Protein AF-F7PGQ2-F1 (afdb_monomer)

pLDDT: mean 87.34, std 12.97, range [26.36, 98.81]

Sequence (951 aa):
MSEQSFTDEEGVPDTVAIESKLPLNAIDIESQKDMESGRYHSLRSLHKWFAARPTPAVRLAVLASVYPGEIDSDELLRLMKIGPKELDSGLAEFVENKFTEEKGSGTLDDHYGYPNPNTQSPTKAEIEKLQGTLREAWGGELPTILDPTAGRGIIPFEAIRYGLPAKANELNPVPSLILKAGLEYAPKVGSLDPDIREWRDKIHETAKENIEPYYPTEEPDRQILNSALTYIIQCDSCGGEIPLVSKWWLNKDSDGGDVTVPVYEDGAVRYTYSRAESSPDGFDPDEGPLRGESAECPYCGVINQQESVQQKIKSQDFEFSIYGVNYETATGERKYRAGNELDEQGMAKAAERVESDFDLLTFLSEPVDVSSRISDPSSYGMEEWRDIFTPRQLVVQYEFYKSFEQFKPEIRSEYDDETANALLTVLTLSASRSMNYNTRLNQWRDLFGYGSHLFTDNNLILKKMSVDNNLSAPRRGYRKHSDHVIDSYETLVSYVTDMEPADVLSSDAADLTSHWEPGSVDAAIVDPPYYSSIMYAELSDVFYVIQKEYLEDVHPEIYGSNLTDKDNEAVANPYRFEEIADDEQSKDDLADQHYESKMEEIFAEVQELLSPGGVMTVMFTHREMDAWDTLTSALISAGFTITATHPIKTEMSDRIGVQGKASADSSIFLVARKEEAQSPSRTLWEEVQDDIRQAARDQAEEILDSGYNISKTDTAIAAYGPTLQKYAEEYPVVNKKGEEIRPREALSQAREAVTGVLAERFLKTDGIEQIDSLSRWYILSWLIYENDTIPYDEARQLGVAANVDIDNIKRSTKIWGKSGKDIQLKDHTDRVQDIVMLKSDSADNPSSRKYPVNPTDTRFTYNIDAVHSAIHVYEREGARAAWQWLSDRNLKSNREFEVTVTALLEVLPAESDMRETLVNLVSGETGDYLDINLSHIDMTKEGQTELSDHQ

Structure (mmCIF, N/CA/C/O backbone):
data_AF-F7PGQ2-F1
#
_entry.id   AF-F7PGQ2-F1
#
loop_
_atom_site.group_PDB
_atom_site.id
_atom_site.type_symbol
_atom_site.label_atom_id
_atom_site.label_alt_id
_atom_site.label_comp_id
_atom_site.label_asym_id
_atom_site.label_entity_id
_atom_site.label_seq_id
_atom_site.pdbx_PDB_ins_code
_atom_site.Cartn_x
_atom_site.Cartn_y
_atom_site.Cartn_z
_atom_site.occupancy
_atom_site.B_iso_or_equiv
_atom_site.auth_seq_id
_atom_site.auth_comp_id
_atom_site.auth_asym_id
_atom_site.auth_atom_id
_atom_site.pdbx_PDB_model_num
ATOM 1 N N . MET A 1 1 ? -13.305 -0.903 50.477 1.00 33.78 1 MET A N 1
ATOM 2 C CA . MET A 1 1 ? -12.732 -1.351 49.199 1.00 33.78 1 MET A CA 1
ATOM 3 C C . MET A 1 1 ? -13.530 -2.574 48.817 1.00 33.78 1 MET A C 1
ATOM 5 O O . MET A 1 1 ? -13.278 -3.640 49.355 1.00 33.78 1 MET A O 1
ATOM 9 N N . SER A 1 2 ? -14.629 -2.34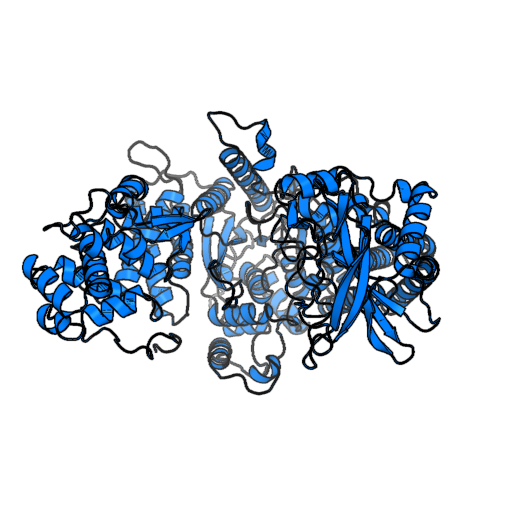7 48.105 1.00 29.30 2 SER A N 1
ATOM 10 C CA . SER A 1 2 ? -15.435 -3.404 47.502 1.00 29.30 2 SER A CA 1
ATOM 11 C C . SER A 1 2 ? -14.698 -3.870 46.253 1.00 29.30 2 SER A C 1
ATOM 13 O O . SER A 1 2 ? -14.347 -3.024 45.435 1.00 29.30 2 SER A O 1
ATOM 15 N N . GLU A 1 3 ? -14.439 -5.169 46.148 1.00 37.22 3 GLU A N 1
ATOM 16 C CA . GLU A 1 3 ? -14.094 -5.835 44.890 1.00 37.22 3 GLU A CA 1
ATOM 17 C C . GLU A 1 3 ? -15.240 -5.551 43.905 1.00 37.22 3 GLU A C 1
ATOM 19 O O . GLU A 1 3 ? -16.354 -6.039 44.096 1.00 37.22 3 GLU A O 1
ATOM 24 N N . GLN A 1 4 ? -15.020 -4.658 42.937 1.00 37.84 4 GLN A N 1
ATOM 25 C CA . GLN A 1 4 ? -15.871 -4.588 41.752 1.00 37.84 4 GLN A CA 1
ATOM 26 C C . GLN A 1 4 ? -15.442 -5.755 40.864 1.00 37.84 4 GLN A C 1
ATOM 28 O O . GLN A 1 4 ? -14.280 -5.832 40.480 1.00 37.84 4 GLN A O 1
ATOM 33 N N . SER A 1 5 ? -16.362 -6.692 40.630 1.00 41.28 5 SER A N 1
ATOM 34 C CA . SER A 1 5 ? -16.228 -7.693 39.569 1.00 41.28 5 SER A CA 1
ATOM 35 C C . SER A 1 5 ? -16.151 -6.939 38.246 1.00 41.28 5 SER A C 1
ATOM 37 O O . SER A 1 5 ? -17.038 -6.129 37.990 1.00 41.28 5 SER A O 1
ATOM 39 N N . PHE A 1 6 ? -15.092 -7.157 37.467 1.00 48.88 6 PHE A N 1
ATOM 40 C CA . PHE A 1 6 ? -14.930 -6.601 36.115 1.00 48.88 6 PHE A CA 1
ATOM 41 C C . PHE A 1 6 ? -15.441 -7.552 35.022 1.00 48.88 6 PHE A C 1
ATOM 43 O O . PHE A 1 6 ? -15.277 -7.267 33.841 1.00 48.88 6 PHE A O 1
ATOM 50 N N . THR A 1 7 ? -16.006 -8.693 35.417 1.00 50.69 7 THR A N 1
ATOM 51 C CA . THR A 1 7 ? -16.422 -9.764 34.513 1.00 50.69 7 THR A CA 1
ATOM 52 C C . THR A 1 7 ? -17.871 -10.143 34.768 1.00 50.69 7 THR A C 1
ATOM 54 O O . THR A 1 7 ? -18.318 -10.170 35.928 1.00 50.69 7 THR A O 1
ATOM 57 N N . ASP A 1 8 ? -18.558 -10.499 33.692 1.00 56.12 8 ASP A N 1
ATOM 58 C CA . ASP A 1 8 ? -19.860 -11.151 33.721 1.00 56.12 8 ASP A CA 1
ATOM 59 C C . ASP A 1 8 ? -19.759 -12.627 34.177 1.00 56.12 8 ASP A C 1
ATOM 61 O O . ASP A 1 8 ? -18.703 -13.102 34.611 1.00 56.12 8 ASP A O 1
ATOM 65 N N . GLU A 1 9 ? -20.878 -13.364 34.157 1.00 52.53 9 GLU A N 1
ATOM 66 C CA . GLU A 1 9 ? -20.892 -14.795 34.516 1.00 52.53 9 GLU A CA 1
ATOM 67 C C . GLU A 1 9 ? -20.103 -15.678 33.523 1.00 52.53 9 GLU A C 1
ATOM 69 O O . GLU A 1 9 ? -19.806 -16.829 33.860 1.00 52.53 9 GLU A O 1
ATOM 74 N N . GLU A 1 10 ? -19.742 -15.157 32.344 1.00 57.88 10 GLU A N 1
ATOM 75 C CA . GLU A 1 10 ? -19.091 -15.887 31.246 1.00 57.88 10 GLU A CA 1
ATOM 76 C C . GLU A 1 10 ? -17.577 -15.633 31.156 1.00 57.88 10 GLU A C 1
ATOM 78 O O . GLU A 1 10 ? -16.866 -16.396 30.504 1.00 57.88 10 GLU A O 1
ATOM 83 N N . GLY A 1 11 ? -17.055 -14.659 31.910 1.00 67.88 11 GLY A N 1
ATOM 84 C CA . GLY A 1 11 ? -15.619 -14.397 32.022 1.00 67.88 11 GLY A CA 1
ATOM 85 C C . GLY A 1 11 ? -15.084 -13.432 30.968 1.00 67.88 11 GLY A C 1
ATOM 86 O O . GLY A 1 11 ? -13.881 -13.450 30.709 1.00 67.88 11 GLY A O 1
ATOM 87 N N . VAL A 1 12 ? -15.957 -12.600 30.395 1.00 79.25 12 VAL A N 1
ATOM 88 C CA . VAL A 1 12 ? -15.614 -11.552 29.427 1.00 79.25 12 VAL A CA 1
ATOM 89 C C . VAL A 1 12 ? -15.729 -10.173 30.095 1.00 79.25 12 VAL A C 1
ATOM 91 O O . VAL A 1 12 ? -16.599 -9.974 30.951 1.00 79.25 12 VAL A O 1
ATOM 94 N N . PRO A 1 13 ? -14.847 -9.205 29.773 1.00 84.56 13 PRO A N 1
ATOM 95 C CA . PRO A 1 13 ? -14.953 -7.860 30.327 1.00 84.56 13 PRO A CA 1
ATOM 96 C C . PRO A 1 13 ? -16.220 -7.133 29.856 1.00 84.56 13 PRO A C 1
ATOM 98 O O . PRO A 1 13 ? -16.450 -7.007 28.647 1.00 84.56 13 PRO A O 1
ATOM 101 N N . ASP A 1 14 ? -16.967 -6.561 30.812 1.00 84.69 14 ASP A N 1
ATOM 102 C CA . ASP A 1 14 ? -18.167 -5.741 30.553 1.00 84.69 14 ASP A CA 1
ATOM 103 C C . ASP A 1 14 ? -17.875 -4.602 29.559 1.00 84.69 14 ASP A C 1
ATOM 105 O O . ASP A 1 14 ? -18.689 -4.280 28.698 1.00 84.69 14 ASP A O 1
ATOM 109 N N . THR A 1 15 ? -16.694 -3.988 29.685 1.00 89.38 15 THR A N 1
ATOM 110 C CA . THR A 1 15 ? -16.172 -2.965 28.772 1.00 89.38 15 THR A CA 1
ATOM 111 C C . THR A 1 15 ? -14.682 -3.184 28.519 1.00 89.38 15 THR A C 1
ATOM 113 O O . THR A 1 15 ? -13.977 -3.763 29.353 1.00 89.38 15 THR A O 1
ATOM 116 N N . VAL A 1 16 ? -14.189 -2.718 27.373 1.00 94.75 16 VAL A N 1
ATOM 117 C CA . VAL A 1 16 ? -12.759 -2.702 27.025 1.00 94.75 16 VAL A CA 1
ATOM 118 C C . VAL A 1 16 ? -12.296 -1.289 26.673 1.00 94.75 16 VAL A C 1
ATOM 120 O O . VAL A 1 16 ? -13.098 -0.417 26.343 1.00 94.75 16 VAL A O 1
ATOM 123 N N . ALA A 1 17 ? -10.989 -1.045 26.718 1.00 96.19 17 ALA A N 1
ATOM 124 C CA . ALA A 1 17 ? -10.422 0.294 26.594 1.00 96.19 17 ALA A CA 1
ATOM 125 C C . ALA A 1 17 ? -10.739 0.971 25.257 1.00 96.19 17 ALA A C 1
ATOM 127 O O . ALA A 1 17 ? -10.891 2.193 25.229 1.00 96.19 17 ALA A O 1
ATOM 128 N N . ILE A 1 18 ? -10.887 0.210 24.167 1.00 94.81 18 ILE A N 1
ATOM 129 C CA . ILE A 1 18 ? -11.272 0.753 22.856 1.00 94.81 18 ILE A CA 1
ATOM 130 C C . ILE A 1 18 ? -12.690 1.352 22.876 1.00 94.81 18 ILE A C 1
ATOM 132 O O . ILE A 1 18 ? -13.043 2.109 21.987 1.00 94.81 18 ILE A O 1
ATOM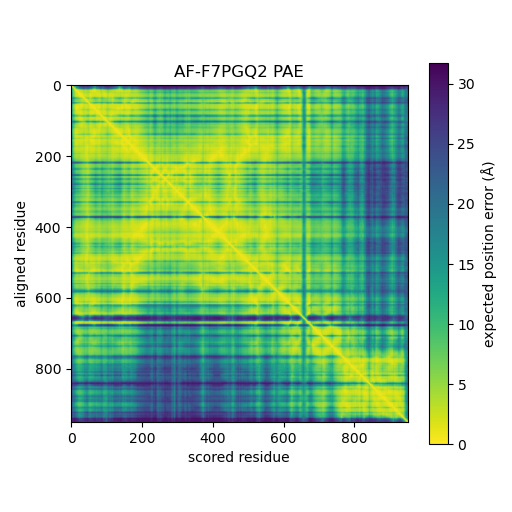 136 N N . GLU A 1 19 ? -13.502 1.085 23.898 1.00 91.88 19 GLU A N 1
ATOM 137 C CA . GLU A 1 19 ? -14.839 1.673 24.073 1.00 91.88 19 GLU A CA 1
ATOM 138 C C . GLU A 1 19 ? -14.815 2.961 24.916 1.00 91.88 19 GLU A C 1
ATOM 140 O O . GLU A 1 19 ? -15.852 3.567 25.174 1.00 91.88 19 GLU A O 1
ATOM 145 N N . SER A 1 20 ? -13.628 3.390 25.356 1.00 90.19 20 SER A N 1
ATOM 146 C CA . SER A 1 20 ? -13.421 4.554 26.222 1.00 90.19 20 SER A CA 1
ATOM 147 C C . SER A 1 20 ? -12.704 5.701 25.497 1.00 90.19 20 SER A C 1
ATOM 149 O O . SER A 1 20 ? -12.410 5.617 24.305 1.00 90.19 20 SER A O 1
ATOM 151 N N . LYS A 1 21 ? -12.420 6.807 26.202 1.00 85.88 21 LYS A N 1
ATOM 152 C CA . LYS A 1 21 ? -11.639 7.916 25.632 1.00 85.88 21 LYS A CA 1
ATOM 153 C C . LYS A 1 21 ? -10.171 7.510 25.463 1.00 85.88 21 LYS A C 1
ATOM 155 O O . LYS A 1 21 ? -9.539 7.047 26.408 1.00 85.88 21 LYS A O 1
ATOM 160 N N . LEU A 1 22 ? -9.620 7.753 24.274 1.00 90.44 22 LEU A N 1
ATOM 161 C CA . LEU A 1 22 ? -8.256 7.374 23.888 1.00 90.44 22 LEU A CA 1
ATOM 162 C C . LEU A 1 22 ? -7.403 8.622 23.576 1.00 90.44 22 LEU A C 1
ATOM 164 O O . LEU A 1 22 ? -7.950 9.638 23.144 1.00 90.44 22 LEU A O 1
ATOM 168 N N . PRO A 1 23 ? -6.064 8.573 23.738 1.00 90.50 23 PRO A N 1
ATOM 169 C CA . PRO A 1 23 ? -5.163 9.682 23.412 1.00 90.50 23 PRO A CA 1
ATOM 170 C C . PRO A 1 23 ? -4.890 9.769 21.898 1.00 90.50 23 PRO A C 1
ATOM 172 O O . PRO A 1 23 ? -3.752 9.612 21.448 1.00 90.50 23 PRO A O 1
ATOM 175 N N . LEU A 1 24 ? -5.944 9.991 21.106 1.00 86.81 24 LEU A N 1
ATOM 176 C CA . LEU A 1 24 ? -5.913 9.908 19.639 1.00 86.81 24 LEU A CA 1
ATOM 177 C C . LEU A 1 24 ? -4.901 10.880 19.014 1.00 86.81 24 LEU A C 1
ATOM 179 O O . LEU A 1 24 ? -4.122 10.466 18.164 1.00 86.81 24 LEU A O 1
ATOM 183 N N . ASN A 1 25 ? -4.800 12.117 19.510 1.00 83.12 25 ASN A N 1
ATOM 184 C CA . ASN A 1 25 ? -3.867 13.129 18.991 1.00 83.12 25 ASN A CA 1
ATOM 185 C C . ASN A 1 25 ? -2.407 12.645 18.975 1.00 83.12 25 ASN A C 1
ATOM 187 O O . ASN A 1 25 ? -1.716 12.736 17.958 1.00 83.12 25 ASN A O 1
ATOM 191 N N . ALA A 1 26 ? -1.930 12.097 20.096 1.00 89.00 26 ALA A N 1
ATOM 192 C CA . ALA A 1 26 ? -0.567 11.588 20.207 1.00 89.00 26 ALA A CA 1
ATOM 193 C C . ALA A 1 26 ? -0.333 10.374 19.289 1.00 89.00 26 ALA A C 1
ATOM 195 O O . ALA A 1 26 ? 0.744 10.232 18.704 1.00 89.00 26 ALA A O 1
ATOM 196 N N . ILE A 1 27 ? -1.345 9.516 19.134 1.00 91.12 27 ILE A N 1
ATOM 197 C CA . ILE A 1 27 ? -1.298 8.327 18.271 1.00 91.12 27 ILE A CA 1
ATOM 198 C C . ILE A 1 27 ? -1.308 8.721 16.792 1.00 91.12 27 ILE A C 1
ATOM 200 O O . ILE A 1 27 ? -0.598 8.114 15.991 1.00 91.12 27 ILE A O 1
ATOM 204 N N . ASP A 1 28 ? -2.040 9.766 16.434 1.00 85.75 28 ASP A N 1
ATOM 205 C CA . ASP A 1 28 ? -2.110 10.309 15.082 1.00 85.75 28 ASP A CA 1
ATOM 206 C C . ASP A 1 28 ? -0.801 10.975 14.672 1.00 85.75 28 ASP A C 1
ATOM 208 O O . ASP A 1 28 ? -0.314 10.772 13.559 1.00 85.75 28 ASP A O 1
ATOM 212 N N . ILE A 1 29 ? -0.167 11.698 15.596 1.00 86.38 29 ILE A N 1
ATOM 213 C CA . ILE A 1 29 ? 1.181 12.241 15.410 1.00 86.38 29 ILE A CA 1
ATOM 214 C C . ILE A 1 29 ? 2.196 11.107 15.173 1.00 86.38 29 ILE A C 1
ATOM 216 O O . ILE A 1 29 ? 3.061 11.214 14.301 1.00 86.38 29 ILE A O 1
ATOM 220 N N . GLU A 1 30 ? 2.108 9.997 15.910 1.00 90.00 30 GLU A N 1
ATOM 221 C CA . GLU A 1 30 ? 2.954 8.818 15.665 1.00 90.00 30 GLU A CA 1
ATOM 222 C C . GLU A 1 30 ? 2.630 8.094 14.363 1.00 90.00 30 GLU A C 1
ATOM 224 O O . GLU A 1 30 ? 3.538 7.636 13.669 1.00 90.00 30 GLU A O 1
ATOM 229 N N . SER A 1 31 ? 1.356 8.018 13.996 1.00 88.31 31 SER A N 1
ATOM 230 C CA . SER A 1 31 ? 0.921 7.410 12.741 1.00 88.31 31 SER A CA 1
ATOM 231 C C . SER A 1 31 ? 1.443 8.205 11.542 1.00 88.31 31 SER A C 1
ATOM 233 O O . SER A 1 31 ? 1.972 7.609 10.604 1.00 88.31 31 SER A O 1
ATOM 235 N N . GLN A 1 32 ? 1.430 9.541 11.610 1.00 84.06 32 GLN A N 1
ATOM 236 C CA . GLN A 1 32 ? 2.073 10.412 10.619 1.00 84.06 32 GLN A CA 1
ATOM 237 C C . GLN A 1 32 ? 3.586 10.170 10.536 1.00 84.06 32 GLN A C 1
ATOM 239 O O . GLN A 1 32 ? 4.132 10.022 9.441 1.00 84.06 32 GLN A O 1
ATOM 244 N N . LYS A 1 33 ? 4.264 10.025 11.682 1.00 86.38 33 LYS A N 1
ATOM 245 C CA . LYS A 1 33 ? 5.696 9.688 11.726 1.00 86.38 33 LYS A CA 1
ATOM 246 C C . LYS A 1 33 ? 6.009 8.306 11.135 1.00 86.38 33 LYS A C 1
ATOM 248 O O . LYS A 1 33 ? 7.044 8.161 10.488 1.00 86.38 33 LYS A O 1
ATOM 253 N N . ASP A 1 34 ? 5.166 7.289 11.333 1.00 86.62 34 ASP A N 1
ATOM 254 C CA . ASP A 1 34 ? 5.336 5.933 10.758 1.00 86.62 34 ASP A CA 1
ATOM 255 C C . ASP A 1 34 ? 5.396 5.953 9.224 1.00 86.62 34 ASP A C 1
ATOM 257 O O . ASP A 1 34 ? 6.082 5.131 8.606 1.00 86.62 34 ASP A O 1
ATOM 261 N N . MET A 1 35 ? 4.704 6.916 8.617 1.00 77.88 35 MET A N 1
ATOM 262 C CA . MET A 1 35 ? 4.628 7.075 7.171 1.00 77.88 35 MET A CA 1
ATOM 263 C C . MET A 1 35 ? 5.866 7.749 6.560 1.00 77.88 35 MET A C 1
ATOM 265 O O . MET A 1 35 ? 6.078 7.643 5.348 1.00 77.88 35 MET A O 1
ATOM 269 N N . GLU A 1 36 ? 6.740 8.361 7.368 1.00 79.56 36 GLU A N 1
ATOM 270 C CA . GLU A 1 36 ? 8.010 8.899 6.881 1.00 79.56 36 GLU A CA 1
ATOM 271 C C . GLU A 1 36 ? 8.971 7.792 6.408 1.00 79.56 36 GLU A C 1
ATOM 273 O O . GLU A 1 36 ? 9.103 6.705 6.988 1.00 79.56 36 GLU A O 1
ATOM 278 N N . SER A 1 37 ? 9.713 8.085 5.336 1.00 73.19 37 SER A N 1
ATOM 279 C CA . SER A 1 37 ? 10.659 7.139 4.741 1.00 73.19 37 SER A CA 1
ATOM 280 C C . SER A 1 37 ? 11.697 6.649 5.759 1.00 73.19 37 SER A C 1
ATOM 282 O O . SER A 1 37 ? 12.507 7.423 6.263 1.00 73.19 37 SER A O 1
ATOM 284 N N . GLY A 1 38 ? 11.739 5.332 5.973 1.00 77.31 38 GLY A N 1
ATOM 285 C CA . GLY A 1 38 ? 12.698 4.660 6.855 1.00 77.31 38 GLY A CA 1
ATOM 286 C C . GLY A 1 38 ? 12.176 4.368 8.263 1.00 77.31 38 GLY A C 1
ATOM 287 O O . GLY A 1 38 ? 12.915 3.783 9.049 1.00 77.31 38 GLY A O 1
ATOM 288 N N . ARG A 1 39 ? 10.927 4.737 8.586 1.00 84.06 39 ARG A N 1
ATOM 289 C CA . ARG A 1 39 ? 10.293 4.451 9.891 1.00 84.06 39 ARG A CA 1
ATOM 290 C C . ARG A 1 39 ? 9.226 3.358 9.857 1.00 84.06 39 ARG A C 1
ATOM 292 O O . ARG A 1 39 ? 8.782 2.910 10.915 1.00 84.06 39 ARG A O 1
ATOM 299 N N . TYR A 1 40 ? 8.855 2.929 8.658 1.00 81.81 40 TYR A N 1
ATOM 300 C CA . TYR A 1 40 ? 7.827 1.932 8.402 1.00 81.81 40 TYR A CA 1
ATOM 301 C C . TYR A 1 40 ? 8.136 0.559 9.024 1.00 81.81 40 TYR A C 1
ATOM 303 O O . TYR A 1 40 ? 9.294 0.166 9.161 1.00 81.81 40 TYR A O 1
ATOM 311 N N . HIS A 1 41 ? 7.083 -0.197 9.344 1.00 87.44 41 HIS A N 1
ATOM 312 C CA . HIS A 1 41 ? 7.179 -1.560 9.876 1.00 87.44 41 HIS A CA 1
ATOM 313 C C . HIS A 1 41 ? 7.986 -2.507 8.967 1.00 87.44 41 HIS A C 1
ATOM 315 O O . HIS A 1 41 ? 7.776 -2.522 7.752 1.00 87.44 41 HIS A O 1
ATOM 321 N N . SER A 1 42 ? 8.836 -3.370 9.537 1.00 89.75 42 SER A N 1
ATOM 322 C CA . SER A 1 42 ? 9.719 -4.271 8.769 1.00 89.75 42 SER A CA 1
ATOM 323 C C . SER A 1 42 ? 8.973 -5.280 7.881 1.00 89.75 42 SER A C 1
ATOM 325 O O . SER A 1 42 ? 9.486 -5.661 6.831 1.00 89.75 42 SER A O 1
ATOM 327 N N . LEU A 1 43 ? 7.723 -5.638 8.204 1.00 90.56 43 LEU A N 1
ATOM 328 C CA . LEU A 1 43 ? 6.860 -6.436 7.308 1.00 90.56 43 LEU A CA 1
ATOM 329 C C . LEU A 1 43 ? 6.647 -5.762 5.940 1.00 90.56 43 LEU A C 1
ATOM 331 O O . LEU A 1 43 ? 6.533 -6.442 4.919 1.00 90.56 43 LEU A O 1
ATOM 335 N N . ARG A 1 44 ? 6.650 -4.418 5.877 1.00 85.88 44 ARG A N 1
ATOM 336 C CA . ARG A 1 44 ? 6.534 -3.670 4.609 1.00 85.88 44 ARG A CA 1
ATOM 337 C C . ARG A 1 44 ? 7.737 -3.903 3.684 1.00 85.88 44 ARG A C 1
ATOM 339 O O . ARG A 1 44 ? 7.626 -3.732 2.465 1.00 85.88 44 ARG A O 1
ATOM 346 N N . SER A 1 45 ? 8.863 -4.325 4.251 1.00 86.50 45 SER A N 1
ATOM 347 C CA . SER A 1 45 ? 10.137 -4.532 3.566 1.00 86.50 45 SER A CA 1
ATOM 348 C C . SER A 1 45 ? 10.358 -5.963 3.073 1.00 86.50 45 SER A C 1
ATOM 350 O O . SER A 1 45 ? 11.140 -6.140 2.139 1.00 86.50 45 SER A O 1
ATOM 352 N N . LEU A 1 46 ? 9.646 -6.962 3.615 1.00 91.94 46 LEU A N 1
ATOM 353 C CA . LEU A 1 46 ? 9.731 -8.350 3.135 1.00 91.94 46 LEU A CA 1
ATOM 354 C C . LEU A 1 46 ? 9.301 -8.453 1.667 1.00 91.94 46 LEU A C 1
ATOM 356 O O . LEU A 1 46 ? 10.046 -8.932 0.817 1.00 91.94 46 LEU A O 1
ATOM 360 N N . HIS A 1 47 ? 8.138 -7.902 1.329 1.00 91.69 47 HIS A N 1
ATOM 361 C CA . HIS A 1 47 ? 7.651 -7.860 -0.049 1.00 91.69 47 HIS A CA 1
ATOM 362 C C . HIS A 1 47 ? 6.704 -6.677 -0.273 1.00 91.69 47 HIS A C 1
ATOM 364 O O . HIS A 1 47 ? 6.284 -6.027 0.684 1.00 91.69 47 HIS A O 1
ATOM 370 N N . LYS A 1 48 ? 6.377 -6.336 -1.526 1.00 84.81 48 LYS A N 1
ATOM 371 C CA . LYS A 1 48 ? 5.295 -5.377 -1.798 1.00 84.81 48 LYS A CA 1
ATOM 372 C C . LYS A 1 48 ? 3.938 -6.066 -1.593 1.00 84.81 48 LYS A C 1
ATOM 374 O O . LYS A 1 48 ? 3.713 -7.144 -2.126 1.00 84.81 48 LYS A O 1
ATOM 379 N N . TRP A 1 49 ? 3.068 -5.393 -0.853 1.00 87.06 49 TRP A N 1
ATOM 380 C CA . TRP A 1 49 ? 1.633 -5.619 -0.722 1.00 87.06 49 TRP A CA 1
ATOM 381 C C . TRP A 1 49 ? 0.943 -4.259 -0.552 1.00 87.06 49 TRP A C 1
ATOM 383 O O . TRP A 1 49 ? 1.564 -3.302 -0.062 1.00 87.06 49 TRP A O 1
ATOM 393 N N . PHE A 1 50 ? -0.283 -4.125 -1.033 1.00 75.69 50 PHE A N 1
ATOM 394 C CA . PHE A 1 50 ? -0.963 -2.832 -1.093 1.00 75.69 50 PHE A CA 1
ATOM 395 C C . PHE A 1 50 ? -1.505 -2.416 0.285 1.00 75.69 50 PHE A C 1
ATOM 397 O O . PHE A 1 50 ? -1.622 -3.262 1.160 1.00 75.69 50 PHE A O 1
ATOM 404 N N . ALA A 1 51 ? -1.737 -1.107 0.463 1.00 65.38 51 ALA A N 1
ATOM 405 C CA . ALA A 1 51 ? -2.408 -0.468 1.607 1.00 65.38 51 ALA A CA 1
ATOM 406 C C . ALA A 1 51 ? -2.058 -1.027 3.007 1.00 65.38 51 ALA A C 1
ATOM 408 O O . ALA A 1 51 ? -2.657 -1.980 3.478 1.00 65.38 51 ALA A O 1
ATOM 409 N N . ALA A 1 52 ? -1.090 -0.417 3.696 1.00 69.44 52 ALA A N 1
ATOM 410 C CA . ALA A 1 52 ? -0.725 -0.819 5.054 1.00 69.44 52 ALA A CA 1
ATOM 411 C C . ALA A 1 52 ? -1.116 0.267 6.054 1.00 69.44 52 ALA A C 1
ATOM 413 O O . ALA A 1 52 ? -0.629 1.393 5.932 1.00 69.44 52 ALA A O 1
ATOM 414 N N . ARG A 1 53 ? -1.899 -0.082 7.077 1.00 82.88 53 ARG A N 1
ATOM 415 C CA . ARG A 1 53 ? -2.188 0.835 8.186 1.00 82.88 53 ARG A CA 1
ATOM 416 C C . ARG A 1 53 ? -0.911 1.198 8.955 1.00 82.88 53 ARG A C 1
ATOM 418 O O . ARG A 1 53 ? 0.028 0.387 8.999 1.00 82.88 53 ARG A O 1
ATOM 425 N N . PRO A 1 54 ? -0.815 2.415 9.517 1.00 87.62 54 PRO A N 1
ATOM 426 C CA . PRO A 1 54 ? 0.285 2.783 10.398 1.00 87.62 54 PRO A CA 1
ATOM 427 C C . PRO A 1 54 ? 0.335 1.886 11.632 1.00 87.62 54 PRO A C 1
ATOM 429 O O . PRO A 1 54 ? -0.687 1.596 12.254 1.00 87.62 54 PRO A O 1
ATOM 432 N N . THR A 1 55 ? 1.541 1.470 12.004 1.00 91.69 55 THR A N 1
ATOM 433 C CA . THR A 1 55 ? 1.758 0.576 13.150 1.00 91.69 55 THR A CA 1
ATOM 434 C C . THR A 1 55 ? 1.176 1.124 14.464 1.00 91.69 55 THR A C 1
ATOM 436 O O . THR A 1 55 ? 0.583 0.333 15.195 1.00 91.69 55 THR A O 1
ATOM 439 N N . PRO A 1 56 ? 1.271 2.434 14.791 1.00 93.25 56 PRO A N 1
ATOM 440 C CA . PRO A 1 56 ? 0.698 2.962 16.033 1.00 93.25 56 PRO A CA 1
ATOM 441 C C . PRO A 1 56 ? -0.824 2.791 16.117 1.00 93.25 56 PRO A C 1
ATOM 443 O O . PRO A 1 56 ? -1.327 2.366 17.154 1.00 93.25 56 PRO A O 1
ATOM 446 N N . ALA A 1 57 ? -1.545 3.037 15.021 1.00 92.44 57 ALA A N 1
ATOM 447 C CA . ALA A 1 57 ? -2.988 2.815 14.940 1.00 92.44 57 ALA A CA 1
ATOM 448 C C . ALA A 1 57 ? -3.347 1.324 15.099 1.00 92.44 57 ALA A C 1
ATOM 450 O O . ALA A 1 57 ? -4.249 0.971 15.855 1.00 92.44 57 ALA A O 1
ATOM 451 N N . VAL A 1 58 ? -2.590 0.430 14.454 1.00 94.00 58 VAL A N 1
ATOM 452 C CA . VAL A 1 58 ? -2.771 -1.024 14.605 1.00 94.00 58 VAL A CA 1
ATOM 453 C C . VAL A 1 58 ? -2.530 -1.477 16.044 1.00 94.00 58 VAL A C 1
ATOM 455 O O . VAL A 1 58 ? -3.331 -2.212 16.616 1.00 94.00 58 VAL A O 1
ATOM 458 N N . ARG A 1 59 ? -1.450 -1.000 16.663 1.00 95.62 59 ARG A N 1
ATOM 459 C CA . ARG A 1 59 ? -1.101 -1.314 18.050 1.00 95.62 59 ARG A CA 1
ATOM 460 C C . ARG A 1 59 ? -2.156 -0.813 19.034 1.00 95.62 59 ARG A C 1
ATOM 462 O O . ARG A 1 59 ? -2.438 -1.508 20.007 1.00 95.62 59 ARG A O 1
ATOM 469 N N . LEU A 1 60 ? -2.748 0.357 18.775 1.00 96.38 60 LEU A N 1
ATOM 470 C CA . LEU A 1 60 ? -3.897 0.851 19.530 1.00 96.38 60 LEU A CA 1
ATOM 471 C C . LEU A 1 60 ? -5.056 -0.144 19.446 1.00 96.38 60 LEU A C 1
ATOM 473 O O . LEU A 1 60 ? -5.547 -0.564 20.489 1.00 96.38 60 LEU A O 1
ATOM 477 N N . ALA A 1 61 ? -5.457 -0.548 18.236 1.00 96.38 61 ALA A N 1
ATOM 478 C CA . ALA A 1 61 ? -6.555 -1.495 18.054 1.00 96.38 61 ALA A CA 1
ATOM 479 C C . ALA A 1 61 ? -6.294 -2.818 18.783 1.00 96.38 61 ALA A C 1
ATOM 481 O O . ALA A 1 61 ? -7.177 -3.304 19.482 1.00 96.38 61 ALA A O 1
ATOM 482 N N . VAL A 1 62 ? -5.075 -3.361 18.692 1.00 97.38 62 VAL A N 1
ATOM 483 C CA . VAL A 1 62 ? -4.690 -4.604 19.382 1.00 97.38 62 VAL A CA 1
ATOM 484 C C . VAL A 1 62 ? -4.797 -4.466 20.893 1.00 97.38 62 VAL A C 1
ATOM 486 O O . VAL A 1 62 ? -5.478 -5.260 21.532 1.00 97.38 62 VAL A O 1
ATOM 489 N N . LEU A 1 63 ? -4.144 -3.463 21.481 1.00 97.38 63 LEU A N 1
ATOM 490 C CA . LEU A 1 63 ? -4.068 -3.345 22.936 1.00 97.38 63 LEU A CA 1
ATOM 491 C C . LEU A 1 63 ? -5.396 -2.904 23.553 1.00 97.38 63 LEU A C 1
ATOM 493 O O . LEU A 1 63 ? -5.807 -3.448 24.575 1.00 97.38 63 LEU A O 1
ATOM 497 N N . ALA A 1 64 ? -6.070 -1.930 22.945 1.00 97.19 64 ALA A N 1
ATOM 498 C CA . ALA A 1 64 ? -7.280 -1.357 23.513 1.00 97.19 64 ALA A CA 1
ATOM 499 C C . ALA A 1 64 ? -8.504 -2.271 23.341 1.00 97.19 64 ALA A C 1
ATOM 501 O O . ALA A 1 64 ? -9.397 -2.219 24.182 1.00 97.19 64 ALA A O 1
ATOM 502 N N . SER A 1 65 ? -8.544 -3.139 22.318 1.00 96.69 65 SER A N 1
ATOM 503 C CA . SER A 1 65 ? -9.665 -4.083 22.141 1.00 96.69 65 SER A CA 1
ATOM 504 C C . SER A 1 65 ? -9.685 -5.203 23.185 1.00 96.69 65 SER A C 1
ATOM 506 O O . SER A 1 65 ? -10.715 -5.841 23.357 1.00 96.69 65 SER A O 1
ATOM 508 N N . VAL A 1 66 ? -8.574 -5.439 23.896 1.00 96.06 66 VAL A N 1
ATOM 509 C CA . VAL A 1 66 ? -8.486 -6.490 24.929 1.00 96.06 66 VAL A CA 1
ATOM 510 C C . VAL A 1 66 ? -8.259 -5.969 26.340 1.00 96.06 66 VAL A C 1
ATOM 512 O O . VAL A 1 66 ? -8.488 -6.700 27.304 1.00 96.06 66 VAL A O 1
ATOM 515 N N . TYR A 1 67 ? -7.784 -4.734 26.504 1.00 96.56 67 TYR A N 1
ATOM 516 C CA . TYR A 1 67 ? -7.557 -4.185 27.836 1.00 96.56 67 TYR A CA 1
ATOM 517 C C . TYR A 1 67 ? -8.901 -3.925 28.536 1.00 96.56 67 TYR A C 1
ATOM 519 O O . TYR A 1 67 ? -9.740 -3.236 27.961 1.00 96.56 67 TYR A O 1
ATOM 527 N N . PRO A 1 68 ? -9.131 -4.443 29.754 1.00 94.06 68 PRO A N 1
ATOM 528 C CA . PRO A 1 68 ? -10.427 -4.339 30.419 1.00 94.06 68 PRO A CA 1
ATOM 529 C C . PRO A 1 68 ? -10.697 -2.928 30.952 1.00 94.06 68 PRO A C 1
ATOM 531 O O . PRO A 1 68 ? -9.816 -2.297 31.541 1.00 94.06 68 PRO A O 1
ATOM 534 N N . GLY A 1 69 ? -11.941 -2.471 30.826 1.00 92.25 69 GLY A N 1
ATOM 535 C CA . GLY A 1 69 ? -12.394 -1.180 31.334 1.00 92.25 69 GLY A CA 1
ATOM 536 C C . GLY A 1 69 ? -11.715 0.012 30.661 1.00 92.25 69 GLY A C 1
ATOM 537 O O . GLY A 1 69 ? -11.322 -0.045 29.504 1.00 92.25 69 GLY A O 1
ATOM 538 N N . GLU A 1 70 ? -11.576 1.112 31.396 1.00 93.44 70 GLU A N 1
ATOM 539 C CA . GLU A 1 70 ? -10.848 2.295 30.929 1.00 93.44 70 GLU A CA 1
ATOM 540 C C . GLU A 1 70 ? -9.344 2.161 31.208 1.00 93.44 70 GLU A C 1
ATOM 542 O O . GLU A 1 70 ? -8.928 1.586 32.219 1.00 93.44 70 GLU A O 1
ATOM 547 N N . ILE A 1 71 ? -8.519 2.759 30.347 1.00 93.62 71 ILE A N 1
ATOM 548 C CA . ILE A 1 71 ? -7.070 2.852 30.542 1.00 93.62 71 ILE A CA 1
ATOM 549 C C . ILE A 1 71 ? -6.630 4.313 30.608 1.00 93.62 71 ILE A C 1
ATOM 551 O O . ILE A 1 71 ? -7.072 5.154 29.827 1.00 93.62 71 ILE A O 1
ATOM 555 N N . ASP A 1 72 ? -5.729 4.620 31.541 1.00 93.19 72 ASP A N 1
ATOM 556 C CA . ASP A 1 72 ? -5.086 5.929 31.584 1.00 93.19 72 ASP A CA 1
ATOM 557 C C . ASP A 1 72 ? -4.291 6.176 30.290 1.00 93.19 72 ASP A C 1
ATOM 559 O O . ASP A 1 72 ? -3.567 5.300 29.808 1.00 93.19 72 ASP A O 1
ATOM 563 N N . SER A 1 73 ? -4.408 7.384 29.733 1.00 91.81 73 SER A N 1
ATOM 564 C CA . SER A 1 73 ? -3.773 7.740 28.459 1.00 91.81 73 SER A CA 1
ATOM 565 C C . SER A 1 73 ? -2.254 7.554 28.483 1.00 91.81 73 SER A C 1
ATOM 567 O O . SER A 1 73 ? -1.687 7.039 27.521 1.00 91.81 73 SER A O 1
ATOM 569 N N . ASP A 1 74 ? -1.582 7.907 29.580 1.00 92.06 74 ASP A N 1
ATOM 570 C CA . ASP A 1 74 ? -0.133 7.744 29.683 1.00 92.06 74 ASP A CA 1
ATOM 571 C C . ASP A 1 74 ? 0.252 6.271 29.897 1.00 92.06 74 ASP A C 1
ATOM 573 O O . ASP A 1 74 ? 1.316 5.838 29.451 1.00 92.06 74 ASP A O 1
ATOM 577 N N . GLU A 1 75 ? -0.576 5.467 30.574 1.00 92.88 75 GLU A N 1
ATOM 578 C CA . GLU A 1 75 ? -0.362 4.014 30.656 1.00 92.88 75 GLU A CA 1
ATOM 579 C C . GLU A 1 75 ? -0.481 3.349 29.278 1.00 92.88 75 GLU A C 1
ATOM 581 O O . GLU A 1 75 ? 0.414 2.585 28.899 1.00 92.88 75 GLU A O 1
ATOM 586 N N . LEU A 1 76 ? -1.503 3.698 28.492 1.00 95.25 76 LEU A N 1
ATOM 587 C CA . LEU A 1 76 ? -1.673 3.196 27.128 1.00 95.25 76 LEU A CA 1
ATOM 588 C C . LEU A 1 76 ? -0.498 3.593 26.225 1.00 95.25 76 LEU A C 1
ATOM 590 O O . LEU A 1 76 ? 0.105 2.727 25.590 1.00 95.25 76 LEU A O 1
ATOM 594 N N . LEU A 1 77 ? -0.101 4.870 26.219 1.00 95.44 77 LEU A N 1
ATOM 595 C CA . LEU A 1 77 ? 1.036 5.340 25.418 1.00 95.44 77 LEU A CA 1
ATOM 596 C C . LEU A 1 77 ? 2.345 4.624 25.798 1.00 95.44 77 LEU A C 1
ATOM 598 O O . LEU A 1 77 ? 3.124 4.253 24.917 1.00 95.44 77 LEU A O 1
ATOM 602 N N . ARG A 1 78 ? 2.570 4.318 27.086 1.00 93.62 78 ARG A N 1
ATOM 603 C CA . ARG A 1 78 ? 3.727 3.509 27.521 1.00 93.62 78 ARG A CA 1
ATOM 604 C C . ARG A 1 78 ? 3.664 2.071 27.044 1.00 93.62 78 ARG A C 1
ATOM 606 O O . ARG A 1 78 ? 4.696 1.538 26.625 1.00 93.62 78 ARG A O 1
ATOM 613 N N . LEU A 1 79 ? 2.494 1.432 27.109 1.00 94.25 79 LEU A N 1
ATOM 614 C CA . LEU A 1 79 ? 2.313 0.100 26.531 1.00 94.25 79 LEU A CA 1
ATOM 615 C C . LEU A 1 79 ? 2.640 0.138 25.039 1.00 94.25 79 LEU A C 1
ATOM 617 O O . LEU A 1 79 ? 3.361 -0.736 24.560 1.00 94.25 79 LEU A O 1
ATOM 621 N N . MET A 1 80 ? 2.238 1.208 24.352 1.00 95.50 80 MET A N 1
ATOM 622 C CA . MET A 1 80 ? 2.510 1.448 22.937 1.00 95.50 80 MET A CA 1
ATOM 623 C C . MET A 1 80 ? 3.950 1.874 22.611 1.00 95.50 80 MET A C 1
ATOM 625 O O . MET A 1 80 ? 4.283 2.013 21.435 1.00 95.50 80 MET A O 1
ATOM 629 N N . LYS A 1 81 ? 4.819 2.053 23.615 1.00 94.69 81 LYS A N 1
ATOM 630 C CA . LYS A 1 81 ? 6.206 2.545 23.473 1.00 94.69 81 LYS A CA 1
ATOM 631 C C . LYS A 1 81 ? 6.322 3.961 22.904 1.00 94.69 81 LYS A C 1
ATOM 633 O O . LYS A 1 81 ? 7.321 4.283 22.266 1.00 94.69 81 LYS A O 1
ATOM 638 N N . ILE A 1 82 ? 5.325 4.798 23.176 1.00 94.69 82 ILE A N 1
ATOM 639 C CA . ILE A 1 82 ? 5.277 6.203 22.777 1.00 94.69 82 ILE A CA 1
ATOM 640 C C . ILE A 1 82 ? 5.719 7.081 23.953 1.00 94.69 82 ILE A C 1
ATOM 642 O O . ILE A 1 82 ? 5.192 6.978 25.061 1.00 94.69 82 ILE A O 1
ATOM 646 N N . GLY A 1 83 ? 6.681 7.967 23.688 1.00 92.31 83 GLY A N 1
ATOM 647 C CA . GLY A 1 83 ? 7.172 8.968 24.634 1.00 92.31 83 GLY A CA 1
ATOM 648 C C . GLY A 1 83 ? 8.442 8.579 25.419 1.00 92.31 83 GLY A C 1
ATOM 649 O O . GLY A 1 83 ? 8.889 7.427 25.381 1.00 92.31 83 GLY A O 1
ATOM 650 N N . PRO A 1 84 ? 9.074 9.546 26.118 1.00 90.56 84 PRO A N 1
ATOM 651 C CA . PRO A 1 84 ? 10.309 9.323 26.873 1.00 90.56 84 PRO A CA 1
ATOM 652 C C . PRO A 1 84 ? 10.105 8.393 28.072 1.00 90.56 84 PRO A C 1
ATOM 654 O O . PRO A 1 84 ? 9.123 8.509 28.804 1.00 90.56 84 PRO A O 1
ATOM 657 N N . LYS A 1 85 ? 11.080 7.516 28.340 1.00 85.12 85 LYS A N 1
ATOM 658 C CA . LYS A 1 85 ? 11.003 6.544 29.448 1.00 85.12 85 LYS A CA 1
ATOM 659 C C . LYS A 1 85 ? 11.036 7.204 30.826 1.00 85.12 85 LYS A C 1
ATOM 661 O O . LYS A 1 85 ? 10.562 6.620 31.792 1.00 85.12 85 LYS A O 1
ATOM 666 N N . GLU A 1 86 ? 11.635 8.385 30.921 1.00 86.31 86 GLU A N 1
ATOM 667 C CA . GLU A 1 86 ? 11.824 9.135 32.160 1.00 86.31 86 GLU A CA 1
ATOM 668 C C . GLU A 1 86 ? 10.604 9.986 32.545 1.00 86.31 86 GLU A C 1
ATOM 670 O O . GLU A 1 86 ? 10.606 10.580 33.624 1.00 86.31 86 GLU A O 1
ATOM 675 N N . LEU A 1 87 ? 9.592 10.091 31.673 1.00 87.25 87 LEU A N 1
ATOM 676 C CA . LEU A 1 87 ? 8.420 10.929 31.907 1.00 87.25 87 LEU A CA 1
ATOM 677 C C . LEU A 1 87 ? 7.263 10.118 32.520 1.00 87.25 87 LEU A C 1
ATOM 679 O O . LEU A 1 87 ? 6.636 9.267 31.883 1.00 87.25 87 LEU A O 1
ATOM 683 N N . ASP A 1 88 ? 6.959 10.421 33.784 1.00 78.25 88 ASP A N 1
ATOM 684 C CA . ASP A 1 88 ? 5.941 9.719 34.581 1.00 78.25 88 ASP A CA 1
ATOM 685 C C . ASP A 1 88 ? 4.499 10.206 34.330 1.00 78.25 88 ASP A C 1
ATOM 687 O O . ASP A 1 88 ? 3.552 9.499 34.675 1.00 78.25 88 ASP A O 1
ATOM 691 N N . SER A 1 89 ? 4.298 11.362 33.693 1.00 88.94 89 SER A N 1
ATOM 692 C CA . SER A 1 89 ? 2.967 11.862 33.311 1.00 88.94 89 SER A CA 1
ATOM 693 C C . SER A 1 89 ? 3.048 12.940 32.229 1.00 88.94 89 SER A C 1
ATOM 695 O O . SER A 1 89 ? 4.053 13.651 32.166 1.00 88.94 89 SER A O 1
ATOM 697 N N . GLY A 1 90 ? 1.978 13.128 31.459 1.00 90.56 90 GLY A N 1
ATOM 698 C CA . GLY A 1 90 ? 1.882 14.128 30.394 1.00 90.56 90 GLY A CA 1
ATOM 699 C C . GLY A 1 90 ? 2.558 13.680 29.099 1.00 90.56 90 GLY A C 1
ATOM 700 O O . GLY A 1 90 ? 3.163 14.502 28.413 1.00 90.56 90 GLY A O 1
ATOM 701 N N . LEU A 1 91 ? 2.509 12.383 28.772 1.00 92.06 91 LEU A N 1
ATOM 702 C CA . LEU A 1 91 ? 3.108 11.859 27.539 1.00 92.06 91 LEU A CA 1
ATOM 703 C C . LEU A 1 91 ? 2.364 12.374 26.309 1.00 92.06 91 LEU A C 1
ATOM 705 O O . LEU A 1 91 ? 3.017 12.767 25.347 1.00 92.06 91 LEU A O 1
ATOM 709 N N . ALA A 1 92 ? 1.030 12.419 26.356 1.00 89.44 92 ALA A N 1
ATOM 710 C CA . ALA A 1 92 ? 0.226 12.971 25.265 1.00 89.44 92 ALA A CA 1
ATOM 711 C C . ALA A 1 92 ? 0.610 14.435 24.979 1.00 89.44 92 ALA A C 1
ATOM 713 O O . ALA A 1 92 ? 1.060 14.757 23.880 1.00 89.44 92 ALA A O 1
ATOM 714 N N . GLU A 1 93 ? 0.584 15.279 26.017 1.00 90.06 93 GLU A N 1
ATOM 715 C CA . GLU A 1 93 ? 0.968 16.694 25.931 1.00 90.06 93 GLU A CA 1
ATOM 716 C C . GLU A 1 93 ? 2.423 16.866 25.457 1.00 90.06 93 GLU A C 1
ATOM 718 O O . GLU A 1 93 ? 2.732 17.761 24.674 1.00 90.06 93 GLU A O 1
ATOM 723 N N . PHE A 1 94 ? 3.340 15.991 25.884 1.00 92.62 94 PHE A N 1
ATOM 724 C CA . PHE A 1 94 ? 4.725 16.010 25.414 1.00 92.62 94 PHE A CA 1
ATOM 725 C C . PHE A 1 94 ? 4.830 15.762 23.903 1.00 92.62 94 PHE A C 1
ATOM 727 O O . PHE A 1 94 ? 5.559 16.480 23.216 1.00 92.62 94 PHE A O 1
ATOM 734 N N . VAL A 1 95 ? 4.129 14.748 23.384 1.00 90.44 95 VAL A N 1
ATOM 735 C CA . VAL A 1 95 ? 4.137 14.414 21.951 1.00 90.44 95 VAL A CA 1
ATOM 736 C C . VAL A 1 95 ? 3.533 15.551 21.130 1.00 90.44 95 VAL A C 1
ATOM 738 O O . VAL A 1 95 ? 4.122 15.943 20.124 1.00 90.44 95 VAL A O 1
ATOM 741 N N . GLU A 1 96 ? 2.412 16.105 21.585 1.00 87.44 96 GLU A N 1
ATOM 742 C CA . GLU A 1 96 ? 1.713 17.216 20.936 1.00 87.44 96 GLU A CA 1
ATOM 743 C C . GLU A 1 96 ? 2.566 18.488 20.906 1.00 87.44 96 GLU A C 1
ATOM 745 O O . GLU A 1 96 ? 2.800 19.052 19.837 1.00 87.44 96 GLU A O 1
ATOM 750 N N . ASN A 1 97 ? 3.144 18.883 22.044 1.00 87.69 97 ASN A N 1
ATOM 751 C CA . ASN A 1 97 ? 4.045 20.034 22.109 1.00 87.69 97 ASN A CA 1
ATOM 752 C C . ASN A 1 97 ? 5.233 19.859 21.153 1.00 87.69 97 ASN A C 1
ATOM 754 O O . ASN A 1 97 ? 5.560 20.770 20.393 1.00 87.69 97 ASN A O 1
ATOM 758 N N . LYS A 1 98 ? 5.839 18.664 21.116 1.00 88.69 98 LYS A N 1
ATOM 759 C CA . LYS A 1 98 ? 6.955 18.365 20.209 1.00 88.69 98 LYS A CA 1
ATOM 760 C C . LYS A 1 98 ? 6.587 18.412 18.735 1.00 88.69 98 LYS A C 1
ATOM 762 O O . LYS A 1 98 ? 7.446 18.755 17.927 1.00 88.69 98 LYS A O 1
ATOM 767 N N . PHE A 1 99 ? 5.354 18.081 18.382 1.00 85.69 99 PHE A N 1
ATOM 768 C CA . PHE A 1 99 ? 4.884 18.174 17.006 1.00 85.69 99 PHE A CA 1
ATOM 769 C C . PHE A 1 99 ? 4.813 19.627 16.517 1.00 85.69 99 PHE A C 1
ATOM 771 O O . PHE A 1 99 ? 5.127 19.891 15.362 1.00 85.69 99 PHE A O 1
ATOM 778 N N . THR A 1 100 ? 4.481 20.569 17.407 1.00 82.06 100 THR A N 1
ATOM 779 C CA . THR A 1 100 ? 4.424 22.009 17.085 1.00 82.06 100 THR A CA 1
ATOM 780 C C . THR A 1 100 ? 5.786 22.713 17.090 1.00 82.06 100 THR A C 1
ATOM 782 O O . THR A 1 100 ? 5.921 23.816 16.567 1.00 82.06 100 THR A O 1
ATOM 785 N N . GLU A 1 101 ? 6.818 22.100 17.677 1.00 85.12 101 GLU A N 1
ATOM 786 C CA . GLU A 1 101 ? 8.170 22.660 17.697 1.00 85.12 101 GLU A CA 1
ATOM 787 C C . GLU A 1 101 ? 8.859 22.522 16.329 1.00 85.12 101 GLU A C 1
ATOM 789 O O . GLU A 1 101 ? 8.891 21.438 15.742 1.00 85.12 101 GLU A O 1
ATOM 794 N N . GLU A 1 102 ? 9.524 23.587 15.862 1.00 78.31 102 GLU A N 1
ATOM 795 C CA . GLU A 1 102 ? 10.391 23.498 14.683 1.00 78.31 102 GLU A CA 1
ATOM 796 C C . GLU A 1 102 ? 11.480 22.436 14.889 1.00 78.31 102 GLU A C 1
ATOM 798 O O . GLU A 1 102 ? 12.305 22.504 15.809 1.00 78.31 102 GLU A O 1
ATOM 803 N N . LYS A 1 103 ? 11.515 21.458 13.981 1.00 77.31 103 LYS A N 1
ATOM 804 C CA . LYS A 1 103 ? 12.540 20.418 13.978 1.00 77.31 103 LYS A CA 1
ATOM 805 C C . LYS A 1 103 ? 13.911 21.029 13.685 1.00 77.31 103 LYS A C 1
ATOM 807 O O . LYS A 1 103 ? 14.162 21.560 12.605 1.00 77.31 103 LYS A O 1
ATOM 812 N N . GLY A 1 104 ? 14.833 20.895 14.637 1.00 73.75 104 GLY A N 1
ATOM 813 C CA . GLY A 1 104 ? 16.236 21.267 14.448 1.00 73.75 104 GLY A CA 1
ATOM 814 C C . GLY A 1 104 ? 16.992 20.335 13.488 1.00 73.75 104 GLY A C 1
ATOM 815 O O . GLY A 1 104 ? 16.447 19.413 12.884 1.00 73.75 104 GLY A O 1
ATOM 816 N N . SER A 1 105 ? 18.307 20.533 13.372 1.00 67.19 105 SER A N 1
ATOM 817 C CA . SER A 1 105 ? 19.178 19.610 12.636 1.00 67.19 105 SER A CA 1
ATOM 818 C C . SER A 1 105 ? 19.320 18.282 13.400 1.00 67.19 105 SER A C 1
ATOM 820 O O . SER A 1 105 ? 20.090 18.209 14.358 1.00 67.19 105 SER A O 1
ATOM 822 N N . GLY A 1 106 ? 18.596 17.237 12.998 1.00 81.50 106 GLY A N 1
ATOM 823 C CA . GLY A 1 106 ? 18.665 15.915 13.625 1.00 81.50 106 GLY A CA 1
ATOM 824 C C . GLY A 1 106 ? 17.669 14.928 13.023 1.00 81.50 106 GLY A C 1
ATOM 825 O O . GLY A 1 106 ? 16.894 15.270 12.123 1.00 81.50 106 GLY A O 1
ATOM 826 N N . THR A 1 107 ? 17.697 13.686 13.501 1.00 86.19 107 THR A N 1
ATOM 827 C CA . THR A 1 107 ? 16.651 12.713 13.167 1.00 86.19 107 THR A CA 1
ATOM 828 C C . THR A 1 107 ? 15.345 13.066 13.889 1.00 86.19 107 THR A C 1
ATOM 830 O O . THR A 1 107 ? 15.325 13.903 14.790 1.00 86.19 107 THR A O 1
ATOM 833 N N . LEU A 1 108 ? 14.225 12.451 13.497 1.00 86.44 108 LEU A N 1
ATOM 834 C CA . LEU A 1 108 ? 12.986 12.585 14.274 1.00 86.44 108 LEU A CA 1
ATOM 835 C C . LEU A 1 108 ? 13.149 12.062 15.707 1.00 86.44 108 LEU A C 1
ATOM 837 O O . LEU A 1 108 ? 12.634 12.676 16.634 1.00 86.44 108 LEU A O 1
ATOM 841 N N . ASP A 1 109 ? 13.897 10.974 15.894 1.00 89.69 109 ASP A N 1
ATOM 842 C CA . ASP A 1 109 ? 14.123 10.403 17.226 1.00 89.69 109 ASP A CA 1
ATOM 843 C C . ASP A 1 109 ? 14.894 11.386 18.123 1.00 89.69 109 ASP A C 1
ATOM 845 O O . ASP A 1 109 ? 14.570 11.527 19.300 1.00 89.69 109 ASP A O 1
ATOM 849 N N . ASP A 1 110 ? 15.849 12.139 17.560 1.00 89.06 110 ASP A N 1
ATOM 850 C CA . ASP A 1 110 ? 16.567 13.196 18.289 1.00 89.06 110 ASP A CA 1
ATOM 851 C C . ASP A 1 110 ? 15.641 14.354 18.695 1.00 89.06 110 ASP A C 1
ATOM 853 O O . ASP A 1 110 ? 15.783 14.909 19.784 1.00 89.06 110 ASP A O 1
ATOM 857 N N . HIS A 1 111 ? 14.695 14.726 17.824 1.00 90.50 111 HIS A N 1
ATOM 858 C CA . HIS A 1 111 ? 13.739 15.812 18.074 1.00 90.50 111 HIS A CA 1
ATOM 859 C C . HIS A 1 111 ? 12.771 15.478 19.213 1.00 90.50 111 HIS A C 1
ATOM 861 O O . HIS A 1 111 ? 12.558 16.288 20.121 1.00 90.50 111 HIS A O 1
ATOM 867 N N . TYR A 1 112 ? 12.218 14.265 19.178 1.00 90.50 112 TYR A N 1
ATOM 868 C CA . TYR A 1 112 ? 11.255 13.781 20.165 1.00 90.50 112 TYR A CA 1
ATOM 869 C C . TYR A 1 112 ? 11.919 13.241 21.442 1.00 90.50 112 TYR A C 1
ATOM 871 O O . TYR A 1 112 ? 11.281 13.197 22.490 1.00 90.50 112 TYR A O 1
ATOM 879 N N . GLY A 1 113 ? 13.201 12.868 21.401 1.00 91.00 113 GLY A N 1
ATOM 880 C CA . GLY A 1 113 ? 13.939 12.371 22.565 1.00 91.00 113 GLY A CA 1
ATOM 881 C C . GLY A 1 113 ? 13.623 10.919 22.946 1.00 91.00 113 GLY A C 1
ATOM 882 O O . GLY A 1 113 ? 13.956 10.497 24.052 1.00 91.00 113 GLY A O 1
ATOM 883 N N . TYR A 1 114 ? 12.998 10.150 22.052 1.00 92.75 114 TYR A N 1
ATOM 884 C CA . TYR A 1 114 ? 12.763 8.710 22.195 1.00 92.75 114 TYR A CA 1
ATOM 885 C C . TYR A 1 114 ? 12.819 8.020 20.819 1.00 92.75 114 TYR A C 1
ATOM 887 O O . TYR A 1 114 ? 12.583 8.668 19.798 1.00 92.75 114 TYR A O 1
ATOM 895 N N . PRO A 1 115 ? 13.176 6.722 20.766 1.00 92.38 115 PRO A N 1
ATOM 896 C CA . PRO A 1 115 ? 13.298 5.989 19.508 1.00 92.38 115 PRO A CA 1
ATOM 897 C C . PRO A 1 115 ? 11.938 5.732 18.855 1.00 92.38 115 PRO A C 1
ATOM 899 O O . PRO A 1 115 ? 10.921 5.667 19.541 1.00 92.38 115 PRO A O 1
ATOM 902 N N . ASN A 1 116 ? 11.940 5.475 17.545 1.00 91.12 116 ASN A N 1
ATOM 903 C CA . ASN A 1 116 ? 10.757 5.023 16.811 1.00 91.12 116 ASN A CA 1
ATOM 904 C C . ASN A 1 116 ? 10.015 3.880 17.549 1.00 91.12 116 ASN A C 1
ATOM 906 O O . ASN A 1 116 ? 10.601 2.794 17.677 1.00 91.12 116 ASN A O 1
ATOM 910 N N . PRO A 1 117 ? 8.743 4.069 17.969 1.00 90.44 117 PRO A N 1
ATOM 911 C CA . PRO A 1 117 ? 7.965 3.059 18.693 1.00 90.44 117 PRO A CA 1
ATOM 912 C C . PRO A 1 117 ? 7.878 1.704 17.981 1.00 90.44 117 PRO A C 1
ATOM 914 O O . PRO A 1 117 ? 7.789 0.664 18.634 1.00 90.44 117 PRO A O 1
ATOM 917 N N . ASN A 1 118 ? 7.970 1.676 16.650 1.00 88.44 118 ASN A N 1
ATOM 918 C CA . ASN A 1 118 ? 7.941 0.439 15.861 1.00 88.44 118 ASN A CA 1
ATOM 919 C C . ASN A 1 118 ? 9.161 -0.451 16.120 1.00 88.44 118 ASN A C 1
ATOM 921 O O . ASN A 1 118 ? 9.088 -1.675 16.006 1.00 88.44 118 ASN A O 1
ATOM 925 N N . THR A 1 119 ? 10.279 0.160 16.512 1.00 89.81 119 THR A N 1
ATOM 926 C CA . THR A 1 119 ? 11.547 -0.530 16.783 1.00 89.81 119 THR A CA 1
ATOM 927 C C . THR A 1 119 ? 11.677 -1.009 18.227 1.00 89.81 119 THR A C 1
ATOM 929 O O . THR A 1 119 ? 12.668 -1.647 18.577 1.00 89.81 119 THR A O 1
ATOM 932 N N . GLN A 1 120 ? 10.701 -0.687 19.080 1.00 89.50 120 GLN A N 1
ATOM 933 C CA . GLN A 1 120 ? 10.736 -0.962 20.512 1.00 89.50 120 GLN A CA 1
ATOM 934 C C . GLN A 1 120 ? 9.755 -2.078 20.868 1.00 89.50 120 GLN A C 1
ATOM 936 O O . GLN A 1 120 ? 8.555 -1.940 20.653 1.00 89.50 120 GLN A O 1
ATOM 941 N N . SER A 1 121 ? 10.253 -3.167 21.455 1.00 88.69 121 SER A N 1
ATOM 942 C CA . SER A 1 121 ? 9.404 -4.217 22.035 1.00 88.69 121 SER A CA 1
ATOM 943 C C . SER A 1 121 ? 9.247 -4.028 23.549 1.00 88.69 121 SER A C 1
ATOM 945 O O . SER A 1 121 ? 10.161 -3.508 24.203 1.00 88.69 121 SER A O 1
ATOM 947 N N . PRO A 1 122 ? 8.104 -4.425 24.137 1.00 91.06 122 PRO A N 1
ATOM 948 C CA . PRO A 1 122 ? 7.960 -4.497 25.585 1.00 91.06 122 PRO A CA 1
ATOM 949 C C . PRO A 1 122 ? 8.956 -5.479 26.201 1.00 91.06 122 PRO A C 1
ATOM 951 O O . PRO A 1 122 ? 9.321 -6.500 25.626 1.00 91.06 122 PRO A O 1
ATOM 954 N N . THR A 1 123 ? 9.432 -5.142 27.395 1.00 92.44 123 THR A N 1
ATOM 955 C CA . THR A 1 123 ? 10.257 -6.040 28.198 1.00 92.44 123 THR A CA 1
ATOM 956 C C . THR A 1 123 ? 9.417 -7.214 28.685 1.00 92.44 123 THR A C 1
ATOM 958 O O . THR A 1 123 ? 8.211 -7.084 28.893 1.00 92.44 123 THR A O 1
ATOM 961 N N . LYS A 1 124 ? 10.064 -8.346 28.977 1.00 92.50 124 LYS A N 1
ATOM 962 C CA . LYS A 1 124 ? 9.385 -9.526 29.529 1.00 92.50 124 LYS A CA 1
ATOM 963 C C . LYS A 1 124 ? 8.537 -9.212 30.771 1.00 92.50 124 LYS A C 1
ATOM 965 O O . LYS A 1 124 ? 7.436 -9.725 30.896 1.00 92.50 124 LYS A O 1
ATOM 970 N N . ALA A 1 125 ? 9.013 -8.327 31.650 1.00 94.50 125 ALA A N 1
ATOM 971 C CA . ALA A 1 125 ? 8.267 -7.912 32.839 1.00 94.50 125 ALA A CA 1
ATOM 972 C C . ALA A 1 125 ? 7.014 -7.078 32.505 1.00 94.50 125 ALA A C 1
ATOM 974 O O . ALA A 1 125 ? 6.000 -7.197 33.186 1.00 94.50 125 ALA A O 1
ATOM 975 N N . GLU A 1 126 ? 7.070 -6.237 31.467 1.00 94.50 126 GLU A N 1
ATOM 976 C CA . GLU A 1 126 ? 5.903 -5.482 30.991 1.00 94.50 126 GLU A CA 1
ATOM 977 C C . GLU A 1 126 ? 4.877 -6.407 30.327 1.00 94.50 126 GLU A C 1
ATOM 979 O O . GLU A 1 126 ? 3.688 -6.266 30.599 1.00 94.50 126 GLU A O 1
ATOM 984 N N . ILE A 1 127 ? 5.334 -7.382 29.529 1.00 95.31 127 ILE A N 1
ATOM 985 C CA . ILE A 1 127 ? 4.477 -8.429 28.950 1.00 95.31 127 ILE A CA 1
ATOM 986 C C . ILE A 1 127 ? 3.807 -9.236 30.067 1.00 95.31 127 ILE A C 1
ATOM 988 O O . ILE A 1 127 ? 2.590 -9.371 30.074 1.00 95.31 127 ILE A O 1
ATOM 992 N N . GLU A 1 128 ? 4.567 -9.722 31.054 1.00 95.50 128 GLU A N 1
ATOM 993 C CA . GLU A 1 128 ? 4.028 -10.489 32.186 1.00 95.50 128 GLU A CA 1
ATOM 994 C C . GLU A 1 128 ? 3.000 -9.681 32.997 1.00 95.50 128 GLU A C 1
ATOM 996 O O . GLU A 1 128 ? 1.983 -10.239 33.413 1.00 95.50 128 GLU A O 1
ATOM 1001 N N . LYS A 1 129 ? 3.226 -8.371 33.192 1.00 96.00 129 LYS A N 1
ATOM 1002 C CA . LYS A 1 129 ? 2.256 -7.474 33.843 1.00 96.00 129 LYS A CA 1
ATOM 1003 C C . LYS A 1 129 ? 0.968 -7.374 33.021 1.00 96.00 129 LYS A C 1
ATOM 1005 O O . LYS A 1 129 ? -0.102 -7.600 33.576 1.00 96.00 129 LYS A O 1
ATOM 1010 N N . LEU A 1 130 ? 1.075 -7.060 31.726 1.00 96.06 130 LEU A N 1
ATOM 1011 C CA . LEU A 1 130 ? -0.075 -6.949 30.822 1.00 96.06 130 LEU A CA 1
ATOM 1012 C C . LEU A 1 130 ? -0.869 -8.258 30.791 1.00 96.06 130 LEU A C 1
ATOM 1014 O O . LEU A 1 130 ? -2.064 -8.264 31.059 1.00 96.06 130 LEU A O 1
ATOM 1018 N N . GLN A 1 131 ? -0.194 -9.380 30.554 1.00 96.12 131 GLN A N 1
ATOM 1019 C CA . GLN A 1 131 ? -0.804 -10.705 30.535 1.00 96.12 131 GLN A CA 1
ATOM 1020 C C . GLN A 1 131 ? -1.461 -11.079 31.870 1.00 96.12 131 GLN A C 1
ATOM 1022 O O . GLN A 1 131 ? -2.441 -11.814 31.877 1.00 96.12 131 GLN A O 1
ATOM 1027 N N . GLY A 1 132 ? -0.925 -10.617 33.004 1.00 96.25 132 GLY A N 1
ATOM 1028 C CA . GLY A 1 132 ? -1.555 -10.789 34.313 1.00 96.25 132 GLY A CA 1
ATOM 1029 C C . GLY A 1 132 ? -2.917 -10.100 34.384 1.00 96.25 132 GLY A C 1
ATOM 1030 O O . GLY A 1 132 ? -3.899 -10.752 34.728 1.00 96.25 132 GLY A O 1
ATOM 1031 N N . THR A 1 133 ? -2.974 -8.826 33.985 1.00 95.06 133 THR A N 1
ATOM 1032 C CA . THR A 1 133 ? -4.223 -8.054 33.894 1.00 95.06 133 THR A CA 1
ATOM 1033 C C . THR A 1 133 ? -5.217 -8.706 32.935 1.00 95.06 133 THR A C 1
ATOM 1035 O O . THR A 1 133 ? -6.385 -8.863 33.274 1.00 95.06 133 THR A O 1
ATOM 1038 N N . LEU A 1 134 ? -4.755 -9.124 31.752 1.00 95.44 134 LEU A N 1
ATOM 1039 C CA . LEU A 1 134 ? -5.623 -9.738 30.749 1.00 95.44 134 LEU A CA 1
ATOM 1040 C C . LEU A 1 134 ? -6.176 -11.084 31.225 1.00 95.44 134 LEU A C 1
ATOM 1042 O O . LEU A 1 134 ? -7.378 -11.288 31.149 1.00 95.44 134 LEU A O 1
ATOM 1046 N N . ARG A 1 135 ? -5.354 -11.969 31.806 1.00 94.44 135 ARG A N 1
ATOM 1047 C CA . ARG A 1 135 ? -5.856 -13.247 32.345 1.00 94.44 135 ARG A CA 1
ATOM 1048 C C . ARG A 1 135 ? -6.874 -13.053 33.461 1.00 94.44 135 ARG A C 1
ATOM 1050 O O . ARG A 1 135 ? -7.811 -13.832 33.556 1.00 94.44 135 ARG A O 1
ATOM 1057 N N . GLU A 1 136 ? -6.689 -12.059 34.326 1.00 90.88 136 GLU A N 1
ATOM 1058 C CA . GLU A 1 136 ? -7.658 -11.777 35.392 1.00 90.88 136 GLU A CA 1
ATOM 1059 C C . GLU A 1 136 ? -9.019 -11.350 34.827 1.00 90.88 136 GLU A C 1
ATOM 1061 O O . GLU A 1 136 ? -10.048 -11.738 35.374 1.00 90.88 136 GLU A O 1
ATOM 1066 N N . ALA A 1 137 ? -9.020 -10.601 33.723 1.00 88.69 137 ALA A N 1
ATOM 1067 C CA . ALA A 1 137 ? -10.236 -10.082 33.111 1.00 88.69 137 ALA A CA 1
ATOM 1068 C C . ALA A 1 137 ? -10.897 -11.023 32.089 1.00 88.69 137 ALA A C 1
ATOM 1070 O O . ALA A 1 137 ? -12.106 -10.952 31.915 1.00 88.69 137 ALA A O 1
ATOM 1071 N N . TRP A 1 138 ? -10.135 -11.910 31.447 1.00 90.25 138 TRP A N 1
ATOM 1072 C CA . TRP A 1 138 ? -10.604 -12.842 30.412 1.00 90.25 138 TRP A CA 1
ATOM 1073 C C . TRP A 1 138 ? -10.691 -14.287 30.935 1.00 90.25 138 TRP A C 1
ATOM 1075 O O . TRP A 1 138 ? -10.169 -15.232 30.344 1.00 90.25 138 TRP A O 1
ATOM 1085 N N . GLY A 1 139 ? -11.272 -14.471 32.125 1.00 84.62 139 GLY A N 1
ATOM 1086 C CA . GLY A 1 139 ? -11.607 -15.804 32.646 1.00 84.62 139 GLY A CA 1
ATOM 1087 C C . GLY A 1 139 ? -10.421 -16.730 32.977 1.00 84.62 139 GLY A C 1
ATOM 1088 O O . GLY A 1 139 ? -10.615 -17.925 33.202 1.00 84.62 139 GLY A O 1
ATOM 1089 N N . GLY A 1 140 ? -9.196 -16.205 33.062 1.00 86.75 140 GLY A N 1
ATOM 1090 C CA . GLY A 1 140 ? -7.971 -16.944 33.390 1.00 86.75 140 GLY A CA 1
ATOM 1091 C C . GLY A 1 140 ? -7.072 -17.278 32.196 1.00 86.75 140 GLY A C 1
ATOM 1092 O O . GLY A 1 140 ? -5.928 -17.695 32.411 1.00 86.75 140 GLY A O 1
ATOM 1093 N N . GLU A 1 141 ? -7.540 -17.066 30.966 1.00 90.94 141 GLU A N 1
ATOM 1094 C CA . GLU A 1 141 ? -6.781 -17.291 29.731 1.00 90.94 141 GLU A CA 1
ATOM 1095 C C . GLU A 1 141 ? -6.400 -15.964 29.060 1.00 90.94 141 GLU A C 1
ATOM 1097 O O . GLU A 1 141 ? -6.808 -14.889 29.493 1.00 90.94 141 GLU A O 1
ATOM 1102 N N . LEU A 1 142 ? -5.497 -16.013 28.076 1.00 95.75 142 LEU A N 1
ATOM 1103 C CA . LEU A 1 142 ? -5.156 -14.814 27.310 1.00 95.75 142 LEU A CA 1
ATOM 1104 C C . LEU A 1 142 ? -6.147 -14.655 26.158 1.00 95.75 142 LEU A C 1
ATOM 1106 O O . LEU A 1 142 ? -6.388 -15.649 25.474 1.00 95.75 142 LEU A O 1
ATOM 1110 N N . PRO A 1 143 ? -6.641 -13.431 25.905 1.00 96.12 143 PRO A N 1
ATOM 1111 C CA . PRO A 1 143 ? -7.570 -13.195 24.815 1.00 96.12 143 PRO A CA 1
ATOM 1112 C C . PRO A 1 143 ? -6.899 -13.479 23.471 1.00 96.12 143 PRO A C 1
ATOM 1114 O O . PRO A 1 143 ? -5.782 -13.014 23.216 1.00 96.12 143 PRO A O 1
ATOM 1117 N N . THR A 1 144 ? -7.582 -14.238 22.620 1.00 97.81 144 THR A N 1
ATOM 1118 C CA . THR A 1 144 ? -7.117 -14.571 21.270 1.00 97.81 144 THR A CA 1
ATOM 1119 C C . THR A 1 144 ? -7.526 -13.484 20.282 1.00 97.81 144 THR A C 1
ATOM 1121 O O . THR A 1 144 ? -8.706 -13.148 20.173 1.00 97.81 144 THR A O 1
ATOM 1124 N N . ILE A 1 145 ? -6.549 -12.969 19.534 1.00 98.44 145 ILE A N 1
ATOM 1125 C CA . ILE A 1 145 ? -6.747 -11.965 18.485 1.00 98.44 145 ILE A CA 1
ATOM 1126 C C . ILE A 1 145 ? -6.929 -12.648 17.127 1.00 98.44 145 ILE A C 1
ATOM 1128 O O . ILE A 1 145 ? -6.132 -13.510 16.765 1.00 98.44 145 ILE A O 1
ATOM 1132 N N . LEU A 1 146 ? -7.924 -12.228 16.349 1.00 98.50 146 LEU A N 1
ATOM 1133 C CA . LEU A 1 146 ? -8.112 -12.620 14.952 1.00 98.50 146 LEU A CA 1
ATOM 1134 C C . LEU A 1 146 ? -7.920 -11.421 14.025 1.00 98.50 146 LEU A C 1
ATOM 1136 O O . LEU A 1 146 ? -8.486 -10.359 14.260 1.00 98.50 146 LEU A O 1
ATOM 1140 N N . ASP A 1 147 ? -7.204 -11.640 12.931 1.00 97.75 147 ASP A N 1
ATOM 1141 C CA . ASP A 1 147 ? -7.261 -10.801 11.739 1.00 97.75 147 ASP A CA 1
ATOM 1142 C C . ASP A 1 147 ? -7.699 -11.667 10.540 1.00 97.75 147 ASP A C 1
ATOM 1144 O O . ASP A 1 147 ? -6.925 -12.525 10.095 1.00 97.75 147 ASP A O 1
ATOM 1148 N N . PRO A 1 148 ? -8.946 -11.528 10.050 1.00 96.50 148 PRO A N 1
ATOM 1149 C CA . PRO A 1 148 ? -9.490 -12.393 9.003 1.00 96.50 148 PRO A CA 1
ATOM 1150 C C . PRO A 1 148 ? -8.995 -12.023 7.595 1.00 96.50 148 PRO A C 1
ATOM 1152 O O . PRO A 1 148 ? -9.107 -12.839 6.679 1.00 96.50 148 PRO A O 1
ATOM 1155 N N . THR A 1 149 ? -8.466 -10.807 7.416 1.00 93.94 149 THR A N 1
ATOM 1156 C CA . THR A 1 149 ? -8.015 -10.242 6.134 1.00 93.94 149 THR A CA 1
ATOM 1157 C C . THR A 1 149 ? -6.649 -9.585 6.314 1.00 93.9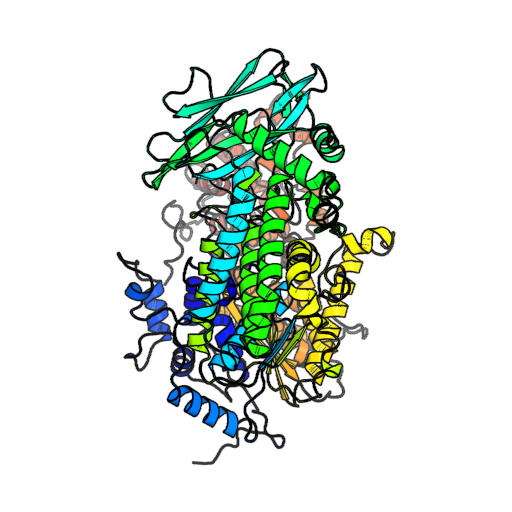4 149 THR A C 1
ATOM 1159 O O . THR A 1 149 ? -6.461 -8.391 6.080 1.00 93.94 149 THR A O 1
ATOM 1162 N N . ALA A 1 150 ? -5.685 -10.376 6.784 1.00 94.06 150 ALA A N 1
ATOM 1163 C CA . ALA A 1 150 ? -4.499 -9.859 7.445 1.00 94.06 150 ALA A CA 1
ATOM 1164 C C . ALA A 1 150 ? -3.523 -9.104 6.547 1.00 94.06 150 ALA A C 1
ATOM 1166 O O . ALA A 1 150 ? -2.661 -8.368 7.049 1.00 94.06 150 ALA A O 1
ATOM 1167 N N . GLY A 1 151 ? -3.605 -9.278 5.225 1.00 92.19 151 GLY A N 1
ATOM 1168 C CA . GLY A 1 151 ? -2.701 -8.655 4.274 1.00 92.19 151 GLY A CA 1
ATOM 1169 C C . GLY A 1 151 ? -1.243 -8.828 4.705 1.00 92.19 151 GLY A C 1
ATOM 1170 O O . GLY A 1 151 ? -0.696 -9.922 4.767 1.00 92.19 151 GLY A O 1
ATOM 1171 N N . ARG A 1 152 ? -0.568 -7.732 5.062 1.00 90.94 152 ARG A N 1
ATOM 1172 C CA . ARG A 1 152 ? 0.845 -7.796 5.487 1.00 90.94 152 ARG A CA 1
ATOM 1173 C C . ARG A 1 152 ? 1.082 -8.448 6.851 1.00 90.94 152 ARG A C 1
ATOM 1175 O O . ARG A 1 152 ? 2.241 -8.717 7.157 1.00 90.94 152 ARG A O 1
ATOM 1182 N N . GLY A 1 153 ? 0.049 -8.618 7.670 1.00 94.31 153 GLY A N 1
ATOM 1183 C CA . GLY A 1 153 ? 0.125 -9.222 8.998 1.00 94.31 153 GLY A CA 1
ATOM 1184 C C . GLY A 1 153 ? 0.567 -8.278 10.112 1.00 94.31 153 GLY A C 1
ATOM 1185 O O . GLY A 1 153 ? 1.144 -8.745 11.086 1.00 94.31 153 GLY A O 1
ATOM 1186 N N . ILE A 1 154 ? 0.355 -6.959 9.995 1.00 94.81 154 ILE A N 1
ATOM 1187 C CA . ILE A 1 154 ? 0.783 -6.011 11.048 1.00 94.81 154 ILE A CA 1
ATOM 1188 C C . ILE A 1 154 ? -0.019 -6.231 12.340 1.00 94.81 154 ILE A C 1
ATOM 1190 O O . ILE A 1 154 ? 0.580 -6.259 13.411 1.00 94.81 154 ILE A O 1
ATOM 1194 N N . ILE A 1 155 ? -1.339 -6.427 12.247 1.00 96.25 155 ILE A N 1
ATOM 1195 C CA . ILE A 1 155 ? -2.222 -6.694 13.396 1.00 96.25 155 ILE A CA 1
ATOM 1196 C C . ILE A 1 155 ? -1.779 -7.956 14.156 1.00 96.25 155 ILE A C 1
ATOM 1198 O O . ILE A 1 155 ? -1.430 -7.833 15.334 1.00 96.25 155 ILE A O 1
ATOM 1202 N N . PRO A 1 156 ? -1.704 -9.147 13.528 1.00 97.56 156 PRO A N 1
ATOM 1203 C CA . PRO A 1 156 ? -1.282 -10.353 14.234 1.00 97.56 156 PRO A CA 1
ATOM 1204 C C . PRO A 1 156 ? 0.183 -10.289 14.687 1.00 97.56 156 PRO A C 1
ATOM 1206 O O . PRO A 1 156 ? 0.506 -10.831 15.741 1.00 97.56 156 PRO A O 1
ATOM 1209 N N . PHE A 1 157 ? 1.070 -9.591 13.961 1.00 97.12 157 PHE A N 1
ATOM 1210 C CA . PHE A 1 157 ? 2.461 -9.415 14.395 1.00 97.12 157 PHE A CA 1
ATOM 1211 C C . PHE A 1 157 ? 2.550 -8.598 15.682 1.00 97.12 157 PHE A C 1
ATOM 1213 O O . PHE A 1 157 ? 3.282 -8.955 16.605 1.00 97.12 157 PHE A O 1
ATOM 1220 N N . GLU A 1 158 ? 1.795 -7.503 15.766 1.00 96.44 158 GLU A N 1
ATOM 1221 C CA . GLU A 1 158 ? 1.736 -6.715 16.988 1.00 96.44 158 GLU A CA 1
ATOM 1222 C C . GLU A 1 158 ? 1.077 -7.520 18.116 1.00 96.44 158 GLU A C 1
ATOM 1224 O O . GLU A 1 158 ? 1.593 -7.487 19.223 1.00 96.44 158 GLU A O 1
ATOM 1229 N N . ALA A 1 159 ? 0.061 -8.352 17.865 1.00 97.44 159 ALA A N 1
ATOM 1230 C CA . ALA A 1 159 ? -0.491 -9.245 18.892 1.00 97.44 159 ALA A CA 1
ATOM 1231 C C . ALA A 1 159 ? 0.564 -10.206 19.489 1.00 97.44 159 ALA A C 1
ATOM 1233 O O . ALA A 1 159 ? 0.780 -10.204 20.708 1.00 97.44 159 ALA A O 1
ATOM 1234 N N . ILE A 1 160 ? 1.295 -10.960 18.654 1.00 97.25 160 ILE A N 1
ATOM 1235 C CA . ILE A 1 160 ? 2.324 -11.900 19.143 1.00 97.25 160 ILE A CA 1
ATOM 1236 C C . ILE A 1 160 ? 3.506 -11.182 19.805 1.00 97.25 160 ILE A C 1
ATOM 1238 O O . ILE A 1 160 ? 4.114 -11.713 20.732 1.00 97.25 160 ILE A O 1
ATOM 1242 N N . ARG A 1 161 ? 3.805 -9.938 19.407 1.00 94.56 161 ARG A N 1
ATOM 1243 C CA . ARG A 1 161 ? 4.843 -9.100 20.033 1.00 94.56 161 ARG A CA 1
ATOM 1244 C C . ARG A 1 161 ? 4.539 -8.773 21.501 1.00 94.56 161 ARG A C 1
ATOM 1246 O O . ARG A 1 161 ? 5.467 -8.557 22.282 1.00 94.56 161 ARG A O 1
ATOM 1253 N N . TYR A 1 162 ? 3.261 -8.745 21.885 1.00 95.94 162 TYR A N 1
ATOM 1254 C CA . TYR A 1 162 ? 2.808 -8.628 23.279 1.00 95.94 162 TYR A CA 1
ATOM 1255 C C . TYR A 1 162 ? 2.515 -9.993 23.927 1.00 95.94 162 TYR A C 1
ATOM 1257 O O . TYR A 1 162 ? 2.021 -10.051 25.055 1.00 95.94 162 TYR A O 1
ATOM 1265 N N . GLY A 1 163 ? 2.844 -11.094 23.246 1.00 95.81 163 GLY A N 1
ATOM 1266 C CA . GLY A 1 163 ? 2.616 -12.458 23.712 1.00 95.81 163 GLY A CA 1
ATOM 1267 C C . GLY A 1 163 ? 1.137 -12.834 23.789 1.00 95.81 163 GLY A C 1
ATOM 1268 O O . GLY A 1 163 ? 0.770 -13.609 24.673 1.00 95.81 163 GLY A O 1
ATOM 1269 N N . LEU A 1 164 ? 0.291 -12.245 22.939 1.00 97.31 164 LEU A N 1
ATOM 1270 C CA . LEU A 1 164 ? -1.117 -12.620 22.806 1.00 97.31 164 LEU A CA 1
ATOM 1271 C C . LEU A 1 164 ? -1.259 -13.732 21.754 1.00 97.31 164 LEU A C 1
ATOM 1273 O O . LEU A 1 164 ? -0.594 -13.650 20.718 1.00 97.31 164 LEU A O 1
ATOM 1277 N N . PRO A 1 165 ? -2.111 -14.751 21.981 1.00 97.94 165 PRO A N 1
ATOM 1278 C CA . PRO A 1 165 ? -2.473 -15.706 20.938 1.00 97.94 165 PRO A CA 1
ATOM 1279 C C . PRO A 1 165 ? -3.076 -14.976 19.735 1.00 97.94 165 PRO A C 1
ATOM 1281 O O . PRO A 1 165 ? -3.933 -14.107 19.904 1.00 97.94 165 PRO A O 1
ATOM 1284 N N . ALA A 1 166 ? -2.635 -15.325 18.528 1.00 98.25 166 ALA A N 1
ATOM 1285 C CA . ALA A 1 166 ? -3.071 -14.664 17.305 1.00 98.25 166 ALA A CA 1
ATOM 1286 C C . ALA A 1 166 ? -3.435 -15.677 16.217 1.00 98.25 166 ALA A C 1
ATOM 1288 O O . ALA A 1 166 ? -2.741 -16.677 16.028 1.00 98.25 166 ALA A O 1
ATOM 1289 N N . LYS A 1 167 ? -4.501 -15.373 15.483 1.00 98.50 167 LYS A N 1
ATOM 1290 C CA . LYS A 1 167 ? -4.973 -16.058 14.280 1.00 98.50 167 LYS A CA 1
ATOM 1291 C C . LYS A 1 167 ? -4.961 -15.064 13.125 1.00 98.50 167 LYS A C 1
ATOM 1293 O O . LYS A 1 167 ? -5.421 -13.935 13.285 1.00 98.50 167 LYS A O 1
ATOM 1298 N N . ALA A 1 168 ? -4.420 -15.463 11.983 1.00 98.00 168 ALA A N 1
ATOM 1299 C CA . ALA A 1 168 ? -4.295 -14.607 10.811 1.00 98.00 168 ALA A CA 1
ATOM 1300 C C . ALA A 1 168 ? -4.729 -15.368 9.561 1.00 98.00 168 ALA A C 1
ATOM 1302 O O . ALA A 1 168 ? -4.155 -16.410 9.252 1.00 98.00 168 ALA A O 1
ATOM 1303 N N . ASN A 1 169 ? -5.709 -14.840 8.833 1.00 97.56 169 ASN A N 1
ATOM 1304 C CA . ASN A 1 169 ? -6.123 -15.374 7.540 1.00 97.56 169 ASN A CA 1
ATOM 1305 C C . ASN A 1 169 ? -5.863 -14.363 6.424 1.00 97.56 169 ASN A C 1
ATOM 1307 O O . ASN A 1 169 ? -6.000 -13.159 6.619 1.00 97.56 169 ASN A O 1
ATOM 1311 N N . GLU A 1 170 ? -5.509 -14.859 5.243 1.00 95.31 170 GLU A N 1
A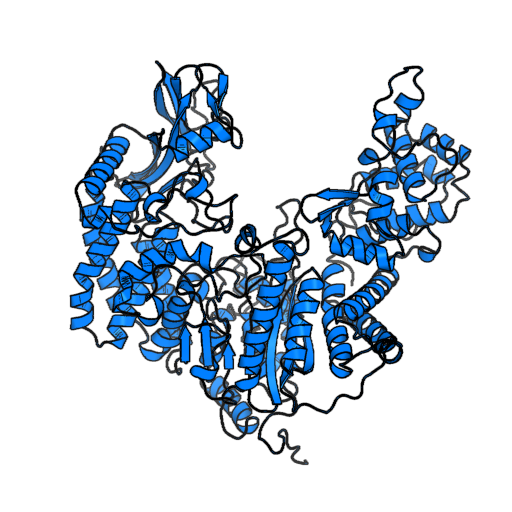TOM 1312 C CA . GLU A 1 170 ? -5.456 -14.049 4.032 1.00 95.31 170 GLU A CA 1
ATOM 1313 C C . GLU A 1 170 ? -5.684 -14.904 2.784 1.00 95.31 170 GLU A C 1
ATOM 1315 O O . GLU A 1 170 ? -5.029 -15.929 2.601 1.00 95.31 170 GLU A O 1
ATOM 1320 N N . LEU A 1 171 ? -6.568 -14.447 1.898 1.00 94.81 171 LEU A N 1
ATOM 1321 C CA . LEU A 1 171 ? -6.893 -15.142 0.654 1.00 94.81 171 LEU A CA 1
ATOM 1322 C C . LEU A 1 171 ? -5.731 -15.102 -0.346 1.00 94.81 171 LEU A C 1
ATOM 1324 O O . LEU A 1 171 ? -5.452 -16.085 -1.029 1.00 94.81 171 LEU A O 1
ATOM 1328 N N . ASN A 1 172 ? -5.060 -13.955 -0.465 1.00 93.50 172 ASN A N 1
ATOM 1329 C CA . ASN A 1 172 ? -4.056 -13.750 -1.497 1.00 93.50 172 ASN A CA 1
ATOM 1330 C C . ASN A 1 172 ? -2.730 -14.464 -1.162 1.00 93.50 172 ASN A C 1
ATOM 1332 O O . ASN A 1 172 ? -2.109 -14.185 -0.140 1.00 93.50 172 ASN A O 1
ATOM 1336 N N . PRO A 1 173 ? -2.172 -15.270 -2.075 1.00 92.88 173 PRO A N 1
ATOM 1337 C CA . PRO A 1 173 ? -0.933 -16.017 -1.833 1.00 92.88 173 PRO A CA 1
ATOM 1338 C C . PRO A 1 173 ? 0.299 -15.182 -1.448 1.00 92.88 173 PRO A C 1
ATOM 1340 O O . PRO A 1 173 ? 1.102 -15.580 -0.604 1.00 92.88 173 PRO A O 1
ATOM 1343 N N . VAL A 1 174 ? 0.469 -14.008 -2.069 1.00 92.50 174 VAL A N 1
ATOM 1344 C CA . VAL A 1 174 ? 1.635 -13.133 -1.843 1.00 92.50 174 VAL A CA 1
ATOM 1345 C C . VAL A 1 174 ? 1.728 -12.676 -0.381 1.00 92.50 174 VAL A C 1
ATOM 1347 O O . VAL A 1 174 ? 2.787 -12.855 0.225 1.00 92.50 174 VAL A O 1
ATOM 1350 N N . PRO A 1 175 ? 0.685 -12.069 0.212 1.00 94.38 175 PRO A N 1
ATOM 1351 C CA . PRO A 1 175 ? 0.681 -11.740 1.628 1.00 94.38 175 PRO A CA 1
ATOM 1352 C C . PRO A 1 175 ? 0.657 -12.982 2.519 1.00 94.38 175 PRO A C 1
ATOM 1354 O O . PRO A 1 175 ? 1.370 -12.961 3.515 1.00 94.38 175 PRO A O 1
ATOM 1357 N N . SER A 1 176 ? -0.011 -14.086 2.157 1.00 96.06 176 SER A N 1
ATOM 1358 C CA . SER A 1 176 ? 0.060 -15.332 2.943 1.00 96.06 176 SER A CA 1
ATOM 1359 C C . SER A 1 176 ? 1.502 -15.823 3.129 1.00 96.06 176 SER A C 1
ATOM 1361 O O . SER A 1 176 ? 1.875 -16.251 4.221 1.00 96.06 176 SER A O 1
ATOM 1363 N N . LEU A 1 177 ? 2.368 -15.666 2.119 1.00 97.06 177 LEU A N 1
ATOM 1364 C CA . LEU A 1 177 ? 3.798 -15.961 2.253 1.00 97.06 177 LEU A CA 1
ATOM 1365 C C . LEU A 1 177 ? 4.526 -14.986 3.207 1.00 97.06 177 LEU A C 1
ATOM 1367 O O . LEU A 1 177 ? 5.433 -15.389 3.939 1.00 97.06 177 LEU A O 1
ATOM 1371 N N . ILE A 1 178 ? 4.123 -13.708 3.239 1.00 96.94 178 ILE A N 1
ATOM 1372 C CA . ILE A 1 178 ? 4.612 -12.724 4.226 1.00 96.94 178 ILE A CA 1
ATOM 1373 C C . ILE A 1 178 ? 4.190 -13.145 5.641 1.00 96.94 178 ILE A C 1
ATOM 1375 O O . ILE A 1 178 ? 5.016 -13.070 6.553 1.00 96.94 178 ILE A O 1
ATOM 1379 N N . LEU A 1 179 ? 2.950 -13.619 5.818 1.00 97.56 179 LEU A N 1
ATOM 1380 C CA . LEU A 1 179 ? 2.446 -14.130 7.095 1.00 97.56 179 LEU A CA 1
ATOM 1381 C C . LEU A 1 179 ? 3.262 -15.343 7.558 1.00 97.56 179 LEU A C 1
ATOM 1383 O O . LEU A 1 179 ? 3.741 -15.346 8.690 1.00 97.56 179 LEU A O 1
ATOM 1387 N N . LYS A 1 180 ? 3.525 -16.320 6.675 1.00 97.69 180 LYS A N 1
ATOM 1388 C CA . LYS A 1 180 ? 4.395 -17.472 6.983 1.00 97.69 180 LYS A CA 1
ATOM 1389 C C . LYS A 1 180 ? 5.779 -17.030 7.462 1.00 97.69 180 LYS A C 1
ATOM 1391 O O . LYS A 1 180 ? 6.251 -17.488 8.499 1.00 97.69 180 LYS A O 1
ATOM 1396 N N . ALA A 1 181 ? 6.411 -16.087 6.763 1.00 97.69 181 ALA A N 1
ATOM 1397 C CA . ALA A 1 181 ? 7.722 -15.576 7.156 1.00 97.69 181 ALA A CA 1
ATOM 1398 C C . ALA A 1 181 ? 7.698 -14.824 8.499 1.00 97.69 181 ALA A C 1
ATOM 1400 O O . ALA A 1 181 ? 8.521 -15.092 9.371 1.00 97.69 181 ALA A O 1
ATOM 1401 N N . GLY A 1 182 ? 6.781 -13.868 8.667 1.00 97.19 182 GLY A N 1
ATOM 1402 C CA . GLY A 1 182 ? 6.786 -12.941 9.800 1.00 97.19 182 GLY A CA 1
ATOM 1403 C C . GLY A 1 182 ? 6.104 -13.450 11.070 1.00 97.19 182 GLY A C 1
ATOM 1404 O O . GLY A 1 182 ? 6.504 -13.042 12.158 1.00 97.19 182 GLY A O 1
ATOM 1405 N N . LEU A 1 183 ? 5.088 -14.306 10.946 1.00 97.69 183 LEU A N 1
ATOM 1406 C CA . LEU A 1 183 ? 4.237 -14.741 12.060 1.00 97.69 183 LEU A CA 1
ATOM 1407 C C . LEU A 1 183 ? 4.468 -16.191 12.482 1.00 97.69 183 LEU A C 1
ATOM 1409 O O . LEU A 1 183 ? 4.194 -16.528 13.630 1.00 97.69 183 LEU A O 1
ATOM 1413 N N . GLU A 1 184 ? 4.963 -17.038 11.576 1.00 96.75 184 GLU A N 1
ATOM 1414 C CA . GLU A 1 184 ? 5.231 -18.449 11.863 1.00 96.75 184 GLU A CA 1
ATOM 1415 C C . GLU A 1 184 ? 6.737 -18.706 11.983 1.00 96.75 184 GLU A C 1
ATOM 1417 O O . GLU A 1 184 ? 7.217 -19.056 13.060 1.00 96.75 184 GLU A O 1
ATOM 1422 N N . TYR A 1 185 ? 7.517 -18.471 10.923 1.00 97.81 185 TYR A N 1
ATOM 1423 C CA . TYR A 1 185 ? 8.948 -18.791 10.918 1.00 97.81 185 TYR A CA 1
ATOM 1424 C C . TYR A 1 185 ? 9.782 -17.878 11.822 1.00 97.81 185 TYR A C 1
ATOM 1426 O O . TYR A 1 185 ? 10.625 -18.379 12.564 1.00 97.81 185 TYR A O 1
ATOM 1434 N N . ALA A 1 186 ? 9.536 -16.565 11.823 1.00 97.81 186 ALA A N 1
ATOM 1435 C CA . ALA A 1 186 ? 10.305 -15.640 12.654 1.00 97.81 186 ALA A CA 1
ATOM 1436 C C . ALA A 1 186 ? 10.275 -15.974 14.166 1.00 97.81 186 ALA A C 1
ATOM 1438 O O . ALA A 1 186 ? 11.351 -16.005 14.766 1.00 97.81 186 ALA A O 1
ATOM 1439 N N . PRO A 1 187 ? 9.119 -16.253 14.803 1.00 96.94 187 PRO A N 1
ATOM 1440 C CA . PRO A 1 187 ? 9.092 -16.685 16.205 1.00 96.94 187 PRO A CA 1
ATOM 1441 C C . PRO A 1 187 ? 9.516 -18.149 16.407 1.00 96.94 187 PRO A C 1
ATOM 1443 O O . PRO A 1 187 ? 10.177 -18.456 17.398 1.00 96.94 187 PRO A O 1
ATOM 1446 N N . LYS A 1 188 ? 9.167 -19.058 15.483 1.00 95.94 188 LYS A N 1
ATOM 1447 C CA . LYS A 1 188 ? 9.350 -20.510 15.667 1.00 95.94 188 LYS A CA 1
ATOM 1448 C C . LYS A 1 188 ? 10.744 -21.021 15.289 1.00 95.94 188 LYS A C 1
ATOM 1450 O O . LYS A 1 188 ? 11.335 -21.794 16.039 1.00 95.94 188 LYS A O 1
ATOM 1455 N N . VAL A 1 189 ? 11.254 -20.611 14.127 1.00 97.38 189 VAL A N 1
ATOM 1456 C CA . VAL A 1 189 ? 12.582 -20.986 13.604 1.00 97.38 189 VAL A CA 1
ATOM 1457 C C . VAL A 1 189 ? 13.638 -19.996 14.093 1.00 97.38 189 VAL A C 1
ATOM 1459 O O . VAL A 1 189 ? 14.739 -20.388 14.478 1.00 97.38 189 VAL A O 1
ATOM 1462 N N . GLY A 1 190 ? 13.294 -18.708 14.131 1.00 97.75 190 GLY A N 1
ATOM 1463 C CA . GLY A 1 190 ? 14.207 -17.654 14.549 1.00 97.75 190 GLY A CA 1
ATOM 1464 C C . GLY A 1 190 ? 15.141 -17.202 13.429 1.00 97.75 190 GLY A C 1
ATOM 1465 O O . GLY A 1 190 ? 14.765 -17.155 12.255 1.00 97.75 190 GLY A O 1
ATOM 1466 N N . SER A 1 191 ? 16.352 -16.805 13.821 1.00 98.00 191 SER A N 1
ATOM 1467 C CA . SER A 1 191 ? 17.351 -16.228 12.916 1.00 98.00 191 SER A CA 1
ATOM 1468 C C . SER A 1 191 ? 17.817 -17.261 11.896 1.00 98.00 191 SER A C 1
ATOM 1470 O O . SER A 1 191 ? 18.133 -18.394 12.258 1.00 98.00 191 SER A O 1
ATOM 1472 N N . LEU A 1 192 ? 17.882 -16.853 10.630 1.00 98.31 192 LEU A N 1
ATOM 1473 C CA . LEU A 1 192 ? 18.413 -17.666 9.534 1.00 98.31 192 LEU A CA 1
ATOM 1474 C C . LEU A 1 192 ? 19.852 -17.261 9.177 1.00 98.31 192 LEU A C 1
ATOM 1476 O O . LEU A 1 192 ? 20.478 -17.879 8.313 1.00 98.31 192 LEU A O 1
ATOM 1480 N N . ASP A 1 193 ? 20.382 -16.220 9.823 1.00 97.00 193 ASP A N 1
ATOM 1481 C CA . ASP A 1 193 ? 21.767 -15.786 9.677 1.00 97.00 193 ASP A CA 1
ATOM 1482 C C . ASP A 1 193 ? 22.735 -16.697 10.470 1.00 97.00 193 ASP A C 1
ATOM 1484 O O . ASP A 1 193 ? 22.447 -17.092 11.603 1.00 97.00 193 ASP A O 1
ATOM 1488 N N . PRO A 1 194 ? 23.934 -16.999 9.928 1.00 97.50 194 PRO A N 1
ATOM 1489 C CA . PRO A 1 194 ? 24.488 -16.506 8.660 1.00 97.50 194 PRO A CA 1
ATOM 1490 C C . PRO A 1 194 ? 24.091 -17.339 7.424 1.00 97.50 194 PRO A C 1
ATOM 1492 O O . PRO A 1 194 ? 24.364 -16.926 6.294 1.00 97.50 194 PRO A O 1
ATOM 1495 N N . ASP A 1 195 ? 23.472 -18.498 7.628 1.00 98.25 195 ASP A N 1
ATOM 1496 C CA . ASP A 1 195 ? 23.292 -19.553 6.628 1.00 98.25 195 ASP A CA 1
ATOM 1497 C C . ASP A 1 195 ? 22.508 -19.086 5.394 1.00 98.25 195 ASP A C 1
ATOM 1499 O O . ASP A 1 195 ? 22.899 -19.355 4.254 1.00 98.25 195 ASP A O 1
ATOM 1503 N N . ILE A 1 196 ? 21.437 -18.308 5.586 1.00 98.62 196 ILE A N 1
ATOM 1504 C CA . ILE A 1 196 ? 20.644 -17.766 4.476 1.00 98.62 196 ILE A CA 1
ATOM 1505 C C . ILE A 1 196 ? 21.478 -16.904 3.527 1.00 98.62 196 ILE A C 1
ATOM 1507 O O . ILE A 1 196 ? 21.264 -16.932 2.312 1.00 98.62 196 ILE A O 1
ATOM 1511 N N . ARG A 1 197 ? 22.462 -16.159 4.045 1.00 98.56 197 ARG A N 1
ATOM 1512 C CA . ARG A 1 197 ? 23.350 -15.337 3.213 1.00 98.56 197 ARG A CA 1
ATOM 1513 C C . ARG A 1 197 ? 24.335 -16.190 2.435 1.00 98.56 197 ARG A C 1
ATOM 1515 O O . ARG A 1 197 ? 24.640 -15.831 1.298 1.00 98.56 197 ARG A O 1
ATOM 1522 N N . GLU A 1 198 ? 24.783 -17.307 3.003 1.00 98.44 198 GLU A N 1
ATOM 1523 C CA . GLU A 1 198 ? 25.624 -18.273 2.296 1.00 98.44 198 GLU A CA 1
ATOM 1524 C C . GLU A 1 198 ? 24.863 -18.910 1.128 1.00 98.44 198 GLU A C 1
ATOM 1526 O O . GLU A 1 198 ? 25.363 -18.921 0.001 1.00 98.44 198 GLU A O 1
ATOM 1531 N N . TRP A 1 199 ? 23.623 -19.360 1.352 1.00 98.56 199 TRP A N 1
ATOM 1532 C CA . TRP A 1 199 ? 22.767 -19.899 0.289 1.00 98.56 199 TRP A CA 1
ATOM 1533 C C . TRP A 1 199 ? 22.421 -18.853 -0.767 1.00 98.56 199 TRP A C 1
ATOM 1535 O O . TRP A 1 199 ? 22.549 -19.117 -1.963 1.00 98.56 199 TRP A O 1
ATOM 1545 N N . ARG A 1 200 ? 22.067 -17.634 -0.347 1.00 98.25 200 ARG A N 1
ATOM 1546 C CA . ARG A 1 200 ? 21.847 -16.498 -1.250 1.00 98.25 200 ARG A CA 1
ATOM 1547 C C . ARG A 1 200 ? 23.072 -16.237 -2.121 1.00 98.25 200 ARG A C 1
ATOM 1549 O O . ARG A 1 200 ? 22.909 -16.023 -3.320 1.00 98.25 200 ARG A O 1
ATOM 1556 N N . ASP A 1 201 ? 24.276 -16.234 -1.546 1.00 98.50 201 ASP A N 1
ATOM 1557 C CA . ASP A 1 201 ? 25.522 -15.994 -2.282 1.00 98.50 201 ASP A CA 1
ATOM 1558 C C . ASP A 1 201 ? 25.832 -17.139 -3.265 1.00 98.50 201 ASP A C 1
ATOM 1560 O O . ASP A 1 201 ? 26.170 -16.860 -4.415 1.00 98.50 201 ASP A O 1
ATOM 1564 N N . LYS A 1 202 ? 25.628 -18.410 -2.879 1.00 98.50 202 LYS A N 1
ATOM 1565 C CA . LYS A 1 202 ? 25.739 -19.564 -3.798 1.00 98.50 202 LYS A CA 1
ATOM 1566 C C . LYS A 1 202 ? 24.780 -19.441 -4.987 1.00 98.50 202 LYS A C 1
ATOM 1568 O O . LYS A 1 202 ? 25.195 -19.624 -6.135 1.00 98.50 202 LYS A O 1
ATOM 1573 N N . ILE A 1 203 ? 23.519 -19.090 -4.712 1.00 98.62 203 ILE A N 1
ATOM 1574 C CA . ILE A 1 203 ? 22.494 -18.891 -5.741 1.00 98.62 203 ILE A CA 1
ATOM 1575 C C . ILE A 1 203 ? 22.894 -17.743 -6.675 1.00 98.62 203 ILE A C 1
ATOM 1577 O O . ILE A 1 203 ? 22.836 -17.882 -7.899 1.00 98.62 203 ILE A O 1
ATOM 1581 N N . HIS A 1 204 ? 23.324 -16.617 -6.100 1.00 98.38 204 HIS A N 1
ATOM 1582 C CA . HIS A 1 204 ? 23.705 -15.424 -6.845 1.00 98.38 204 HIS A CA 1
ATOM 1583 C C . HIS A 1 204 ? 24.894 -15.665 -7.773 1.00 98.38 204 HIS A C 1
ATOM 1585 O O . HIS A 1 204 ? 24.799 -15.313 -8.944 1.00 98.38 204 HIS A O 1
ATOM 1591 N N . GLU A 1 205 ? 25.988 -16.254 -7.282 1.00 98.31 205 GLU A N 1
ATOM 1592 C CA . GLU A 1 205 ? 27.180 -16.473 -8.108 1.00 98.31 205 GLU A CA 1
ATOM 1593 C C . GLU A 1 205 ? 26.900 -17.467 -9.243 1.00 98.31 205 GLU A C 1
ATOM 1595 O O . GLU A 1 205 ? 27.261 -17.192 -10.384 1.00 98.31 205 GLU A O 1
ATOM 1600 N N . THR A 1 206 ? 26.153 -18.544 -8.976 1.00 98.38 206 THR A N 1
ATOM 1601 C CA . THR A 1 206 ? 25.776 -19.522 -10.013 1.00 98.38 206 THR A CA 1
ATOM 1602 C C . THR A 1 206 ? 24.900 -18.886 -11.101 1.00 98.38 206 THR A C 1
ATOM 1604 O O . THR A 1 206 ? 25.178 -19.037 -12.289 1.00 98.38 206 THR A O 1
ATOM 1607 N N . ALA A 1 207 ? 23.873 -18.115 -10.721 1.00 98.19 207 ALA A N 1
ATOM 1608 C CA . ALA A 1 207 ? 23.020 -17.425 -11.692 1.00 98.19 207 ALA A CA 1
ATOM 1609 C C . ALA A 1 207 ? 23.804 -16.358 -12.476 1.00 98.19 207 ALA A C 1
ATOM 1611 O O . ALA A 1 207 ? 23.656 -16.221 -13.688 1.00 98.19 207 ALA A O 1
ATOM 1612 N N . LYS A 1 208 ? 24.677 -15.608 -11.796 1.00 96.94 208 LYS A N 1
ATOM 1613 C CA . LYS A 1 208 ? 25.504 -14.555 -12.394 1.00 96.94 208 LYS A CA 1
ATOM 1614 C C . LYS A 1 208 ? 26.435 -15.087 -13.482 1.00 96.94 208 LYS A C 1
ATOM 1616 O O . LYS A 1 208 ? 26.507 -14.456 -14.534 1.00 96.94 208 LYS A O 1
ATOM 1621 N N . GLU A 1 209 ? 27.087 -16.230 -13.265 1.00 96.88 209 GLU A N 1
ATOM 1622 C CA . GLU A 1 209 ? 27.933 -16.882 -14.279 1.00 96.88 209 GLU A CA 1
ATOM 1623 C C . GLU A 1 209 ? 27.149 -17.198 -15.566 1.00 96.88 209 GLU A C 1
ATOM 1625 O O . GLU A 1 209 ? 27.653 -16.991 -16.672 1.00 96.88 209 GLU A O 1
ATOM 1630 N N . ASN A 1 210 ? 25.890 -17.625 -15.438 1.00 96.94 210 ASN A N 1
ATOM 1631 C CA . ASN A 1 210 ? 25.031 -17.921 -16.586 1.00 96.94 210 ASN A CA 1
ATOM 1632 C C . ASN A 1 210 ? 24.417 -16.666 -17.231 1.00 96.94 210 ASN A C 1
ATOM 1634 O O . ASN A 1 210 ? 24.098 -16.691 -18.419 1.00 96.94 210 ASN A O 1
ATOM 1638 N N . ILE A 1 211 ? 24.263 -15.569 -16.479 1.00 96.94 211 ILE A N 1
ATOM 1639 C CA . ILE A 1 211 ? 23.675 -14.298 -16.939 1.00 96.94 211 ILE A CA 1
ATOM 1640 C C . ILE A 1 211 ? 24.692 -13.408 -17.672 1.00 96.94 211 ILE A C 1
ATOM 1642 O O . ILE A 1 211 ? 24.336 -12.707 -18.624 1.00 96.94 211 ILE A O 1
ATOM 1646 N N . GLU A 1 212 ? 25.957 -13.416 -17.247 1.00 94.31 212 GLU A N 1
ATOM 1647 C CA . GLU A 1 212 ? 27.034 -12.584 -17.806 1.00 94.31 212 GLU A CA 1
ATOM 1648 C C . GLU A 1 212 ? 27.096 -12.576 -19.351 1.00 94.31 212 GLU A C 1
ATOM 1650 O O . GLU A 1 212 ? 27.220 -11.495 -19.939 1.00 94.31 212 GLU A O 1
ATOM 1655 N N . PRO A 1 213 ? 26.907 -13.709 -20.060 1.00 95.06 213 PRO A N 1
ATOM 1656 C CA . PRO A 1 213 ? 26.986 -13.743 -21.514 1.00 95.06 213 PRO A CA 1
ATOM 1657 C C . PRO A 1 213 ? 25.895 -12.955 -22.265 1.00 95.06 213 PRO A C 1
ATOM 1659 O O . PRO A 1 213 ? 26.009 -12.867 -23.491 1.00 95.06 213 PRO A O 1
ATOM 1662 N N . TYR A 1 214 ? 24.864 -12.434 -21.583 1.00 96.38 214 TYR A N 1
ATOM 1663 C CA . TYR A 1 214 ? 23.783 -11.597 -22.143 1.00 96.38 214 TYR A CA 1
ATOM 1664 C C . TYR A 1 214 ? 23.962 -10.092 -21.858 1.00 96.38 214 TYR A C 1
ATOM 1666 O O . TYR A 1 214 ? 23.184 -9.262 -22.340 1.00 96.38 214 TYR A O 1
ATOM 1674 N N . TYR A 1 215 ? 25.007 -9.726 -21.110 1.00 94.62 215 TYR A N 1
ATOM 1675 C CA . TYR A 1 215 ? 25.416 -8.343 -20.851 1.00 94.62 215 TYR A CA 1
ATOM 1676 C C . TYR A 1 215 ? 26.857 -8.105 -21.337 1.00 94.62 215 TYR A C 1
ATOM 1678 O O . TYR A 1 215 ? 27.736 -7.803 -20.529 1.00 94.62 215 TYR A O 1
ATOM 1686 N N . PRO A 1 216 ? 27.136 -8.254 -22.648 1.00 92.06 216 PRO A N 1
ATOM 1687 C CA . PRO A 1 216 ? 28.489 -8.109 -23.173 1.00 92.06 216 PRO A CA 1
ATOM 1688 C C . PRO A 1 216 ? 29.028 -6.687 -22.976 1.00 92.06 216 PRO A C 1
ATOM 1690 O O . PRO A 1 216 ? 28.308 -5.694 -23.107 1.00 92.06 216 PRO A O 1
ATOM 1693 N N . THR A 1 217 ? 30.327 -6.579 -22.704 1.00 88.50 217 THR A N 1
ATOM 1694 C CA . THR A 1 217 ? 31.018 -5.301 -22.512 1.00 88.50 217 THR A CA 1
ATOM 1695 C C . THR A 1 217 ? 32.306 -5.237 -23.332 1.00 88.50 217 THR A C 1
ATOM 1697 O O . THR A 1 217 ? 32.957 -6.245 -23.597 1.00 88.50 217 THR A O 1
ATOM 1700 N N . GLU A 1 218 ? 32.681 -4.029 -23.766 1.00 80.50 218 GLU A N 1
ATOM 1701 C CA . GLU A 1 218 ? 33.935 -3.796 -24.507 1.00 80.50 218 GLU A CA 1
ATOM 1702 C C . GLU A 1 218 ? 35.180 -3.995 -23.633 1.00 80.50 218 GLU A C 1
ATOM 1704 O O . GLU A 1 218 ? 36.244 -4.379 -24.117 1.00 80.50 218 GLU A O 1
ATOM 1709 N N . GLU A 1 219 ? 35.050 -3.687 -22.343 1.00 82.19 219 GLU A N 1
ATOM 1710 C CA . GLU A 1 219 ? 36.113 -3.786 -21.351 1.00 82.19 219 GLU A CA 1
ATOM 1711 C C . GLU A 1 219 ? 35.729 -4.860 -20.327 1.00 82.19 219 GLU A C 1
ATOM 1713 O O . GLU A 1 219 ? 34.662 -4.730 -19.725 1.00 82.19 219 GLU A O 1
ATOM 1718 N N . PRO A 1 220 ? 36.593 -5.862 -20.071 1.00 71.81 220 PRO A N 1
ATOM 1719 C CA . PRO A 1 220 ? 36.286 -6.974 -19.165 1.00 71.81 220 PRO A CA 1
ATOM 1720 C C . PRO A 1 220 ? 35.874 -6.549 -17.750 1.00 71.81 220 PRO A C 1
ATOM 1722 O O . PRO A 1 220 ? 35.092 -7.233 -17.107 1.00 71.81 220 PRO A O 1
ATOM 1725 N N . ASP A 1 221 ? 36.379 -5.407 -17.276 1.00 76.50 221 ASP A N 1
ATOM 1726 C CA . ASP A 1 221 ? 36.132 -4.911 -15.919 1.00 76.50 221 ASP A CA 1
ATOM 1727 C C . ASP A 1 221 ? 34.940 -3.932 -15.834 1.00 76.50 221 ASP A C 1
ATOM 1729 O O . ASP A 1 221 ? 34.724 -3.304 -14.795 1.00 76.50 221 ASP A O 1
ATOM 1733 N N . ARG A 1 222 ? 34.181 -3.731 -16.924 1.00 87.56 222 ARG A N 1
ATOM 1734 C CA . ARG A 1 222 ? 32.936 -2.945 -16.897 1.00 87.56 222 ARG A CA 1
ATOM 1735 C C . ARG A 1 222 ? 31.763 -3.846 -16.556 1.00 87.56 222 ARG A C 1
ATOM 1737 O O . ARG A 1 222 ? 31.577 -4.880 -17.189 1.00 87.56 222 ARG A O 1
ATOM 1744 N N . GLN A 1 223 ? 30.904 -3.381 -15.654 1.00 91.00 223 GLN A N 1
ATOM 1745 C CA . GLN A 1 223 ? 29.671 -4.078 -15.306 1.00 91.00 223 GLN A CA 1
ATOM 1746 C C . GLN A 1 223 ? 28.451 -3.246 -15.691 1.00 91.00 223 GLN A C 1
ATOM 1748 O O . GLN A 1 223 ? 28.281 -2.120 -15.222 1.00 91.00 223 GLN A O 1
ATOM 1753 N N . ILE A 1 224 ? 27.581 -3.800 -16.536 1.00 94.81 224 ILE A N 1
ATOM 1754 C CA . ILE A 1 224 ? 26.299 -3.164 -16.852 1.00 94.81 224 ILE A CA 1
ATOM 1755 C C . ILE A 1 224 ? 25.398 -3.238 -15.620 1.00 94.81 224 ILE A C 1
ATOM 1757 O O . ILE A 1 224 ? 25.173 -4.322 -15.086 1.00 94.81 224 ILE A O 1
ATOM 1761 N N . LEU A 1 225 ? 24.888 -2.091 -15.170 1.00 95.06 225 LEU A N 1
ATOM 1762 C CA . LEU A 1 225 ? 23.984 -1.999 -14.021 1.00 95.06 225 LEU A CA 1
ATOM 1763 C C . LEU A 1 225 ? 22.523 -2.070 -14.470 1.00 95.06 225 LEU A C 1
ATOM 1765 O O . LEU A 1 225 ? 21.727 -2.820 -13.918 1.00 95.06 225 LEU A O 1
ATOM 1769 N N . ASN A 1 226 ? 22.160 -1.262 -15.463 1.00 95.69 226 ASN A N 1
ATOM 1770 C CA . ASN A 1 226 ? 20.832 -1.229 -16.070 1.00 95.69 226 ASN A CA 1
ATOM 1771 C C . ASN A 1 226 ? 20.888 -0.496 -17.414 1.00 95.69 226 ASN A C 1
ATOM 1773 O O . ASN A 1 226 ? 21.813 0.271 -17.679 1.00 95.69 226 ASN A O 1
ATOM 1777 N N . SER A 1 227 ? 19.889 -0.734 -18.257 1.00 96.31 227 SER A N 1
ATOM 1778 C CA . SER A 1 227 ? 19.768 -0.114 -19.576 1.00 96.31 227 SER A CA 1
ATOM 1779 C C . SER A 1 227 ? 18.414 0.572 -19.723 1.00 96.31 227 SER A C 1
ATOM 1781 O O . SER A 1 227 ? 17.397 0.029 -19.297 1.00 96.31 227 SER A O 1
ATOM 1783 N N . ALA A 1 228 ? 18.398 1.754 -20.328 1.00 97.31 228 ALA A N 1
ATOM 1784 C CA . ALA A 1 228 ? 17.186 2.452 -20.718 1.00 97.31 228 ALA A CA 1
ATOM 1785 C C . ALA A 1 228 ? 16.671 1.853 -22.035 1.00 97.31 228 ALA A C 1
ATOM 1787 O O . ALA A 1 228 ? 17.382 1.839 -23.044 1.00 97.31 228 ALA A O 1
ATOM 1788 N N . LEU A 1 229 ? 15.454 1.314 -21.997 1.00 97.00 229 LEU A N 1
ATOM 1789 C CA . LEU A 1 229 ? 14.858 0.499 -23.051 1.00 97.00 229 LEU A CA 1
ATOM 1790 C C . LEU A 1 229 ? 13.672 1.229 -23.685 1.00 97.00 229 LEU A C 1
ATOM 1792 O O . LEU A 1 229 ? 12.870 1.858 -22.997 1.00 97.00 229 LEU A O 1
ATOM 1796 N N . THR A 1 230 ? 13.525 1.101 -24.996 1.00 97.31 230 THR A N 1
ATOM 1797 C CA . THR A 1 230 ? 12.362 1.564 -25.749 1.00 97.31 230 THR A CA 1
ATOM 1798 C C . THR A 1 230 ? 11.991 0.573 -26.853 1.00 97.31 230 THR A C 1
ATOM 1800 O O . THR A 1 230 ? 12.602 -0.488 -26.998 1.00 97.31 230 THR A O 1
ATOM 1803 N N . TYR A 1 231 ? 10.967 0.932 -27.616 1.00 97.25 231 TYR A N 1
ATOM 1804 C CA . TYR A 1 231 ? 10.429 0.196 -28.747 1.00 97.25 231 TYR A CA 1
ATOM 1805 C C . TYR A 1 231 ? 10.690 1.020 -30.001 1.00 97.25 231 TYR A C 1
ATOM 1807 O O . TYR A 1 231 ? 10.409 2.220 -30.003 1.00 97.25 231 TYR A O 1
ATOM 1815 N N . ILE A 1 232 ? 11.188 0.397 -31.062 1.00 97.44 232 ILE A N 1
ATOM 1816 C CA . ILE A 1 232 ? 11.222 0.995 -32.397 1.00 97.44 232 ILE A CA 1
ATOM 1817 C C . ILE A 1 232 ? 10.044 0.440 -33.192 1.00 97.44 232 ILE A C 1
ATOM 1819 O O . ILE A 1 232 ? 9.921 -0.772 -33.347 1.00 97.44 232 ILE A O 1
ATOM 1823 N N . ILE A 1 233 ? 9.189 1.331 -33.699 1.00 97.69 233 ILE A N 1
ATOM 1824 C CA . ILE A 1 233 ? 8.107 0.992 -34.635 1.00 97.69 233 ILE A CA 1
ATOM 1825 C C . ILE A 1 233 ? 8.395 1.583 -36.017 1.00 97.69 233 ILE A C 1
ATOM 1827 O O . ILE A 1 233 ? 9.095 2.587 -36.136 1.00 97.69 233 ILE A O 1
ATOM 1831 N N . GLN A 1 234 ? 7.800 1.020 -37.067 1.00 97.31 234 GLN A N 1
ATOM 1832 C CA . GLN A 1 234 ? 7.919 1.563 -38.424 1.00 97.31 234 GLN A CA 1
ATOM 1833 C C . GLN A 1 234 ? 6.851 2.627 -38.701 1.00 97.31 234 GLN A C 1
ATOM 1835 O O . GLN A 1 234 ? 5.690 2.464 -38.335 1.00 97.31 234 GLN A O 1
ATOM 1840 N N . CYS A 1 235 ? 7.207 3.730 -39.360 1.00 95.44 235 CYS A N 1
ATOM 1841 C CA . CYS A 1 235 ? 6.255 4.781 -39.732 1.00 95.44 235 CYS A CA 1
ATOM 1842 C C . CYS A 1 235 ? 5.222 4.295 -40.766 1.00 95.44 235 CYS A C 1
ATOM 1844 O O . CYS A 1 235 ? 5.609 3.837 -41.840 1.00 95.44 235 CYS A O 1
ATOM 1846 N N . ASP A 1 236 ? 3.927 4.542 -40.524 1.00 89.12 236 ASP A N 1
ATOM 1847 C CA . ASP A 1 236 ? 2.828 4.178 -41.446 1.00 89.12 236 ASP A CA 1
ATOM 1848 C C . ASP A 1 236 ? 2.942 4.795 -42.853 1.00 89.12 236 ASP A C 1
ATOM 1850 O O . ASP A 1 236 ? 2.359 4.293 -43.814 1.00 89.12 236 ASP A O 1
ATOM 1854 N N . SER A 1 237 ? 3.661 5.914 -42.980 1.00 93.81 237 SER A N 1
ATOM 1855 C CA . SER A 1 237 ? 3.767 6.680 -44.226 1.00 93.81 237 SER A CA 1
ATOM 1856 C C . SER A 1 237 ? 5.066 6.405 -44.980 1.00 93.81 237 SER A C 1
ATOM 1858 O O . SER A 1 237 ? 5.042 6.064 -46.163 1.00 93.81 237 SER A O 1
ATOM 1860 N N . CYS A 1 238 ? 6.213 6.566 -44.312 1.00 93.69 238 CYS A N 1
ATOM 1861 C CA . CYS A 1 238 ? 7.524 6.493 -44.960 1.00 93.69 238 CYS A CA 1
ATOM 1862 C C . CYS A 1 238 ? 8.338 5.241 -44.609 1.00 93.69 238 CYS A C 1
ATOM 1864 O O . CYS A 1 238 ? 9.412 5.078 -45.179 1.00 93.69 238 CYS A O 1
ATOM 1866 N N . GLY A 1 239 ? 7.867 4.396 -43.680 1.00 93.94 239 GLY A N 1
ATOM 1867 C CA . GLY A 1 239 ? 8.586 3.198 -43.229 1.00 93.94 239 GLY A CA 1
ATOM 1868 C C . GLY A 1 239 ? 9.927 3.477 -42.545 1.00 93.94 239 GLY A C 1
ATOM 1869 O O . GLY A 1 239 ? 10.818 2.647 -42.630 1.00 93.94 239 GLY A O 1
ATOM 1870 N N . GLY A 1 240 ? 10.108 4.668 -41.965 1.00 96.50 240 GLY A N 1
ATOM 1871 C CA . GLY A 1 240 ? 11.281 4.978 -41.144 1.00 96.50 240 GLY A CA 1
ATOM 1872 C C . GLY A 1 240 ? 11.056 4.600 -39.682 1.00 96.50 240 GLY A C 1
ATOM 1873 O O . GLY A 1 240 ? 9.917 4.637 -39.210 1.00 96.50 240 GLY A O 1
ATOM 1874 N N . GLU A 1 241 ? 12.140 4.298 -38.977 1.00 97.88 241 GLU A N 1
ATOM 1875 C CA . GLU A 1 241 ? 12.154 3.897 -37.571 1.00 97.88 241 GLU A CA 1
ATOM 1876 C C . GLU A 1 241 ? 11.750 5.033 -36.621 1.00 97.88 241 GLU A C 1
ATOM 1878 O O . GLU A 1 241 ? 12.273 6.148 -36.662 1.00 97.88 241 GLU A O 1
ATOM 1883 N N . ILE A 1 242 ? 10.817 4.748 -35.718 1.00 98.00 242 ILE A N 1
ATOM 1884 C CA . ILE A 1 242 ? 10.347 5.690 -34.704 1.00 98.00 242 ILE A CA 1
ATOM 1885 C C . ILE A 1 242 ? 10.613 5.076 -33.327 1.00 98.00 242 ILE A C 1
ATOM 1887 O O . ILE A 1 242 ? 9.861 4.188 -32.913 1.00 98.00 242 ILE A O 1
ATOM 1891 N N . PRO A 1 243 ? 11.644 5.533 -32.592 1.00 97.69 243 PRO A N 1
ATOM 1892 C CA . PRO A 1 243 ? 11.829 5.126 -31.207 1.00 97.69 243 PRO A CA 1
ATOM 1893 C C . PRO A 1 243 ? 10.754 5.782 -30.331 1.00 97.69 243 PRO A C 1
ATOM 1895 O O . PRO A 1 243 ? 10.553 6.999 -30.378 1.00 97.69 243 PRO A O 1
ATOM 1898 N N . LEU A 1 244 ? 10.066 4.992 -29.505 1.00 97.69 244 LEU A N 1
ATOM 1899 C CA . LEU A 1 244 ? 9.005 5.452 -28.602 1.00 97.69 244 LEU A CA 1
ATOM 1900 C C . LEU A 1 244 ? 9.572 6.109 -27.331 1.00 97.69 244 LEU A C 1
ATOM 1902 O O . LEU A 1 244 ? 9.268 5.722 -26.201 1.00 97.69 244 LEU A O 1
ATOM 1906 N N . VAL A 1 245 ? 10.396 7.134 -27.533 1.00 97.44 245 VAL A N 1
ATOM 1907 C CA . VAL A 1 245 ? 11.053 7.914 -26.484 1.00 97.44 245 VAL A CA 1
ATOM 1908 C C . VAL A 1 245 ? 10.394 9.281 -26.397 1.00 97.44 245 VAL A C 1
ATOM 1910 O O . VAL A 1 245 ? 10.276 9.982 -27.399 1.00 97.44 245 VAL A O 1
ATOM 1913 N N . SER A 1 246 ? 9.956 9.681 -25.203 1.00 96.56 246 SER A N 1
ATOM 1914 C CA . SER A 1 246 ? 9.422 11.030 -24.973 1.00 96.56 246 SER A CA 1
ATOM 1915 C C . SER A 1 246 ? 10.511 12.026 -24.592 1.00 96.56 246 SER A C 1
ATOM 1917 O O . SER A 1 246 ? 10.384 13.207 -24.892 1.00 96.56 246 SER A O 1
ATOM 1919 N N . LYS A 1 247 ? 11.554 11.558 -23.893 1.00 95.56 247 LYS A N 1
ATOM 1920 C CA . LYS A 1 247 ? 12.668 12.369 -23.389 1.00 95.56 247 LYS A CA 1
ATOM 1921 C C . LYS A 1 247 ? 13.971 11.588 -23.458 1.00 95.56 247 LYS A C 1
ATOM 1923 O O . LYS A 1 247 ? 14.005 10.406 -23.137 1.00 95.56 247 LYS A O 1
ATOM 1928 N N . TRP A 1 248 ? 15.056 12.262 -23.798 1.00 96.75 248 TRP A N 1
ATOM 1929 C CA . TRP A 1 248 ? 16.357 11.648 -24.061 1.00 96.75 248 TRP A CA 1
ATOM 1930 C C . TRP A 1 248 ? 17.330 11.676 -22.876 1.00 96.75 248 TRP A C 1
ATOM 1932 O O . TRP A 1 248 ? 18.514 11.351 -23.008 1.00 96.75 248 TRP A O 1
ATOM 1942 N N . TRP A 1 249 ? 16.838 12.053 -21.700 1.00 96.62 249 TRP A N 1
ATOM 1943 C CA . TRP A 1 249 ? 17.609 12.066 -20.467 1.00 96.62 249 TRP A CA 1
ATOM 1944 C C . TRP A 1 249 ? 17.916 10.647 -19.967 1.00 96.62 249 TRP A C 1
ATOM 1946 O O . TRP A 1 249 ? 17.020 9.820 -19.787 1.00 96.62 249 TRP A O 1
ATOM 1956 N N . LEU A 1 250 ? 19.193 10.383 -19.684 1.00 96.12 250 LEU A N 1
ATOM 1957 C CA . LEU A 1 250 ? 19.627 9.183 -18.971 1.00 96.12 250 LEU A CA 1
ATOM 1958 C C . LEU A 1 250 ? 19.700 9.450 -17.475 1.00 96.12 250 LEU A C 1
ATOM 1960 O O . LEU A 1 250 ? 19.152 8.676 -16.702 1.00 96.12 250 LEU A O 1
ATOM 1964 N N . ASN A 1 251 ? 20.326 10.551 -17.068 1.00 95.38 251 ASN A N 1
ATOM 1965 C CA . ASN A 1 251 ? 20.474 10.920 -15.666 1.00 95.38 251 ASN A CA 1
ATOM 1966 C C . ASN A 1 251 ? 20.562 12.439 -15.534 1.00 95.38 251 ASN A C 1
ATOM 1968 O O . ASN A 1 251 ? 21.425 13.061 -16.143 1.00 95.38 251 ASN A O 1
ATOM 1972 N N . LYS A 1 252 ? 19.691 13.041 -14.731 1.00 91.56 252 LYS A N 1
ATOM 1973 C CA . LYS A 1 252 ? 19.769 14.461 -14.381 1.00 91.56 252 LYS A CA 1
ATOM 1974 C C . LYS A 1 252 ? 20.620 14.610 -13.127 1.00 91.56 252 LYS A C 1
ATOM 1976 O O . LYS A 1 252 ? 20.343 13.993 -12.104 1.00 91.56 252 LYS A O 1
ATOM 1981 N N . ASP A 1 253 ? 21.660 15.426 -13.207 1.00 84.44 253 ASP A N 1
ATOM 1982 C CA . ASP A 1 253 ? 22.531 15.755 -12.081 1.00 84.44 253 ASP A CA 1
ATOM 1983 C C . ASP A 1 253 ? 22.815 17.265 -12.046 1.00 84.44 253 ASP A C 1
ATOM 1985 O O . ASP A 1 253 ? 22.399 18.013 -12.933 1.00 84.44 253 ASP A O 1
ATOM 1989 N N . SER A 1 254 ? 23.499 17.725 -10.996 1.00 79.19 254 SER A N 1
ATOM 1990 C CA . SER A 1 254 ? 23.865 19.138 -10.828 1.00 79.19 254 SER A CA 1
ATOM 1991 C C . SER A 1 254 ? 24.859 19.651 -11.871 1.00 79.19 254 SER A C 1
ATOM 1993 O O . SER A 1 254 ? 25.022 20.861 -11.997 1.00 79.19 254 SER A O 1
ATOM 1995 N N . ASP A 1 255 ? 25.514 18.751 -12.604 1.00 75.62 255 ASP A N 1
ATOM 1996 C CA . ASP A 1 255 ? 26.620 19.047 -13.515 1.00 75.62 255 ASP A CA 1
ATOM 1997 C C . ASP A 1 255 ? 26.152 19.046 -14.987 1.00 75.62 255 ASP A C 1
ATOM 1999 O O . ASP A 1 255 ? 26.943 18.819 -15.909 1.00 75.62 255 ASP A O 1
ATOM 2003 N N . GLY A 1 256 ? 24.845 19.215 -15.215 1.00 80.12 256 GLY A N 1
ATOM 2004 C CA . GLY A 1 256 ? 24.218 19.321 -16.535 1.00 80.12 256 GLY A CA 1
ATOM 2005 C C . GLY A 1 256 ? 23.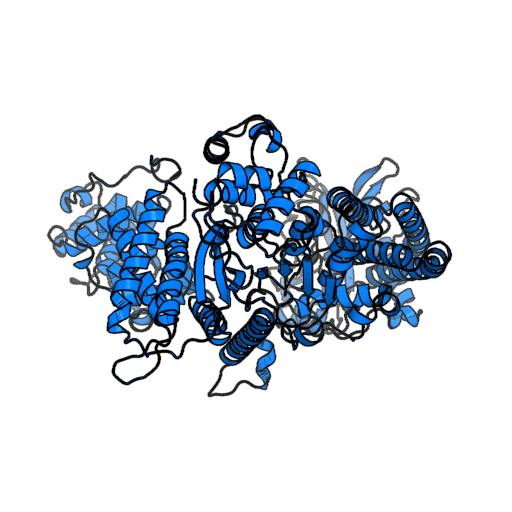530 18.047 -17.046 1.00 80.12 256 GLY A C 1
ATOM 2006 O O . GLY A 1 256 ? 22.756 18.129 -17.990 1.00 80.12 256 GLY A O 1
ATOM 2007 N N . GLY A 1 257 ? 23.742 16.886 -16.422 1.00 92.19 257 GLY A N 1
ATOM 2008 C CA . GLY A 1 257 ? 23.104 15.612 -16.768 1.00 92.19 257 GLY A CA 1
ATOM 2009 C C . GLY A 1 257 ? 23.607 14.898 -18.037 1.00 92.19 257 GLY A C 1
ATOM 2010 O O . GLY A 1 257 ? 24.237 15.466 -18.934 1.00 92.19 257 GLY A O 1
ATOM 2011 N N . ASP A 1 258 ? 23.313 13.601 -18.082 1.00 96.19 258 ASP A N 1
ATOM 2012 C CA . ASP A 1 258 ? 23.652 12.635 -19.125 1.00 96.19 258 ASP A CA 1
ATOM 2013 C C . ASP A 1 258 ? 22.483 12.464 -20.100 1.00 96.19 258 ASP A C 1
ATOM 2015 O O . ASP A 1 258 ? 21.348 12.215 -19.677 1.00 96.19 258 ASP A O 1
ATOM 2019 N N . VAL A 1 259 ? 22.755 12.548 -21.406 1.00 97.06 259 VAL A N 1
ATOM 2020 C CA . VAL A 1 259 ? 21.732 12.458 -22.460 1.00 97.06 259 VAL A CA 1
ATOM 2021 C C . VAL A 1 259 ? 22.136 11.506 -23.580 1.00 97.06 259 VAL A C 1
ATOM 2023 O O . VAL A 1 259 ? 23.317 11.297 -23.872 1.00 97.06 259 VAL A O 1
ATOM 2026 N N . THR A 1 260 ? 21.122 10.949 -24.235 1.00 97.69 260 THR A N 1
ATOM 2027 C CA . THR A 1 260 ? 21.264 10.220 -25.496 1.00 97.69 260 THR A CA 1
ATOM 2028 C C . THR A 1 260 ? 20.857 11.116 -26.657 1.00 97.69 260 THR A C 1
ATOM 2030 O O . THR A 1 260 ? 19.734 11.585 -26.707 1.00 97.69 260 THR A O 1
ATOM 2033 N N . VAL A 1 261 ? 21.733 11.337 -27.626 1.00 97.25 261 VAL A N 1
ATOM 2034 C CA . VAL A 1 261 ? 21.414 12.097 -28.836 1.00 97.25 261 VAL A CA 1
ATOM 2035 C C . VAL A 1 261 ? 21.089 11.110 -29.966 1.00 97.25 261 VAL A C 1
ATOM 2037 O O . VAL A 1 261 ? 21.986 10.360 -30.377 1.00 97.25 261 VAL A O 1
ATOM 2040 N N . PRO A 1 262 ? 19.839 11.076 -30.468 1.00 96.56 262 PRO A N 1
ATOM 2041 C CA . PRO A 1 262 ? 19.465 10.228 -31.591 1.00 96.56 262 PRO A CA 1
ATOM 2042 C C . PRO A 1 262 ? 20.001 10.800 -32.912 1.00 96.56 262 PRO A C 1
ATOM 2044 O O . PRO A 1 262 ? 19.974 12.007 -33.151 1.00 96.56 262 PRO A O 1
ATOM 2047 N N . VAL A 1 263 ? 20.460 9.916 -33.791 1.00 95.19 263 VAL A N 1
ATOM 2048 C CA . VAL A 1 263 ? 20.943 10.217 -35.140 1.00 95.19 263 VAL A CA 1
ATOM 2049 C C . VAL A 1 263 ? 20.070 9.451 -36.128 1.00 95.19 263 VAL A C 1
ATOM 2051 O O . VAL A 1 263 ? 20.110 8.223 -36.168 1.00 95.19 263 VAL A O 1
ATOM 2054 N N . TYR A 1 264 ? 19.276 10.183 -36.908 1.00 94.31 264 TYR A N 1
ATOM 2055 C CA . TYR A 1 264 ? 18.337 9.626 -37.882 1.00 94.31 264 TYR A CA 1
ATOM 2056 C C . TYR A 1 264 ? 18.943 9.675 -39.289 1.00 94.31 264 TYR A C 1
ATOM 2058 O O . TYR A 1 264 ? 19.076 10.752 -39.871 1.00 94.31 264 TYR A O 1
ATOM 2066 N N . GLU A 1 265 ? 19.292 8.519 -39.853 1.00 92.94 265 GLU A N 1
ATOM 2067 C CA . GLU A 1 265 ? 19.917 8.405 -41.177 1.00 92.94 265 GLU A CA 1
ATOM 2068 C C . GLU A 1 265 ? 19.345 7.213 -41.950 1.00 92.94 265 GLU A C 1
ATOM 2070 O O . GLU A 1 265 ? 19.164 6.136 -41.394 1.00 92.94 265 GLU A O 1
ATOM 2075 N N . ASP A 1 266 ? 19.058 7.401 -43.243 1.00 90.62 266 ASP A N 1
ATOM 2076 C CA . ASP A 1 266 ? 18.598 6.342 -44.160 1.00 90.62 266 ASP A CA 1
ATOM 2077 C C . ASP A 1 266 ? 17.392 5.513 -43.664 1.00 90.62 266 ASP A C 1
ATOM 2079 O O . ASP A 1 266 ? 17.240 4.345 -44.008 1.00 90.62 266 ASP A O 1
ATOM 2083 N N . GLY A 1 267 ? 16.504 6.132 -42.879 1.00 90.94 267 GLY A N 1
ATOM 2084 C CA . GLY A 1 267 ? 15.322 5.476 -42.311 1.00 90.94 267 GLY A CA 1
ATOM 2085 C C . GLY A 1 267 ? 15.575 4.701 -41.015 1.00 90.94 267 GLY A C 1
ATOM 2086 O O . GLY A 1 267 ? 14.605 4.197 -40.460 1.00 90.94 267 GLY A O 1
ATOM 2087 N N . ALA A 1 268 ? 16.817 4.662 -40.520 1.00 94.38 268 ALA A N 1
ATOM 2088 C CA . ALA A 1 268 ? 17.195 4.024 -39.260 1.00 94.38 268 ALA A CA 1
ATOM 2089 C C . ALA A 1 268 ? 17.652 5.032 -38.190 1.00 94.38 268 ALA A C 1
ATOM 2091 O O . ALA A 1 268 ? 18.130 6.132 -38.516 1.00 94.38 268 ALA A O 1
ATOM 2092 N N . VAL A 1 269 ? 17.521 4.665 -36.914 1.00 95.38 269 VAL A N 1
ATOM 2093 C CA . VAL A 1 269 ? 17.979 5.467 -35.772 1.00 95.38 269 VAL A CA 1
ATOM 2094 C C . VAL A 1 269 ? 19.208 4.845 -35.111 1.00 95.38 269 VAL A C 1
ATOM 2096 O O . VAL A 1 269 ? 19.288 3.644 -34.882 1.00 95.38 269 VAL A O 1
ATOM 2099 N N . ARG A 1 270 ? 20.194 5.682 -34.778 1.00 94.94 270 ARG A N 1
ATOM 2100 C CA . ARG A 1 270 ? 21.340 5.313 -33.933 1.00 94.94 270 ARG A CA 1
ATOM 2101 C C . ARG A 1 270 ? 21.458 6.263 -32.758 1.00 94.94 270 ARG A C 1
ATOM 2103 O O . ARG A 1 270 ? 20.983 7.393 -32.814 1.00 94.94 270 ARG A O 1
ATOM 2110 N N . TYR A 1 271 ? 22.154 5.833 -31.716 1.00 96.75 271 TYR A N 1
ATOM 2111 C CA . TYR A 1 271 ? 22.307 6.612 -30.495 1.00 96.75 271 TYR A CA 1
ATOM 2112 C C . TYR A 1 271 ? 23.757 7.030 -30.275 1.00 96.75 271 TYR A C 1
ATOM 2114 O O . TYR A 1 271 ? 24.694 6.259 -30.476 1.00 96.75 271 TYR A O 1
ATOM 2122 N N . THR A 1 272 ? 23.944 8.266 -29.825 1.00 96.94 272 THR A N 1
ATOM 2123 C CA . THR A 1 272 ? 25.233 8.777 -29.350 1.00 96.94 272 THR A CA 1
ATOM 2124 C C . THR A 1 272 ? 25.068 9.360 -27.956 1.00 96.94 272 THR A C 1
ATOM 2126 O O . THR A 1 272 ? 23.976 9.760 -27.568 1.00 96.94 272 THR A O 1
ATOM 2129 N N . TYR A 1 273 ? 26.131 9.368 -27.161 1.00 96.25 273 TYR A N 1
ATOM 2130 C CA . TYR A 1 273 ? 26.098 9.915 -25.806 1.00 96.25 273 TYR A CA 1
ATOM 2131 C C . TYR A 1 273 ? 26.695 11.320 -25.778 1.00 96.25 273 TYR A C 1
ATOM 2133 O O . TYR A 1 273 ? 27.718 11.572 -26.419 1.00 96.25 273 TYR A O 1
ATOM 2141 N N . SER A 1 274 ? 26.092 12.206 -24.987 1.00 95.12 274 SER A N 1
ATOM 2142 C CA . SER A 1 274 ? 26.678 13.498 -24.640 1.00 95.12 274 SER A CA 1
ATOM 2143 C C . SER A 1 274 ? 26.273 13.927 -23.227 1.00 95.12 274 SER A C 1
ATOM 2145 O O . SER A 1 274 ? 25.368 13.363 -22.612 1.00 95.12 274 SER A O 1
ATOM 2147 N N . ARG A 1 275 ? 26.938 14.967 -22.724 1.00 94.38 275 ARG A N 1
ATOM 2148 C CA . ARG A 1 275 ? 26.424 15.779 -21.613 1.00 94.38 275 ARG A CA 1
ATOM 2149 C C . ARG A 1 275 ? 25.466 16.818 -22.183 1.00 94.38 275 ARG A C 1
ATOM 2151 O O . ARG A 1 275 ? 25.724 17.329 -23.276 1.00 94.38 275 ARG A O 1
ATOM 2158 N N . ALA A 1 276 ? 24.396 17.167 -21.469 1.00 90.81 276 ALA A N 1
ATOM 2159 C CA . ALA A 1 276 ? 23.377 18.068 -22.023 1.00 90.81 276 ALA A CA 1
ATOM 2160 C C . ALA A 1 276 ? 23.974 19.412 -22.481 1.00 90.81 276 ALA A C 1
ATOM 2162 O O . ALA A 1 276 ? 23.734 19.846 -23.602 1.00 90.81 276 ALA A O 1
ATOM 2163 N N . GLU A 1 277 ? 24.867 20.001 -21.681 1.00 89.50 277 GLU A N 1
ATOM 2164 C CA . GLU A 1 277 ? 25.558 21.263 -22.003 1.00 89.50 277 GLU A CA 1
ATOM 2165 C C . GLU A 1 277 ? 26.482 21.186 -23.229 1.00 89.50 277 GLU A C 1
ATOM 2167 O O . GLU A 1 277 ? 26.837 22.204 -23.815 1.00 89.50 277 GLU A O 1
ATOM 2172 N N . SER A 1 278 ? 26.915 19.979 -23.596 1.00 91.44 278 SER A N 1
ATOM 2173 C CA . SER A 1 278 ? 27.804 19.713 -24.734 1.00 91.44 278 SER A CA 1
ATOM 2174 C C . SER A 1 278 ? 27.067 19.059 -25.905 1.00 91.44 278 SER A C 1
ATOM 2176 O O . SER A 1 278 ? 27.698 18.482 -26.793 1.00 91.44 278 SER A O 1
ATOM 2178 N N . SER A 1 279 ? 25.734 19.073 -25.889 1.00 89.62 279 SER A N 1
ATOM 2179 C CA . SER A 1 279 ? 24.926 18.472 -26.948 1.00 89.62 279 SER A CA 1
ATOM 2180 C C . SER A 1 279 ? 24.907 19.342 -28.213 1.00 89.62 279 SER A C 1
ATOM 2182 O O . SER A 1 279 ? 25.183 20.540 -28.131 1.00 89.62 279 SER A O 1
ATOM 2184 N N . PRO A 1 280 ? 24.632 18.762 -29.398 1.00 90.81 280 PRO A N 1
ATOM 2185 C CA . PRO A 1 280 ? 24.592 19.517 -30.649 1.00 90.81 280 PRO A CA 1
ATOM 2186 C C . PRO A 1 280 ? 23.577 20.669 -30.628 1.00 90.81 280 PRO A C 1
ATOM 2188 O O . PRO A 1 280 ? 22.510 20.552 -30.026 1.00 90.81 280 PRO A O 1
ATOM 2191 N N . ASP A 1 281 ? 23.878 21.756 -31.346 1.00 86.50 281 ASP A N 1
ATOM 2192 C CA . ASP A 1 281 ? 22.966 22.898 -31.483 1.00 86.50 281 ASP A CA 1
ATOM 2193 C C . ASP A 1 281 ? 21.594 22.453 -32.023 1.00 86.50 281 ASP A C 1
ATOM 2195 O O . ASP A 1 281 ? 21.504 21.812 -33.072 1.00 86.50 281 ASP A O 1
ATOM 2199 N N . GLY A 1 282 ? 20.519 22.835 -31.325 1.00 84.44 282 GLY A N 1
ATOM 2200 C CA . GLY A 1 282 ? 19.137 22.514 -31.702 1.00 84.44 282 GLY A CA 1
ATOM 2201 C C . GLY A 1 282 ? 18.610 21.171 -31.185 1.00 84.44 282 GLY A C 1
ATOM 2202 O O . GLY A 1 282 ? 17.454 20.856 -31.449 1.00 84.44 282 GLY A O 1
ATOM 2203 N N . PHE A 1 283 ? 19.413 20.398 -30.447 1.00 93.25 283 PHE A N 1
ATOM 2204 C CA . PHE A 1 283 ? 18.930 19.240 -29.696 1.00 93.25 283 PHE A CA 1
ATOM 2205 C C . PHE A 1 283 ? 18.313 19.680 -28.362 1.00 93.25 283 PHE A C 1
ATOM 2207 O O . PHE A 1 283 ? 18.972 20.354 -27.569 1.00 93.25 283 PHE A O 1
ATOM 2214 N N . ASP A 1 284 ? 17.077 19.253 -28.105 1.00 93.56 284 ASP A N 1
ATOM 2215 C CA . ASP A 1 284 ? 16.405 19.406 -26.814 1.00 93.56 284 ASP A CA 1
ATOM 2216 C C . ASP A 1 284 ? 16.134 18.014 -26.205 1.00 93.56 284 ASP A C 1
ATOM 2218 O O . ASP A 1 284 ? 15.369 17.231 -26.774 1.00 93.56 284 ASP A O 1
ATOM 2222 N N . PRO A 1 285 ? 16.747 17.664 -25.058 1.00 93.44 285 PRO A N 1
ATOM 2223 C CA . PRO A 1 285 ? 16.537 16.367 -24.422 1.00 93.44 285 PRO A CA 1
ATOM 2224 C C . PRO A 1 285 ? 15.127 16.173 -23.838 1.00 93.44 285 PRO A C 1
ATOM 2226 O O . PRO A 1 285 ? 14.766 15.038 -23.512 1.00 93.44 285 PRO A O 1
ATOM 2229 N N . ASP A 1 286 ? 14.316 17.226 -23.705 1.00 94.62 286 ASP A N 1
ATOM 2230 C CA . ASP A 1 286 ? 12.903 17.126 -23.326 1.00 94.62 286 ASP A CA 1
ATOM 2231 C C . ASP A 1 286 ? 11.968 16.892 -24.531 1.00 94.62 286 ASP A C 1
ATOM 2233 O O . ASP A 1 286 ? 10.760 16.712 -24.345 1.00 94.62 286 ASP A O 1
ATOM 2237 N N . GLU A 1 287 ? 12.518 16.812 -25.749 1.00 93.69 287 GLU A N 1
ATOM 2238 C CA . GLU A 1 287 ? 11.777 16.531 -26.977 1.00 93.69 287 GLU A CA 1
ATOM 2239 C C . GLU A 1 287 ? 12.162 15.188 -27.616 1.00 93.69 287 GLU A C 1
ATOM 2241 O O . GLU A 1 287 ? 13.228 15.014 -28.206 1.00 93.69 287 GLU A O 1
ATOM 2246 N N . GLY A 1 288 ? 11.242 14.225 -27.549 1.00 95.12 288 GLY A N 1
ATOM 2247 C CA . GLY A 1 288 ? 11.329 12.952 -28.259 1.00 95.12 288 GLY A CA 1
ATOM 2248 C C . GLY A 1 288 ? 10.161 12.710 -29.226 1.00 95.12 288 GLY A C 1
ATOM 2249 O O . GLY A 1 288 ? 9.177 13.458 -29.209 1.00 95.12 288 GLY A O 1
ATOM 2250 N N . PRO A 1 289 ? 10.248 11.666 -30.076 1.00 96.56 289 PRO A N 1
ATOM 2251 C CA . PRO A 1 289 ? 9.188 11.320 -31.028 1.00 96.56 289 PRO A CA 1
ATOM 2252 C C . PRO A 1 289 ? 7.843 10.981 -30.371 1.00 96.56 289 PRO A C 1
ATOM 2254 O O . PRO A 1 289 ? 6.791 11.199 -30.969 1.00 96.56 289 PRO A O 1
ATOM 2257 N N . LEU A 1 290 ? 7.848 10.453 -29.143 1.00 96.81 290 LEU A N 1
ATOM 2258 C CA . LEU A 1 290 ? 6.630 10.110 -28.410 1.00 96.81 290 LEU A CA 1
ATOM 2259 C C . LEU A 1 290 ? 6.013 11.358 -27.752 1.00 96.81 290 LEU A C 1
ATOM 2261 O O . LEU A 1 290 ? 6.614 11.973 -26.869 1.00 96.81 290 LEU A O 1
ATOM 2265 N N . ARG A 1 291 ? 4.778 11.701 -28.136 1.00 90.38 291 ARG A N 1
ATOM 2266 C CA . ARG A 1 291 ? 3.995 12.829 -27.608 1.00 90.38 291 ARG A CA 1
ATOM 2267 C C . ARG A 1 291 ? 2.683 12.308 -27.012 1.00 90.38 291 ARG A C 1
ATOM 2269 O O . ARG A 1 291 ? 1.716 12.035 -27.725 1.00 90.38 291 ARG A O 1
ATOM 2276 N N . GLY A 1 292 ? 2.661 12.153 -25.687 1.00 87.94 292 GLY A N 1
ATOM 2277 C CA . GLY A 1 292 ? 1.577 11.453 -24.995 1.00 87.94 292 GLY A CA 1
ATOM 2278 C C . GLY A 1 292 ? 1.523 9.995 -25.447 1.00 87.94 292 GLY A C 1
ATOM 2279 O O . GLY A 1 292 ? 2.510 9.272 -25.338 1.00 87.94 292 GLY A O 1
ATOM 2280 N N . GLU A 1 293 ? 0.392 9.581 -26.013 1.00 87.62 293 GLU A N 1
ATOM 2281 C CA . GLU A 1 293 ? 0.199 8.210 -26.489 1.00 87.62 293 GLU A CA 1
ATOM 2282 C C . GLU A 1 293 ? 0.509 8.004 -27.984 1.00 87.62 293 GLU A C 1
ATOM 2284 O O . GLU A 1 293 ? 0.583 6.862 -28.434 1.00 87.62 293 GLU A O 1
ATOM 2289 N N . SER A 1 294 ? 0.731 9.083 -28.744 1.00 93.81 294 SER A N 1
ATOM 2290 C CA . SER A 1 294 ? 1.022 9.053 -30.189 1.00 93.81 294 SER A CA 1
ATOM 2291 C C . SER A 1 294 ? 2.500 9.329 -30.480 1.00 93.81 294 SER A C 1
ATOM 2293 O O . SER A 1 294 ? 3.194 9.919 -29.654 1.00 93.81 294 SER A O 1
ATOM 2295 N N . ALA A 1 295 ? 2.987 8.941 -31.661 1.00 96.75 295 ALA A N 1
ATOM 2296 C CA . ALA A 1 295 ? 4.392 9.112 -32.042 1.00 96.75 295 ALA A CA 1
ATOM 2297 C C . ALA A 1 295 ? 4.554 9.866 -33.373 1.00 96.75 295 ALA A C 1
ATOM 2299 O O . ALA A 1 295 ? 4.006 9.467 -34.402 1.00 96.75 295 ALA A O 1
ATOM 2300 N N . GLU A 1 296 ? 5.316 10.956 -33.370 1.00 96.88 296 GLU A N 1
ATOM 2301 C CA . GLU A 1 296 ? 5.642 11.741 -34.562 1.00 96.88 296 GLU A CA 1
ATOM 2302 C C . GLU A 1 296 ? 6.882 11.174 -35.262 1.00 96.88 296 GLU A C 1
ATOM 2304 O O . GLU A 1 296 ? 7.921 10.968 -34.644 1.00 96.88 296 GLU A O 1
ATOM 2309 N N . CYS A 1 297 ? 6.785 10.919 -36.567 1.00 96.38 297 CYS A N 1
ATOM 2310 C CA . CYS A 1 297 ? 7.887 10.365 -37.344 1.00 96.38 297 CYS A CA 1
ATOM 2311 C C . CYS A 1 297 ? 9.016 11.391 -37.560 1.00 96.38 297 CYS A C 1
ATOM 2313 O O . CYS A 1 297 ? 8.779 12.390 -38.247 1.00 96.38 297 CYS A O 1
ATOM 2315 N N . PRO A 1 298 ? 10.262 11.114 -37.126 1.00 94.19 298 PRO A N 1
ATOM 2316 C CA . PRO A 1 298 ? 11.393 12.033 -37.296 1.00 94.19 298 PRO A CA 1
ATOM 2317 C C . PRO A 1 298 ? 11.766 12.327 -38.759 1.00 94.19 298 PRO A C 1
ATOM 2319 O O . PRO A 1 298 ? 12.385 13.348 -39.046 1.00 94.19 298 PRO A O 1
ATOM 2322 N N . TYR A 1 299 ? 11.384 11.456 -39.703 1.00 93.19 299 TYR A N 1
ATOM 2323 C CA . TYR A 1 299 ? 11.738 11.595 -41.123 1.00 93.19 299 TYR A CA 1
ATOM 2324 C C . TYR A 1 299 ? 10.719 12.388 -41.946 1.00 93.19 299 TYR A C 1
ATOM 2326 O O . TYR A 1 299 ? 11.096 13.072 -42.897 1.00 93.19 299 TYR A O 1
ATOM 2334 N N . CYS A 1 300 ? 9.424 12.265 -41.638 1.00 93.31 300 CYS A N 1
ATOM 2335 C CA . CYS A 1 300 ? 8.355 12.862 -42.451 1.00 93.31 300 CYS A CA 1
ATOM 2336 C C . CYS A 1 300 ? 7.334 13.699 -41.665 1.00 93.31 300 CYS A C 1
ATOM 2338 O O . CYS A 1 300 ? 6.432 14.260 -42.284 1.00 93.31 300 CYS A O 1
ATOM 2340 N N . GLY A 1 301 ? 7.448 13.777 -40.334 1.00 92.69 301 GLY A N 1
ATOM 2341 C CA . GLY A 1 301 ? 6.546 14.538 -39.459 1.00 92.69 301 GLY A CA 1
ATOM 2342 C C . GLY A 1 301 ? 5.136 13.952 -39.325 1.00 92.69 301 GLY A C 1
ATOM 2343 O O . GLY A 1 301 ? 4.249 14.580 -38.755 1.00 92.69 301 GLY A O 1
ATOM 2344 N N . VAL A 1 302 ? 4.877 12.760 -39.876 1.00 93.94 302 VAL A N 1
ATOM 2345 C CA . VAL A 1 302 ? 3.562 12.112 -39.765 1.00 93.94 302 VAL A CA 1
ATOM 2346 C C . VAL A 1 302 ? 3.361 11.567 -38.354 1.00 93.94 302 VAL A C 1
ATOM 2348 O O . VAL A 1 302 ? 4.201 10.828 -37.839 1.00 93.94 302 VAL A O 1
ATOM 2351 N N . ILE A 1 303 ? 2.211 11.889 -37.764 1.00 95.25 303 ILE A N 1
ATOM 2352 C CA . ILE A 1 303 ? 1.792 11.397 -36.451 1.00 95.25 303 ILE A CA 1
ATOM 2353 C C . ILE A 1 303 ? 1.153 10.014 -36.605 1.00 95.25 303 ILE A C 1
ATOM 2355 O O . ILE A 1 303 ? 0.100 9.867 -37.229 1.00 95.25 303 ILE A O 1
ATOM 2359 N N . ASN A 1 304 ? 1.780 9.014 -35.994 1.00 94.00 304 ASN A N 1
ATOM 2360 C CA . ASN A 1 304 ? 1.241 7.673 -35.806 1.00 94.00 304 ASN A CA 1
ATOM 2361 C C . ASN A 1 304 ? 0.362 7.731 -34.552 1.00 94.00 304 ASN A C 1
ATOM 2363 O O . ASN A 1 304 ? 0.857 7.978 -33.450 1.00 94.00 304 ASN A O 1
ATOM 2367 N N . GLN A 1 305 ? -0.949 7.588 -34.743 1.00 94.38 305 GLN A N 1
ATOM 2368 C CA . GLN A 1 305 ? -1.941 7.716 -33.673 1.00 94.38 305 GLN A CA 1
ATOM 2369 C C . GLN A 1 305 ? -1.787 6.600 -32.633 1.00 94.38 305 GLN A C 1
ATOM 2371 O O . GLN A 1 305 ? -1.308 5.515 -32.964 1.00 94.38 305 GLN A O 1
ATOM 2376 N N . GLN A 1 306 ? -2.258 6.845 -31.408 1.00 92.69 306 GLN A N 1
ATOM 2377 C CA . GLN A 1 306 ? -2.236 5.885 -30.296 1.00 92.69 306 GLN A CA 1
ATOM 2378 C C . GLN A 1 306 ? -2.692 4.475 -30.702 1.00 92.69 306 GLN A C 1
ATOM 2380 O O . GLN A 1 306 ? -1.987 3.514 -30.418 1.00 92.69 306 GLN A O 1
ATOM 2385 N N . GLU A 1 307 ? -3.820 4.345 -31.408 1.00 92.25 307 GLU A N 1
ATOM 2386 C CA . GLU A 1 307 ? -4.333 3.041 -31.851 1.00 92.25 307 GLU A CA 1
ATOM 2387 C C . GLU A 1 307 ? -3.348 2.313 -32.783 1.00 92.25 307 GLU A C 1
ATOM 2389 O O . GLU A 1 307 ? -3.147 1.113 -32.635 1.00 92.25 307 GLU A O 1
ATOM 2394 N N . SER A 1 308 ? -2.682 3.025 -33.704 1.00 93.88 308 SER A N 1
ATOM 2395 C CA . SER A 1 308 ? -1.661 2.442 -34.596 1.00 93.88 308 SER A CA 1
ATOM 2396 C C . SER A 1 308 ? -0.432 1.988 -33.805 1.00 93.88 308 SER A C 1
ATOM 2398 O O . SER A 1 308 ? 0.044 0.869 -33.986 1.00 93.88 308 SER A O 1
ATOM 2400 N N . VAL A 1 309 ? 0.047 2.820 -32.871 1.00 94.31 309 VAL A N 1
ATOM 2401 C CA . VAL A 1 309 ? 1.173 2.477 -31.985 1.00 94.31 309 VAL A CA 1
ATOM 2402 C C . VAL A 1 309 ? 0.844 1.240 -31.147 1.00 94.31 309 VAL A C 1
ATOM 2404 O O . VAL A 1 309 ? 1.638 0.303 -31.093 1.00 94.31 309 VAL A O 1
ATOM 2407 N N . GLN A 1 310 ? -0.337 1.212 -30.529 1.00 93.38 310 GLN A N 1
ATOM 2408 C CA . GLN A 1 310 ? -0.801 0.092 -29.717 1.00 93.38 310 GLN A CA 1
ATOM 2409 C C . GLN A 1 310 ? -0.940 -1.190 -30.544 1.00 93.38 310 GLN A C 1
ATOM 2411 O O . GLN A 1 310 ? -0.469 -2.236 -30.107 1.00 93.38 310 GLN A O 1
ATOM 2416 N N . GLN A 1 311 ? -1.531 -1.119 -31.743 1.00 94.31 311 GLN A N 1
ATOM 2417 C CA . GLN A 1 311 ? -1.678 -2.285 -32.617 1.00 94.31 311 GLN A CA 1
ATOM 2418 C C . GLN A 1 311 ? -0.331 -2.859 -33.054 1.00 94.31 311 GLN A C 1
ATOM 2420 O O . GLN A 1 311 ? -0.182 -4.073 -33.030 1.00 94.31 311 GLN A O 1
ATOM 2425 N N . LYS A 1 312 ? 0.661 -2.018 -33.376 1.00 95.75 312 LYS A N 1
ATOM 2426 C CA . LYS A 1 312 ? 2.015 -2.486 -33.720 1.00 95.75 312 LYS A CA 1
ATOM 2427 C C . LYS A 1 312 ? 2.685 -3.215 -32.567 1.00 95.75 312 LYS A C 1
ATOM 2429 O O . LYS A 1 312 ? 3.259 -4.278 -32.768 1.00 95.75 312 LYS A O 1
ATOM 2434 N N . ILE A 1 313 ? 2.568 -2.685 -31.347 1.00 94.88 313 ILE A N 1
ATOM 2435 C CA . ILE A 1 313 ? 3.079 -3.379 -30.159 1.00 94.88 313 ILE A CA 1
ATOM 2436 C C . ILE A 1 313 ? 2.335 -4.708 -29.967 1.00 94.88 313 ILE A C 1
ATOM 2438 O O . ILE A 1 313 ? 2.976 -5.747 -29.835 1.00 94.88 313 ILE A O 1
ATOM 2442 N N . LYS A 1 314 ? 0.998 -4.691 -30.049 1.00 94.31 314 LYS A N 1
ATOM 2443 C CA . LYS A 1 314 ? 0.150 -5.880 -29.893 1.00 94.31 314 LYS A CA 1
ATOM 2444 C C . LYS A 1 314 ? 0.431 -6.968 -30.930 1.00 94.31 314 LYS A C 1
ATOM 2446 O O . LYS A 1 314 ? 0.402 -8.146 -30.596 1.00 94.31 314 LYS A O 1
ATOM 2451 N N . SER A 1 315 ? 0.718 -6.601 -32.175 1.00 94.56 315 SER A N 1
ATOM 2452 C CA . SER A 1 315 ? 1.053 -7.545 -33.244 1.00 94.56 315 SER A CA 1
ATOM 2453 C C . SER A 1 315 ? 2.531 -7.939 -33.280 1.00 94.56 315 SER A C 1
ATOM 2455 O O . SER A 1 315 ? 2.944 -8.580 -34.244 1.00 94.56 315 SER A O 1
ATOM 2457 N N . GLN A 1 316 ? 3.325 -7.530 -32.283 1.00 93.06 316 GLN A N 1
ATOM 2458 C CA . GLN A 1 316 ? 4.779 -7.714 -32.240 1.00 93.06 316 GLN A CA 1
ATOM 2459 C C . GLN A 1 316 ? 5.521 -7.125 -33.461 1.00 93.06 316 GLN A C 1
ATOM 2461 O O . GLN A 1 316 ? 6.594 -7.588 -33.833 1.00 93.06 316 GLN A O 1
ATOM 2466 N N . ASP A 1 317 ? 4.966 -6.075 -34.076 1.00 95.69 317 ASP A N 1
ATOM 2467 C CA . ASP A 1 317 ? 5.585 -5.300 -35.161 1.00 95.69 317 ASP A CA 1
ATOM 2468 C C . ASP A 1 317 ? 6.432 -4.153 -34.579 1.00 95.69 317 ASP A C 1
ATOM 2470 O O . ASP A 1 317 ? 6.149 -2.962 -34.749 1.00 95.69 317 ASP A O 1
ATOM 2474 N N . PHE A 1 318 ? 7.434 -4.530 -33.784 1.00 95.69 318 PHE A N 1
ATOM 2475 C CA . PHE A 1 318 ? 8.387 -3.619 -33.160 1.00 95.69 318 PHE A CA 1
ATOM 2476 C C . PHE A 1 318 ? 9.723 -4.318 -32.898 1.00 95.69 318 PHE A C 1
ATOM 2478 O O . PHE A 1 318 ? 9.802 -5.542 -32.831 1.00 95.69 318 PHE A O 1
ATOM 2485 N N . GLU A 1 319 ? 10.759 -3.522 -32.647 1.00 95.44 319 GLU A N 1
ATOM 2486 C CA . GLU A 1 319 ? 12.049 -4.007 -32.158 1.00 95.44 319 GLU A CA 1
ATOM 2487 C C . GLU A 1 319 ? 12.364 -3.422 -30.778 1.00 95.44 319 GLU A C 1
ATOM 2489 O O . GLU A 1 319 ? 12.070 -2.258 -30.486 1.00 95.44 319 GLU A O 1
ATOM 2494 N N . PHE A 1 320 ? 12.967 -4.231 -29.905 1.00 96.44 320 PHE A N 1
ATOM 2495 C CA . PHE A 1 320 ? 13.525 -3.738 -28.649 1.00 96.44 320 PHE A CA 1
ATOM 2496 C C . PHE A 1 320 ? 14.773 -2.909 -28.928 1.00 96.44 320 PHE A C 1
ATOM 2498 O O . PHE A 1 320 ? 15.689 -3.374 -29.598 1.00 96.44 320 PHE A O 1
ATOM 2505 N N . SER A 1 321 ? 14.847 -1.712 -28.352 1.00 96.31 321 SER A N 1
ATOM 2506 C CA . SER A 1 321 ? 15.964 -0.802 -28.577 1.00 96.31 321 SER A CA 1
ATOM 2507 C C . SER A 1 321 ? 16.491 -0.251 -27.262 1.00 96.31 321 SER A C 1
ATOM 2509 O O . SER A 1 321 ? 15.762 0.363 -26.483 1.00 96.31 321 SER A O 1
ATOM 2511 N N . ILE A 1 322 ? 17.773 -0.478 -26.994 1.00 97.44 322 ILE A N 1
ATOM 2512 C CA . ILE A 1 322 ? 18.457 0.094 -25.837 1.00 97.44 322 ILE A CA 1
ATOM 2513 C C . ILE A 1 322 ? 19.033 1.428 -26.281 1.00 97.44 322 ILE A C 1
ATOM 2515 O O . ILE A 1 322 ? 19.935 1.465 -27.111 1.00 97.44 322 ILE A O 1
ATOM 2519 N N . TYR A 1 323 ? 18.517 2.527 -25.736 1.00 97.12 323 TYR A N 1
ATOM 2520 C CA . TYR A 1 323 ? 18.984 3.859 -26.123 1.00 97.12 323 TYR A CA 1
ATOM 2521 C C . TYR A 1 323 ? 20.067 4.394 -25.184 1.00 97.12 323 TYR A C 1
ATOM 2523 O O . TYR A 1 323 ? 20.917 5.176 -25.605 1.00 97.12 323 TYR A O 1
ATOM 2531 N N . GLY A 1 324 ? 20.137 3.894 -23.948 1.00 97.19 324 GLY A N 1
ATOM 2532 C CA . GLY A 1 324 ? 21.215 4.229 -23.026 1.00 97.19 324 GLY A CA 1
ATOM 2533 C C . GLY A 1 324 ? 21.538 3.124 -22.039 1.00 97.19 324 GLY A C 1
ATOM 2534 O O . GLY A 1 324 ? 20.722 2.255 -21.750 1.00 97.19 324 GLY A O 1
ATOM 2535 N N . VAL A 1 325 ? 22.753 3.170 -21.507 1.00 96.31 325 VAL A N 1
ATOM 2536 C CA . VAL A 1 325 ? 23.295 2.152 -20.612 1.00 96.31 325 VAL A CA 1
ATOM 2537 C C . VAL A 1 325 ? 23.998 2.821 -19.446 1.00 96.31 325 VAL A C 1
ATOM 2539 O O . VAL A 1 325 ? 24.880 3.660 -19.633 1.00 96.31 325 VAL A O 1
ATOM 2542 N N . ASN A 1 326 ? 23.618 2.411 -18.242 1.00 95.56 326 ASN A N 1
ATOM 2543 C CA . ASN A 1 326 ? 24.278 2.748 -16.994 1.00 95.56 326 ASN A CA 1
ATOM 2544 C C . ASN A 1 326 ? 25.221 1.605 -16.611 1.00 95.56 326 ASN A C 1
ATOM 2546 O O . ASN A 1 326 ? 24.800 0.449 -16.495 1.00 95.56 326 ASN A O 1
ATOM 2550 N N . TYR A 1 327 ? 26.494 1.920 -16.414 1.00 94.38 327 TYR A N 1
ATOM 2551 C CA . TYR A 1 327 ? 27.517 0.936 -16.100 1.00 94.38 327 TYR A CA 1
ATOM 2552 C C . TYR A 1 327 ? 28.451 1.421 -14.996 1.00 94.38 327 TYR A C 1
ATOM 2554 O O . TYR A 1 327 ? 28.608 2.617 -14.740 1.00 94.38 327 TYR A O 1
ATOM 2562 N N . GLU A 1 328 ? 29.084 0.459 -14.344 1.00 93.00 328 GLU A N 1
ATOM 2563 C CA . GLU A 1 328 ? 30.135 0.677 -13.365 1.00 93.00 328 GLU A CA 1
ATOM 2564 C C . GLU A 1 328 ? 31.497 0.381 -13.999 1.00 93.00 328 GLU A C 1
ATOM 2566 O O . GLU A 1 328 ? 31.663 -0.610 -14.715 1.00 93.00 328 GLU A O 1
ATOM 2571 N N . THR A 1 329 ? 32.468 1.269 -13.785 1.00 90.12 329 THR A N 1
ATOM 2572 C CA . THR A 1 329 ? 33.861 1.057 -14.200 1.00 90.12 329 THR A CA 1
ATOM 2573 C C . THR A 1 329 ? 34.597 0.142 -13.220 1.00 90.12 329 THR A C 1
ATOM 2575 O O . THR A 1 329 ? 34.190 -0.003 -12.071 1.00 90.12 329 THR A O 1
ATOM 2578 N N . ALA A 1 330 ? 35.782 -0.337 -13.609 1.00 84.81 330 ALA A N 1
ATOM 2579 C CA . ALA A 1 330 ? 36.703 -1.057 -12.719 1.00 84.81 330 ALA A CA 1
ATOM 2580 C C . ALA A 1 330 ? 37.038 -0.307 -11.408 1.00 84.81 330 ALA A C 1
ATOM 2582 O O . ALA A 1 330 ? 37.458 -0.910 -10.423 1.00 84.81 330 ALA A O 1
ATOM 2583 N N . THR A 1 331 ? 36.894 1.024 -11.395 1.00 85.75 331 THR A N 1
ATOM 2584 C CA . THR A 1 331 ? 37.134 1.882 -10.223 1.00 85.75 331 THR A CA 1
ATOM 2585 C C . THR A 1 331 ? 35.890 2.094 -9.350 1.00 85.75 331 THR A C 1
ATOM 2587 O O . THR A 1 331 ? 35.978 2.797 -8.346 1.00 85.75 331 THR A O 1
ATOM 2590 N N . GLY A 1 332 ? 34.739 1.512 -9.710 1.00 86.81 332 GLY A N 1
ATOM 2591 C CA . GLY A 1 332 ? 33.461 1.661 -9.002 1.00 86.81 332 GLY A CA 1
ATOM 2592 C C . GLY A 1 332 ? 32.664 2.922 -9.371 1.00 86.81 332 GLY A C 1
ATOM 2593 O O . GLY A 1 332 ? 31.617 3.198 -8.763 1.00 86.81 332 GLY A O 1
ATOM 2594 N N . GLU A 1 333 ? 33.140 3.704 -10.350 1.00 89.94 333 GLU A N 1
ATOM 2595 C CA . GLU A 1 333 ? 32.469 4.918 -10.826 1.00 89.94 333 GLU A CA 1
ATOM 2596 C C . GLU A 1 333 ? 31.271 4.559 -11.707 1.00 89.94 333 GLU A C 1
ATOM 2598 O O . GLU A 1 333 ? 31.389 3.773 -12.647 1.00 89.94 333 GLU A O 1
ATOM 2603 N N . ARG A 1 334 ? 30.122 5.182 -11.429 1.00 91.75 334 ARG A N 1
ATOM 2604 C CA . ARG A 1 334 ? 28.913 5.064 -12.249 1.00 91.75 334 ARG A CA 1
ATOM 2605 C C . ARG A 1 334 ? 29.010 6.002 -13.451 1.00 91.75 334 ARG A C 1
ATOM 2607 O O . ARG A 1 334 ? 29.225 7.198 -13.260 1.00 91.75 334 ARG A O 1
ATOM 2614 N N . LYS A 1 335 ? 28.834 5.478 -14.663 1.00 92.94 335 LYS A N 1
ATOM 2615 C CA . LYS A 1 335 ? 28.875 6.240 -15.921 1.00 92.94 335 LYS A CA 1
ATOM 2616 C C . LYS A 1 335 ? 27.756 5.817 -16.863 1.00 92.94 335 LYS A C 1
ATOM 2618 O O . LYS A 1 335 ? 27.150 4.761 -16.696 1.00 92.94 335 LYS A O 1
ATOM 2623 N N . TYR A 1 336 ? 27.520 6.656 -17.865 1.00 94.88 336 TYR A N 1
ATOM 2624 C CA . TYR A 1 336 ? 26.505 6.438 -18.885 1.00 94.88 336 TYR A CA 1
ATOM 2625 C C . TYR A 1 336 ? 27.132 6.406 -20.274 1.00 94.88 336 TYR A C 1
ATOM 2627 O O . TYR A 1 336 ? 28.139 7.065 -20.540 1.00 94.88 336 TYR A O 1
ATOM 2635 N N . ARG A 1 337 ? 26.530 5.616 -21.157 1.00 95.44 337 ARG A N 1
ATOM 2636 C CA . ARG A 1 337 ? 26.810 5.599 -22.594 1.00 95.44 337 ARG A CA 1
ATOM 2637 C C . ARG A 1 337 ? 25.511 5.383 -23.365 1.00 95.44 337 ARG A C 1
ATOM 2639 O O . ARG A 1 337 ? 24.522 4.934 -22.792 1.00 95.44 337 ARG A O 1
ATOM 2646 N N . ALA A 1 338 ? 25.532 5.668 -24.659 1.00 96.69 338 ALA A N 1
ATOM 2647 C CA . ALA A 1 338 ? 24.458 5.272 -25.556 1.00 96.69 338 ALA A CA 1
ATOM 2648 C C . ALA A 1 338 ? 24.468 3.749 -25.750 1.00 96.69 338 ALA A C 1
ATOM 2650 O O . ALA A 1 338 ? 25.521 3.105 -25.615 1.00 96.69 338 ALA A O 1
ATOM 2651 N N . GLY A 1 339 ? 23.299 3.186 -26.051 1.00 95.31 339 GLY A N 1
ATOM 2652 C CA . GLY A 1 339 ? 23.212 1.795 -26.484 1.00 95.31 339 GLY A CA 1
ATOM 2653 C C . GLY A 1 339 ? 23.901 1.584 -27.831 1.00 95.31 339 GLY A C 1
ATOM 2654 O O . GLY A 1 339 ? 23.995 2.508 -28.644 1.00 95.31 339 GLY A O 1
ATOM 2655 N N . ASN A 1 340 ? 24.446 0.387 -28.035 1.00 93.25 340 ASN A N 1
ATOM 2656 C CA . ASN A 1 340 ? 25.172 0.022 -29.247 1.00 93.25 340 ASN A CA 1
ATOM 2657 C C . ASN A 1 340 ? 24.932 -1.447 -29.644 1.00 93.25 340 ASN A C 1
ATOM 2659 O O . ASN A 1 340 ? 24.203 -2.180 -28.980 1.00 93.25 340 ASN A O 1
ATOM 2663 N N . GLU A 1 341 ? 25.606 -1.885 -30.710 1.00 93.25 341 GLU A N 1
ATOM 2664 C CA . GLU A 1 341 ? 25.469 -3.232 -31.282 1.00 93.25 341 GLU A CA 1
ATOM 2665 C C . GLU A 1 341 ? 25.771 -4.363 -30.276 1.00 93.25 341 GLU A C 1
ATOM 2667 O O . GLU A 1 341 ? 25.213 -5.450 -30.389 1.00 93.25 341 GLU A O 1
ATOM 2672 N N . LEU A 1 342 ? 26.616 -4.140 -29.257 1.00 93.75 342 LEU A N 1
ATOM 2673 C CA . LEU A 1 342 ? 26.863 -5.160 -28.228 1.00 93.75 342 LEU A CA 1
ATOM 2674 C C . LEU A 1 342 ? 25.617 -5.400 -27.371 1.00 93.75 342 LEU A C 1
ATOM 2676 O O . LEU A 1 342 ? 25.308 -6.543 -27.039 1.00 93.75 342 LEU A O 1
ATOM 2680 N N . ASP A 1 343 ? 24.885 -4.340 -27.026 1.00 94.94 343 ASP A N 1
ATOM 2681 C CA . ASP A 1 343 ? 23.662 -4.464 -26.232 1.00 94.94 343 ASP A CA 1
ATOM 2682 C C . ASP A 1 343 ? 22.571 -5.212 -27.015 1.00 94.94 343 ASP A C 1
ATOM 2684 O O . ASP A 1 343 ? 21.876 -6.066 -26.458 1.00 94.94 343 ASP A O 1
ATOM 2688 N N . GLU A 1 344 ? 22.479 -4.947 -28.322 1.00 93.94 344 GLU A N 1
ATOM 2689 C CA . GLU A 1 344 ? 21.599 -5.653 -29.260 1.00 93.94 344 GLU A CA 1
ATOM 2690 C C . GLU A 1 344 ? 21.983 -7.133 -29.392 1.00 93.94 344 GLU A C 1
ATOM 2692 O O . GLU A 1 344 ? 21.117 -8.004 -29.313 1.00 93.94 344 GLU A O 1
ATOM 2697 N N . GLN A 1 345 ? 23.280 -7.447 -29.500 1.00 95.19 34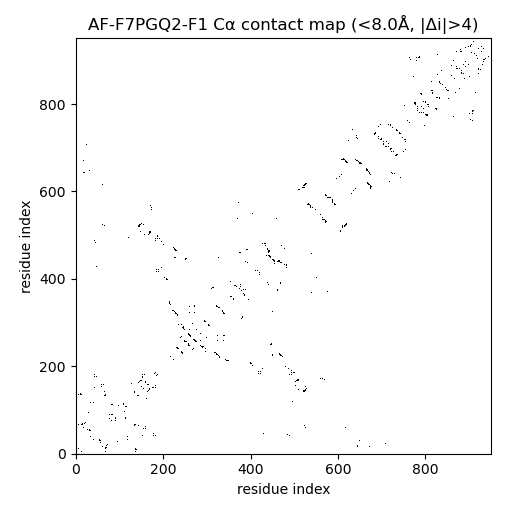5 GLN A N 1
ATOM 2698 C CA . GLN A 1 345 ? 23.777 -8.829 -29.513 1.00 95.19 345 GLN A CA 1
ATOM 2699 C C . GLN A 1 345 ? 23.423 -9.579 -28.223 1.00 95.19 345 GLN A C 1
ATOM 2701 O O . GLN A 1 345 ? 23.042 -10.749 -28.278 1.00 95.19 345 GLN A O 1
ATOM 2706 N N . GLY A 1 346 ? 23.519 -8.917 -27.064 1.00 96.12 346 GLY A N 1
ATOM 2707 C CA . GLY A 1 346 ? 23.104 -9.485 -25.780 1.00 96.12 346 GLY A CA 1
ATOM 2708 C C . GLY A 1 346 ? 21.613 -9.834 -25.750 1.00 96.12 346 GLY A C 1
ATOM 2709 O O . GLY A 1 346 ? 21.247 -10.933 -25.329 1.00 96.12 346 GLY A O 1
ATOM 2710 N N . MET A 1 347 ? 20.761 -8.935 -26.257 1.00 96.25 347 MET A N 1
ATOM 2711 C CA . MET A 1 347 ? 19.314 -9.157 -26.366 1.00 96.25 347 MET A CA 1
ATOM 2712 C C . MET A 1 347 ? 18.973 -10.283 -27.355 1.00 96.25 347 MET A C 1
ATOM 2714 O O . MET A 1 347 ? 18.194 -11.175 -27.025 1.00 96.25 347 MET A O 1
ATOM 2718 N N . ALA A 1 348 ? 19.588 -10.288 -28.541 1.00 96.69 348 ALA A N 1
ATOM 2719 C CA . ALA A 1 348 ? 19.365 -11.308 -29.565 1.00 96.69 348 ALA A CA 1
ATOM 2720 C C . ALA A 1 348 ? 19.791 -12.706 -29.092 1.00 96.69 348 ALA A C 1
ATOM 2722 O O . ALA A 1 348 ? 19.084 -13.686 -29.309 1.00 96.69 348 ALA A O 1
ATOM 2723 N N . LYS A 1 349 ? 20.916 -12.798 -28.377 1.00 97.56 349 LYS A N 1
ATOM 2724 C CA . LYS A 1 349 ? 21.380 -14.055 -27.783 1.00 97.56 349 LYS A CA 1
ATOM 2725 C C . LYS A 1 349 ? 20.419 -14.584 -26.718 1.00 97.56 349 LYS A C 1
ATOM 2727 O O . LYS A 1 349 ? 20.235 -15.794 -26.608 1.00 97.56 349 LYS A O 1
ATOM 2732 N N . ALA A 1 350 ? 19.806 -13.699 -25.932 1.00 97.56 350 ALA A N 1
ATOM 2733 C CA . ALA A 1 350 ? 18.776 -14.101 -24.983 1.00 97.56 350 ALA A CA 1
ATOM 2734 C C . ALA A 1 350 ? 17.511 -14.604 -25.696 1.00 97.56 350 ALA A C 1
ATOM 2736 O O . ALA A 1 350 ? 16.949 -15.611 -25.281 1.00 97.56 350 ALA A O 1
ATOM 2737 N N . ALA A 1 351 ? 17.106 -13.970 -26.801 1.00 96.94 351 ALA A N 1
ATOM 2738 C CA . ALA A 1 351 ? 16.003 -14.460 -27.631 1.00 96.94 351 ALA A CA 1
ATOM 2739 C C . ALA A 1 351 ? 16.283 -15.865 -28.197 1.00 96.94 351 ALA A C 1
ATOM 2741 O O . ALA A 1 351 ? 15.455 -16.758 -28.041 1.00 96.94 351 ALA A O 1
ATOM 2742 N N . GLU A 1 352 ? 17.483 -16.105 -28.740 1.00 97.56 352 GLU A N 1
ATOM 2743 C CA . GLU A 1 352 ? 17.897 -17.441 -29.204 1.00 97.56 352 GLU A CA 1
ATOM 2744 C C . GLU A 1 352 ? 17.856 -18.478 -28.068 1.00 97.56 352 GLU A C 1
ATOM 2746 O O . GLU A 1 352 ? 17.450 -19.626 -28.270 1.00 97.56 352 GLU A O 1
ATOM 2751 N N . ARG A 1 353 ? 18.247 -18.088 -26.846 1.00 97.12 353 ARG A N 1
ATOM 2752 C CA . ARG A 1 353 ? 18.171 -18.963 -25.670 1.00 97.12 353 ARG A CA 1
ATOM 2753 C C . ARG A 1 353 ? 16.729 -19.349 -25.336 1.00 97.12 353 ARG A C 1
ATOM 2755 O O . ARG A 1 353 ? 16.486 -20.529 -25.106 1.00 97.12 353 ARG A O 1
ATOM 2762 N N . VAL A 1 354 ? 15.804 -18.388 -25.327 1.00 96.75 354 VAL A N 1
ATOM 2763 C CA . VAL A 1 354 ? 14.374 -18.633 -25.064 1.00 96.75 354 VAL A CA 1
ATOM 2764 C C . VAL A 1 354 ? 13.776 -19.573 -26.113 1.00 96.75 354 VAL A C 1
ATOM 2766 O O . VAL A 1 354 ? 13.058 -20.501 -25.766 1.00 96.75 354 VAL A O 1
ATOM 2769 N N . GLU A 1 355 ? 14.108 -19.388 -27.392 1.00 94.88 355 GLU A N 1
ATOM 2770 C CA . GLU A 1 355 ? 13.591 -20.237 -28.476 1.00 94.88 355 GLU A CA 1
ATOM 2771 C C . GLU A 1 355 ? 14.166 -21.663 -28.471 1.00 94.88 355 GLU A C 1
ATOM 2773 O O . GLU A 1 355 ? 13.521 -22.601 -28.946 1.00 94.88 355 GLU A O 1
ATOM 2778 N N . SER A 1 356 ? 15.394 -21.837 -27.973 1.00 95.19 356 SER A N 1
ATOM 2779 C CA . SER A 1 356 ? 16.117 -23.116 -28.027 1.00 95.19 356 SER A CA 1
ATOM 2780 C C . SER A 1 356 ? 15.981 -23.985 -26.773 1.00 95.19 356 SER A C 1
ATOM 2782 O O . SER A 1 356 ? 16.286 -25.179 -26.840 1.00 95.19 356 SER A O 1
ATOM 2784 N N . ASP A 1 357 ? 15.531 -23.427 -25.648 1.00 96.06 357 ASP A N 1
ATOM 2785 C CA . ASP A 1 357 ? 15.343 -24.138 -24.381 1.00 96.06 357 ASP A CA 1
ATOM 2786 C C . ASP A 1 357 ? 13.853 -24.360 -24.096 1.00 96.06 357 ASP A C 1
ATOM 2788 O O . ASP A 1 357 ? 13.101 -23.414 -23.887 1.00 96.06 357 ASP A O 1
ATOM 2792 N N . PHE A 1 358 ? 13.424 -25.625 -24.101 1.00 92.69 358 PHE A N 1
ATOM 2793 C CA . PHE A 1 358 ? 12.012 -25.981 -23.948 1.00 92.69 358 PHE A CA 1
ATOM 2794 C C . PHE A 1 358 ? 11.449 -25.615 -22.570 1.00 92.69 358 PHE A C 1
ATOM 2796 O O . PHE A 1 358 ? 10.307 -25.172 -22.500 1.00 92.69 358 PHE A O 1
ATOM 2803 N N . ASP A 1 359 ? 12.241 -25.766 -21.505 1.00 94.62 359 ASP A N 1
ATOM 2804 C CA . ASP A 1 359 ? 11.795 -25.463 -20.142 1.00 94.62 359 ASP A CA 1
ATOM 2805 C C . ASP A 1 359 ? 11.599 -23.946 -19.988 1.00 94.62 359 ASP A C 1
ATOM 2807 O O . ASP A 1 359 ? 10.581 -23.493 -19.470 1.00 94.62 359 ASP A O 1
ATOM 2811 N N . LEU A 1 360 ? 12.537 -23.152 -20.522 1.00 95.50 360 LEU A N 1
ATOM 2812 C CA . LEU A 1 360 ? 12.437 -21.689 -20.550 1.00 95.50 360 LEU A CA 1
ATOM 2813 C C . LEU A 1 360 ? 11.301 -21.193 -21.453 1.00 95.50 360 LEU A C 1
ATOM 2815 O O . LEU A 1 360 ? 10.663 -20.192 -21.144 1.00 95.50 360 LEU A O 1
ATOM 2819 N N . LEU A 1 361 ? 11.028 -21.883 -22.561 1.00 91.88 361 LEU A N 1
ATOM 2820 C CA . LEU A 1 361 ? 9.933 -21.524 -23.459 1.00 91.88 361 LEU A CA 1
ATOM 2821 C C . LEU A 1 361 ? 8.569 -21.604 -22.755 1.00 91.88 361 LEU A C 1
ATOM 2823 O O . LEU A 1 361 ? 7.674 -20.825 -23.080 1.00 91.88 361 LEU A O 1
ATOM 2827 N N . THR A 1 362 ? 8.410 -22.526 -21.802 1.00 92.31 362 THR A N 1
ATOM 2828 C CA . THR A 1 362 ? 7.178 -22.706 -21.015 1.00 92.31 362 THR A CA 1
ATOM 2829 C C . THR A 1 362 ? 7.200 -22.026 -19.645 1.00 92.31 362 THR A C 1
ATOM 2831 O O . THR A 1 362 ? 6.183 -22.042 -18.957 1.00 92.31 362 THR A O 1
ATOM 2834 N N . PHE A 1 363 ? 8.326 -21.435 -19.243 1.00 96.19 363 PHE A N 1
ATOM 2835 C CA . PHE A 1 363 ? 8.469 -20.743 -17.963 1.00 96.19 363 PHE A CA 1
ATOM 2836 C C . PHE A 1 363 ? 7.546 -19.516 -17.910 1.00 96.19 363 PHE A C 1
ATOM 2838 O O . PHE A 1 363 ? 7.622 -18.661 -18.797 1.00 96.19 363 PHE A O 1
ATOM 2845 N N . LEU A 1 364 ? 6.690 -19.430 -16.882 1.00 95.69 364 LEU A N 1
ATOM 2846 C CA . LEU A 1 364 ? 5.687 -18.365 -16.700 1.00 95.69 364 LEU A CA 1
ATOM 2847 C C . LEU A 1 364 ? 4.683 -18.246 -17.868 1.00 95.69 364 LEU A C 1
ATOM 2849 O O . LEU A 1 364 ? 4.367 -17.143 -18.326 1.00 95.69 364 LEU A O 1
ATOM 2853 N N . SER A 1 365 ? 4.225 -19.385 -18.398 1.00 95.00 365 SER A N 1
ATOM 2854 C CA . SER A 1 365 ? 3.271 -19.456 -19.523 1.00 95.00 365 SER A CA 1
ATOM 2855 C C . SER A 1 365 ? 1.797 -19.376 -19.105 1.00 95.00 365 SER A C 1
ATOM 2857 O O . SER A 1 365 ? 0.900 -19.549 -19.929 1.00 95.00 365 SER A O 1
ATOM 2859 N N . GLU A 1 366 ? 1.516 -19.103 -17.831 1.00 94.81 366 GLU A N 1
ATOM 2860 C CA . GLU A 1 366 ? 0.170 -18.826 -17.350 1.00 94.81 366 GLU A CA 1
ATOM 2861 C C . GLU A 1 366 ? -0.431 -17.610 -18.078 1.00 94.81 366 GLU A C 1
ATOM 2863 O O . GLU A 1 366 ? 0.271 -16.614 -18.299 1.00 94.81 366 GLU A O 1
ATOM 2868 N N . PRO A 1 367 ? -1.728 -17.656 -18.435 1.00 93.44 367 PRO A N 1
ATOM 2869 C CA . PRO A 1 367 ? -2.379 -16.553 -19.122 1.00 93.44 367 PRO A CA 1
ATOM 2870 C C . PRO A 1 367 ? -2.474 -15.318 -18.221 1.00 93.44 367 PRO A C 1
ATOM 2872 O O . PRO A 1 367 ? -2.681 -15.422 -17.009 1.00 93.44 367 PRO A O 1
ATOM 2875 N N . VAL A 1 368 ? -2.377 -14.141 -18.833 1.00 91.31 368 VAL A N 1
ATOM 2876 C CA . VAL A 1 368 ? -2.693 -12.874 -18.173 1.00 91.31 368 VAL A CA 1
ATOM 2877 C C . VAL A 1 368 ? -4.212 -12.756 -18.066 1.00 91.31 368 VAL A C 1
ATOM 2879 O O . VAL A 1 368 ? -4.905 -12.611 -19.070 1.00 91.31 368 VAL A O 1
ATOM 2882 N N . ASP A 1 369 ? -4.721 -12.813 -16.840 1.00 86.00 369 ASP A N 1
ATOM 2883 C CA . ASP A 1 369 ? -6.145 -12.693 -16.524 1.00 86.00 369 ASP A CA 1
ATOM 2884 C C . ASP A 1 369 ? -6.372 -11.449 -15.661 1.00 86.00 369 ASP A C 1
ATOM 2886 O O . ASP A 1 369 ? -6.427 -11.509 -14.435 1.00 86.00 369 ASP A O 1
ATOM 2890 N N . VAL A 1 370 ? -6.416 -10.281 -16.302 1.00 77.69 370 VAL A N 1
ATOM 2891 C CA . VAL A 1 370 ? -6.684 -9.008 -15.623 1.00 77.69 370 VAL A CA 1
ATOM 2892 C C . VAL A 1 370 ? -7.817 -8.278 -16.325 1.00 77.69 370 VAL A C 1
ATOM 2894 O O . VAL A 1 370 ? -7.878 -8.212 -17.550 1.00 77.69 370 VAL A O 1
ATOM 2897 N N . SER A 1 371 ? -8.735 -7.703 -15.555 1.00 67.69 371 SER A N 1
ATOM 2898 C CA . SER A 1 371 ? -9.979 -7.143 -16.092 1.00 67.69 371 SER A CA 1
ATOM 2899 C C . SER A 1 371 ? -9.886 -5.635 -16.383 1.00 67.69 371 SER A C 1
ATOM 2901 O O . SER A 1 371 ? -10.753 -5.051 -17.044 1.00 67.69 371 SER A O 1
ATOM 2903 N N . SER A 1 372 ? -8.804 -4.975 -15.943 1.00 63.75 372 SER A N 1
ATOM 2904 C CA . SER A 1 372 ? -8.628 -3.522 -16.060 1.00 63.75 372 SER A CA 1
ATOM 2905 C C . SER A 1 372 ? -8.256 -3.060 -17.485 1.00 63.75 372 SER A C 1
ATOM 2907 O O . SER A 1 372 ? -7.113 -2.728 -17.773 1.00 63.75 372 SER A O 1
ATOM 2909 N N . ARG A 1 373 ? -9.228 -2.945 -18.402 1.00 57.44 373 ARG A N 1
ATOM 2910 C CA . ARG A 1 373 ? -9.012 -2.636 -19.845 1.00 57.44 373 ARG A CA 1
ATOM 2911 C C . ARG A 1 373 ? -8.081 -1.456 -20.201 1.00 57.44 373 ARG A C 1
ATOM 2913 O O . ARG A 1 373 ? -7.628 -1.370 -21.336 1.00 57.44 373 ARG A O 1
ATOM 2920 N N . ILE A 1 374 ? -7.803 -0.525 -19.285 1.00 51.59 374 ILE A N 1
ATOM 2921 C CA . ILE A 1 374 ? -6.887 0.613 -19.519 1.00 51.59 374 ILE A CA 1
ATOM 2922 C C . ILE A 1 374 ? -5.439 0.300 -19.084 1.00 51.59 374 ILE A C 1
ATOM 2924 O O . ILE A 1 374 ? -4.501 0.926 -19.573 1.00 51.59 374 ILE A O 1
ATOM 2928 N N . SER A 1 375 ? -5.244 -0.683 -18.202 1.00 67.25 375 SER A N 1
ATOM 2929 C CA . SER A 1 375 ? -3.938 -1.091 -17.659 1.00 67.25 375 SER A CA 1
ATOM 2930 C C . SER A 1 375 ? -3.632 -2.577 -17.870 1.00 67.25 375 SER A C 1
ATOM 2932 O O . SER A 1 375 ? -2.724 -3.105 -17.234 1.00 67.25 375 SER A O 1
ATOM 2934 N N . ASP A 1 376 ? -4.394 -3.230 -18.745 1.00 81.94 376 ASP A N 1
ATOM 2935 C CA . ASP A 1 376 ? -4.298 -4.646 -19.071 1.00 81.94 376 ASP A CA 1
ATOM 2936 C C . ASP A 1 376 ? -3.126 -4.905 -20.044 1.00 81.94 376 ASP A C 1
ATOM 2938 O O . ASP A 1 376 ? -3.133 -4.374 -21.165 1.00 81.94 376 ASP A O 1
ATOM 2942 N N . PRO A 1 377 ? -2.119 -5.714 -19.663 1.00 88.44 377 PRO A N 1
ATOM 2943 C CA . PRO A 1 377 ? -1.028 -6.117 -20.549 1.00 88.44 377 PRO A CA 1
ATOM 2944 C C . PRO A 1 377 ? -1.494 -6.746 -21.879 1.00 88.44 377 PRO A C 1
ATOM 2946 O O . PRO A 1 377 ? -0.854 -6.514 -22.913 1.00 88.44 377 PRO A O 1
ATOM 2949 N N . SER A 1 378 ? -2.641 -7.438 -21.911 1.00 87.75 378 SER A N 1
ATOM 2950 C CA . SER A 1 378 ? -3.207 -8.065 -23.122 1.00 87.75 378 SER A CA 1
ATOM 2951 C C . SER A 1 378 ? -3.564 -7.033 -24.206 1.00 87.75 378 SER A C 1
ATOM 2953 O O . SER A 1 378 ? -3.513 -7.286 -25.421 1.00 87.75 378 SER A O 1
ATOM 2955 N N . SER A 1 379 ? -3.831 -5.788 -23.794 1.00 87.25 379 SER A N 1
ATOM 2956 C CA . SER A 1 379 ? -4.058 -4.659 -24.702 1.00 87.25 379 SER A CA 1
ATOM 2957 C C . SER A 1 379 ? -2.823 -4.314 -25.543 1.00 87.25 379 SER A C 1
ATOM 2959 O O . SER A 1 379 ? -2.954 -3.632 -26.563 1.00 87.25 379 SER A O 1
ATOM 2961 N N . TYR A 1 380 ? -1.648 -4.817 -25.155 1.00 90.56 380 TYR A N 1
ATOM 2962 C CA . TYR A 1 380 ? -0.368 -4.690 -25.850 1.00 90.56 380 TYR A CA 1
ATOM 2963 C C . TYR A 1 380 ? 0.194 -6.041 -26.324 1.00 90.56 380 TYR A C 1
ATOM 2965 O O . TYR A 1 380 ? 1.371 -6.117 -26.667 1.00 90.56 380 TYR A O 1
ATOM 2973 N N . GLY A 1 381 ? -0.637 -7.088 -26.388 1.00 91.31 381 GLY A N 1
ATOM 2974 C CA . GLY A 1 381 ? -0.247 -8.414 -26.885 1.00 91.31 381 GLY A CA 1
ATOM 2975 C C . GLY A 1 381 ? 0.617 -9.219 -25.916 1.00 91.31 381 GLY A C 1
ATOM 2976 O O . GLY A 1 381 ? 1.360 -10.088 -26.365 1.00 91.31 381 GLY A O 1
ATOM 2977 N N . MET A 1 382 ? 0.553 -8.901 -24.619 1.00 93.50 382 MET A N 1
ATOM 2978 C CA . MET A 1 382 ? 1.111 -9.729 -23.549 1.00 93.50 382 MET A CA 1
ATOM 2979 C C . MET A 1 382 ? -0.003 -10.637 -23.037 1.00 93.50 382 MET A C 1
ATOM 2981 O O . MET A 1 382 ? -0.828 -10.204 -22.236 1.00 93.50 382 MET A O 1
ATOM 2985 N N . GLU A 1 383 ? -0.076 -11.846 -23.580 1.00 93.50 383 GLU A N 1
ATOM 2986 C CA . GLU A 1 383 ? -1.174 -12.787 -23.320 1.00 93.50 383 GLU A CA 1
ATOM 2987 C C . GLU A 1 383 ? -0.775 -13.819 -22.248 1.00 93.50 383 GLU A C 1
ATOM 2989 O O . GLU A 1 383 ? -1.642 -14.380 -21.585 1.00 93.50 383 GLU A O 1
ATOM 2994 N N . GLU A 1 384 ? 0.530 -14.034 -22.039 1.00 95.31 384 GLU A N 1
ATOM 2995 C CA . GLU A 1 384 ? 1.107 -14.873 -20.979 1.00 95.31 384 GLU A CA 1
ATOM 2996 C C . GLU A 1 384 ? 1.997 -14.029 -20.045 1.00 95.31 384 GLU A C 1
ATOM 2998 O O . GLU A 1 384 ? 2.585 -13.025 -20.463 1.00 95.31 384 GLU A O 1
ATOM 3003 N N . TRP A 1 385 ? 2.159 -14.424 -18.777 1.00 95.00 385 TRP A N 1
ATOM 3004 C CA . TRP A 1 385 ? 2.956 -13.648 -17.812 1.00 95.00 385 TRP A CA 1
ATOM 3005 C C . TRP A 1 385 ? 4.430 -13.494 -18.208 1.00 95.00 385 TRP A C 1
ATOM 3007 O O . TRP A 1 385 ? 5.047 -12.477 -17.893 1.00 95.00 385 TRP A O 1
ATOM 3017 N N . ARG A 1 386 ? 4.995 -14.426 -18.976 1.00 95.56 386 ARG A N 1
ATOM 3018 C CA . ARG A 1 386 ? 6.321 -14.289 -19.603 1.00 95.56 386 ARG A CA 1
ATOM 3019 C C . ARG A 1 386 ? 6.454 -13.097 -20.559 1.00 95.56 386 ARG A C 1
ATOM 3021 O O . ARG A 1 386 ? 7.561 -12.588 -20.734 1.00 95.56 386 ARG A O 1
ATOM 3028 N N . ASP A 1 387 ? 5.364 -12.614 -21.157 1.00 95.19 387 ASP A N 1
ATOM 3029 C CA . ASP A 1 387 ? 5.397 -11.550 -22.173 1.00 95.19 387 ASP A CA 1
ATOM 3030 C C . ASP A 1 387 ? 5.671 -10.153 -21.583 1.00 95.19 387 ASP A C 1
ATOM 3032 O O . ASP A 1 387 ? 6.034 -9.208 -22.306 1.00 95.19 387 ASP A O 1
ATOM 3036 N N . ILE A 1 388 ? 5.557 -10.013 -20.254 1.00 95.19 388 ILE A N 1
ATOM 3037 C CA . ILE A 1 388 ? 5.920 -8.788 -19.525 1.00 95.19 388 ILE A CA 1
ATOM 3038 C C . ILE A 1 388 ? 7.441 -8.604 -19.417 1.00 95.19 388 ILE A C 1
ATOM 3040 O O . ILE A 1 388 ? 7.911 -7.559 -18.959 1.00 95.19 388 ILE A O 1
ATOM 3044 N N . PHE A 1 389 ? 8.228 -9.596 -19.824 1.00 96.50 389 PHE A N 1
ATOM 3045 C CA . PHE A 1 389 ? 9.681 -9.543 -19.821 1.00 96.50 389 PHE A CA 1
ATOM 3046 C C . PHE A 1 389 ? 10.214 -9.315 -21.237 1.00 96.50 389 PHE A C 1
ATOM 3048 O O . PHE A 1 389 ? 9.635 -9.745 -22.234 1.00 96.50 389 PHE A O 1
ATOM 3055 N N . THR A 1 390 ? 11.361 -8.649 -21.354 1.00 97.00 390 THR A N 1
ATOM 3056 C CA . THR A 1 390 ? 12.192 -8.838 -22.550 1.00 97.00 390 THR A CA 1
ATOM 3057 C C . THR A 1 390 ? 12.781 -10.253 -22.547 1.00 97.00 390 THR A C 1
ATOM 3059 O O . THR A 1 390 ? 12.918 -10.845 -21.472 1.00 97.00 390 THR A O 1
ATOM 3062 N N . PRO A 1 391 ? 13.234 -10.792 -23.695 1.00 97.31 391 PRO A N 1
ATOM 3063 C CA . PRO A 1 391 ? 13.918 -12.085 -23.714 1.00 97.31 391 PRO A CA 1
ATOM 3064 C C . PRO A 1 391 ? 15.099 -12.156 -22.738 1.00 97.31 391 PRO A C 1
ATOM 3066 O O . PRO A 1 391 ? 15.283 -13.155 -22.048 1.00 97.31 391 PRO A O 1
ATOM 3069 N N . ARG A 1 392 ? 15.872 -11.066 -22.616 1.00 97.69 392 ARG A N 1
ATOM 3070 C CA . ARG A 1 392 ? 16.981 -10.977 -21.655 1.00 97.69 392 ARG A CA 1
ATOM 3071 C C . ARG A 1 392 ? 16.506 -10.997 -20.205 1.00 97.69 392 ARG A C 1
ATOM 3073 O O . ARG A 1 392 ? 17.106 -11.698 -19.398 1.00 97.69 392 ARG A O 1
ATOM 3080 N N . GLN A 1 393 ? 15.438 -10.274 -19.873 1.00 97.50 393 GLN A N 1
ATOM 3081 C CA . GLN A 1 393 ? 14.865 -10.299 -18.525 1.00 97.50 393 GLN A CA 1
ATOM 3082 C C . GLN A 1 393 ? 14.315 -11.688 -18.167 1.00 97.50 393 GLN A C 1
ATOM 3084 O O . GLN A 1 393 ? 14.573 -12.169 -17.068 1.00 97.50 393 GLN A O 1
ATOM 3089 N N . LEU A 1 394 ? 13.636 -12.364 -19.101 1.00 97.75 394 LEU A N 1
ATOM 3090 C CA . LEU A 1 394 ? 13.087 -13.706 -18.883 1.00 97.75 394 LEU A CA 1
ATOM 3091 C C . LEU A 1 394 ? 14.194 -14.730 -18.596 1.00 97.75 394 LEU A C 1
ATOM 3093 O O . LEU A 1 394 ? 14.102 -15.482 -17.629 1.00 97.75 394 LEU A O 1
ATOM 3097 N N . VAL A 1 395 ? 15.283 -14.701 -19.376 1.00 98.25 395 VAL A N 1
ATOM 3098 C CA . VAL A 1 395 ? 16.476 -15.525 -19.113 1.00 98.25 395 VAL A CA 1
ATOM 3099 C C . VAL A 1 395 ? 17.042 -15.234 -17.724 1.00 98.25 395 VAL A C 1
ATOM 3101 O O . VAL A 1 395 ? 17.352 -16.162 -16.987 1.00 98.25 395 VAL A O 1
ATOM 3104 N N . VAL A 1 396 ? 17.152 -13.960 -17.334 1.00 97.50 396 VAL A N 1
ATOM 3105 C CA . VAL A 1 396 ? 17.651 -13.583 -16.004 1.00 97.50 396 VAL A CA 1
ATOM 3106 C C . VAL A 1 396 ? 16.788 -14.181 -14.888 1.00 97.50 396 VAL A C 1
ATOM 3108 O O . VAL A 1 396 ? 17.351 -14.754 -13.957 1.00 97.50 396 VAL A O 1
ATOM 3111 N N . GLN A 1 397 ? 15.455 -14.088 -14.975 1.00 97.62 397 GLN A N 1
ATOM 3112 C CA . GLN A 1 397 ? 14.555 -14.699 -13.983 1.00 97.62 397 GLN A CA 1
ATOM 3113 C C . GLN A 1 397 ? 14.740 -16.220 -13.926 1.00 97.62 397 GLN A C 1
ATOM 3115 O O . GLN A 1 397 ? 14.899 -16.792 -12.847 1.00 97.62 397 GLN A O 1
ATOM 3120 N N . TYR A 1 398 ? 14.806 -16.860 -15.092 1.00 98.06 398 TYR A N 1
ATOM 3121 C CA . TYR A 1 398 ? 14.986 -18.301 -15.201 1.00 98.06 398 TYR A CA 1
ATOM 3122 C C . TYR A 1 398 ? 16.314 -18.785 -14.607 1.00 98.06 398 TYR A C 1
ATOM 3124 O O . TYR A 1 398 ? 16.333 -19.778 -13.887 1.00 98.06 398 TYR A O 1
ATOM 3132 N N . GLU A 1 399 ? 17.429 -18.082 -14.825 1.00 98.12 399 GLU A N 1
ATOM 3133 C CA . GLU A 1 399 ? 18.728 -18.481 -14.261 1.00 98.12 399 GLU A CA 1
ATOM 3134 C C . GLU A 1 399 ? 18.753 -18.389 -12.725 1.00 98.12 399 GLU A C 1
ATOM 3136 O O . GLU A 1 399 ? 19.351 -19.242 -12.063 1.00 98.12 399 GLU A O 1
ATOM 3141 N N . PHE A 1 400 ? 18.060 -17.412 -12.126 1.00 98.38 400 PHE A N 1
ATOM 3142 C CA . PHE A 1 400 ? 17.879 -17.382 -10.670 1.00 98.38 400 PHE A CA 1
ATOM 3143 C C . PHE A 1 400 ? 17.016 -18.544 -10.171 1.00 98.38 400 PHE A C 1
ATOM 3145 O O . PHE A 1 400 ? 17.345 -19.130 -9.138 1.00 98.38 400 PHE A O 1
ATOM 3152 N N . TYR A 1 401 ? 15.954 -18.901 -10.895 1.00 98.25 401 TYR A N 1
ATOM 3153 C CA . TYR A 1 401 ? 15.106 -20.050 -10.573 1.00 98.25 401 TYR A CA 1
ATOM 3154 C C . TYR A 1 401 ? 15.884 -21.370 -10.657 1.00 98.25 401 TYR A C 1
ATOM 3156 O O . TYR A 1 401 ? 15.916 -22.139 -9.698 1.00 98.25 401 TYR A O 1
ATOM 3164 N N . LYS A 1 402 ? 16.616 -21.606 -11.751 1.00 98.31 402 LYS A N 1
ATOM 3165 C CA . LYS A 1 402 ? 17.443 -22.811 -11.925 1.00 98.31 402 LYS A CA 1
ATOM 3166 C C . LYS A 1 402 ? 18.523 -22.936 -10.860 1.00 98.31 402 LYS A C 1
ATOM 3168 O O . LYS A 1 402 ? 18.774 -24.037 -10.375 1.00 98.31 402 LYS A O 1
ATOM 3173 N N . SER A 1 403 ? 19.141 -21.819 -10.492 1.00 98.56 403 SER A N 1
ATOM 3174 C CA . SER A 1 403 ? 20.130 -21.772 -9.420 1.00 98.56 403 SER A CA 1
ATOM 3175 C C . SER A 1 403 ? 19.512 -22.096 -8.053 1.00 98.56 403 SER A C 1
ATOM 3177 O O . SER A 1 403 ? 20.071 -22.881 -7.289 1.00 98.56 403 SER A O 1
ATOM 3179 N N . PHE A 1 404 ? 18.320 -21.571 -7.756 1.00 98.56 404 PHE A N 1
ATOM 3180 C CA . PHE A 1 404 ? 17.569 -21.933 -6.552 1.00 98.56 404 PHE A CA 1
ATOM 3181 C C . PHE A 1 404 ? 17.232 -23.433 -6.515 1.00 98.56 404 PHE A C 1
ATOM 3183 O O . PHE A 1 404 ? 17.562 -24.109 -5.540 1.00 98.56 404 PHE A O 1
ATOM 3190 N N . GLU A 1 405 ? 16.672 -23.980 -7.597 1.00 98.25 405 GLU A N 1
ATOM 3191 C CA . GLU A 1 405 ? 16.328 -25.405 -7.706 1.00 98.25 405 GLU A CA 1
ATOM 3192 C C . GLU A 1 405 ? 17.553 -26.324 -7.607 1.00 98.25 405 GLU A C 1
ATOM 3194 O O . GLU A 1 405 ? 17.462 -27.433 -7.080 1.00 98.25 405 GLU A O 1
ATOM 3199 N N . GLN A 1 406 ? 18.725 -25.864 -8.051 1.00 98.31 406 GLN A N 1
ATOM 3200 C CA . GLN A 1 406 ? 19.977 -26.598 -7.879 1.00 98.31 406 GLN A CA 1
ATOM 3201 C C . GLN A 1 406 ? 20.339 -26.785 -6.396 1.00 98.31 406 GLN A C 1
ATOM 3203 O O . GLN A 1 406 ? 20.776 -27.872 -6.016 1.00 98.31 406 GLN A O 1
ATOM 3208 N N . PHE A 1 407 ? 20.174 -25.751 -5.563 1.00 98.56 407 PHE A N 1
ATOM 3209 C CA . PHE A 1 407 ? 20.580 -25.783 -4.150 1.00 98.56 407 PHE A CA 1
ATOM 3210 C C . PHE A 1 407 ? 19.466 -26.210 -3.187 1.00 98.56 407 PHE A C 1
ATOM 3212 O O . PHE A 1 407 ? 19.752 -26.612 -2.061 1.00 98.56 407 PHE A O 1
ATOM 3219 N N . LYS A 1 408 ? 18.203 -26.192 -3.615 1.00 98.56 408 LYS A N 1
ATOM 3220 C CA . LYS A 1 408 ? 17.050 -26.605 -2.803 1.00 98.56 408 LYS A CA 1
ATOM 3221 C C . LYS A 1 408 ? 17.169 -28.021 -2.210 1.00 98.56 408 LYS A C 1
ATOM 3223 O O . LYS A 1 408 ? 16.912 -28.163 -1.012 1.00 98.56 408 LYS A O 1
ATOM 3228 N N . PRO A 1 409 ? 17.620 -29.064 -2.943 1.00 98.50 409 PRO A N 1
ATOM 3229 C CA . PRO A 1 409 ? 17.865 -30.381 -2.352 1.00 98.50 409 PRO A CA 1
ATOM 3230 C C . PRO A 1 409 ? 18.970 -30.387 -1.289 1.00 98.50 409 PRO A C 1
ATOM 3232 O O . PRO A 1 409 ? 18.877 -31.156 -0.335 1.00 98.50 409 PRO A O 1
ATOM 3235 N N . GLU A 1 410 ? 20.004 -29.548 -1.438 1.00 98.44 410 GLU A N 1
ATOM 3236 C CA . GLU A 1 410 ? 21.072 -29.426 -0.438 1.00 98.44 410 GLU A CA 1
ATOM 3237 C C . GLU A 1 410 ? 20.527 -28.802 0.850 1.00 98.44 410 GLU A C 1
ATOM 3239 O O . GLU A 1 410 ? 20.699 -29.396 1.914 1.00 98.44 410 GLU A O 1
ATOM 3244 N N . ILE A 1 411 ? 19.770 -27.700 0.743 1.00 98.44 411 ILE A N 1
ATOM 3245 C CA . ILE A 1 411 ? 19.090 -27.050 1.878 1.00 98.44 411 ILE A CA 1
ATOM 3246 C C . ILE A 1 411 ? 18.200 -28.059 2.617 1.00 98.44 411 ILE A C 1
ATOM 3248 O O . ILE A 1 411 ? 18.349 -28.250 3.821 1.00 98.44 411 ILE A O 1
ATOM 3252 N N . ARG A 1 412 ? 17.331 -28.787 1.901 1.00 98.25 412 ARG A N 1
ATOM 3253 C CA . ARG A 1 412 ? 16.457 -29.810 2.513 1.00 98.25 412 ARG A CA 1
ATOM 3254 C C . ARG A 1 412 ? 17.220 -30.971 3.161 1.00 98.25 412 ARG A C 1
ATOM 3256 O O . ARG A 1 412 ? 16.664 -31.675 3.993 1.00 98.25 412 ARG A O 1
ATOM 3263 N N . SER A 1 413 ? 18.457 -31.232 2.741 1.00 98.06 413 SER A N 1
ATOM 3264 C CA . SER A 1 413 ? 19.277 -32.301 3.320 1.00 98.06 413 SER A CA 1
ATOM 3265 C C . SER A 1 413 ? 20.071 -31.861 4.551 1.00 98.06 413 SER A C 1
ATOM 3267 O O . SER A 1 413 ? 20.444 -32.708 5.365 1.00 98.06 413 SER A O 1
ATOM 3269 N N . GLU A 1 414 ? 20.357 -30.563 4.661 1.00 98.31 414 GLU A N 1
ATOM 3270 C CA . GLU A 1 414 ? 21.195 -29.982 5.710 1.00 98.31 414 GLU A CA 1
ATOM 3271 C C . GLU A 1 414 ? 20.381 -29.533 6.930 1.00 98.31 414 GLU A C 1
ATOM 3273 O O . GLU A 1 414 ? 20.858 -29.671 8.059 1.00 98.31 414 GLU A O 1
ATOM 3278 N N . TYR A 1 415 ? 19.144 -29.081 6.715 1.00 98.38 415 TYR A N 1
ATOM 3279 C CA . TYR A 1 415 ? 18.254 -28.563 7.755 1.00 98.38 415 TYR A CA 1
ATOM 3280 C C . TYR A 1 415 ? 17.036 -29.466 7.975 1.00 98.38 415 TYR A C 1
ATOM 3282 O O . TYR A 1 415 ? 16.684 -30.279 7.121 1.00 98.38 415 TYR A O 1
ATOM 3290 N N . ASP A 1 416 ? 16.388 -29.330 9.134 1.00 97.75 416 ASP A N 1
ATOM 3291 C CA . ASP A 1 416 ? 15.057 -29.900 9.349 1.00 97.75 416 ASP A CA 1
ATOM 3292 C C . ASP A 1 416 ? 14.009 -29.236 8.436 1.00 97.75 416 ASP A C 1
ATOM 3294 O O . ASP A 1 416 ? 14.244 -28.158 7.888 1.00 97.75 416 ASP A O 1
ATOM 3298 N N . ASP A 1 417 ? 12.853 -29.885 8.274 1.00 96.88 417 ASP A N 1
ATOM 3299 C CA . ASP A 1 417 ? 11.816 -29.450 7.330 1.00 96.88 417 ASP A CA 1
ATOM 3300 C C . ASP A 1 417 ? 11.338 -28.010 7.591 1.00 96.88 417 ASP A C 1
ATOM 3302 O O . ASP A 1 417 ? 11.112 -27.263 6.639 1.00 96.88 417 ASP A O 1
ATOM 3306 N N . GLU A 1 418 ? 11.219 -27.592 8.855 1.00 96.12 418 GLU A N 1
ATOM 3307 C CA . GLU A 1 418 ? 10.732 -26.253 9.207 1.00 96.12 418 GLU A CA 1
ATOM 3308 C C . GLU A 1 418 ? 11.772 -25.185 8.858 1.00 96.12 418 GLU A C 1
ATOM 3310 O O . GLU A 1 418 ? 11.461 -24.215 8.162 1.00 96.12 418 GLU A O 1
ATOM 3315 N N . THR A 1 419 ? 13.028 -25.393 9.262 1.00 98.38 419 THR A N 1
ATOM 3316 C CA . THR A 1 419 ? 14.134 -24.480 8.942 1.00 98.38 419 THR A CA 1
ATOM 3317 C C . THR A 1 419 ? 14.400 -24.421 7.433 1.00 98.38 419 THR A C 1
ATOM 3319 O O . THR A 1 419 ? 14.609 -23.340 6.875 1.00 98.38 419 THR A O 1
ATOM 3322 N N . ALA A 1 420 ? 14.345 -25.562 6.738 1.00 98.56 420 ALA A N 1
ATOM 3323 C CA . ALA A 1 420 ? 14.494 -25.621 5.288 1.00 98.56 420 ALA A CA 1
ATOM 3324 C C . ALA A 1 420 ? 13.380 -24.837 4.578 1.00 98.56 420 ALA A C 1
ATOM 3326 O O . ALA A 1 420 ? 13.669 -24.033 3.690 1.00 98.56 420 ALA A O 1
ATOM 3327 N N . ASN A 1 421 ? 12.119 -25.018 4.981 1.00 98.38 421 ASN A N 1
ATOM 3328 C CA . ASN A 1 421 ? 10.996 -24.287 4.396 1.00 98.38 421 ASN A CA 1
ATOM 3329 C C . ASN A 1 421 ? 11.095 -22.774 4.670 1.00 98.38 421 ASN A C 1
ATOM 3331 O O . ASN A 1 421 ? 10.819 -21.980 3.767 1.00 98.38 421 ASN A O 1
ATOM 3335 N N . ALA A 1 422 ? 11.568 -22.360 5.852 1.00 98.50 422 ALA A N 1
ATOM 3336 C CA . ALA A 1 422 ? 11.831 -20.954 6.166 1.00 98.50 422 ALA A CA 1
ATOM 3337 C C . ALA A 1 422 ? 12.921 -20.346 5.261 1.00 98.50 422 ALA A C 1
ATOM 3339 O O . ALA A 1 422 ? 12.707 -19.289 4.659 1.00 98.50 422 ALA A O 1
ATOM 3340 N N . LEU A 1 423 ? 14.056 -21.037 5.085 1.00 98.81 423 LEU A N 1
ATOM 3341 C CA . LEU A 1 423 ? 15.131 -20.619 4.173 1.00 98.81 423 LEU A CA 1
ATOM 3342 C C . LEU A 1 423 ? 14.620 -20.459 2.736 1.00 98.81 423 LEU A C 1
ATOM 3344 O O . LEU A 1 423 ? 14.826 -19.414 2.115 1.00 98.81 423 LEU A O 1
ATOM 3348 N N . LEU A 1 424 ? 13.923 -21.473 2.213 1.00 98.75 424 LEU A N 1
ATOM 3349 C CA . LEU A 1 424 ? 13.380 -21.467 0.852 1.00 98.75 424 LEU A CA 1
ATOM 3350 C C . LEU A 1 424 ? 12.344 -20.349 0.658 1.00 98.75 424 LEU A C 1
ATOM 3352 O O . LEU A 1 424 ? 12.355 -19.671 -0.372 1.00 98.75 424 LEU A O 1
ATOM 3356 N N . THR A 1 425 ? 11.510 -20.095 1.666 1.00 98.50 425 THR A N 1
ATOM 3357 C CA . THR A 1 425 ? 10.515 -19.014 1.667 1.00 98.50 425 THR A CA 1
ATOM 3358 C C . THR A 1 425 ? 11.168 -17.636 1.593 1.00 98.50 425 THR A C 1
ATOM 3360 O O . THR A 1 425 ? 10.851 -16.844 0.704 1.00 98.50 425 THR A O 1
ATOM 3363 N N . VAL A 1 426 ? 12.126 -17.334 2.476 1.00 98.44 426 VAL A N 1
ATOM 3364 C CA . VAL A 1 426 ? 12.775 -16.009 2.521 1.00 98.44 426 VAL A CA 1
ATOM 3365 C C . VAL A 1 426 ? 13.664 -15.769 1.288 1.00 98.44 426 VAL A C 1
ATOM 3367 O O . VAL A 1 426 ? 13.726 -14.649 0.761 1.00 98.44 426 VAL A O 1
ATOM 3370 N N . LEU A 1 427 ? 14.302 -16.817 0.753 1.00 98.50 427 LEU A N 1
ATOM 3371 C CA . LEU A 1 427 ? 15.017 -16.751 -0.527 1.00 98.50 427 LEU A CA 1
ATOM 3372 C C . LEU A 1 427 ? 14.061 -16.489 -1.703 1.00 98.50 427 LEU A C 1
ATOM 3374 O O . LEU A 1 427 ? 14.371 -15.666 -2.567 1.00 98.50 427 LEU A O 1
ATOM 3378 N N . THR A 1 428 ? 12.873 -17.096 -1.711 1.00 98.38 428 THR A N 1
ATOM 3379 C CA . THR A 1 428 ? 11.857 -16.837 -2.745 1.00 98.38 428 THR A CA 1
ATOM 3380 C C . THR A 1 428 ? 11.305 -15.416 -2.659 1.00 98.38 428 THR A C 1
ATOM 3382 O O . THR A 1 428 ? 11.209 -14.734 -3.681 1.00 98.38 428 THR A O 1
ATOM 3385 N N . LEU A 1 429 ? 11.029 -14.902 -1.453 1.00 97.56 429 LEU A N 1
ATOM 3386 C CA . LEU A 1 429 ? 10.657 -13.493 -1.254 1.00 97.56 429 LEU A CA 1
ATOM 3387 C C . LEU A 1 429 ? 11.728 -12.551 -1.821 1.00 97.56 429 LEU A C 1
ATOM 3389 O O . LEU A 1 429 ? 11.402 -11.530 -2.431 1.00 97.56 429 LEU A O 1
ATOM 3393 N N . SER A 1 430 ? 13.007 -12.918 -1.692 1.00 96.06 430 SER A N 1
ATOM 3394 C CA . SER A 1 430 ? 14.121 -12.175 -2.288 1.00 96.06 430 SER A CA 1
ATOM 3395 C C . SER A 1 430 ? 14.098 -12.199 -3.824 1.00 96.06 430 SER A C 1
ATOM 3397 O O . SER A 1 430 ? 14.320 -11.157 -4.451 1.00 96.06 430 SER A O 1
ATOM 3399 N N . ALA A 1 431 ? 13.802 -13.347 -4.442 1.00 96.12 431 ALA A N 1
ATOM 3400 C CA . ALA A 1 431 ? 13.678 -13.478 -5.896 1.00 96.12 431 ALA A CA 1
ATOM 3401 C C . ALA A 1 431 ? 12.478 -12.680 -6.434 1.00 96.12 431 ALA A C 1
ATOM 3403 O O . ALA A 1 431 ? 12.652 -11.785 -7.265 1.00 96.12 431 ALA A O 1
ATOM 3404 N N . SER A 1 432 ? 11.292 -12.893 -5.861 1.00 95.31 432 SER A N 1
ATOM 3405 C CA . SER A 1 432 ? 10.050 -12.184 -6.202 1.00 95.31 432 SER A CA 1
ATOM 3406 C C . SER A 1 432 ? 10.183 -10.663 -6.039 1.00 95.31 432 SER A C 1
ATOM 3408 O O . SER A 1 432 ? 9.816 -9.886 -6.926 1.00 95.31 432 SER A O 1
ATOM 3410 N N . ARG A 1 433 ? 10.812 -10.193 -4.949 1.00 93.38 433 ARG A N 1
ATOM 3411 C CA . ARG A 1 433 ? 11.093 -8.760 -4.763 1.00 93.38 433 ARG A CA 1
ATOM 3412 C C . ARG A 1 433 ? 12.054 -8.215 -5.817 1.00 93.38 433 ARG A C 1
ATOM 3414 O O . ARG A 1 433 ? 11.930 -7.050 -6.192 1.00 93.38 433 ARG A O 1
ATOM 3421 N N . SER A 1 434 ? 13.008 -9.012 -6.294 1.00 93.25 434 SER A N 1
ATOM 3422 C CA . SER A 1 434 ? 13.940 -8.584 -7.345 1.00 93.25 434 SER A CA 1
ATOM 3423 C C . SER A 1 434 ? 13.232 -8.401 -8.691 1.00 93.25 434 SER A C 1
ATOM 3425 O O . SER A 1 434 ? 13.513 -7.433 -9.402 1.00 93.25 434 SER A O 1
ATOM 3427 N N . MET A 1 435 ? 12.254 -9.260 -9.002 1.00 92.44 435 MET A N 1
ATOM 3428 C CA . MET A 1 435 ? 11.427 -9.149 -10.210 1.00 92.44 435 MET A CA 1
ATOM 3429 C C . MET A 1 435 ? 10.667 -7.816 -10.280 1.00 92.44 435 MET A C 1
ATOM 3431 O O . MET A 1 435 ? 10.560 -7.234 -11.355 1.00 92.44 435 MET A O 1
ATOM 3435 N N . ASN A 1 436 ? 10.241 -7.252 -9.142 1.00 91.75 436 ASN A N 1
ATOM 3436 C CA . ASN A 1 436 ? 9.574 -5.939 -9.063 1.00 91.75 436 ASN A CA 1
ATOM 3437 C C . ASN A 1 436 ? 10.370 -4.786 -9.728 1.00 91.75 436 ASN A C 1
ATOM 3439 O O . ASN A 1 436 ? 9.831 -3.696 -9.921 1.00 91.75 436 ASN A O 1
ATOM 3443 N N . TYR A 1 437 ? 11.646 -4.998 -10.070 1.00 92.25 437 TYR A N 1
ATOM 3444 C CA . TYR A 1 437 ? 12.537 -4.039 -10.729 1.00 92.25 437 TYR A CA 1
ATOM 3445 C C . TYR A 1 437 ? 13.081 -4.525 -12.086 1.00 92.25 437 TYR A C 1
ATOM 3447 O O . TYR A 1 437 ? 13.997 -3.903 -12.628 1.00 92.25 437 TYR A O 1
ATOM 3455 N N . ASN A 1 438 ? 12.578 -5.638 -12.625 1.00 94.31 438 ASN A N 1
ATOM 3456 C CA . ASN A 1 438 ? 13.108 -6.285 -13.825 1.00 94.31 438 ASN A CA 1
ATOM 3457 C C . ASN A 1 438 ? 11.996 -6.798 -14.758 1.00 94.31 438 ASN A C 1
ATOM 3459 O O . ASN A 1 438 ? 11.975 -7.961 -15.133 1.00 94.31 438 ASN A O 1
ATOM 3463 N N . THR A 1 439 ? 11.087 -5.914 -15.155 1.00 95.00 439 THR A N 1
ATOM 3464 C CA . THR A 1 439 ? 10.056 -6.169 -16.175 1.00 95.00 439 THR A CA 1
ATOM 3465 C C . THR A 1 439 ? 10.038 -5.024 -17.187 1.00 95.00 439 THR A C 1
ATOM 3467 O O . THR A 1 439 ? 10.540 -3.929 -16.911 1.00 95.00 439 THR A O 1
ATOM 3470 N N . ARG A 1 440 ? 9.387 -5.216 -18.336 1.00 93.94 440 ARG A N 1
ATOM 3471 C CA . ARG A 1 440 ? 9.150 -4.140 -19.314 1.00 93.94 440 ARG A CA 1
ATOM 3472 C C . ARG A 1 440 ? 8.074 -3.130 -18.878 1.00 93.94 440 ARG A C 1
ATOM 3474 O O . ARG A 1 440 ? 7.811 -2.148 -19.573 1.00 93.94 440 ARG A O 1
ATOM 3481 N N . LEU A 1 441 ? 7.438 -3.378 -17.735 1.00 94.00 441 LEU A N 1
ATOM 3482 C CA . LEU A 1 441 ? 6.437 -2.516 -17.104 1.00 94.00 441 LEU A CA 1
ATOM 3483 C C . LEU A 1 441 ? 7.081 -1.538 -16.101 1.00 94.00 441 LEU A C 1
ATOM 3485 O O . LEU A 1 441 ? 6.449 -0.593 -15.633 1.00 94.00 441 LEU A O 1
ATOM 3489 N N . ASN A 1 442 ? 8.366 -1.716 -15.783 1.00 94.25 442 ASN A N 1
ATOM 3490 C CA . ASN A 1 442 ? 9.136 -0.740 -15.019 1.00 94.25 442 ASN A CA 1
ATOM 3491 C C . ASN A 1 442 ? 9.477 0.471 -15.897 1.00 94.25 442 ASN A C 1
ATOM 3493 O O . ASN A 1 442 ? 9.852 0.304 -17.054 1.00 94.25 442 ASN A O 1
ATOM 3497 N N . GLN A 1 443 ? 9.407 1.687 -15.353 1.00 94.38 443 GLN A N 1
ATOM 3498 C CA . GLN A 1 443 ? 9.714 2.918 -16.084 1.00 94.38 443 GLN A CA 1
ATOM 3499 C C . GLN A 1 443 ? 11.163 3.358 -15.852 1.00 94.38 443 GLN A C 1
ATOM 3501 O O . GLN A 1 443 ? 11.648 3.340 -14.718 1.00 94.38 443 GLN A O 1
ATOM 3506 N N . TRP A 1 444 ? 11.844 3.837 -16.895 1.00 94.81 444 TRP A N 1
ATOM 3507 C CA . TRP A 1 444 ? 13.114 4.543 -16.719 1.00 94.81 444 TRP A CA 1
ATOM 3508 C C . TRP A 1 444 ? 12.908 5.881 -15.992 1.00 94.81 444 TRP A C 1
ATOM 3510 O O . TRP A 1 444 ? 12.118 6.717 -16.433 1.00 94.81 444 TRP A O 1
ATOM 3520 N N . ARG A 1 445 ? 13.633 6.115 -14.890 1.00 93.12 445 ARG A N 1
ATOM 3521 C CA . ARG A 1 445 ? 13.596 7.383 -14.147 1.00 93.12 445 ARG A CA 1
ATOM 3522 C C . ARG A 1 445 ? 14.850 8.201 -14.419 1.00 93.12 445 ARG A C 1
ATOM 3524 O O . ARG A 1 445 ? 15.875 8.038 -13.753 1.00 93.12 445 ARG A O 1
ATOM 3531 N N . ASP A 1 446 ? 14.724 9.132 -15.354 1.00 89.88 446 ASP A N 1
ATOM 3532 C CA . ASP A 1 446 ? 15.772 10.075 -15.751 1.00 89.88 446 ASP A CA 1
ATOM 3533 C C . ASP A 1 446 ? 16.296 10.943 -14.596 1.00 89.88 446 ASP A C 1
ATOM 3535 O O . ASP A 1 446 ? 17.467 11.302 -14.581 1.00 89.88 446 ASP A O 1
ATOM 3539 N N . LEU A 1 447 ? 15.473 11.227 -13.584 1.00 89.19 447 LEU A N 1
ATOM 3540 C CA . LEU A 1 447 ? 15.899 11.946 -12.379 1.00 89.19 447 LEU A CA 1
ATOM 3541 C C . LEU A 1 447 ? 17.000 11.215 -11.591 1.00 89.19 447 LEU A C 1
ATOM 3543 O O . LEU A 1 447 ? 17.739 11.846 -10.844 1.00 89.19 447 LEU A O 1
ATOM 3547 N N . PHE A 1 448 ? 17.099 9.889 -11.722 1.00 87.38 448 PHE A N 1
ATOM 3548 C CA . PHE A 1 448 ? 18.016 9.085 -10.911 1.00 87.38 448 PHE A CA 1
ATOM 3549 C C . PHE A 1 448 ? 18.983 8.198 -11.709 1.00 87.38 448 PHE A C 1
ATOM 3551 O O . PHE A 1 448 ? 19.964 7.690 -11.143 1.00 87.38 448 PHE A O 1
ATOM 3558 N N . GLY A 1 449 ? 18.691 7.983 -12.995 1.00 89.94 449 GLY A N 1
ATOM 3559 C CA . GLY A 1 449 ? 19.465 7.128 -13.890 1.00 89.94 449 GLY A CA 1
ATOM 3560 C C . GLY A 1 449 ? 19.307 5.636 -13.628 1.00 89.94 449 GLY A C 1
ATOM 3561 O O . GLY A 1 449 ? 20.283 4.888 -13.688 1.00 89.94 449 GLY A O 1
ATOM 3562 N N . TYR A 1 450 ? 18.095 5.208 -13.272 1.00 91.06 450 TYR A N 1
ATOM 3563 C CA . TYR A 1 450 ? 17.729 3.802 -13.090 1.00 91.06 450 TYR A CA 1
ATOM 3564 C C . TYR A 1 450 ? 16.206 3.607 -13.191 1.00 91.06 450 TYR A C 1
ATOM 3566 O O . TYR A 1 450 ? 15.442 4.570 -13.248 1.00 91.06 450 TYR A O 1
ATOM 3574 N N . GLY A 1 451 ? 15.743 2.357 -13.131 1.00 91.00 451 GLY A N 1
ATOM 3575 C CA . GLY A 1 451 ? 14.321 2.002 -13.180 1.00 91.00 451 GLY A CA 1
ATOM 3576 C C . GLY A 1 451 ? 13.496 2.252 -11.909 1.00 91.00 451 GLY A C 1
ATOM 3577 O O . GLY A 1 451 ? 14.003 2.184 -10.782 1.00 91.00 451 GLY A O 1
ATOM 3578 N N . SER A 1 452 ? 12.197 2.494 -12.093 1.00 91.88 452 SER A N 1
ATOM 3579 C CA . SER A 1 452 ? 11.171 2.438 -11.045 1.00 91.88 452 SER A CA 1
ATOM 3580 C C . SER A 1 452 ? 10.909 0.997 -10.586 1.00 91.88 452 SER A C 1
ATOM 3582 O O . SER A 1 452 ? 11.376 0.044 -11.204 1.00 91.88 452 SER A O 1
ATOM 3584 N N . HIS A 1 453 ? 10.124 0.828 -9.521 1.00 89.44 453 HIS A N 1
ATOM 3585 C CA . HIS A 1 453 ? 9.473 -0.456 -9.234 1.00 89.44 453 HIS A CA 1
ATOM 3586 C C . HIS A 1 453 ? 8.183 -0.592 -10.070 1.00 89.44 453 HIS A C 1
ATOM 3588 O O . HIS A 1 453 ? 7.692 0.421 -10.584 1.00 89.44 453 HIS A O 1
ATOM 3594 N N . LEU A 1 454 ? 7.655 -1.815 -10.201 1.00 88.81 454 LEU A N 1
ATOM 3595 C CA . LEU A 1 454 ? 6.552 -2.174 -11.105 1.00 88.81 454 LEU A CA 1
ATOM 3596 C C . LEU A 1 454 ? 5.299 -1.342 -10.814 1.00 88.81 454 LEU A C 1
ATOM 3598 O O . LEU A 1 454 ? 4.806 -0.588 -11.643 1.00 88.81 454 LEU A O 1
ATOM 3602 N N . PHE A 1 455 ? 4.860 -1.379 -9.563 1.00 84.44 455 PHE A N 1
ATOM 3603 C CA . PHE A 1 455 ? 3.610 -0.769 -9.124 1.00 84.44 455 PHE A CA 1
ATOM 3604 C C . PHE A 1 455 ? 3.776 0.683 -8.657 1.00 84.44 455 PHE A C 1
ATOM 3606 O O . PHE A 1 455 ? 3.328 1.025 -7.563 1.00 84.44 455 PHE A O 1
ATOM 3613 N N . THR A 1 456 ? 4.445 1.526 -9.446 1.00 77.56 456 THR A N 1
ATOM 3614 C CA . THR A 1 456 ? 4.537 2.969 -9.134 1.00 77.56 456 THR A CA 1
ATOM 3615 C C . THR A 1 456 ? 3.153 3.633 -9.190 1.00 77.56 456 THR A C 1
ATOM 3617 O O . THR A 1 456 ? 2.857 4.489 -8.361 1.00 77.56 456 THR A O 1
ATOM 3620 N N . ASP A 1 457 ? 2.292 3.163 -10.099 1.00 71.69 457 ASP A N 1
ATOM 3621 C CA . ASP A 1 457 ? 0.929 3.667 -10.319 1.00 71.69 457 ASP A CA 1
ATOM 3622 C C . ASP A 1 457 ? -0.162 2.662 -9.875 1.00 71.69 457 ASP A C 1
ATOM 3624 O O . ASP A 1 457 ? -1.315 2.796 -10.272 1.00 71.69 457 ASP A O 1
ATOM 3628 N N . ASN A 1 458 ? 0.203 1.630 -9.092 1.00 78.12 458 ASN A N 1
ATOM 3629 C CA . ASN A 1 458 ? -0.664 0.499 -8.696 1.00 78.12 458 ASN A CA 1
ATOM 3630 C C . ASN A 1 458 ? -1.444 -0.139 -9.868 1.00 78.12 458 ASN A C 1
ATOM 3632 O O . ASN A 1 458 ? -2.611 -0.488 -9.736 1.00 78.12 458 ASN A O 1
ATOM 3636 N N . ASN A 1 459 ? -0.791 -0.289 -11.021 1.00 82.94 459 ASN A N 1
ATOM 3637 C CA . ASN A 1 459 ? -1.348 -0.920 -12.214 1.00 82.94 459 ASN A CA 1
ATOM 3638 C C . ASN A 1 459 ? -0.246 -1.645 -13.011 1.00 82.94 459 ASN A C 1
ATOM 3640 O O . ASN A 1 459 ? 0.933 -1.546 -12.661 1.00 82.94 459 ASN A O 1
ATOM 3644 N N . LEU A 1 460 ? -0.633 -2.360 -14.071 1.00 88.06 460 LEU A N 1
ATOM 3645 C CA . LEU A 1 460 ? 0.262 -3.147 -14.932 1.00 88.06 460 LEU A CA 1
ATOM 3646 C C . LEU A 1 460 ? 0.450 -2.521 -16.325 1.00 88.06 460 LEU A C 1
ATOM 3648 O O . LEU A 1 460 ? 0.662 -3.215 -17.318 1.00 88.06 460 LEU A O 1
ATOM 3652 N N . ILE A 1 461 ? 0.392 -1.189 -16.418 1.00 87.25 461 ILE A N 1
ATOM 3653 C CA . ILE A 1 461 ? 0.479 -0.502 -17.708 1.00 87.25 461 ILE A CA 1
ATOM 3654 C C . ILE A 1 461 ? 1.864 -0.652 -18.354 1.00 87.25 461 ILE A C 1
ATOM 3656 O O . ILE A 1 461 ? 2.904 -0.456 -17.716 1.00 87.25 461 ILE A O 1
ATOM 3660 N N . LEU A 1 462 ? 1.882 -0.913 -19.663 1.00 91.19 462 LEU A N 1
ATOM 3661 C CA . LEU A 1 462 ? 3.117 -0.929 -20.439 1.00 91.19 462 LEU A CA 1
ATOM 3662 C C . LEU A 1 462 ? 3.819 0.437 -20.407 1.00 91.19 462 LEU A C 1
ATOM 3664 O O . LEU A 1 462 ? 3.221 1.478 -20.688 1.00 91.19 462 LEU A O 1
ATOM 3668 N N . LYS A 1 463 ? 5.132 0.429 -20.158 1.00 92.88 463 LYS A N 1
ATOM 3669 C CA . LYS A 1 463 ? 5.977 1.626 -20.230 1.00 92.88 463 LYS A CA 1
ATOM 3670 C C . LYS A 1 463 ? 6.780 1.618 -21.533 1.00 92.88 463 LYS A C 1
ATOM 3672 O O . LYS A 1 463 ? 7.629 0.761 -21.752 1.00 92.88 463 LYS A O 1
ATOM 3677 N N . LYS A 1 464 ? 6.545 2.611 -22.398 1.00 94.19 464 LYS A N 1
ATOM 3678 C CA . LYS A 1 464 ? 7.265 2.784 -23.683 1.00 94.19 464 LYS A CA 1
ATOM 3679 C C . LYS A 1 464 ? 8.739 3.176 -23.503 1.00 94.19 464 LYS A C 1
ATOM 3681 O O . LYS A 1 464 ? 9.567 2.909 -24.369 1.00 94.19 464 LYS A O 1
ATOM 3686 N N . MET A 1 465 ? 9.054 3.779 -22.357 1.00 95.19 465 MET A N 1
ATOM 3687 C CA . MET A 1 465 ? 10.411 4.015 -21.866 1.00 95.19 465 MET A CA 1
ATOM 3688 C C . MET A 1 465 ? 10.627 3.174 -20.611 1.00 95.19 465 MET A C 1
ATOM 3690 O O . MET A 1 465 ? 10.313 3.598 -19.493 1.00 95.19 465 MET A O 1
ATOM 3694 N N . SER A 1 466 ? 11.109 1.957 -20.820 1.00 95.31 466 SER A N 1
ATOM 3695 C CA . SER A 1 466 ? 11.279 0.953 -19.782 1.00 95.31 466 SER A CA 1
ATOM 3696 C C . SER A 1 466 ? 12.738 0.827 -19.328 1.00 95.31 466 SER A C 1
ATOM 3698 O O . SER A 1 466 ? 13.617 1.567 -19.771 1.00 95.31 466 SER A O 1
ATOM 3700 N N . VAL A 1 467 ? 13.004 -0.097 -18.410 1.00 95.19 467 VAL A N 1
ATOM 3701 C CA . VAL A 1 467 ? 14.337 -0.433 -17.922 1.00 95.19 467 VAL A CA 1
ATOM 3702 C C . VAL A 1 467 ? 14.620 -1.916 -18.135 1.00 95.19 467 VAL A C 1
ATOM 3704 O O . VAL A 1 467 ? 13.787 -2.773 -17.863 1.00 95.19 467 VAL A O 1
ATOM 3707 N N . ASP A 1 468 ? 15.839 -2.225 -18.551 1.00 95.31 468 ASP A N 1
ATOM 3708 C CA . ASP A 1 468 ? 16.406 -3.565 -18.464 1.00 95.31 468 ASP A CA 1
ATOM 3709 C C . ASP A 1 468 ? 17.450 -3.583 -17.344 1.00 95.31 468 ASP A C 1
ATOM 3711 O O . ASP A 1 468 ? 18.579 -3.111 -17.508 1.00 95.31 468 ASP A O 1
ATOM 3715 N N . ASN A 1 469 ? 17.030 -4.019 -16.157 1.00 95.31 469 ASN A N 1
ATOM 3716 C CA . ASN A 1 469 ? 17.861 -4.006 -14.956 1.00 95.31 469 ASN A CA 1
ATOM 3717 C C . ASN A 1 469 ? 18.725 -5.271 -14.874 1.00 95.31 469 ASN A C 1
ATOM 3719 O O . ASN A 1 469 ? 18.189 -6.371 -14.914 1.00 95.31 469 ASN A O 1
ATOM 3723 N N . ASN A 1 470 ? 20.038 -5.152 -14.681 1.00 95.31 470 ASN A N 1
ATOM 3724 C CA . ASN A 1 470 ? 20.878 -6.336 -14.526 1.00 95.31 470 ASN A CA 1
ATOM 3725 C C . ASN A 1 470 ? 20.807 -6.854 -13.080 1.00 95.31 470 ASN A C 1
ATOM 3727 O O . ASN A 1 470 ? 21.456 -6.314 -12.183 1.00 95.31 470 ASN A O 1
ATOM 3731 N N . LEU A 1 471 ? 20.051 -7.929 -12.841 1.00 95.69 471 LEU A N 1
ATOM 3732 C CA . LEU A 1 471 ? 19.915 -8.499 -11.497 1.00 95.69 471 LEU A CA 1
ATOM 3733 C C . LEU A 1 471 ? 21.199 -9.163 -10.971 1.00 95.69 471 LEU A C 1
ATOM 3735 O O . LEU A 1 471 ? 21.317 -9.360 -9.762 1.00 95.69 471 LEU A O 1
ATOM 3739 N N . SER A 1 472 ? 22.190 -9.445 -11.821 1.00 94.31 472 SER A N 1
ATOM 3740 C CA . SER A 1 472 ? 23.506 -9.914 -11.364 1.00 94.31 472 SER A CA 1
ATOM 3741 C C . SER A 1 472 ? 24.436 -8.777 -10.907 1.00 94.31 472 SER A C 1
ATOM 3743 O O . SER A 1 472 ? 25.502 -9.030 -10.346 1.00 94.31 472 SER A O 1
ATOM 3745 N N . ALA A 1 473 ? 24.041 -7.514 -11.110 1.00 93.06 473 ALA A N 1
ATOM 3746 C CA . ALA A 1 473 ? 24.848 -6.356 -10.747 1.00 93.06 473 ALA A CA 1
ATOM 3747 C C . ALA A 1 473 ? 24.860 -6.077 -9.226 1.00 93.06 473 ALA A C 1
ATOM 3749 O O . ALA A 1 473 ? 23.872 -6.318 -8.529 1.00 93.06 473 ALA A O 1
ATOM 3750 N N . PRO A 1 474 ? 25.941 -5.487 -8.679 1.00 86.56 474 PRO A N 1
ATOM 3751 C CA . PRO A 1 474 ? 26.058 -5.180 -7.252 1.00 86.56 474 PRO A CA 1
ATOM 3752 C C . PRO A 1 474 ? 25.075 -4.091 -6.810 1.00 86.56 474 PRO A C 1
ATOM 3754 O O . PRO A 1 474 ? 24.602 -4.078 -5.672 1.00 86.56 474 PRO A O 1
ATOM 3757 N N . ARG A 1 475 ? 24.755 -3.155 -7.709 1.00 86.25 475 ARG A N 1
ATOM 3758 C CA . ARG A 1 475 ? 23.828 -2.053 -7.450 1.00 86.25 475 ARG A CA 1
ATOM 3759 C C . ARG A 1 475 ? 22.473 -2.395 -8.032 1.00 86.25 475 ARG A C 1
ATOM 3761 O O . ARG A 1 475 ? 22.357 -2.608 -9.230 1.00 86.25 475 ARG A O 1
ATOM 3768 N N . ARG A 1 476 ? 21.448 -2.386 -7.176 1.00 85.31 476 ARG A N 1
ATOM 3769 C CA . ARG A 1 476 ? 20.059 -2.689 -7.559 1.00 85.31 476 ARG A CA 1
ATOM 3770 C C . ARG A 1 476 ? 19.869 -4.061 -8.224 1.00 85.31 476 ARG A C 1
ATOM 3772 O O . ARG A 1 476 ? 18.843 -4.275 -8.860 1.00 85.31 476 ARG A O 1
ATOM 3779 N N . GLY A 1 477 ? 20.812 -4.981 -8.045 1.00 93.19 477 GLY A N 1
ATOM 3780 C CA . GLY A 1 477 ? 20.622 -6.380 -8.400 1.00 93.19 477 GLY A CA 1
ATOM 3781 C C . GLY A 1 477 ? 20.071 -7.208 -7.244 1.00 93.19 477 GLY A C 1
ATOM 3782 O O . GLY A 1 477 ? 19.811 -6.689 -6.149 1.00 93.19 477 GLY A O 1
ATOM 3783 N N . TYR A 1 478 ? 19.941 -8.507 -7.505 1.00 96.38 478 TYR A N 1
ATOM 3784 C CA . TYR A 1 478 ? 19.402 -9.530 -6.616 1.00 96.38 478 TYR A CA 1
ATOM 3785 C C . TYR A 1 478 ? 20.013 -9.444 -5.221 1.00 96.38 478 TYR A C 1
ATOM 3787 O O . TYR A 1 478 ? 19.287 -9.234 -4.261 1.00 96.38 478 TYR A O 1
ATOM 3795 N N . ARG A 1 479 ? 21.351 -9.449 -5.107 1.00 96.06 479 ARG A N 1
ATOM 3796 C CA . ARG A 1 479 ? 22.049 -9.444 -3.810 1.00 96.06 479 ARG A CA 1
ATOM 3797 C C . ARG A 1 479 ? 21.566 -8.331 -2.878 1.00 96.06 479 ARG A C 1
ATOM 3799 O O . ARG A 1 479 ? 21.266 -8.592 -1.717 1.00 96.06 479 ARG A O 1
ATOM 3806 N N . LYS A 1 480 ? 21.431 -7.108 -3.408 1.00 93.75 480 LYS A N 1
ATOM 3807 C CA . LYS A 1 480 ? 20.985 -5.935 -2.644 1.00 93.75 480 LYS A CA 1
ATOM 3808 C C . LYS A 1 480 ? 19.509 -6.018 -2.249 1.00 93.75 480 LYS A C 1
ATOM 3810 O O . LYS A 1 480 ? 19.136 -5.508 -1.196 1.00 93.75 480 LYS A O 1
ATOM 3815 N N . HIS A 1 481 ? 18.681 -6.615 -3.103 1.00 93.25 481 HIS A N 1
ATOM 3816 C CA . HIS A 1 481 ? 17.262 -6.818 -2.825 1.00 93.25 481 HIS A CA 1
ATOM 3817 C C . HIS A 1 481 ? 17.083 -7.914 -1.772 1.00 93.25 481 HIS A C 1
ATOM 3819 O O . HIS A 1 481 ? 16.332 -7.700 -0.825 1.00 93.25 481 HIS A O 1
ATOM 3825 N N . SER A 1 482 ? 17.841 -9.011 -1.872 1.00 96.31 482 SER A N 1
ATOM 3826 C CA . SER A 1 482 ? 17.886 -10.069 -0.862 1.00 96.31 482 SER A CA 1
ATOM 3827 C C . SER A 1 482 ? 18.365 -9.550 0.487 1.00 96.31 482 SER A C 1
ATOM 3829 O O . SER A 1 482 ? 17.734 -9.860 1.484 1.00 96.31 482 SER A O 1
ATOM 3831 N N . ASP A 1 483 ? 19.421 -8.723 0.537 1.00 96.12 483 ASP A N 1
ATOM 3832 C CA . ASP A 1 483 ? 19.884 -8.129 1.803 1.00 96.12 483 ASP A CA 1
ATOM 3833 C C . ASP A 1 483 ? 18.741 -7.389 2.501 1.00 96.12 483 ASP A C 1
ATOM 3835 O O . ASP A 1 483 ? 18.525 -7.576 3.687 1.00 96.12 483 ASP A O 1
ATOM 3839 N N . HIS A 1 484 ? 17.949 -6.609 1.763 1.00 93.62 484 HIS A N 1
ATOM 3840 C CA . HIS A 1 484 ? 16.828 -5.886 2.355 1.00 93.62 484 HIS A CA 1
ATOM 3841 C C . HIS A 1 484 ? 15.737 -6.816 2.907 1.00 93.62 484 HIS A C 1
ATOM 3843 O O . HIS A 1 484 ? 15.182 -6.521 3.962 1.00 93.62 484 HIS A O 1
ATOM 3849 N N . VAL A 1 485 ? 15.432 -7.925 2.225 1.00 96.81 485 VAL A N 1
ATOM 3850 C CA . VAL A 1 485 ? 14.463 -8.924 2.712 1.00 96.81 485 VAL A CA 1
ATOM 3851 C C . VAL A 1 485 ? 15.004 -9.645 3.946 1.00 96.81 485 VAL A C 1
ATOM 3853 O O . VAL A 1 485 ? 14.313 -9.693 4.959 1.00 96.81 485 VAL A O 1
ATOM 3856 N N . ILE A 1 486 ? 16.244 -10.136 3.886 1.00 98.12 486 ILE A N 1
ATOM 3857 C CA . ILE A 1 486 ? 16.906 -10.858 4.980 1.00 98.12 486 ILE A CA 1
ATOM 3858 C C . ILE A 1 486 ? 17.041 -9.949 6.205 1.00 98.12 486 ILE A C 1
ATOM 3860 O O . ILE A 1 486 ? 16.585 -10.316 7.279 1.00 98.12 486 ILE A O 1
ATOM 3864 N N . ASP A 1 487 ? 17.564 -8.729 6.051 1.00 97.31 487 ASP A N 1
ATOM 3865 C CA . ASP A 1 487 ? 17.709 -7.769 7.154 1.00 97.31 487 ASP A CA 1
ATOM 3866 C C . ASP A 1 487 ? 16.351 -7.452 7.806 1.00 97.31 487 ASP A C 1
ATOM 3868 O O . ASP A 1 487 ? 16.259 -7.267 9.021 1.00 97.31 487 ASP A O 1
ATOM 3872 N N . SER A 1 488 ? 15.279 -7.411 7.008 1.00 95.94 488 SER A N 1
ATOM 3873 C CA . SER A 1 488 ? 13.923 -7.186 7.514 1.00 95.94 488 SER A CA 1
ATOM 3874 C C . SER A 1 488 ? 13.390 -8.394 8.274 1.00 95.94 488 SER A C 1
ATOM 3876 O O . SER A 1 488 ? 12.814 -8.207 9.340 1.00 95.94 488 SER A O 1
ATOM 3878 N N . TYR A 1 489 ? 13.612 -9.611 7.771 1.00 98.06 489 TYR A N 1
ATOM 3879 C CA . TYR A 1 489 ? 13.276 -10.852 8.472 1.00 98.06 489 TYR A CA 1
ATOM 3880 C C . TYR A 1 489 ? 14.020 -10.951 9.812 1.00 98.06 489 TYR A C 1
ATOM 3882 O O . TYR A 1 489 ? 13.387 -11.114 10.850 1.00 98.06 489 TYR A O 1
ATOM 3890 N N . GLU A 1 490 ? 15.336 -10.731 9.822 1.00 98.00 490 GLU A N 1
ATOM 3891 C CA . GLU A 1 490 ? 16.151 -10.752 11.046 1.00 98.00 490 GLU A CA 1
ATOM 3892 C C . GLU A 1 490 ? 15.722 -9.670 12.049 1.00 98.00 490 GLU A C 1
ATOM 3894 O O . GLU A 1 490 ? 15.699 -9.886 13.263 1.00 98.00 490 GLU A O 1
ATOM 3899 N N . THR A 1 491 ? 15.306 -8.502 11.549 1.00 96.31 491 THR A N 1
ATOM 3900 C CA . THR A 1 491 ? 14.710 -7.461 12.393 1.00 96.31 491 THR A CA 1
ATOM 3901 C C . THR A 1 491 ? 13.406 -7.947 13.033 1.00 96.31 491 THR A C 1
ATOM 3903 O O . THR A 1 491 ? 13.211 -7.731 14.228 1.00 96.31 491 THR A O 1
ATOM 3906 N N . LEU A 1 492 ? 12.529 -8.625 12.282 1.00 96.12 492 LEU A N 1
ATOM 3907 C CA . LEU A 1 492 ? 11.283 -9.186 12.818 1.00 96.12 492 LEU A CA 1
ATOM 3908 C C . LEU A 1 492 ? 11.566 -10.255 13.879 1.00 96.12 492 LEU A C 1
ATOM 3910 O O . LEU A 1 492 ? 11.017 -10.151 14.972 1.00 96.12 492 LEU A O 1
ATOM 3914 N N . VAL A 1 493 ? 12.482 -11.195 13.614 1.00 97.31 493 VAL A N 1
ATOM 3915 C CA . VAL A 1 493 ? 12.947 -12.211 14.582 1.00 97.31 493 VAL A CA 1
ATOM 3916 C C . VAL A 1 493 ? 13.365 -11.562 15.902 1.00 97.31 493 VAL A C 1
ATOM 3918 O O . VAL A 1 493 ? 12.984 -12.028 16.978 1.00 97.31 493 VAL A O 1
ATOM 3921 N N . SER A 1 494 ? 14.099 -10.445 15.839 1.00 95.62 494 SER A N 1
ATOM 3922 C CA . SER A 1 494 ? 14.552 -9.734 17.041 1.00 95.62 494 SER A CA 1
ATOM 3923 C C . SER A 1 494 ? 13.409 -9.182 17.907 1.00 95.62 494 SER A C 1
ATOM 3925 O O . SER A 1 494 ? 13.603 -8.951 19.101 1.00 95.62 494 SER A O 1
ATOM 3927 N N . TYR A 1 495 ? 12.217 -8.976 17.333 1.00 94.50 495 TYR A N 1
ATOM 3928 C CA . TYR A 1 495 ? 11.041 -8.481 18.053 1.00 94.50 495 TYR A CA 1
ATOM 3929 C C . TYR A 1 495 ? 10.184 -9.585 18.663 1.00 94.50 495 TYR A C 1
ATOM 3931 O O . TYR A 1 495 ? 9.474 -9.293 19.624 1.00 94.50 495 TYR A O 1
ATOM 3939 N N . VAL A 1 496 ? 10.261 -10.808 18.133 1.00 94.81 496 VAL A N 1
ATOM 3940 C CA . VAL A 1 496 ? 9.406 -11.947 18.519 1.00 94.81 496 VAL A CA 1
ATOM 3941 C C . VAL A 1 496 ? 10.206 -13.147 19.034 1.00 94.81 496 VAL A C 1
ATOM 3943 O O . VAL A 1 496 ? 9.714 -14.270 19.073 1.00 94.81 496 VAL A O 1
ATOM 3946 N N . THR A 1 497 ? 11.452 -12.921 19.456 1.00 90.19 497 THR A N 1
ATOM 3947 C CA . THR A 1 497 ? 12.265 -13.954 20.108 1.00 90.19 497 THR A CA 1
ATOM 3948 C C . THR A 1 497 ? 11.563 -14.448 21.379 1.00 90.19 497 THR A C 1
ATOM 3950 O O . THR A 1 497 ? 11.142 -13.636 22.204 1.00 90.19 497 THR A O 1
ATOM 3953 N N . ASP A 1 498 ? 11.470 -15.770 21.545 1.00 88.06 498 ASP A N 1
ATOM 3954 C CA . ASP A 1 498 ? 10.754 -16.447 22.640 1.00 88.06 498 ASP A CA 1
ATOM 3955 C C . ASP A 1 498 ? 9.232 -16.175 22.688 1.00 88.06 498 ASP A C 1
ATOM 3957 O O . ASP A 1 498 ? 8.607 -16.398 23.730 1.00 88.06 498 ASP A O 1
ATOM 3961 N N . MET A 1 499 ? 8.632 -15.672 21.601 1.00 94.25 499 MET A N 1
ATOM 3962 C CA . MET A 1 499 ? 7.176 -15.536 21.466 1.00 94.25 499 MET A CA 1
ATOM 3963 C C . MET A 1 499 ? 6.583 -16.758 20.758 1.00 94.25 499 MET A C 1
ATOM 3965 O O . MET A 1 499 ? 7.262 -17.430 19.983 1.00 94.25 499 MET A O 1
ATOM 3969 N N . GLU A 1 500 ? 5.305 -17.033 21.005 1.00 95.50 500 GLU A N 1
ATOM 3970 C CA . GLU A 1 500 ? 4.580 -18.082 20.285 1.00 95.50 500 GLU A CA 1
ATOM 3971 C C . GLU A 1 500 ? 4.207 -17.605 18.867 1.00 95.50 500 GLU A C 1
ATOM 3973 O O . GLU A 1 500 ? 3.883 -16.425 18.687 1.00 95.50 500 GLU A O 1
ATOM 3978 N N . PRO A 1 501 ? 4.253 -18.490 17.853 1.00 97.38 501 PRO A N 1
ATOM 3979 C CA . PRO A 1 501 ? 3.811 -18.164 16.501 1.00 97.38 501 PRO A CA 1
ATOM 3980 C C . PRO A 1 501 ? 2.300 -17.912 16.440 1.00 97.38 501 PRO A C 1
ATOM 3982 O O . PRO A 1 501 ? 1.534 -18.460 17.237 1.00 97.38 501 PRO A O 1
ATOM 3985 N N . ALA A 1 502 ? 1.867 -17.127 15.453 1.00 97.50 502 ALA A N 1
ATOM 3986 C CA . ALA A 1 502 ? 0.447 -17.034 15.118 1.00 97.50 502 ALA A CA 1
ATOM 3987 C C . ALA A 1 502 ? -0.011 -18.284 14.348 1.00 97.50 502 ALA A C 1
ATOM 3989 O O . ALA A 1 502 ? 0.780 -18.913 13.641 1.00 97.50 502 ALA A O 1
ATOM 3990 N N . ASP A 1 503 ? -1.299 -18.602 14.435 1.00 97.31 503 ASP A N 1
ATOM 3991 C CA . ASP A 1 503 ? -1.937 -19.590 13.567 1.00 97.31 503 ASP A CA 1
ATOM 3992 C C . ASP A 1 503 ? -2.305 -18.928 12.229 1.00 97.31 503 ASP A C 1
ATOM 3994 O O . ASP A 1 503 ? -3.131 -18.012 12.188 1.00 97.31 503 ASP A O 1
ATOM 3998 N N . VAL A 1 504 ? -1.629 -19.330 11.148 1.00 97.12 504 VAL A N 1
ATOM 3999 C CA . VAL A 1 504 ? -1.699 -18.677 9.831 1.00 97.12 504 VAL A CA 1
ATOM 4000 C C . VAL A 1 504 ? -2.441 -19.552 8.829 1.00 97.12 504 VAL A C 1
ATOM 4002 O O . VAL A 1 504 ? -1.997 -20.661 8.515 1.00 97.12 504 VAL A O 1
ATOM 4005 N N . LEU A 1 505 ? -3.493 -18.988 8.240 1.00 96.06 505 LEU A N 1
ATOM 4006 C CA . LEU A 1 505 ? -4.328 -19.602 7.216 1.00 96.06 505 LEU A CA 1
ATOM 4007 C C . LEU A 1 505 ? -4.248 -18.824 5.892 1.00 96.06 505 LEU A C 1
ATOM 4009 O O . LEU A 1 505 ? -4.096 -17.601 5.875 1.00 96.06 505 LEU A O 1
ATOM 4013 N N . SER A 1 506 ? -4.340 -19.549 4.775 1.00 95.31 506 SER A N 1
ATOM 4014 C CA . SER A 1 506 ? -4.534 -18.967 3.447 1.00 95.31 506 SER A CA 1
ATOM 4015 C C . SER A 1 506 ? -5.842 -19.487 2.870 1.00 95.31 506 SER A C 1
ATOM 4017 O O . SER A 1 506 ? -5.899 -20.616 2.384 1.00 95.31 506 SER A O 1
ATOM 4019 N N . SER A 1 507 ? -6.917 -18.718 3.038 1.00 94.56 507 SER A N 1
ATOM 4020 C CA . SER A 1 507 ? -8.264 -19.134 2.652 1.00 94.56 507 SER A CA 1
ATOM 4021 C C . SER A 1 507 ? -9.214 -17.949 2.489 1.00 94.56 507 SER A C 1
ATOM 4023 O O . SER A 1 507 ? -8.894 -16.806 2.834 1.00 94.56 507 SER A O 1
ATOM 4025 N N . ASP A 1 508 ? -10.399 -18.243 1.970 1.00 95.25 508 ASP A N 1
ATOM 4026 C CA . ASP A 1 508 ? -11.522 -17.320 1.958 1.00 95.25 508 ASP A CA 1
ATOM 4027 C C . ASP A 1 508 ? -11.962 -16.980 3.389 1.00 95.25 508 ASP A C 1
ATOM 4029 O O . ASP A 1 508 ? -12.289 -17.858 4.186 1.00 95.25 508 ASP A O 1
ATOM 4033 N N . ALA A 1 509 ? -11.995 -15.686 3.709 1.00 95.62 509 ALA A N 1
ATOM 4034 C CA . ALA A 1 509 ? -12.424 -15.199 5.016 1.00 95.62 509 ALA A CA 1
ATOM 4035 C C . ALA A 1 509 ? -13.921 -15.455 5.301 1.00 95.62 509 ALA A C 1
ATOM 4037 O O . ALA A 1 509 ? -14.356 -15.287 6.437 1.00 95.62 509 ALA A O 1
ATOM 4038 N N . ALA A 1 510 ? -14.693 -15.867 4.290 1.00 95.25 510 ALA A N 1
ATOM 4039 C CA . ALA A 1 510 ? -16.072 -16.335 4.416 1.00 95.25 510 ALA A CA 1
ATOM 4040 C C . ALA A 1 510 ? -16.204 -17.841 4.760 1.00 95.25 510 ALA A C 1
ATOM 4042 O O . ALA A 1 510 ? -17.317 -18.360 4.763 1.00 95.25 510 ALA A O 1
ATOM 4043 N N . ASP A 1 511 ? -15.104 -18.555 5.038 1.00 95.75 511 ASP A N 1
ATOM 4044 C CA . ASP A 1 511 ? -15.105 -19.984 5.414 1.00 95.75 511 ASP A CA 1
ATOM 4045 C C . ASP A 1 511 ? -14.090 -20.279 6.542 1.00 95.75 511 ASP A C 1
ATOM 4047 O O . ASP A 1 511 ? -13.318 -21.242 6.506 1.00 95.75 511 ASP A O 1
ATOM 4051 N N . LEU A 1 512 ? -14.031 -19.416 7.559 1.00 96.62 512 LEU A N 1
ATOM 4052 C CA . LEU A 1 512 ? -13.056 -19.543 8.650 1.00 96.62 512 LEU A CA 1
ATOM 4053 C C . LEU A 1 512 ? -13.469 -20.588 9.696 1.00 96.62 512 LEU A C 1
ATOM 4055 O O . LEU A 1 512 ? -12.611 -21.246 10.290 1.00 96.62 512 LEU A O 1
ATOM 4059 N N . THR A 1 513 ? -14.768 -20.778 9.918 1.00 96.44 513 THR A N 1
ATOM 4060 C CA . THR A 1 513 ? -15.338 -21.736 10.881 1.00 96.44 513 THR A CA 1
ATOM 4061 C C . THR A 1 513 ? -15.126 -23.196 10.480 1.00 96.44 513 THR A C 1
ATOM 4063 O O . THR A 1 513 ? -15.231 -24.098 11.315 1.00 96.44 513 THR A O 1
ATOM 4066 N N . SER A 1 514 ? -14.756 -23.465 9.224 1.00 95.38 514 SER A N 1
ATOM 4067 C CA . SER A 1 514 ? -14.299 -24.794 8.808 1.00 95.38 514 SER A CA 1
ATOM 4068 C C . SER A 1 514 ? -12.899 -25.144 9.332 1.00 95.38 514 SER A C 1
ATOM 4070 O O . SER A 1 514 ? -12.543 -26.327 9.373 1.00 95.38 514 SER A O 1
ATOM 4072 N N . HIS A 1 515 ? -12.125 -24.143 9.767 1.00 95.25 515 HIS A N 1
ATOM 4073 C CA . HIS A 1 515 ? -10.753 -24.285 10.261 1.00 95.25 515 HIS A CA 1
ATOM 4074 C C . HIS A 1 515 ? -10.626 -24.006 11.762 1.00 95.25 515 HIS A C 1
ATOM 4076 O O . HIS A 1 515 ? -9.887 -24.709 12.459 1.00 95.25 515 HIS A O 1
ATOM 4082 N N . TRP A 1 516 ? -11.343 -23.005 12.273 1.00 97.38 516 TRP A N 1
ATOM 4083 C CA . TRP A 1 516 ? -11.322 -22.620 13.682 1.00 97.38 516 TRP A CA 1
ATOM 4084 C C . TRP A 1 516 ? -12.676 -22.841 14.350 1.00 97.38 516 TRP A C 1
ATOM 4086 O O . TRP A 1 516 ? -13.728 -22.601 13.771 1.00 97.38 516 TRP A O 1
ATOM 4096 N N . GLU A 1 517 ? -12.648 -23.284 15.606 1.00 96.94 517 GLU A N 1
ATOM 4097 C CA . GLU A 1 517 ? -13.871 -23.572 16.357 1.00 96.94 517 GLU A CA 1
ATOM 4098 C C . GLU A 1 517 ? -14.658 -22.282 16.674 1.00 96.94 517 GLU A C 1
ATOM 4100 O O . GLU A 1 517 ? -14.046 -21.270 17.035 1.00 96.94 517 GLU A O 1
ATOM 4105 N N . PRO A 1 518 ? -16.000 -22.297 16.623 1.00 96.19 518 PRO A N 1
ATOM 4106 C CA . PRO A 1 518 ? -16.820 -21.181 17.092 1.00 96.19 518 PRO A CA 1
ATOM 4107 C C . PRO A 1 518 ? -16.518 -20.803 18.550 1.00 96.19 518 PRO A C 1
ATOM 4109 O O . PRO A 1 518 ? -16.295 -21.673 19.396 1.00 96.19 518 PRO A O 1
ATOM 4112 N N . GLY A 1 519 ? -16.525 -19.505 18.856 1.00 93.88 519 GLY A N 1
ATOM 4113 C CA . GLY A 1 519 ? -16.198 -18.980 20.188 1.00 93.88 519 GLY A CA 1
ATOM 4114 C C . GLY A 1 519 ? -14.726 -19.100 20.607 1.00 93.88 519 GLY A C 1
ATOM 4115 O O . GLY A 1 519 ? -14.435 -19.032 21.798 1.00 93.88 519 GLY A O 1
ATOM 4116 N N . SER A 1 520 ? -13.800 -19.318 19.667 1.00 95.38 520 SER A N 1
ATOM 4117 C CA . SER A 1 520 ? -12.358 -19.479 19.931 1.00 95.38 520 SER A CA 1
ATOM 4118 C C . SER A 1 520 ? -11.521 -18.207 19.716 1.00 95.38 520 SER A C 1
ATOM 4120 O O . SER A 1 520 ? -10.289 -18.286 19.629 1.00 95.38 520 SER A O 1
ATOM 4122 N N . VAL A 1 521 ? -12.176 -17.059 19.555 1.00 96.94 521 VAL A N 1
ATOM 4123 C CA . VAL A 1 521 ? -11.577 -15.733 19.356 1.00 96.94 521 VAL A CA 1
ATOM 4124 C C . VAL A 1 521 ? -12.230 -14.759 20.327 1.00 96.94 521 VAL A C 1
ATOM 4126 O O . VAL A 1 521 ? -13.440 -14.801 20.498 1.00 96.94 521 VAL A O 1
ATOM 4129 N N . ASP A 1 522 ? -11.459 -13.855 20.922 1.00 96.19 522 ASP A N 1
ATOM 4130 C CA . ASP A 1 522 ? -11.974 -12.885 21.898 1.00 96.19 522 ASP A CA 1
ATOM 4131 C C . ASP A 1 522 ? -12.028 -11.465 21.334 1.00 96.19 522 ASP A C 1
ATOM 4133 O O . ASP A 1 522 ? -12.937 -10.692 21.650 1.00 96.19 522 ASP A O 1
ATOM 4137 N N . ALA A 1 523 ? -11.075 -11.133 20.458 1.00 97.31 523 ALA A N 1
ATOM 4138 C CA . ALA A 1 523 ? -11.067 -9.874 19.731 1.00 97.31 523 ALA A CA 1
ATOM 4139 C C . ALA A 1 523 ? -10.739 -10.094 18.250 1.00 97.31 523 ALA A C 1
ATOM 4141 O O . ALA A 1 523 ? -9.706 -10.671 17.916 1.00 97.31 523 ALA A O 1
ATOM 4142 N N . ALA A 1 524 ? -11.582 -9.593 17.354 1.00 98.00 524 ALA A N 1
ATOM 4143 C CA . ALA A 1 524 ? -11.321 -9.555 15.922 1.00 98.00 524 ALA A CA 1
ATOM 4144 C C . ALA A 1 524 ? -10.952 -8.129 15.506 1.00 98.00 524 ALA A C 1
ATOM 4146 O O . ALA A 1 524 ? -11.680 -7.182 15.787 1.00 98.00 524 ALA A O 1
ATOM 4147 N N . ILE A 1 525 ? -9.819 -7.950 14.840 1.00 97.19 525 ILE A N 1
ATOM 4148 C CA . ILE A 1 525 ? -9.371 -6.648 14.350 1.00 97.19 525 ILE A CA 1
ATOM 4149 C C . ILE A 1 525 ? -9.262 -6.767 12.843 1.00 97.19 525 ILE A C 1
ATOM 4151 O O . ILE A 1 525 ? -8.479 -7.565 12.339 1.00 97.19 525 ILE A O 1
ATOM 4155 N N . VAL A 1 526 ? -10.079 -5.993 12.138 1.00 93.44 526 VAL A N 1
ATOM 4156 C CA . VAL A 1 526 ? -10.323 -6.181 10.709 1.00 93.44 526 VAL A CA 1
ATOM 4157 C C . VAL A 1 526 ? -9.890 -4.933 9.952 1.00 93.44 526 VAL A C 1
ATOM 4159 O O . VAL A 1 526 ? -10.418 -3.847 10.189 1.00 93.44 526 VAL A O 1
ATOM 4162 N N . ASP A 1 527 ? -8.950 -5.087 9.021 1.00 88.50 527 ASP A N 1
ATOM 4163 C CA . ASP A 1 527 ? -8.639 -4.090 7.987 1.00 88.50 527 ASP A CA 1
ATOM 4164 C C . ASP A 1 527 ? -9.144 -4.634 6.640 1.00 88.50 527 ASP A C 1
ATOM 4166 O O . ASP A 1 527 ? -8.417 -5.365 5.962 1.00 88.50 527 ASP A O 1
ATOM 4170 N N . PRO A 1 528 ? -10.416 -4.377 6.279 1.00 84.31 528 PRO A N 1
ATOM 4171 C CA . PRO A 1 528 ? -11.027 -4.999 5.116 1.00 84.31 528 PRO A CA 1
ATOM 4172 C C . PRO A 1 528 ? -10.482 -4.417 3.797 1.00 84.31 528 PRO A C 1
ATOM 4174 O O . PRO A 1 528 ? -10.028 -3.268 3.749 1.00 84.31 528 PRO A O 1
ATOM 4177 N N . PRO A 1 529 ? -10.557 -5.178 2.691 1.00 78.19 529 PRO A N 1
ATOM 4178 C CA . PRO A 1 529 ? -10.185 -4.697 1.361 1.00 78.19 529 PRO A CA 1
ATOM 4179 C C . PRO A 1 529 ? -11.032 -3.498 0.894 1.00 78.19 529 PRO A C 1
ATOM 4181 O O . PRO A 1 529 ? -12.217 -3.367 1.190 1.00 78.19 529 PRO A O 1
ATOM 4184 N N . TYR A 1 530 ? -10.410 -2.598 0.125 1.00 68.00 530 TYR A N 1
ATOM 4185 C CA . TYR A 1 530 ? -10.958 -1.271 -0.186 1.00 68.00 530 TYR A CA 1
ATOM 4186 C C . TYR A 1 530 ? -11.814 -1.268 -1.457 1.00 68.00 530 TYR A C 1
ATOM 4188 O O . TYR A 1 530 ? -11.419 -0.680 -2.471 1.00 68.00 530 TYR A O 1
ATOM 4196 N N . TYR A 1 531 ? -13.000 -1.871 -1.400 1.00 73.25 531 TYR A N 1
ATOM 4197 C CA . TYR A 1 531 ? -14.045 -1.743 -2.423 1.00 73.25 531 TYR A CA 1
ATOM 4198 C C . TYR A 1 531 ? -13.523 -1.867 -3.872 1.00 73.25 531 TYR A C 1
ATOM 4200 O O . TYR A 1 531 ? -13.007 -2.913 -4.252 1.00 73.25 531 TYR A O 1
ATOM 4208 N N . SER A 1 532 ? -13.616 -0.804 -4.686 1.00 69.31 532 SER A N 1
ATOM 4209 C CA . SER A 1 532 ? -13.143 -0.757 -6.081 1.00 69.31 532 SER A CA 1
ATOM 4210 C C . SER A 1 532 ? -11.758 -0.116 -6.269 1.00 69.31 532 SER A C 1
ATOM 4212 O O . SER A 1 532 ? -11.339 0.154 -7.397 1.00 69.31 532 SER A O 1
ATOM 4214 N N . SER A 1 533 ? -11.034 0.165 -5.180 1.00 68.50 533 SER A N 1
ATOM 4215 C CA . SER A 1 533 ? -9.787 0.945 -5.221 1.00 68.50 533 SER A CA 1
ATOM 4216 C C . SER A 1 533 ? -8.603 0.153 -5.769 1.00 68.50 533 SER A C 1
ATOM 4218 O O . SER A 1 533 ? -7.762 0.710 -6.479 1.00 68.50 533 SER A O 1
ATOM 4220 N N . ILE A 1 534 ? -8.509 -1.129 -5.409 1.00 76.81 534 ILE A N 1
ATOM 4221 C CA . ILE A 1 534 ? -7.408 -2.028 -5.765 1.00 76.81 534 ILE A CA 1
ATOM 4222 C C . ILE A 1 534 ? -7.996 -3.417 -6.023 1.00 76.81 534 ILE A C 1
ATOM 4224 O O . ILE A 1 534 ? -8.762 -3.909 -5.206 1.00 76.81 534 ILE A O 1
ATOM 4228 N N . MET A 1 535 ? -7.620 -4.033 -7.144 1.00 85.75 535 MET A N 1
ATOM 4229 C CA . MET A 1 535 ? -7.931 -5.432 -7.462 1.00 85.75 535 MET A CA 1
ATOM 4230 C C . MET A 1 535 ? -6.723 -6.278 -7.042 1.00 85.75 535 MET A C 1
ATOM 4232 O O . MET A 1 535 ? -5.747 -6.351 -7.794 1.00 85.75 535 MET A O 1
ATOM 4236 N N . TYR A 1 536 ? -6.693 -6.798 -5.810 1.00 87.00 536 TYR A N 1
ATOM 4237 C CA . TYR A 1 536 ? -5.463 -7.371 -5.250 1.00 87.00 536 TYR A CA 1
ATOM 4238 C C . TYR A 1 536 ? -5.095 -8.668 -5.954 1.00 87.00 536 TYR A C 1
ATOM 4240 O O . TYR A 1 536 ? -3.930 -8.808 -6.331 1.00 87.00 536 TYR A O 1
ATOM 4248 N N . ALA A 1 537 ? -6.071 -9.546 -6.206 1.00 89.69 537 ALA A N 1
ATOM 4249 C CA . ALA A 1 537 ? -5.853 -10.809 -6.906 1.00 89.69 537 ALA A CA 1
ATOM 4250 C C . ALA A 1 537 ? -5.203 -10.572 -8.285 1.00 89.69 537 ALA A C 1
ATOM 4252 O O . ALA A 1 537 ? -4.085 -11.027 -8.536 1.00 89.69 537 ALA A O 1
ATOM 4253 N N . GLU A 1 538 ? -5.801 -9.717 -9.124 1.00 88.50 538 GLU A N 1
ATOM 4254 C CA . GLU A 1 538 ? -5.275 -9.379 -10.460 1.00 88.50 538 GLU A CA 1
ATOM 4255 C C . GLU A 1 538 ? -3.847 -8.815 -10.435 1.00 88.50 538 GLU A C 1
ATOM 4257 O O . GLU A 1 538 ? -3.001 -9.184 -11.249 1.00 88.50 538 GLU A O 1
ATOM 4262 N N . LEU A 1 539 ? -3.549 -7.905 -9.501 1.00 88.38 539 LEU A N 1
ATOM 4263 C CA . LEU A 1 539 ? -2.209 -7.326 -9.391 1.00 88.38 539 LEU A CA 1
ATOM 4264 C C . LEU A 1 539 ? -1.206 -8.301 -8.762 1.00 88.38 539 LEU A C 1
ATOM 4266 O O . LEU A 1 539 ? -0.001 -8.140 -8.950 1.00 88.38 539 LEU A O 1
ATOM 4270 N N . SER A 1 540 ? -1.670 -9.281 -7.988 1.00 90.44 540 SER A N 1
ATOM 4271 C CA . SER A 1 540 ? -0.812 -10.252 -7.313 1.00 90.44 540 SER A CA 1
ATOM 4272 C C . SER A 1 540 ? -0.349 -11.384 -8.227 1.00 90.44 540 SER A C 1
ATOM 4274 O O . SER A 1 540 ? 0.729 -11.926 -7.977 1.00 90.44 540 SER A O 1
ATOM 4276 N N . ASP A 1 541 ? -1.079 -11.676 -9.311 1.00 92.81 541 ASP A N 1
ATOM 4277 C CA . ASP A 1 541 ? -0.758 -12.759 -10.248 1.00 92.81 541 ASP A CA 1
ATOM 4278 C C . ASP A 1 541 ? 0.684 -12.679 -10.774 1.00 92.81 541 ASP A C 1
ATOM 4280 O O . ASP A 1 541 ? 1.376 -13.693 -10.833 1.00 92.81 541 ASP A O 1
ATOM 4284 N N . VAL A 1 542 ? 1.196 -11.470 -11.042 1.00 91.06 542 VAL A N 1
ATOM 4285 C CA . VAL A 1 542 ? 2.583 -11.263 -11.503 1.00 91.06 542 VAL A CA 1
ATOM 4286 C C . VAL A 1 542 ? 3.632 -11.804 -10.527 1.00 91.06 542 VAL A C 1
ATOM 4288 O O . VAL A 1 542 ? 4.695 -12.266 -10.934 1.00 91.06 542 VAL A O 1
ATOM 4291 N N . PHE A 1 543 ? 3.357 -11.731 -9.225 1.00 94.06 543 PHE A N 1
ATOM 4292 C CA . PHE A 1 543 ? 4.224 -12.294 -8.195 1.00 94.06 543 PHE A CA 1
ATOM 4293 C C . PHE A 1 543 ? 3.884 -13.756 -7.931 1.00 94.06 543 PHE A C 1
ATOM 4295 O O . PHE A 1 543 ? 4.793 -14.544 -7.685 1.00 94.06 543 PHE A O 1
ATOM 4302 N N . TYR A 1 544 ? 2.598 -14.109 -7.992 1.00 95.19 544 TYR A N 1
ATOM 4303 C CA . TYR A 1 544 ? 2.106 -15.463 -7.782 1.00 95.19 544 TYR A CA 1
ATOM 4304 C C . TYR A 1 544 ? 2.797 -16.461 -8.704 1.00 95.19 544 TYR A C 1
ATOM 4306 O O . TYR A 1 544 ? 3.375 -17.424 -8.211 1.00 95.19 544 TYR A O 1
ATOM 4314 N N . VAL A 1 545 ? 2.800 -16.202 -10.016 1.00 95.25 545 VAL A N 1
ATOM 4315 C CA . VAL A 1 545 ? 3.356 -17.140 -11.004 1.00 95.25 545 VAL A CA 1
ATOM 4316 C C . VAL A 1 545 ? 4.841 -17.397 -10.767 1.00 95.25 545 VAL A C 1
ATOM 4318 O O . VAL A 1 545 ? 5.284 -18.536 -10.827 1.00 95.25 545 VAL A O 1
ATOM 4321 N N . ILE A 1 546 ? 5.608 -16.370 -10.377 1.00 95.38 546 ILE A N 1
ATOM 4322 C CA . ILE A 1 546 ? 7.020 -16.552 -10.021 1.00 95.38 546 ILE A CA 1
ATOM 4323 C C . ILE A 1 546 ? 7.164 -17.319 -8.714 1.00 95.38 546 ILE A C 1
ATOM 4325 O O . ILE A 1 546 ? 7.978 -18.227 -8.629 1.00 95.38 546 ILE A O 1
ATOM 4329 N N . GLN A 1 547 ? 6.424 -16.956 -7.669 1.00 97.31 547 GLN A N 1
ATOM 4330 C CA . GLN A 1 547 ? 6.564 -17.624 -6.375 1.00 97.31 547 GLN A CA 1
ATOM 4331 C C . GLN A 1 547 ? 6.145 -19.096 -6.447 1.00 97.31 547 GLN A C 1
ATOM 4333 O O . GLN A 1 547 ? 6.791 -19.934 -5.820 1.00 97.31 547 GLN A O 1
ATOM 4338 N N . LYS A 1 548 ? 5.130 -19.409 -7.260 1.00 96.81 548 LYS A N 1
ATOM 4339 C CA . LYS A 1 548 ? 4.669 -20.769 -7.530 1.00 96.81 548 LYS A CA 1
ATOM 4340 C C . LYS A 1 548 ? 5.794 -21.648 -8.071 1.00 96.81 548 LYS A C 1
ATOM 4342 O O . LYS A 1 548 ? 6.026 -22.711 -7.506 1.00 96.81 548 LYS A O 1
ATOM 4347 N N . GLU A 1 549 ? 6.545 -21.181 -9.069 1.00 96.25 549 GLU A N 1
ATOM 4348 C CA . GLU A 1 549 ? 7.684 -21.928 -9.635 1.00 96.25 549 GLU A CA 1
ATOM 4349 C C . GLU A 1 549 ? 8.685 -22.365 -8.553 1.00 96.25 549 GLU A C 1
ATOM 4351 O O . GLU A 1 549 ? 9.213 -23.475 -8.583 1.00 96.25 549 GLU A O 1
ATOM 4356 N N . TYR A 1 550 ? 8.921 -21.510 -7.555 1.00 97.50 550 TYR A N 1
ATOM 4357 C CA . TYR A 1 550 ? 9.877 -21.768 -6.479 1.00 97.50 550 TYR A CA 1
ATOM 4358 C C . TYR A 1 550 ? 9.305 -22.627 -5.341 1.00 97.50 550 TYR A C 1
ATOM 4360 O O . TYR A 1 550 ? 10.062 -23.359 -4.693 1.00 97.50 550 TYR A O 1
ATOM 4368 N N . LEU A 1 551 ? 8.010 -22.493 -5.038 1.00 97.56 551 LEU A N 1
ATOM 4369 C CA . LEU A 1 551 ? 7.430 -22.935 -3.767 1.00 97.56 551 LEU A CA 1
ATOM 4370 C C . LEU A 1 551 ? 6.240 -23.888 -3.887 1.00 97.56 551 LEU A C 1
ATOM 4372 O O . LEU A 1 551 ? 5.742 -24.295 -2.844 1.00 97.56 551 LEU A O 1
ATOM 4376 N N . GLU A 1 552 ? 5.790 -24.295 -5.074 1.00 95.81 552 GLU A N 1
ATOM 4377 C CA . GLU A 1 552 ? 4.643 -25.215 -5.212 1.00 95.81 552 GLU A CA 1
ATOM 4378 C C . GLU A 1 552 ? 4.804 -26.518 -4.398 1.00 95.81 552 GLU A C 1
ATOM 4380 O O . GLU A 1 552 ? 3.848 -26.997 -3.793 1.00 95.81 552 GLU A O 1
ATOM 4385 N N . ASP A 1 553 ? 6.017 -27.070 -4.293 1.00 95.19 553 ASP A N 1
ATOM 4386 C CA . ASP A 1 553 ? 6.320 -28.248 -3.461 1.00 95.19 553 ASP A CA 1
ATOM 4387 C C . ASP A 1 553 ? 6.594 -27.927 -1.978 1.00 95.19 553 ASP A C 1
ATOM 4389 O O . ASP A 1 553 ? 6.665 -28.842 -1.155 1.00 95.19 553 ASP A O 1
ATOM 4393 N N . VAL A 1 554 ? 6.818 -26.655 -1.634 1.00 95.88 554 VAL A N 1
ATOM 4394 C CA . VAL A 1 554 ? 7.094 -26.185 -0.263 1.00 95.88 554 VAL A CA 1
ATOM 4395 C C . VAL A 1 554 ? 5.795 -25.775 0.435 1.00 95.88 554 VAL A C 1
ATOM 4397 O O . VAL A 1 554 ? 5.587 -26.139 1.588 1.00 95.88 554 VAL A O 1
ATOM 4400 N N . HIS A 1 555 ? 4.938 -25.057 -0.289 1.00 96.31 555 HIS A N 1
ATOM 4401 C CA . HIS A 1 555 ? 3.673 -24.474 0.151 1.00 96.31 555 HIS A CA 1
ATOM 4402 C C . HIS A 1 555 ? 2.533 -24.824 -0.826 1.00 96.31 555 HIS A C 1
ATOM 4404 O O . HIS A 1 555 ? 1.946 -23.925 -1.444 1.00 96.31 555 HIS A O 1
ATOM 4410 N N . PRO A 1 556 ? 2.209 -26.120 -1.014 1.00 95.06 556 PRO A N 1
ATOM 4411 C CA . PRO A 1 556 ? 1.142 -26.547 -1.923 1.00 95.06 556 PRO A CA 1
ATOM 4412 C C . PRO A 1 556 ? -0.238 -26.002 -1.527 1.00 95.06 556 PRO A C 1
ATOM 4414 O O . PRO A 1 556 ? -1.117 -25.880 -2.375 1.00 95.06 556 PRO A O 1
ATOM 4417 N N . GLU A 1 557 ? -0.431 -25.659 -0.253 1.00 92.75 557 GLU A N 1
ATOM 4418 C CA . GLU A 1 557 ? -1.638 -25.020 0.268 1.00 92.75 557 GLU A CA 1
ATOM 4419 C C . GLU A 1 557 ? -1.826 -23.576 -0.223 1.00 92.75 557 GLU A C 1
ATOM 4421 O O . GLU A 1 557 ? -2.959 -23.122 -0.312 1.00 92.75 557 GLU A O 1
ATOM 4426 N N . ILE A 1 558 ? -0.742 -22.880 -0.593 1.00 95.00 558 ILE A N 1
ATOM 4427 C CA . ILE A 1 558 ? -0.770 -21.505 -1.121 1.00 95.00 558 ILE A CA 1
ATOM 4428 C C . ILE A 1 558 ? -0.729 -21.503 -2.661 1.00 95.00 558 ILE A C 1
ATOM 4430 O O . ILE A 1 558 ? -1.385 -20.690 -3.314 1.00 95.00 558 ILE A O 1
ATOM 4434 N N . TYR A 1 559 ? 0.043 -22.414 -3.264 1.00 95.38 559 TYR A N 1
ATOM 4435 C CA . TYR A 1 559 ? 0.357 -22.407 -4.702 1.00 95.38 559 TYR A CA 1
ATOM 4436 C C . TYR A 1 559 ? -0.288 -23.555 -5.497 1.00 95.38 559 TYR A C 1
ATOM 4438 O O . TYR A 1 559 ? 0.194 -23.920 -6.566 1.00 95.38 559 TYR A O 1
ATOM 4446 N N . GLY A 1 560 ? -1.387 -24.127 -4.995 1.00 89.19 560 GLY A N 1
ATOM 4447 C CA . GLY A 1 560 ? -2.073 -25.259 -5.632 1.00 89.19 560 GLY A CA 1
ATOM 4448 C C . GLY A 1 560 ? -2.928 -24.919 -6.865 1.00 89.19 560 GLY A C 1
ATOM 4449 O O . GLY A 1 560 ? -3.348 -25.827 -7.585 1.00 89.19 560 GLY A O 1
ATOM 4450 N N . SER A 1 561 ? -3.216 -23.639 -7.116 1.00 90.44 561 SER A N 1
ATOM 4451 C CA . SER A 1 561 ? -3.989 -23.155 -8.270 1.00 90.44 561 SER A CA 1
ATOM 4452 C C . SER A 1 561 ? -3.084 -22.684 -9.421 1.00 90.44 561 SER A C 1
ATOM 4454 O O . SER A 1 561 ? -1.860 -22.730 -9.346 1.00 90.44 561 SER A O 1
ATOM 4456 N N . ASN A 1 562 ? -3.667 -22.282 -10.556 1.00 88.31 562 ASN A N 1
ATOM 4457 C CA . ASN A 1 562 ? -2.891 -21.700 -11.665 1.00 88.31 562 ASN A CA 1
ATOM 4458 C C . ASN A 1 562 ? -2.676 -20.194 -11.512 1.00 88.31 562 ASN A C 1
ATOM 4460 O O . ASN A 1 562 ? -1.640 -19.691 -11.924 1.00 88.31 562 ASN A O 1
ATOM 4464 N N . LEU A 1 563 ? -3.650 -19.496 -10.937 1.00 92.94 563 LEU A N 1
ATOM 4465 C CA . LEU A 1 563 ? -3.632 -18.064 -10.660 1.00 92.94 563 LEU A CA 1
ATOM 4466 C C . LEU A 1 563 ? -4.290 -17.825 -9.300 1.00 92.94 563 LEU A C 1
ATOM 4468 O O . LEU A 1 563 ? -4.831 -18.754 -8.687 1.00 92.94 563 LEU A O 1
ATOM 4472 N N . THR A 1 564 ? -4.251 -16.580 -8.843 1.00 93.25 564 THR A N 1
ATOM 4473 C CA . THR A 1 564 ? -4.918 -16.162 -7.609 1.00 93.25 564 THR A CA 1
ATOM 4474 C C . THR A 1 564 ? -6.440 -16.243 -7.703 1.00 93.25 564 THR A C 1
ATOM 4476 O O . THR A 1 564 ? -7.025 -16.159 -8.790 1.00 93.25 564 THR A O 1
ATOM 4479 N N . ASP A 1 565 ? -7.075 -16.423 -6.544 1.00 92.25 565 ASP A N 1
ATOM 4480 C CA . ASP A 1 565 ? -8.524 -16.510 -6.410 1.00 92.25 565 ASP A CA 1
ATOM 4481 C C . ASP A 1 565 ? -9.161 -15.121 -6.527 1.00 92.25 565 ASP A C 1
ATOM 4483 O O . ASP A 1 565 ? -9.196 -14.336 -5.581 1.00 92.25 565 ASP A O 1
ATOM 4487 N N . LYS A 1 566 ? -9.648 -14.818 -7.730 1.00 89.44 566 LYS A N 1
ATOM 4488 C CA . LYS A 1 566 ? -10.381 -13.584 -8.032 1.00 89.44 566 LYS A CA 1
ATOM 4489 C C . LYS A 1 566 ? -11.849 -13.680 -7.638 1.00 89.44 566 LYS A C 1
ATOM 4491 O O . LYS A 1 566 ? -12.521 -12.653 -7.594 1.00 89.44 566 LYS A O 1
ATOM 4496 N N . ASP A 1 567 ? -12.361 -14.893 -7.423 1.00 87.44 567 ASP A N 1
ATOM 4497 C CA . ASP A 1 567 ? -13.783 -15.132 -7.228 1.00 87.44 567 ASP A CA 1
ATOM 4498 C C . ASP A 1 567 ? -14.206 -14.858 -5.792 1.00 87.44 567 ASP A C 1
ATOM 4500 O O . ASP A 1 567 ? -15.215 -14.185 -5.588 1.00 87.44 567 ASP A O 1
ATOM 4504 N N . ASN A 1 568 ? -13.388 -15.286 -4.833 1.00 90.62 568 ASN A N 1
ATOM 4505 C CA . ASN A 1 568 ? -13.640 -15.116 -3.405 1.00 90.62 568 ASN A CA 1
ATOM 4506 C C . ASN A 1 568 ? -13.040 -13.826 -2.819 1.00 90.62 568 ASN A C 1
ATOM 4508 O O . ASN A 1 568 ? -13.105 -13.598 -1.613 1.00 90.62 568 ASN A O 1
ATOM 4512 N N . GLU A 1 569 ? -12.469 -12.951 -3.646 1.00 89.12 569 GLU A N 1
ATOM 4513 C CA . GLU A 1 569 ? -11.948 -11.664 -3.189 1.00 89.12 569 GLU A CA 1
ATOM 4514 C C . GLU A 1 569 ? -13.090 -10.684 -2.853 1.00 89.12 569 GLU A C 1
ATOM 4516 O O . GLU A 1 569 ? -13.995 -10.450 -3.659 1.00 89.12 569 GLU A O 1
ATOM 4521 N N . ALA A 1 570 ? -13.022 -10.047 -1.680 1.00 88.88 570 ALA A N 1
ATOM 4522 C CA . ALA A 1 570 ? -13.968 -9.010 -1.262 1.00 88.88 570 ALA A CA 1
ATOM 4523 C C . ALA A 1 570 ? -13.643 -7.644 -1.906 1.00 88.88 570 ALA A C 1
ATOM 4525 O O . ALA A 1 570 ? -13.269 -6.686 -1.235 1.00 88.88 570 ALA A O 1
ATOM 4526 N N . VAL A 1 571 ? -13.780 -7.538 -3.231 1.00 86.12 571 VAL A N 1
ATOM 4527 C CA . VAL A 1 571 ? -1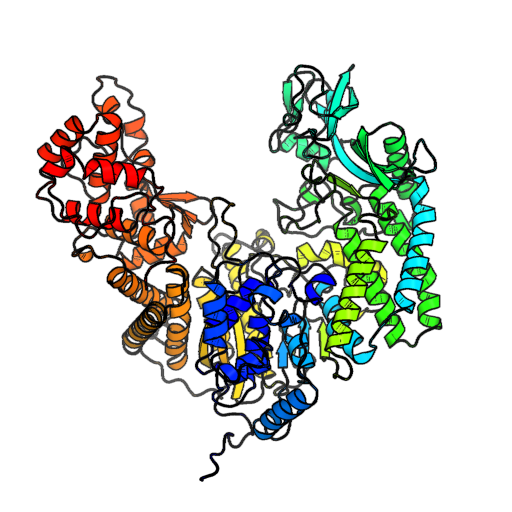3.619 -6.282 -3.992 1.00 86.12 571 VAL A CA 1
ATOM 4528 C C . VAL A 1 571 ? -14.822 -6.008 -4.890 1.00 86.12 571 VAL A C 1
ATOM 4530 O O . VAL A 1 571 ? -15.460 -6.921 -5.416 1.00 86.12 571 VAL A O 1
ATOM 4533 N N . ALA A 1 572 ? -15.104 -4.727 -5.118 1.00 84.31 572 ALA A N 1
ATOM 4534 C CA . ALA A 1 572 ? -16.104 -4.285 -6.082 1.00 84.31 572 ALA A CA 1
ATOM 4535 C C . ALA A 1 572 ? -15.432 -4.113 -7.453 1.00 84.31 572 ALA A C 1
ATOM 4537 O O . ALA A 1 572 ? -14.860 -3.062 -7.754 1.00 84.31 572 ALA A O 1
ATOM 4538 N N . ASN A 1 573 ? -15.474 -5.160 -8.283 1.00 86.00 573 ASN A N 1
ATOM 4539 C CA . ASN A 1 573 ? -14.901 -5.154 -9.631 1.00 86.00 573 ASN A CA 1
ATOM 4540 C C . ASN A 1 573 ? -15.987 -5.162 -10.728 1.00 86.00 573 ASN A C 1
ATOM 4542 O O . ASN A 1 573 ? -16.441 -6.237 -11.132 1.00 86.00 573 ASN A O 1
ATOM 4546 N N . PRO A 1 574 ? -16.361 -3.998 -11.297 1.00 83.62 574 PRO A N 1
ATOM 4547 C CA . PRO A 1 574 ? -17.387 -3.924 -12.339 1.00 83.62 574 PRO A CA 1
ATOM 4548 C C . PRO A 1 574 ? -17.056 -4.699 -13.612 1.00 83.62 574 PRO A C 1
ATOM 4550 O O . PRO A 1 574 ? -17.953 -5.087 -14.358 1.00 83.62 574 PRO A O 1
ATOM 4553 N N . TYR A 1 575 ? -15.775 -4.914 -13.916 1.00 82.81 575 TYR A N 1
ATOM 4554 C CA . TYR A 1 575 ? -15.386 -5.592 -15.150 1.00 82.81 575 TYR A CA 1
ATOM 4555 C C . TYR A 1 575 ? -15.719 -7.088 -15.119 1.00 82.81 575 TYR A C 1
ATOM 4557 O O . TYR A 1 575 ? -15.985 -7.658 -16.175 1.00 82.81 575 TYR A O 1
ATOM 4565 N N . ARG A 1 576 ? -15.818 -7.701 -13.929 1.00 81.56 576 ARG A N 1
ATOM 4566 C CA . ARG A 1 576 ? -16.259 -9.100 -13.768 1.00 81.56 576 ARG A CA 1
ATOM 4567 C C . ARG A 1 576 ? -17.717 -9.316 -14.181 1.00 81.56 576 ARG A C 1
ATOM 4569 O O . ARG A 1 576 ? -18.090 -10.418 -14.567 1.00 81.56 576 ARG A O 1
ATOM 4576 N N . PHE A 1 577 ? -18.528 -8.261 -14.156 1.00 83.75 577 PHE A N 1
ATOM 4577 C CA . PHE A 1 577 ? -19.959 -8.325 -14.455 1.00 83.75 577 PHE A CA 1
ATOM 4578 C C . PHE A 1 577 ? -20.310 -7.785 -15.846 1.00 83.75 577 PHE A C 1
ATOM 4580 O O . PHE A 1 577 ? -21.487 -7.673 -16.177 1.00 83.75 577 PHE A O 1
ATOM 4587 N N . GLU A 1 578 ? -19.323 -7.466 -16.691 1.00 80.81 578 GLU A N 1
ATOM 4588 C CA . GLU A 1 578 ? -19.574 -6.860 -18.006 1.00 80.81 578 GLU A CA 1
ATOM 4589 C C . GLU A 1 578 ? -20.384 -7.770 -18.946 1.00 80.81 578 GLU A C 1
ATOM 4591 O O . GLU A 1 578 ? -21.189 -7.271 -19.730 1.00 80.81 578 GLU A O 1
ATOM 4596 N N . GLU A 1 579 ? -20.212 -9.092 -18.851 1.00 79.94 579 GLU A N 1
ATOM 4597 C CA . GLU A 1 579 ? -20.973 -10.066 -19.650 1.00 79.94 579 GLU A CA 1
ATOM 4598 C C . GLU A 1 579 ? -22.349 -10.418 -19.056 1.00 79.94 579 GLU A C 1
ATOM 4600 O O . GLU A 1 579 ? -23.171 -11.030 -19.740 1.00 79.94 579 GLU A O 1
ATOM 4605 N N . ILE A 1 580 ? -22.598 -10.052 -17.793 1.00 83.12 580 ILE A N 1
ATOM 4606 C CA . ILE A 1 580 ? -23.814 -10.404 -17.039 1.00 83.12 580 ILE A CA 1
ATOM 4607 C C . ILE A 1 580 ? -24.779 -9.214 -16.952 1.00 83.12 580 ILE A C 1
ATOM 4609 O O . ILE A 1 580 ? -25.989 -9.421 -16.922 1.00 83.12 580 ILE A O 1
ATOM 4613 N N . ALA A 1 581 ? -24.253 -7.987 -16.926 1.00 80.75 581 ALA A N 1
ATOM 4614 C CA . ALA A 1 581 ? -25.035 -6.763 -16.805 1.00 80.75 581 ALA A CA 1
ATOM 4615 C C . ALA A 1 581 ? -26.083 -6.615 -17.923 1.00 80.75 581 ALA A C 1
ATOM 4617 O O . ALA A 1 581 ? -25.830 -6.933 -19.090 1.00 80.75 581 ALA A O 1
ATOM 4618 N N . ASP A 1 582 ? -27.248 -6.077 -17.567 1.00 83.81 582 ASP A N 1
ATOM 4619 C CA . ASP A 1 582 ? -28.374 -5.869 -18.476 1.00 83.81 582 ASP A CA 1
ATOM 4620 C C . ASP A 1 582 ? -28.996 -4.466 -18.323 1.00 83.81 582 ASP A C 1
ATOM 4622 O O . ASP A 1 582 ? -28.403 -3.561 -17.735 1.00 83.81 582 ASP A O 1
ATOM 4626 N N . ASP A 1 583 ? -30.164 -4.241 -18.936 1.00 80.69 583 ASP A N 1
ATOM 4627 C CA . ASP A 1 583 ? -30.854 -2.944 -18.879 1.00 80.69 583 ASP A CA 1
ATOM 4628 C C . ASP A 1 583 ? -31.446 -2.635 -17.481 1.00 80.69 583 ASP A C 1
ATOM 4630 O O . ASP A 1 583 ? -31.810 -1.484 -17.226 1.00 80.69 583 ASP A O 1
ATOM 4634 N N . GLU A 1 584 ? -31.587 -3.634 -16.597 1.00 79.19 584 GLU A N 1
ATOM 4635 C CA . GLU A 1 584 ? -32.164 -3.494 -15.251 1.00 79.19 584 GLU A CA 1
ATOM 4636 C C . GLU A 1 584 ? -31.091 -3.344 -14.163 1.00 79.19 584 GLU A C 1
ATOM 4638 O O . GLU A 1 584 ? -31.303 -2.574 -13.224 1.00 79.19 584 GLU A O 1
ATOM 4643 N N . GLN A 1 585 ? -29.950 -4.031 -14.290 1.00 79.94 585 GLN A N 1
ATOM 4644 C CA . GLN A 1 585 ? -28.825 -3.940 -13.355 1.00 79.94 585 GLN A CA 1
ATOM 4645 C C . GLN A 1 585 ? -27.525 -3.607 -14.085 1.00 79.94 585 GLN A C 1
ATOM 4647 O O . GLN A 1 585 ? -27.060 -4.352 -14.954 1.00 79.94 585 GLN A O 1
ATOM 4652 N N . SER A 1 586 ? -26.901 -2.491 -13.702 1.00 85.31 586 SER A N 1
ATOM 4653 C CA . SER A 1 586 ? -25.602 -2.127 -14.249 1.00 85.31 586 SER A CA 1
ATOM 4654 C C . SER A 1 586 ? -24.494 -3.012 -13.672 1.00 85.31 586 SER A C 1
ATOM 4656 O O . SER A 1 586 ? -24.615 -3.605 -12.601 1.00 85.31 586 SER A O 1
ATOM 4658 N N . LYS A 1 587 ? -23.365 -3.077 -14.381 1.00 84.00 587 LYS A N 1
ATOM 4659 C CA . LYS A 1 587 ? -22.168 -3.783 -13.907 1.00 84.00 587 LYS A CA 1
ATOM 4660 C C . LYS A 1 587 ? -21.623 -3.235 -12.581 1.00 84.00 587 LYS A C 1
ATOM 4662 O O . LYS A 1 587 ? -20.997 -3.983 -11.839 1.00 84.00 587 LYS A O 1
ATOM 4667 N N . ASP A 1 588 ? -21.847 -1.947 -12.318 1.00 81.00 588 ASP A N 1
ATOM 4668 C CA . ASP A 1 588 ? -21.434 -1.301 -11.076 1.00 81.00 588 ASP A CA 1
ATOM 4669 C C . ASP A 1 588 ? -22.359 -1.790 -9.945 1.00 81.00 588 ASP A C 1
ATOM 4671 O O . ASP A 1 588 ? -21.864 -2.316 -8.957 1.00 81.00 588 ASP A O 1
ATOM 4675 N N . ASP A 1 589 ? -23.684 -1.811 -10.165 1.00 81.69 589 ASP A N 1
ATOM 4676 C CA . ASP A 1 589 ? -24.658 -2.317 -9.177 1.00 81.69 589 ASP A CA 1
ATOM 4677 C C . ASP A 1 589 ? -24.402 -3.782 -8.777 1.00 81.69 589 ASP A C 1
ATOM 4679 O O . ASP A 1 589 ? -24.610 -4.165 -7.625 1.00 81.69 589 ASP A O 1
ATOM 4683 N N . LEU A 1 590 ? -23.991 -4.624 -9.731 1.00 85.62 590 LEU A N 1
ATOM 4684 C CA . LEU A 1 590 ? -23.672 -6.034 -9.480 1.00 85.62 590 LEU A CA 1
ATOM 4685 C C . LEU A 1 590 ? -22.359 -6.204 -8.704 1.00 85.62 590 LEU A C 1
ATOM 4687 O O . LEU A 1 590 ? -22.280 -7.052 -7.816 1.00 85.62 590 LEU A O 1
ATOM 4691 N N . ALA A 1 591 ? -21.342 -5.400 -9.021 1.00 85.50 591 ALA A N 1
ATOM 4692 C CA . ALA A 1 591 ? -20.075 -5.406 -8.295 1.00 85.50 591 ALA A CA 1
ATOM 4693 C C . ALA A 1 591 ? -20.243 -4.936 -6.852 1.00 85.50 591 ALA A C 1
ATOM 4695 O O . ALA A 1 591 ? -19.662 -5.530 -5.943 1.00 85.50 591 ALA A O 1
ATOM 4696 N N . ASP A 1 592 ? -21.071 -3.914 -6.662 1.00 82.06 592 ASP A N 1
ATOM 4697 C CA . ASP A 1 592 ? -21.438 -3.389 -5.359 1.00 82.06 592 ASP A CA 1
ATOM 4698 C C . ASP A 1 592 ? -22.115 -4.487 -4.524 1.00 82.06 592 ASP A C 1
ATOM 4700 O O . ASP A 1 592 ? -21.609 -4.848 -3.464 1.00 82.06 592 ASP A O 1
ATOM 4704 N N . GLN A 1 593 ? -23.168 -5.127 -5.054 1.00 84.50 593 GLN A N 1
ATOM 4705 C CA . GLN A 1 593 ? -23.878 -6.238 -4.394 1.00 84.50 593 GLN A CA 1
ATOM 4706 C C . GLN A 1 593 ? -22.971 -7.423 -4.038 1.00 84.50 593 GLN A C 1
ATOM 4708 O O . GLN A 1 593 ? -23.123 -8.013 -2.965 1.00 84.50 593 GLN A O 1
ATOM 4713 N N . HIS A 1 594 ? -22.043 -7.790 -4.927 1.00 87.12 594 HIS A N 1
ATOM 4714 C CA . HIS A 1 594 ? -21.077 -8.855 -4.660 1.00 87.12 594 HIS A CA 1
ATOM 4715 C C . HIS A 1 594 ? -20.181 -8.503 -3.470 1.00 87.12 594 HIS A C 1
ATOM 4717 O O . HIS A 1 594 ? -19.998 -9.329 -2.579 1.00 87.12 594 HIS A O 1
ATOM 4723 N N . TYR A 1 595 ? -19.660 -7.273 -3.426 1.00 86.69 595 TYR A N 1
ATOM 4724 C CA . TYR A 1 595 ? -18.872 -6.804 -2.292 1.00 86.69 595 TYR A CA 1
ATOM 4725 C C . TYR A 1 595 ? -19.692 -6.776 -0.994 1.00 86.69 595 TYR A C 1
ATOM 4727 O O . TYR A 1 595 ? -19.204 -7.266 0.022 1.00 86.69 595 TYR A O 1
ATOM 4735 N N . GLU A 1 596 ? -20.927 -6.247 -1.017 1.00 84.12 596 GLU A N 1
ATOM 4736 C CA . GLU A 1 596 ? -21.787 -6.205 0.179 1.00 84.12 596 GLU A CA 1
ATOM 4737 C C . GLU A 1 596 ? -22.002 -7.615 0.742 1.00 84.12 596 GLU A C 1
ATOM 4739 O O . GLU A 1 596 ? -21.772 -7.850 1.928 1.00 84.12 596 GLU A O 1
ATOM 4744 N N . SER A 1 597 ? -22.367 -8.558 -0.134 1.00 88.38 597 SER A N 1
ATOM 4745 C CA . SER A 1 597 ? -22.612 -9.956 0.236 1.00 88.38 597 SER A CA 1
ATOM 4746 C C . SER A 1 597 ? -21.354 -10.595 0.818 1.00 88.38 597 SER A C 1
ATOM 4748 O O . SER A 1 597 ? -21.415 -11.260 1.847 1.00 88.38 597 SER A O 1
ATOM 4750 N N . LYS A 1 598 ? -20.190 -10.345 0.205 1.00 90.75 598 LYS A N 1
ATOM 4751 C CA . LYS A 1 598 ? -18.932 -10.926 0.672 1.00 90.75 598 LYS A CA 1
ATOM 4752 C C . LYS A 1 598 ? -18.516 -10.398 2.043 1.00 90.75 598 LYS A C 1
ATOM 4754 O O . LYS A 1 598 ? -18.053 -11.163 2.881 1.00 90.75 598 LYS A O 1
ATOM 4759 N N . MET A 1 599 ? -18.696 -9.102 2.289 1.00 89.50 599 MET A N 1
ATOM 4760 C CA . MET A 1 599 ? -18.430 -8.506 3.599 1.00 89.50 599 MET A CA 1
ATOM 4761 C C . MET A 1 599 ? -19.387 -9.028 4.677 1.00 89.50 599 MET A C 1
ATOM 4763 O O . MET A 1 599 ? -18.950 -9.271 5.799 1.00 89.50 599 MET A O 1
ATOM 4767 N N . GLU A 1 600 ? -20.667 -9.226 4.346 1.00 89.69 600 GLU A N 1
ATOM 4768 C CA . GLU A 1 600 ? -21.647 -9.835 5.253 1.00 89.69 600 GLU A CA 1
ATOM 4769 C C . GLU A 1 600 ? -21.252 -11.270 5.629 1.00 89.69 600 GLU A C 1
ATOM 4771 O O . GLU A 1 600 ? -21.249 -11.603 6.813 1.00 89.69 600 GLU A O 1
ATOM 4776 N N . GLU A 1 601 ? -20.840 -12.088 4.656 1.00 93.19 601 GLU A N 1
ATOM 4777 C CA . GLU A 1 601 ? -20.347 -13.451 4.897 1.00 93.19 601 GLU A CA 1
ATOM 4778 C C . GLU A 1 601 ? -19.112 -13.463 5.814 1.00 93.19 601 GLU A C 1
ATOM 4780 O O . GLU A 1 601 ? -19.078 -14.207 6.793 1.00 93.19 601 GLU A O 1
ATOM 4785 N N . ILE A 1 602 ? -18.127 -12.593 5.558 1.00 94.44 602 ILE A N 1
ATOM 4786 C CA . ILE A 1 602 ? -16.923 -12.475 6.399 1.00 94.44 602 ILE A CA 1
ATOM 4787 C C . ILE A 1 602 ? -17.294 -12.074 7.832 1.00 94.44 602 ILE A C 1
ATOM 4789 O O . ILE A 1 602 ? -16.772 -12.636 8.794 1.00 94.44 602 ILE A O 1
ATOM 4793 N N . PHE A 1 603 ? -18.192 -11.102 8.007 1.00 94.00 603 PHE A N 1
ATOM 4794 C CA . PHE A 1 603 ? -18.613 -10.684 9.343 1.00 94.00 603 PHE A CA 1
ATOM 4795 C C . PHE A 1 603 ? -19.434 -11.748 10.061 1.00 94.00 603 PHE A C 1
ATOM 4797 O O . PHE A 1 603 ? -19.272 -11.888 11.271 1.00 94.00 603 PHE A O 1
ATOM 4804 N N . ALA A 1 604 ? -20.256 -12.522 9.355 1.00 93.81 604 ALA A N 1
ATOM 4805 C CA . ALA A 1 604 ? -20.962 -13.654 9.942 1.00 93.81 604 ALA A CA 1
ATOM 4806 C C . ALA A 1 604 ? -19.977 -14.708 10.478 1.00 93.81 604 ALA A C 1
ATOM 4808 O O . ALA A 1 604 ? -20.093 -15.116 11.633 1.00 93.81 604 ALA A O 1
ATOM 4809 N N . GLU A 1 605 ? -18.948 -15.066 9.705 1.00 95.94 605 GLU A N 1
ATOM 4810 C CA . GLU A 1 605 ? -17.891 -15.986 10.151 1.00 95.94 605 GLU A CA 1
ATOM 4811 C C . GLU A 1 605 ? -17.132 -15.449 11.371 1.00 95.94 605 GLU A C 1
ATOM 4813 O O . GLU A 1 605 ? -16.925 -16.162 12.356 1.00 95.94 605 GLU A O 1
ATOM 4818 N N . VAL A 1 606 ? -16.749 -14.168 11.348 1.00 96.50 606 VAL A N 1
ATOM 4819 C CA . VAL A 1 606 ? -16.096 -13.519 12.496 1.00 96.50 606 VAL A CA 1
ATOM 4820 C C . VAL A 1 606 ? -17.013 -13.524 13.718 1.00 96.50 606 VAL A C 1
ATOM 4822 O O . VAL A 1 606 ? -16.550 -13.793 14.828 1.00 96.50 606 VAL A O 1
ATOM 4825 N N . GLN A 1 607 ? -18.311 -13.272 13.536 1.00 94.94 607 GLN A N 1
ATOM 4826 C CA . GLN A 1 607 ? -19.284 -13.322 14.618 1.00 94.94 607 GLN A CA 1
ATOM 4827 C C . GLN A 1 607 ? -19.346 -14.718 15.230 1.00 94.94 607 GLN A C 1
ATOM 4829 O O . GLN A 1 607 ? -19.303 -14.833 16.454 1.00 94.94 607 GLN A O 1
ATOM 4834 N N . GLU A 1 608 ? -19.392 -15.781 14.427 1.00 95.06 608 GLU A N 1
ATOM 4835 C CA . GLU A 1 608 ? -19.434 -17.153 14.938 1.00 95.06 608 GLU A CA 1
ATOM 4836 C C . GLU A 1 608 ? -18.162 -17.522 15.715 1.00 95.06 608 GLU A C 1
ATOM 4838 O O . GLU A 1 608 ? -18.242 -18.135 16.787 1.00 95.06 608 GLU A O 1
ATOM 4843 N N . LEU A 1 609 ? -16.995 -17.092 15.228 1.00 96.94 609 LEU A N 1
ATOM 4844 C CA . LEU A 1 609 ? -15.704 -17.315 15.882 1.00 96.94 609 LEU A CA 1
ATOM 4845 C C . LEU A 1 609 ? -15.538 -16.551 17.197 1.00 96.94 609 LEU A C 1
ATOM 4847 O O . LEU A 1 609 ? -14.833 -17.043 18.081 1.00 96.94 609 LEU A O 1
ATOM 4851 N N . LEU A 1 610 ? -16.173 -15.388 17.347 1.00 95.88 610 LEU A N 1
ATOM 4852 C CA . LEU A 1 610 ? -16.089 -14.596 18.572 1.00 95.88 610 LEU A CA 1
ATOM 4853 C C . LEU A 1 610 ? -16.772 -15.294 19.757 1.00 95.88 610 LEU A C 1
ATOM 4855 O O . LEU A 1 610 ? -17.881 -15.830 19.643 1.00 95.88 610 LEU A O 1
ATOM 4859 N N . SER A 1 611 ? -16.125 -15.262 20.920 1.00 92.31 611 SER A N 1
ATOM 4860 C CA . SER A 1 611 ? -16.725 -15.623 22.202 1.00 92.31 611 SER A CA 1
ATOM 4861 C C . SER A 1 611 ? -17.916 -14.695 22.504 1.00 92.31 611 SER A C 1
ATOM 4863 O O . SER A 1 611 ? -17.992 -13.584 21.965 1.00 92.31 611 SER A O 1
ATOM 4865 N N . PRO A 1 612 ? -18.918 -15.137 23.288 1.00 86.69 612 PRO A N 1
ATOM 4866 C CA . PRO A 1 612 ? -20.003 -14.255 23.724 1.00 86.69 612 PRO A CA 1
ATOM 4867 C C . PRO A 1 612 ? -19.455 -12.958 24.337 1.00 86.69 612 PRO A C 1
ATOM 4869 O O . PRO A 1 612 ? -18.524 -13.007 25.129 1.00 86.69 612 PRO A O 1
ATOM 4872 N N . GLY A 1 613 ? -19.969 -11.793 23.934 1.00 82.69 613 GLY A N 1
ATOM 4873 C CA . GLY A 1 613 ? -19.436 -10.500 24.383 1.00 82.69 613 GLY A CA 1
ATOM 4874 C C . GLY A 1 613 ? -18.094 -10.090 23.757 1.00 82.69 613 GLY A C 1
ATOM 4875 O O . GLY A 1 613 ? -17.614 -8.994 24.054 1.00 82.69 613 GLY A O 1
ATOM 4876 N N . GLY A 1 614 ? -17.510 -10.916 22.883 1.00 92.12 614 GLY A N 1
ATOM 4877 C CA . GLY A 1 614 ? -16.279 -10.631 22.149 1.00 92.12 614 GLY A CA 1
ATOM 4878 C C . GLY A 1 614 ? -16.366 -9.361 21.299 1.00 92.12 614 GLY A C 1
ATOM 4879 O O . GLY A 1 614 ? -17.449 -8.920 20.894 1.00 92.12 614 GLY A O 1
ATOM 4880 N N . VAL A 1 615 ? -15.203 -8.766 21.042 1.00 94.88 615 VAL A N 1
ATOM 4881 C CA . VAL A 1 615 ? -15.075 -7.423 20.459 1.00 94.88 615 VAL A CA 1
ATOM 4882 C C . VAL A 1 615 ? -14.597 -7.518 19.016 1.00 94.88 615 VAL A C 1
ATOM 4884 O O . VAL A 1 615 ? -13.662 -8.251 18.709 1.00 94.88 615 VAL A O 1
ATOM 4887 N N . MET A 1 616 ? -15.190 -6.734 18.124 1.00 95.88 616 MET A N 1
ATOM 4888 C CA . MET A 1 616 ? -14.692 -6.527 16.773 1.00 95.88 616 MET A CA 1
ATOM 4889 C C . MET A 1 616 ? -14.339 -5.057 16.555 1.00 95.88 616 MET A C 1
ATOM 4891 O O . MET A 1 616 ? -15.173 -4.182 16.758 1.00 95.88 616 MET A O 1
ATOM 4895 N N . THR A 1 617 ? -13.120 -4.789 16.095 1.00 95.31 617 THR A N 1
ATOM 4896 C CA . THR A 1 617 ? -12.647 -3.449 15.732 1.00 95.31 617 THR A CA 1
ATOM 4897 C C . THR A 1 617 ? -12.338 -3.417 14.240 1.00 95.31 617 THR A C 1
ATOM 4899 O O . THR A 1 617 ? -11.362 -4.015 13.791 1.00 95.31 617 THR A O 1
ATOM 4902 N N . VAL A 1 618 ? -13.156 -2.708 13.463 1.00 92.31 618 VAL A N 1
ATOM 4903 C CA . VAL A 1 618 ? -12.998 -2.570 12.009 1.00 92.31 618 VAL A CA 1
ATOM 4904 C C . VAL A 1 618 ? -12.343 -1.230 11.684 1.00 92.31 618 VAL A C 1
ATOM 4906 O O . VAL A 1 618 ? -12.857 -0.178 12.058 1.00 92.31 618 VAL A O 1
ATOM 4909 N N . MET A 1 619 ? -11.218 -1.253 10.971 1.00 87.88 619 MET A N 1
ATOM 4910 C CA . MET A 1 619 ? -10.529 -0.059 10.480 1.00 87.88 619 MET A CA 1
ATOM 4911 C C . MET A 1 619 ? -11.064 0.309 9.097 1.00 87.88 619 MET A C 1
ATOM 4913 O O . MET A 1 619 ? -10.743 -0.355 8.115 1.00 87.88 619 MET A O 1
ATOM 4917 N N . PHE A 1 620 ? -11.863 1.369 8.985 1.00 77.44 620 PHE A N 1
ATOM 4918 C CA . PHE A 1 620 ? -12.494 1.721 7.714 1.00 77.44 620 PHE A CA 1
ATOM 4919 C C . PHE A 1 620 ? -12.401 3.216 7.393 1.00 77.44 620 PHE A C 1
ATOM 4921 O O . PHE A 1 620 ? -12.652 4.073 8.239 1.00 77.44 620 PHE A O 1
ATOM 4928 N N . THR A 1 621 ? -12.080 3.535 6.135 1.00 67.50 621 THR A N 1
ATOM 4929 C CA . THR A 1 621 ? -12.228 4.885 5.570 1.00 67.50 621 THR A CA 1
ATOM 4930 C C . THR A 1 621 ? -12.929 4.789 4.234 1.00 67.50 621 THR A C 1
ATOM 4932 O O . THR A 1 621 ? -12.391 4.210 3.291 1.00 67.50 621 THR A O 1
ATOM 4935 N N . HIS A 1 622 ? -14.067 5.462 4.106 1.00 66.50 622 HIS A N 1
ATOM 4936 C CA . HIS A 1 622 ? -14.618 5.772 2.799 1.00 66.50 622 HIS A CA 1
ATOM 4937 C C . HIS A 1 622 ? -15.282 7.145 2.809 1.00 66.50 622 HIS A C 1
ATOM 4939 O O . HIS A 1 622 ? -15.820 7.581 3.824 1.00 66.50 622 HIS A O 1
ATOM 4945 N N . ARG A 1 623 ? -15.234 7.848 1.677 1.00 60.81 623 ARG A N 1
ATOM 4946 C CA . ARG A 1 623 ? -15.909 9.149 1.527 1.00 60.81 623 ARG A CA 1
ATOM 4947 C C . ARG A 1 623 ? -17.373 8.985 1.173 1.00 60.81 623 ARG A C 1
ATOM 4949 O O . ARG A 1 623 ? -18.223 9.734 1.631 1.00 60.81 623 ARG A O 1
ATOM 4956 N N . GLU A 1 624 ? -17.660 8.002 0.333 1.00 66.06 624 GLU A N 1
ATOM 4957 C CA . GLU A 1 624 ? -19.017 7.751 -0.127 1.00 66.06 624 GLU A CA 1
ATOM 4958 C C . GLU A 1 624 ? -19.791 7.069 1.002 1.00 66.06 624 GLU A C 1
ATOM 4960 O O . GLU A 1 624 ? -19.360 6.036 1.522 1.00 66.06 624 GLU A O 1
ATOM 4965 N N . MET A 1 625 ? -20.929 7.657 1.374 1.00 70.38 625 MET A N 1
ATOM 4966 C CA . MET A 1 625 ? -21.837 7.111 2.388 1.00 70.38 625 MET A CA 1
ATOM 4967 C C . MET A 1 625 ? -22.342 5.718 2.026 1.00 70.38 625 MET A C 1
ATOM 4969 O O . MET A 1 625 ? -22.683 4.960 2.922 1.00 70.38 625 MET A O 1
ATOM 4973 N N . ASP A 1 626 ? -22.387 5.386 0.737 1.00 70.62 626 ASP A N 1
ATOM 4974 C CA . ASP A 1 626 ? -22.883 4.099 0.257 1.00 70.62 626 ASP A CA 1
ATOM 4975 C C . ASP A 1 626 ? -22.010 2.963 0.811 1.00 70.62 626 ASP A C 1
ATOM 4977 O O . ASP A 1 626 ? -22.541 1.996 1.337 1.00 70.62 626 ASP A O 1
ATOM 4981 N N . ALA A 1 627 ? -20.690 3.152 0.897 1.00 73.44 627 ALA A N 1
ATOM 4982 C CA . ALA A 1 627 ? -19.810 2.168 1.522 1.00 73.44 627 ALA A CA 1
ATOM 4983 C C . ALA A 1 627 ? -20.005 2.050 3.054 1.00 73.44 627 ALA A C 1
ATOM 4985 O O . ALA A 1 627 ? -19.855 0.965 3.613 1.00 73.44 627 ALA A O 1
ATOM 4986 N N . TRP A 1 628 ? -20.371 3.140 3.744 1.00 78.31 628 TRP A N 1
ATOM 4987 C CA . TRP A 1 628 ? -20.737 3.106 5.174 1.00 78.31 628 TRP A CA 1
ATOM 4988 C C . TRP A 1 628 ? -22.087 2.428 5.411 1.00 78.31 628 TRP A C 1
ATOM 4990 O O . TRP A 1 628 ? -22.259 1.728 6.410 1.00 78.31 628 TRP A O 1
ATOM 5000 N N . ASP A 1 629 ? -23.037 2.642 4.501 1.00 79.62 629 ASP A N 1
ATOM 5001 C CA . ASP A 1 629 ? -24.342 1.987 4.487 1.00 79.62 629 ASP A CA 1
ATOM 5002 C C . ASP A 1 629 ? -24.174 0.477 4.314 1.00 79.62 629 ASP A C 1
ATOM 5004 O O . ASP A 1 629 ? -24.694 -0.279 5.134 1.00 79.62 629 ASP A O 1
ATOM 5008 N N . THR A 1 630 ? -23.376 0.048 3.330 1.00 78.56 630 THR A N 1
ATOM 5009 C CA . THR A 1 630 ? -22.984 -1.350 3.122 1.00 78.56 630 THR A CA 1
ATOM 5010 C C . THR A 1 630 ? -22.374 -1.953 4.384 1.00 78.56 630 THR A C 1
ATOM 5012 O O . THR A 1 630 ? -22.879 -2.947 4.901 1.00 78.56 630 THR A O 1
ATOM 5015 N N . LEU A 1 631 ? -21.307 -1.336 4.908 1.00 80.81 631 LEU A N 1
ATOM 5016 C CA . LEU A 1 631 ? -20.552 -1.865 6.043 1.00 80.81 631 LEU A CA 1
ATOM 5017 C C . LEU A 1 631 ? -21.428 -1.993 7.293 1.00 80.81 631 LEU A C 1
ATOM 5019 O O . LEU A 1 631 ? -21.430 -3.030 7.949 1.00 80.81 631 LEU A O 1
ATOM 5023 N N . THR A 1 632 ? -22.203 -0.954 7.606 1.00 82.19 632 THR A N 1
ATOM 5024 C CA . THR A 1 632 ? -23.083 -0.953 8.781 1.00 82.19 632 THR A CA 1
ATOM 5025 C C . THR A 1 632 ? -24.214 -1.964 8.621 1.00 82.19 632 THR A C 1
ATOM 5027 O O . THR A 1 632 ? -24.539 -2.670 9.572 1.00 82.19 632 THR A O 1
ATOM 5030 N N . SER A 1 633 ? -24.799 -2.063 7.422 1.00 83.44 633 SER A N 1
ATOM 5031 C CA . SER A 1 633 ? -25.835 -3.061 7.132 1.00 83.44 633 SER A CA 1
ATOM 5032 C C . SER A 1 633 ? -25.295 -4.479 7.320 1.00 83.44 633 SER A C 1
ATOM 5034 O O . SER A 1 633 ? -25.965 -5.295 7.948 1.00 83.44 633 SER A O 1
ATOM 5036 N N . ALA A 1 634 ? -24.076 -4.754 6.844 1.00 84.50 634 ALA A N 1
ATOM 5037 C CA . ALA A 1 634 ? -23.415 -6.046 7.006 1.00 84.50 634 ALA A CA 1
ATOM 5038 C C . ALA A 1 634 ? -23.144 -6.371 8.487 1.00 84.50 634 ALA A C 1
ATOM 5040 O O . ALA A 1 634 ? -23.454 -7.470 8.936 1.00 84.50 634 ALA A O 1
ATOM 5041 N N . LEU A 1 635 ? -22.645 -5.407 9.273 1.00 86.69 635 LEU A N 1
ATOM 5042 C CA . LEU A 1 635 ? -22.416 -5.575 10.717 1.00 86.69 635 LEU A CA 1
ATOM 5043 C C . LEU A 1 635 ? -23.705 -5.909 11.477 1.00 86.69 635 LEU A C 1
ATOM 5045 O O . LEU A 1 635 ? -23.747 -6.874 12.241 1.00 86.69 635 LEU A O 1
ATOM 5049 N N . ILE A 1 636 ? -24.764 -5.128 11.248 1.00 82.81 636 ILE A N 1
ATOM 5050 C CA . ILE A 1 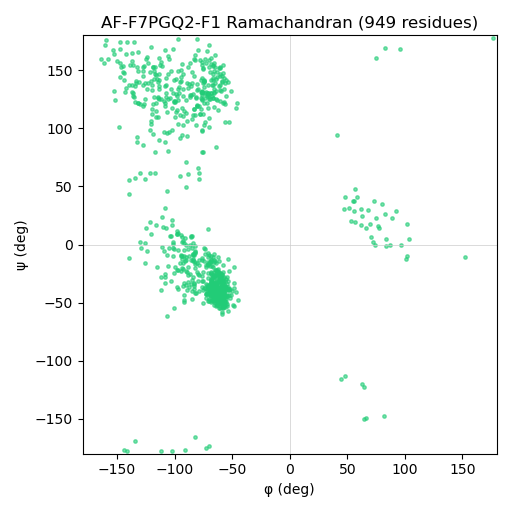636 ? -26.065 -5.332 11.895 1.00 82.81 636 ILE A CA 1
ATOM 5051 C C . ILE A 1 636 ? -26.658 -6.687 11.487 1.00 82.81 636 ILE A C 1
ATOM 5053 O O . ILE A 1 636 ? -27.153 -7.422 12.340 1.00 82.81 636 ILE A O 1
ATOM 5057 N N . SER A 1 637 ? -26.579 -7.043 10.201 1.00 83.25 637 SER A N 1
ATOM 5058 C CA . SER A 1 637 ? -27.117 -8.310 9.679 1.00 83.25 637 SER A CA 1
ATOM 5059 C C . SER A 1 637 ? -26.367 -9.526 10.228 1.00 83.25 637 SER A C 1
ATOM 5061 O O . SER A 1 637 ? -26.999 -10.531 10.553 1.00 83.25 637 SER A O 1
ATOM 5063 N N . ALA A 1 638 ? -25.051 -9.406 10.431 1.00 85.62 638 ALA A N 1
ATOM 5064 C CA . ALA A 1 638 ? -24.227 -10.416 11.094 1.00 85.62 638 ALA A CA 1
ATOM 5065 C C . ALA A 1 638 ? -24.492 -10.528 12.612 1.00 85.62 638 ALA A C 1
ATOM 5067 O O . ALA A 1 638 ? -24.055 -11.489 13.241 1.00 85.62 638 ALA A O 1
ATOM 5068 N N . GLY A 1 639 ? -25.236 -9.590 13.212 1.00 83.31 639 GLY A N 1
ATOM 5069 C CA . GLY A 1 639 ? -25.614 -9.623 14.629 1.00 83.31 639 GLY A CA 1
ATOM 5070 C C . GLY A 1 639 ? -24.647 -8.891 15.561 1.00 83.31 639 GLY A C 1
ATOM 5071 O O . GLY A 1 639 ? -24.521 -9.271 16.726 1.00 83.31 639 GLY A O 1
ATOM 5072 N N . PHE A 1 640 ? -23.959 -7.865 15.060 1.00 88.00 640 PHE A N 1
ATOM 5073 C CA . PHE A 1 640 ? -23.127 -6.979 15.869 1.00 88.00 640 PHE A CA 1
ATOM 5074 C C . PHE A 1 640 ? -23.873 -5.720 16.319 1.00 88.00 640 PHE A C 1
ATOM 5076 O O . PHE A 1 640 ? -24.615 -5.111 15.547 1.00 88.00 640 PHE A O 1
ATOM 5083 N N . THR A 1 641 ? -23.570 -5.269 17.536 1.00 85.50 641 THR A N 1
ATOM 5084 C CA . THR A 1 641 ? -23.978 -3.958 18.060 1.00 85.50 641 THR A CA 1
ATOM 5085 C C . THR A 1 641 ? -22.765 -3.032 18.082 1.00 85.50 641 THR A C 1
ATOM 5087 O O . THR A 1 641 ? -21.742 -3.380 18.667 1.00 85.50 641 THR A O 1
ATOM 5090 N N . ILE A 1 642 ? -22.851 -1.855 17.455 1.00 86.81 642 ILE A N 1
ATOM 5091 C CA . ILE A 1 642 ? -21.766 -0.855 17.461 1.00 86.81 642 ILE A CA 1
ATOM 5092 C C . ILE A 1 642 ? -21.709 -0.187 18.842 1.00 86.81 642 ILE A C 1
ATOM 5094 O O . ILE A 1 642 ? -22.715 0.352 19.295 1.00 86.81 642 ILE A O 1
ATOM 5098 N N . THR A 1 643 ? -20.544 -0.189 19.496 1.00 86.69 643 THR A N 1
ATOM 5099 C CA . THR A 1 643 ? -20.370 0.326 20.868 1.00 86.69 643 THR A CA 1
ATOM 5100 C C . THR A 1 643 ? -19.522 1.592 20.958 1.00 86.69 643 THR A C 1
ATOM 5102 O O . THR A 1 643 ? -19.727 2.392 21.873 1.00 86.69 643 THR A O 1
ATOM 5105 N N . ALA A 1 644 ? -18.595 1.812 20.023 1.00 85.88 644 ALA A N 1
ATOM 5106 C CA . ALA A 1 644 ? -17.767 3.015 19.981 1.00 85.88 644 ALA A CA 1
ATOM 5107 C C . ALA A 1 644 ? -17.199 3.271 18.584 1.00 85.88 644 ALA A C 1
ATOM 5109 O O . ALA A 1 644 ? -17.079 2.358 17.767 1.00 85.88 644 ALA A O 1
ATOM 5110 N N . THR A 1 645 ? -16.795 4.517 18.324 1.00 84.06 645 THR A N 1
ATOM 5111 C CA . THR A 1 645 ? -16.150 4.901 17.065 1.00 84.06 645 THR A CA 1
ATOM 5112 C C . THR A 1 645 ? -15.048 5.930 17.282 1.00 84.06 645 THR A C 1
ATOM 5114 O O . THR A 1 645 ? -15.288 6.921 17.969 1.00 84.06 645 THR A O 1
ATOM 5117 N N . HIS A 1 646 ? -13.880 5.747 16.657 1.00 83.38 646 HIS A N 1
ATOM 5118 C CA . HIS A 1 646 ? -12.723 6.640 16.836 1.00 83.38 646 HIS A CA 1
ATOM 5119 C C . HIS A 1 646 ? -12.128 7.101 15.503 1.00 83.38 646 HIS A C 1
ATOM 5121 O O . HIS A 1 646 ? -11.681 6.245 14.739 1.00 83.38 646 HIS A O 1
ATOM 5127 N N . PRO A 1 647 ? -12.072 8.413 15.210 1.00 78.62 647 PRO A N 1
ATOM 5128 C CA . PRO A 1 647 ? -11.334 8.930 14.062 1.00 78.62 647 PRO A CA 1
ATOM 5129 C C . PRO A 1 647 ? -9.822 8.946 14.348 1.00 78.62 647 PRO A C 1
ATOM 5131 O O . PRO A 1 647 ? -9.388 9.443 15.382 1.00 78.62 647 PRO A O 1
ATOM 5134 N N . ILE A 1 648 ? -9.021 8.414 13.429 1.00 76.12 648 ILE A N 1
ATOM 5135 C CA . ILE A 1 648 ? -7.563 8.267 13.526 1.00 76.12 648 ILE A CA 1
ATOM 5136 C C . ILE A 1 648 ? -6.946 8.672 12.189 1.00 76.12 648 ILE A C 1
ATOM 5138 O O . ILE A 1 648 ? -7.336 8.171 11.135 1.00 76.12 648 ILE A O 1
ATOM 5142 N N . LYS A 1 649 ? -5.938 9.541 12.203 1.00 69.94 649 LYS A N 1
ATOM 5143 C CA . LYS A 1 649 ? -5.184 9.907 10.996 1.00 69.94 649 LYS A CA 1
ATOM 5144 C C . LYS A 1 649 ? -4.255 8.777 10.586 1.00 69.94 649 LYS A C 1
ATOM 5146 O O . LYS A 1 649 ? -3.183 8.577 11.159 1.00 69.94 649 LYS A O 1
ATOM 5151 N N . THR A 1 650 ? -4.660 8.044 9.556 1.00 58.94 650 THR A N 1
ATOM 5152 C CA . THR A 1 650 ? -3.906 6.900 9.035 1.00 58.94 650 THR A CA 1
ATOM 5153 C C . THR A 1 650 ? -3.292 7.132 7.654 1.00 58.94 650 THR A C 1
ATOM 5155 O O . THR A 1 650 ? -2.621 6.229 7.157 1.00 58.94 650 THR A O 1
ATOM 5158 N N . GLU A 1 651 ? -3.506 8.297 7.026 1.00 56.59 651 GLU A N 1
ATOM 5159 C CA . GLU A 1 651 ? -2.968 8.640 5.698 1.00 56.59 651 GLU A CA 1
ATOM 5160 C C . GLU A 1 651 ? -2.029 9.863 5.739 1.00 56.59 651 GLU A C 1
ATOM 5162 O O . GLU A 1 651 ? -2.107 10.703 6.635 1.00 56.59 651 GLU A O 1
ATOM 5167 N N . MET A 1 652 ? -1.074 9.943 4.801 1.00 42.47 652 MET A N 1
ATOM 5168 C CA . MET A 1 652 ? -0.109 11.049 4.752 1.00 42.47 652 MET A CA 1
ATOM 5169 C C . MET A 1 652 ? -0.800 12.345 4.322 1.00 42.47 652 MET A C 1
ATOM 5171 O O . MET A 1 652 ? -1.185 12.466 3.162 1.00 42.47 652 MET A O 1
ATOM 5175 N N . SER A 1 653 ? -0.793 13.350 5.198 1.00 38.03 653 SER A N 1
ATOM 5176 C CA . SER A 1 653 ? -1.208 14.732 4.908 1.00 38.03 653 SER A CA 1
ATOM 5177 C C . SER A 1 653 ? -0.344 15.425 3.829 1.00 38.03 653 SER A C 1
ATOM 5179 O O . SER A 1 653 ? -0.694 16.489 3.324 1.00 38.03 653 SER A O 1
ATOM 5181 N N . ASP A 1 654 ? 0.790 14.829 3.438 1.00 27.72 654 ASP A N 1
ATOM 5182 C CA . ASP A 1 654 ? 1.792 15.446 2.566 1.00 27.72 654 ASP A CA 1
ATOM 5183 C C . ASP A 1 654 ? 1.792 14.891 1.134 1.00 27.72 654 ASP A C 1
ATOM 5185 O O . ASP A 1 654 ? 2.664 14.136 0.691 1.00 27.72 654 ASP A O 1
ATOM 5189 N N . ARG A 1 655 ? 0.843 15.391 0.340 1.00 27.52 655 ARG A N 1
ATOM 5190 C CA . ARG A 1 655 ? 1.069 15.685 -1.085 1.00 27.52 655 ARG A CA 1
ATOM 5191 C C . ARG A 1 655 ? 0.693 17.133 -1.395 1.00 27.52 655 ARG A C 1
ATOM 5193 O O . ARG A 1 655 ? -0.058 17.410 -2.328 1.00 27.52 655 ARG A O 1
ATOM 5200 N N . ILE A 1 656 ? 1.311 18.070 -0.677 1.00 27.14 656 ILE A N 1
ATOM 5201 C CA . ILE A 1 656 ? 1.450 19.466 -1.116 1.00 27.14 656 ILE A CA 1
ATOM 5202 C C . ILE A 1 656 ? 2.322 19.458 -2.388 1.00 27.14 656 ILE A C 1
ATOM 5204 O O . ILE A 1 656 ? 3.546 19.544 -2.341 1.00 27.14 656 ILE A O 1
ATOM 5208 N N . GLY A 1 657 ? 1.704 19.223 -3.547 1.00 26.67 657 GLY A N 1
ATOM 5209 C CA . GLY A 1 657 ? 2.403 19.164 -4.836 1.00 26.67 657 GLY A CA 1
ATOM 5210 C C . GLY A 1 657 ? 1.766 18.287 -5.915 1.00 26.67 657 GLY A C 1
ATOM 5211 O O . GLY A 1 657 ? 2.169 18.389 -7.072 1.00 26.67 657 GLY A O 1
ATOM 5212 N N . VAL A 1 658 ? 0.758 17.466 -5.597 1.00 26.58 658 VAL A N 1
ATOM 5213 C CA . VAL A 1 658 ? -0.077 16.831 -6.631 1.00 26.58 658 VAL A CA 1
ATOM 5214 C C . VAL A 1 658 ? -1.393 17.590 -6.699 1.00 26.58 658 VAL A C 1
ATOM 5216 O O . VAL A 1 658 ? -2.285 17.382 -5.886 1.00 26.58 658 VAL A O 1
ATOM 5219 N N . GLN A 1 659 ? -1.494 18.500 -7.670 1.00 27.98 659 GLN A N 1
ATOM 5220 C CA . GLN A 1 659 ? -2.750 19.158 -8.023 1.00 27.98 659 GLN A CA 1
ATOM 5221 C C . GLN A 1 659 ? -3.894 18.131 -8.113 1.00 27.98 659 GLN A C 1
ATOM 5223 O O . GLN A 1 659 ? -3.846 17.209 -8.927 1.00 27.98 659 GLN A O 1
ATOM 5228 N N . GLY A 1 660 ? -4.941 18.344 -7.312 1.00 32.88 660 GLY A N 1
ATOM 5229 C CA . GLY A 1 660 ? -6.311 17.987 -7.686 1.00 32.88 660 GLY A CA 1
ATOM 5230 C C . GLY A 1 660 ? -6.944 16.743 -7.064 1.00 32.88 660 GLY A C 1
ATOM 5231 O O . GLY A 1 660 ? -8.062 16.423 -7.446 1.00 32.88 660 GLY A O 1
ATOM 5232 N N . LYS A 1 661 ? -6.309 16.042 -6.118 1.00 33.03 661 LYS A N 1
ATOM 5233 C CA . LYS A 1 661 ? -6.997 14.989 -5.350 1.00 33.03 661 LYS A CA 1
ATOM 5234 C C . LYS A 1 661 ? -6.713 15.153 -3.867 1.00 33.03 661 LYS A C 1
ATOM 5236 O O . LYS A 1 661 ? -5.723 14.626 -3.378 1.00 33.03 661 LYS A O 1
ATOM 5241 N N . ALA A 1 662 ? -7.586 15.871 -3.165 1.00 33.59 662 ALA A N 1
ATOM 5242 C CA . ALA A 1 662 ? -7.693 15.702 -1.722 1.00 33.59 662 ALA A CA 1
ATOM 5243 C C . ALA A 1 662 ? -8.020 14.217 -1.482 1.00 33.59 662 ALA A C 1
ATOM 5245 O O . ALA A 1 662 ? -9.012 13.756 -2.047 1.00 33.59 662 ALA A O 1
ATOM 5246 N N . SER A 1 663 ? -7.209 13.470 -0.732 1.00 38.81 663 SER A N 1
ATOM 5247 C CA . SER A 1 663 ? -7.545 12.175 -0.103 1.00 38.81 663 SER A CA 1
ATOM 5248 C C . SER A 1 663 ? -8.295 12.426 1.212 1.00 38.81 663 SER A C 1
ATOM 5250 O O . SER A 1 663 ? -8.328 13.562 1.677 1.00 38.81 663 SER A O 1
ATOM 5252 N N . ALA A 1 664 ? -9.062 11.460 1.733 1.00 44.03 664 ALA A N 1
ATOM 5253 C CA . ALA A 1 664 ? -9.577 11.583 3.103 1.00 44.03 664 ALA A CA 1
ATOM 5254 C C . ALA A 1 664 ? -8.436 11.155 4.021 1.00 44.03 664 ALA A C 1
ATOM 5256 O O . ALA A 1 664 ? -7.973 10.029 3.897 1.00 44.03 664 ALA A O 1
ATOM 5257 N N . ASP A 1 665 ? -7.976 12.036 4.903 1.00 54.78 665 ASP A N 1
ATOM 5258 C CA . ASP A 1 665 ? -6.698 11.832 5.594 1.00 54.78 665 ASP A CA 1
ATOM 5259 C C . ASP A 1 665 ? -6.825 10.931 6.851 1.00 54.78 665 ASP A C 1
ATOM 5261 O O . ASP A 1 665 ? -5.837 10.662 7.542 1.00 54.78 665 ASP A O 1
ATOM 5265 N N . SER A 1 666 ? -8.038 10.433 7.149 1.00 59.81 666 SER A N 1
ATOM 5266 C CA . SER A 1 666 ? -8.385 9.746 8.407 1.00 59.81 666 SER A CA 1
ATOM 5267 C C . SER A 1 666 ? -9.168 8.431 8.212 1.00 59.81 666 SER A C 1
ATOM 5269 O O . SER A 1 666 ? -10.086 8.357 7.398 1.00 59.81 666 SER A O 1
ATOM 5271 N N . SER A 1 667 ? -8.848 7.387 8.986 1.00 73.25 667 SER A N 1
ATOM 5272 C CA . SER A 1 667 ? -9.671 6.184 9.211 1.00 73.25 667 SER A CA 1
ATOM 5273 C C . SER A 1 667 ? -10.526 6.294 10.448 1.00 73.25 667 SER A C 1
ATOM 5275 O O . SER A 1 667 ? -10.145 6.941 11.410 1.00 73.25 667 SER A O 1
ATOM 5277 N N . ILE A 1 668 ? -11.684 5.638 10.435 1.00 80.31 668 ILE A N 1
ATOM 5278 C CA . ILE A 1 668 ? -12.489 5.452 11.635 1.00 80.31 668 ILE A CA 1
ATOM 5279 C C . ILE A 1 668 ? -12.375 4.000 12.062 1.00 80.31 668 ILE A C 1
ATOM 5281 O O . ILE A 1 668 ? -12.550 3.080 11.261 1.00 80.31 668 ILE A O 1
ATOM 5285 N N . PHE A 1 669 ? -12.089 3.802 13.339 1.00 88.50 669 PHE A N 1
ATOM 5286 C CA . PHE A 1 669 ? -12.260 2.512 13.980 1.00 88.50 669 PHE A CA 1
ATOM 5287 C C . PHE A 1 669 ? -13.718 2.395 14.396 1.00 88.50 669 PHE A C 1
ATOM 5289 O O . PHE A 1 669 ? -14.179 3.195 15.205 1.00 88.50 669 PHE A O 1
ATOM 5296 N N . LEU A 1 670 ? -14.435 1.428 13.832 1.00 89.12 670 LEU A N 1
ATOM 5297 C CA . LEU A 1 670 ? -15.755 1.018 14.295 1.00 89.12 670 LEU A CA 1
ATOM 5298 C C . LEU A 1 670 ? -15.583 -0.145 15.266 1.00 89.12 670 LEU A C 1
ATOM 5300 O O . LEU A 1 670 ? -15.087 -1.200 14.875 1.00 89.12 670 LEU A O 1
ATOM 5304 N N . VAL A 1 671 ? -15.990 0.048 16.516 1.00 91.88 671 VAL A N 1
ATOM 5305 C CA . VAL A 1 671 ? -15.982 -0.993 17.543 1.00 91.88 671 VAL A CA 1
ATOM 5306 C C . VAL A 1 671 ? -17.385 -1.559 17.658 1.00 91.88 671 VAL A C 1
ATOM 5308 O O . VAL A 1 671 ? -18.352 -0.809 17.801 1.00 91.88 671 VAL A O 1
ATOM 5311 N N . ALA A 1 672 ? -17.496 -2.878 17.609 1.00 91.94 672 ALA A N 1
ATOM 5312 C CA . ALA A 1 672 ? -18.747 -3.583 17.774 1.00 91.94 672 ALA A CA 1
ATOM 5313 C C . ALA A 1 672 ? -18.586 -4.799 18.690 1.00 91.94 672 ALA A C 1
ATOM 5315 O O . ALA A 1 672 ? -17.501 -5.368 18.799 1.00 91.94 672 ALA A O 1
ATOM 5316 N N . ARG A 1 673 ? -19.672 -5.212 19.340 1.00 90.62 673 ARG A N 1
ATOM 5317 C CA . ARG A 1 673 ? -19.716 -6.405 20.190 1.00 90.62 673 ARG A CA 1
ATOM 5318 C C . ARG A 1 673 ? -20.690 -7.440 19.667 1.00 90.62 673 ARG A C 1
ATOM 5320 O O . ARG A 1 673 ? -21.715 -7.106 19.070 1.00 90.62 673 ARG A O 1
ATOM 5327 N N . LYS A 1 674 ? -20.364 -8.702 19.938 1.00 89.56 674 LYS A N 1
ATOM 5328 C CA . LYS A 1 674 ? -21.280 -9.830 19.778 1.00 89.56 674 LYS A CA 1
ATOM 5329 C C . LYS A 1 674 ? -22.262 -9.865 20.950 1.00 89.56 674 LYS A C 1
ATOM 5331 O O . LYS A 1 674 ? -21.867 -10.183 22.070 1.00 89.56 674 LYS A O 1
ATOM 5336 N N . GLU A 1 675 ? -23.538 -9.596 20.686 1.00 75.44 675 GLU A N 1
ATOM 5337 C CA . GLU A 1 675 ? -24.623 -9.735 21.667 1.00 75.44 675 GLU A CA 1
ATOM 5338 C C . GLU A 1 675 ? -25.567 -10.895 21.307 1.00 75.44 675 GLU A C 1
ATOM 5340 O O . GLU A 1 675 ? -25.727 -11.260 20.140 1.00 75.44 675 GLU A O 1
ATOM 5345 N N . GLU A 1 676 ? -26.228 -11.488 22.309 1.00 59.00 676 GLU A N 1
ATOM 5346 C CA . GLU A 1 676 ? -27.332 -12.416 22.049 1.00 59.00 676 GLU A CA 1
ATOM 5347 C C . GLU A 1 676 ? -28.519 -11.658 21.437 1.00 59.00 676 GLU A C 1
ATOM 5349 O O . GLU A 1 676 ? -29.009 -10.679 22.003 1.00 59.00 676 GLU A O 1
ATOM 5354 N N . ALA A 1 677 ? -29.021 -12.146 20.299 1.00 53.38 677 ALA A N 1
ATOM 5355 C CA . ALA A 1 677 ? -30.128 -11.537 19.569 1.00 53.38 677 ALA A CA 1
ATOM 5356 C C . ALA A 1 677 ? -31.360 -11.298 20.467 1.00 53.38 677 ALA A C 1
ATOM 5358 O O . ALA A 1 677 ? -32.124 -12.220 20.780 1.00 53.38 677 ALA A O 1
ATOM 5359 N N . GLN A 1 678 ? -31.604 -10.041 20.843 1.00 51.50 678 GLN A N 1
ATOM 5360 C CA . GLN A 1 678 ? -32.870 -9.648 21.453 1.00 51.50 678 GLN A CA 1
ATOM 5361 C C . GLN A 1 678 ? -33.963 -9.603 20.376 1.00 51.50 678 GLN A C 1
ATOM 5363 O O . GLN A 1 678 ? -33.733 -9.190 19.243 1.00 51.50 678 GLN A O 1
ATOM 5368 N N . SER A 1 679 ? -35.186 -10.040 20.706 1.00 48.97 679 SER A N 1
ATOM 5369 C CA . SER A 1 679 ? -36.335 -9.869 19.801 1.00 48.97 679 SER A CA 1
ATOM 5370 C C . SER A 1 679 ? -36.584 -8.376 19.576 1.00 48.97 679 SER A C 1
ATOM 5372 O O . SER A 1 679 ? -36.982 -7.713 20.538 1.00 48.97 679 SER A O 1
ATOM 5374 N N . PRO A 1 680 ? -36.437 -7.837 18.352 1.00 58.94 680 PRO A N 1
ATOM 5375 C CA . PRO A 1 680 ? -36.485 -6.397 18.191 1.00 58.94 680 PRO A CA 1
ATOM 5376 C C . PRO A 1 680 ? -37.924 -5.887 18.279 1.00 58.94 680 PRO A C 1
ATOM 5378 O O . PRO A 1 680 ? -38.810 -6.313 17.524 1.00 58.94 680 PRO A O 1
ATOM 5381 N N . SER A 1 681 ? -38.182 -4.942 19.181 1.00 69.25 681 SER A N 1
ATOM 5382 C CA . SER A 1 681 ? -39.287 -4.007 18.986 1.00 69.25 681 SER A CA 1
ATOM 5383 C C . SER A 1 681 ? -38.895 -3.054 17.864 1.00 69.25 681 SER A C 1
ATOM 5385 O O . SER A 1 681 ? -37.828 -2.468 17.917 1.00 69.25 681 SER A O 1
ATOM 5387 N N . ARG A 1 682 ? -39.745 -2.901 16.846 1.00 82.88 682 ARG A N 1
ATOM 5388 C CA . ARG A 1 682 ? -39.498 -1.928 15.773 1.00 82.88 682 ARG A CA 1
ATOM 5389 C C . ARG A 1 682 ? -39.570 -0.509 16.332 1.00 82.88 682 ARG A C 1
ATOM 5391 O O . ARG A 1 682 ? -40.625 -0.161 16.875 1.00 82.88 682 ARG A O 1
ATOM 5398 N N . THR A 1 683 ? -38.533 0.289 16.113 1.00 87.44 683 THR A N 1
ATOM 5399 C CA . THR A 1 683 ? -38.504 1.710 16.485 1.00 87.44 683 THR A CA 1
ATOM 5400 C C . THR A 1 683 ? -38.923 2.574 15.292 1.00 87.44 683 THR A C 1
ATOM 5402 O O . THR A 1 683 ? -38.628 2.262 14.133 1.00 87.44 683 THR A O 1
ATOM 5405 N N . LEU A 1 684 ? -39.694 3.640 15.533 1.00 89.50 684 LEU A N 1
ATOM 5406 C CA . LEU A 1 684 ? -40.101 4.555 14.464 1.00 89.50 684 LEU A CA 1
ATOM 5407 C C . LEU A 1 684 ? -38.977 5.548 14.152 1.00 89.50 684 LEU A C 1
ATOM 5409 O O . LEU A 1 684 ? -38.410 6.142 15.057 1.00 89.50 684 LEU A O 1
ATOM 5413 N N . TRP A 1 685 ? -38.735 5.831 12.870 1.00 90.62 685 TRP A N 1
ATOM 5414 C CA . TRP A 1 685 ? -37.733 6.819 12.436 1.00 90.62 685 TRP A CA 1
ATOM 5415 C C . TRP A 1 685 ? -37.854 8.183 13.138 1.00 90.62 685 TRP A C 1
ATOM 5417 O O . TRP A 1 685 ? -36.856 8.781 13.521 1.00 90.62 685 TRP A O 1
ATOM 5427 N N . GLU A 1 686 ? -39.083 8.657 13.358 1.00 87.00 686 GLU A N 1
ATOM 5428 C CA . GLU A 1 686 ? -39.346 9.937 14.034 1.00 87.00 686 GLU A CA 1
ATOM 5429 C C . GLU A 1 686 ? -38.929 9.945 15.513 1.00 87.00 686 GLU A C 1
ATOM 5431 O O . GLU A 1 686 ? -38.788 11.019 16.085 1.00 87.00 686 GLU A O 1
ATOM 5436 N N . GLU A 1 687 ? -38.759 8.774 16.133 1.00 85.81 687 GLU A N 1
ATOM 5437 C CA . GLU A 1 687 ? -38.315 8.637 17.525 1.00 85.81 687 GLU A CA 1
ATOM 5438 C C . GLU A 1 687 ? -36.784 8.701 17.635 1.00 85.81 687 GLU A C 1
ATOM 5440 O O . GLU A 1 687 ? -36.287 9.187 18.641 1.00 85.81 687 GLU A O 1
ATOM 5445 N N . VAL A 1 688 ? -36.052 8.296 16.587 1.00 88.81 688 VAL A N 1
ATOM 5446 C CA . VAL A 1 688 ? -34.574 8.225 16.576 1.00 88.81 688 VAL A CA 1
ATOM 5447 C C . VAL A 1 688 ? -33.932 9.425 15.868 1.00 88.81 688 VAL A C 1
ATOM 5449 O O . VAL A 1 688 ? -32.789 9.781 16.141 1.00 88.81 688 VAL A O 1
ATOM 5452 N N . GLN A 1 689 ? -34.651 10.081 14.950 1.00 89.12 689 GLN A N 1
ATOM 5453 C CA . GLN A 1 689 ? -34.100 11.142 14.096 1.00 89.12 689 GLN A CA 1
ATOM 5454 C C . GLN A 1 689 ? -33.483 12.306 14.890 1.00 89.12 689 GLN A C 1
ATOM 5456 O O . GLN A 1 689 ? -32.435 12.828 14.501 1.00 89.12 689 GLN A O 1
ATOM 5461 N N . ASP A 1 690 ? -34.128 12.731 15.977 1.00 88.44 690 ASP A N 1
ATOM 5462 C CA . ASP A 1 690 ? -33.626 13.835 16.799 1.00 88.44 690 ASP A CA 1
ATOM 5463 C C . ASP A 1 690 ? -32.389 13.419 17.612 1.00 88.44 690 ASP A C 1
ATOM 5465 O O . ASP A 1 690 ? -31.457 14.215 17.733 1.00 88.44 690 ASP A O 1
ATOM 5469 N N . ASP A 1 691 ? -32.326 12.165 18.070 1.00 88.81 691 ASP A N 1
ATOM 5470 C CA . ASP A 1 691 ? -31.169 11.615 18.785 1.00 88.81 691 ASP A CA 1
ATOM 5471 C C . ASP A 1 691 ? -29.955 11.468 17.857 1.00 88.81 691 ASP A C 1
ATOM 5473 O O . ASP A 1 691 ? -28.849 11.858 18.226 1.00 88.81 691 ASP A O 1
ATOM 5477 N N . ILE A 1 692 ? -30.164 11.003 16.617 1.00 90.06 692 ILE A N 1
ATOM 5478 C CA . ILE A 1 692 ? -29.136 10.982 15.561 1.00 90.06 692 ILE A CA 1
ATOM 5479 C C . ILE A 1 692 ? -28.601 12.391 15.304 1.00 90.06 692 ILE A C 1
ATOM 5481 O O . ILE A 1 692 ? -27.388 12.611 15.279 1.00 90.06 692 ILE A O 1
ATOM 5485 N N . ARG A 1 693 ? -29.503 13.366 15.122 1.00 90.00 693 ARG A N 1
ATOM 5486 C CA . ARG A 1 693 ? -29.109 14.756 14.872 1.00 90.00 693 ARG A CA 1
ATOM 5487 C C . ARG A 1 693 ? -28.293 15.303 16.040 1.00 90.00 693 ARG A C 1
ATOM 5489 O O . ARG A 1 693 ? -27.289 15.968 15.802 1.00 90.00 693 ARG A O 1
ATOM 5496 N N . GLN A 1 694 ? -28.717 15.040 17.274 1.00 91.56 694 GLN A N 1
ATOM 5497 C CA . GLN A 1 694 ? -28.017 15.514 18.462 1.00 91.56 694 GLN A CA 1
ATOM 5498 C C . GLN A 1 694 ? -26.636 14.862 18.596 1.00 91.56 694 GLN A C 1
ATOM 5500 O O . GLN A 1 694 ? -25.660 15.586 18.756 1.00 91.56 694 GLN A O 1
ATOM 5505 N N . ALA A 1 695 ? -26.529 13.541 18.423 1.00 90.38 695 ALA A N 1
ATOM 5506 C CA . ALA A 1 695 ? -25.254 12.824 18.482 1.00 90.38 695 ALA A CA 1
ATOM 5507 C C . ALA A 1 695 ? -24.245 13.341 17.442 1.00 90.38 695 ALA A C 1
ATOM 5509 O O . ALA A 1 695 ? -23.076 13.557 17.758 1.00 90.38 695 ALA A O 1
ATOM 5510 N N . ALA A 1 696 ? -24.702 13.607 16.215 1.00 89.81 696 ALA A N 1
ATOM 5511 C CA . ALA A 1 696 ? -23.859 14.180 15.170 1.00 89.81 696 ALA A CA 1
ATOM 5512 C C . ALA A 1 696 ? -23.375 15.603 15.506 1.00 89.81 696 ALA A C 1
ATOM 5514 O O . ALA A 1 696 ? -22.224 15.941 15.222 1.00 89.81 696 ALA A O 1
ATOM 5515 N N . ARG A 1 697 ? -24.236 16.441 16.111 1.00 91.50 697 ARG A N 1
ATOM 5516 C CA . ARG A 1 697 ? -23.851 17.793 16.558 1.00 91.50 697 ARG A CA 1
ATOM 5517 C C . ARG A 1 697 ? -22.848 17.736 17.702 1.00 91.50 697 ARG A C 1
ATOM 5519 O O . ARG A 1 697 ? -21.818 18.393 17.606 1.00 91.50 697 ARG A O 1
ATOM 5526 N N . ASP A 1 698 ? -23.128 16.931 18.723 1.00 90.00 698 ASP A N 1
ATOM 5527 C CA . ASP A 1 698 ? -22.272 16.783 19.901 1.00 90.00 698 ASP A CA 1
ATOM 5528 C C . ASP A 1 698 ? -20.868 16.315 19.495 1.00 90.00 698 ASP A C 1
ATOM 5530 O O . ASP A 1 698 ? -19.878 16.902 19.925 1.00 90.00 698 ASP A O 1
ATOM 5534 N N . GLN A 1 699 ? -20.774 15.328 18.594 1.00 85.69 699 GLN A N 1
ATOM 5535 C CA . GLN A 1 699 ? -19.487 14.846 18.090 1.00 85.69 699 GLN A CA 1
ATOM 5536 C C . GLN A 1 699 ? -18.724 15.925 17.311 1.00 85.69 699 GLN A C 1
ATOM 5538 O O . GLN A 1 699 ? -17.513 16.074 17.477 1.00 85.69 699 GLN A O 1
ATOM 5543 N N . ALA A 1 700 ? -19.411 16.679 16.448 1.00 86.81 700 ALA A N 1
ATOM 5544 C CA . ALA A 1 700 ? -18.778 17.759 15.699 1.00 86.81 700 ALA A CA 1
ATOM 5545 C C . ALA A 1 700 ? -18.281 18.874 16.630 1.00 86.81 700 ALA A C 1
ATOM 5547 O O . ALA A 1 700 ? -17.168 19.361 16.453 1.00 86.81 700 ALA A O 1
ATOM 5548 N N . GLU A 1 701 ? -19.073 19.259 17.632 1.00 88.25 701 GLU A N 1
ATOM 5549 C CA . GLU A 1 701 ? -18.688 20.258 18.631 1.00 88.25 701 GLU A CA 1
ATOM 5550 C C . GLU A 1 701 ? -17.509 19.770 19.491 1.00 88.25 701 GLU A C 1
ATOM 5552 O O . GLU A 1 701 ? -16.539 20.510 19.637 1.00 88.25 701 GLU A O 1
ATOM 5557 N N . GLU A 1 702 ? -17.520 18.517 19.971 1.00 83.12 702 GLU A N 1
ATOM 5558 C CA . GLU A 1 702 ? -16.407 17.934 20.741 1.00 83.12 702 GLU A CA 1
ATOM 5559 C C . GLU A 1 702 ? -15.102 17.946 19.936 1.00 83.12 702 GLU A C 1
ATOM 5561 O O . GLU A 1 702 ? -14.069 18.369 20.453 1.00 83.12 702 GLU A O 1
ATOM 5566 N N . ILE A 1 703 ? -15.140 17.555 18.657 1.00 78.12 703 ILE A N 1
ATOM 5567 C CA . ILE A 1 703 ? -13.963 17.596 17.779 1.00 78.12 703 ILE A CA 1
ATOM 5568 C C . ILE A 1 703 ? -13.464 19.033 17.603 1.00 78.12 703 ILE A C 1
ATOM 5570 O O . ILE A 1 703 ? -12.273 19.289 17.773 1.00 78.12 703 ILE A O 1
ATOM 5574 N N . LEU A 1 704 ? -14.353 19.980 17.299 1.00 80.12 704 LEU A N 1
ATOM 5575 C CA . LEU A 1 704 ? -13.978 21.377 17.054 1.00 80.12 704 LEU A CA 1
ATOM 5576 C C . LEU A 1 704 ? -13.466 22.093 18.312 1.00 80.12 704 LEU A C 1
ATOM 5578 O O . LEU A 1 704 ? -12.661 23.019 18.200 1.00 80.12 704 LEU A O 1
ATOM 5582 N N . ASP A 1 705 ? -13.920 21.683 19.495 1.00 80.94 705 ASP A N 1
ATOM 5583 C CA . ASP A 1 705 ? -13.478 22.234 20.778 1.00 80.94 705 ASP A CA 1
ATOM 5584 C C . ASP A 1 705 ? -12.271 21.483 21.372 1.00 80.94 705 ASP A C 1
ATOM 5586 O O . ASP A 1 705 ? -11.618 21.999 22.280 1.00 80.94 705 ASP A O 1
ATOM 5590 N N . SER A 1 706 ? -11.924 20.299 20.850 1.00 67.69 706 SER A N 1
ATOM 5591 C CA . SER A 1 706 ? -10.782 19.499 21.323 1.00 67.69 706 SER A CA 1
ATOM 5592 C C . SER A 1 706 ? -9.409 20.120 21.027 1.00 67.69 706 SER A C 1
ATOM 5594 O O . SER A 1 706 ? -8.401 19.650 21.552 1.00 67.69 706 SER A O 1
ATOM 5596 N N . GLY A 1 707 ? -9.348 21.144 20.167 1.00 62.06 707 GLY A N 1
ATOM 5597 C CA . GLY A 1 707 ? -8.093 21.700 19.646 1.00 62.06 707 GLY A CA 1
ATOM 5598 C C . GLY A 1 707 ? -7.390 20.783 18.636 1.00 62.06 707 GLY A C 1
ATOM 5599 O O . GLY A 1 707 ? -6.310 21.113 18.147 1.00 62.06 707 GLY A O 1
ATOM 5600 N N . TYR A 1 708 ? -7.990 19.637 18.299 1.00 60.22 708 TYR A N 1
ATOM 5601 C CA . TYR A 1 708 ? -7.463 18.715 17.307 1.00 60.22 708 TYR A CA 1
ATOM 5602 C C . TYR A 1 708 ? -7.680 19.257 15.889 1.00 60.22 708 TYR A C 1
ATOM 5604 O O . TYR A 1 708 ? -8.810 19.508 15.469 1.00 60.22 708 TYR A O 1
ATOM 5612 N N . ASN A 1 709 ? -6.594 19.437 15.131 1.00 63.38 709 ASN A N 1
ATOM 5613 C CA . ASN A 1 709 ? -6.658 19.960 13.766 1.00 63.38 709 ASN A CA 1
ATOM 5614 C C . ASN A 1 709 ? -7.164 18.880 12.791 1.00 63.38 709 ASN A C 1
ATOM 5616 O O . ASN A 1 709 ? -6.371 18.213 12.121 1.00 63.38 709 ASN A O 1
ATOM 5620 N N . ILE A 1 710 ? -8.477 18.666 12.752 1.00 67.56 710 ILE A N 1
ATOM 5621 C CA . ILE A 1 710 ? -9.166 17.793 11.797 1.00 67.56 710 ILE A CA 1
ATOM 5622 C C . ILE A 1 710 ? -9.755 18.646 10.665 1.00 67.56 710 ILE A C 1
ATOM 5624 O O . ILE A 1 710 ? -10.260 19.746 10.898 1.00 67.56 710 ILE A O 1
ATOM 5628 N N . SER A 1 711 ? -9.717 18.140 9.429 1.00 73.31 711 SER A N 1
ATOM 5629 C CA . SER A 1 711 ? -10.355 18.836 8.311 1.00 73.31 711 SER A CA 1
ATOM 5630 C C . SER A 1 711 ? -11.875 18.893 8.511 1.00 73.31 711 SER A C 1
ATOM 5632 O O . SER A 1 711 ? -12.481 18.008 9.117 1.00 73.31 711 SER A O 1
ATOM 5634 N N . LYS A 1 712 ? -12.543 19.905 7.952 1.00 77.25 712 LYS A N 1
ATOM 5635 C CA . LYS A 1 712 ? -14.014 20.008 8.024 1.00 77.25 712 LYS A CA 1
ATOM 5636 C C . LYS A 1 712 ? -14.715 18.785 7.418 1.00 77.25 712 LYS A C 1
ATOM 5638 O O . LYS A 1 712 ? -15.782 18.386 7.879 1.00 77.25 712 LYS A O 1
ATOM 5643 N N . THR A 1 713 ? -14.098 18.171 6.407 1.00 73.31 713 THR A N 1
ATOM 5644 C CA . THR A 1 713 ? -14.580 16.922 5.802 1.00 73.31 713 THR A CA 1
ATOM 5645 C C . THR A 1 713 ? -14.441 15.748 6.773 1.00 73.31 713 THR A C 1
ATOM 5647 O O . THR A 1 713 ? -15.407 15.010 6.966 1.00 73.31 713 THR A O 1
ATOM 5650 N N . ASP A 1 714 ? -13.295 15.613 7.444 1.00 72.75 714 ASP A N 1
ATOM 5651 C CA . ASP A 1 714 ? -13.070 14.549 8.430 1.00 72.75 714 ASP A CA 1
ATOM 5652 C C . ASP A 1 714 ? -13.932 14.733 9.686 1.00 72.75 714 ASP A C 1
ATOM 5654 O O . ASP A 1 714 ? -14.368 13.743 10.263 1.00 72.75 714 ASP A O 1
ATOM 5658 N N . THR A 1 715 ? -14.266 15.973 10.073 1.00 78.06 715 THR A N 1
ATOM 5659 C CA . THR A 1 715 ? -15.228 16.239 11.164 1.00 78.06 715 THR A CA 1
ATOM 5660 C C . THR A 1 715 ? -16.586 15.614 10.849 1.00 78.06 715 THR A C 1
ATOM 5662 O O . THR A 1 715 ? -17.205 14.975 11.697 1.00 78.06 715 THR A O 1
ATOM 5665 N N . ALA A 1 716 ? -17.052 15.773 9.608 1.00 76.75 716 ALA A N 1
ATOM 5666 C CA . ALA A 1 716 ? -18.327 15.218 9.180 1.00 76.75 716 ALA A CA 1
ATOM 5667 C C . ALA A 1 716 ? -18.300 13.693 9.053 1.00 76.75 716 ALA A C 1
ATOM 5669 O O . ALA A 1 716 ? -19.284 13.050 9.404 1.00 76.75 716 ALA A O 1
ATOM 5670 N N . ILE A 1 717 ? -17.179 13.119 8.614 1.00 75.94 717 ILE A N 1
ATOM 5671 C CA . ILE A 1 717 ? -16.983 11.666 8.595 1.00 75.94 717 ILE A CA 1
ATOM 5672 C C . ILE A 1 717 ? -16.963 11.112 10.029 1.00 75.94 717 ILE A C 1
ATOM 5674 O O . ILE A 1 717 ? -17.674 10.158 10.323 1.00 75.94 717 ILE A O 1
ATOM 5678 N N . ALA A 1 718 ? -16.240 11.745 10.954 1.00 76.50 718 ALA A N 1
ATOM 5679 C CA . ALA A 1 718 ? -16.159 11.317 12.351 1.00 76.50 718 ALA A CA 1
ATOM 5680 C C . ALA A 1 718 ? -17.521 11.322 13.073 1.00 76.50 718 ALA A C 1
ATOM 5682 O O . ALA A 1 718 ? -17.765 10.479 13.933 1.00 76.50 718 ALA A O 1
ATOM 5683 N N . ALA A 1 719 ? -18.435 12.219 12.693 1.00 81.44 719 ALA A N 1
ATOM 5684 C CA . ALA A 1 719 ? -19.802 12.256 13.217 1.00 81.44 719 ALA A CA 1
ATOM 5685 C C . ALA A 1 719 ? -20.692 11.091 12.742 1.00 81.44 719 ALA A C 1
ATOM 5687 O O . ALA A 1 719 ? -21.730 10.817 13.357 1.00 81.44 719 ALA A O 1
ATOM 5688 N N . TYR A 1 720 ? -20.309 10.387 11.670 1.00 81.94 720 TYR A N 1
ATOM 5689 C CA . TYR A 1 720 ? -21.036 9.204 11.208 1.00 81.94 720 TYR A CA 1
ATOM 5690 C C . TYR A 1 720 ? -20.991 8.087 12.241 1.00 81.94 720 TYR A C 1
ATOM 5692 O O . TYR A 1 720 ? -21.995 7.414 12.438 1.00 81.94 720 TYR A O 1
ATOM 5700 N N . GLY A 1 721 ? -19.876 7.927 12.949 1.00 78.06 721 GLY A N 1
ATOM 5701 C CA . GLY A 1 721 ? -19.712 6.851 13.916 1.00 78.06 721 GLY A CA 1
ATOM 5702 C C . GLY A 1 721 ? -20.752 6.859 15.049 1.00 78.06 721 GLY A C 1
ATOM 5703 O O . GLY A 1 721 ? -21.553 5.923 15.127 1.00 78.06 721 GLY A O 1
ATOM 5704 N N . PRO A 1 722 ? -20.847 7.933 15.859 1.00 81.06 722 PRO A N 1
ATOM 5705 C CA . PRO A 1 722 ? -21.853 8.037 16.922 1.00 81.06 722 PRO A CA 1
ATOM 5706 C C . PRO A 1 722 ? -23.294 8.000 16.397 1.00 81.06 722 PRO A C 1
ATOM 5708 O O . PRO A 1 722 ? -24.204 7.515 17.068 1.00 81.06 722 PRO A O 1
ATOM 5711 N N . THR A 1 723 ? -23.507 8.480 15.169 1.00 86.81 723 THR A N 1
ATOM 5712 C CA . THR A 1 723 ? -24.807 8.396 14.493 1.00 86.81 723 THR A CA 1
ATOM 5713 C C . THR A 1 723 ? -25.195 6.953 14.189 1.00 86.81 723 THR A C 1
ATOM 5715 O O . THR A 1 723 ? -26.322 6.541 14.463 1.00 86.81 723 THR A O 1
ATOM 5718 N N . LEU A 1 724 ? -24.270 6.186 13.609 1.00 82.69 724 LEU A N 1
ATOM 5719 C CA . LEU A 1 724 ? -24.486 4.786 13.266 1.00 82.69 724 LEU A CA 1
ATOM 5720 C C . LEU A 1 724 ? -24.657 3.938 14.524 1.00 82.69 724 LEU A C 1
ATOM 5722 O O . LEU A 1 724 ? -25.494 3.044 14.520 1.00 82.69 724 LEU A O 1
ATOM 5726 N N . GLN A 1 725 ? -23.956 4.269 15.611 1.00 82.31 725 GLN A N 1
ATOM 5727 C CA . GLN A 1 725 ? -24.186 3.675 16.927 1.00 82.31 725 GLN A CA 1
ATOM 5728 C C . GLN A 1 725 ? -25.634 3.883 17.395 1.00 82.31 725 GLN A C 1
ATOM 5730 O O . GLN A 1 725 ? -26.332 2.909 17.662 1.00 82.31 725 GLN A O 1
ATOM 5735 N N . LYS A 1 726 ? -26.127 5.131 17.420 1.00 85.38 726 LYS A N 1
ATOM 5736 C CA . LYS A 1 726 ? -27.518 5.436 17.814 1.00 85.38 726 LYS A CA 1
ATOM 5737 C C . LYS A 1 726 ? -28.547 4.742 16.931 1.00 85.38 726 LYS A C 1
ATOM 5739 O O . LYS A 1 726 ? -29.576 4.280 17.410 1.00 85.38 726 LYS A O 1
ATOM 5744 N N . TYR A 1 727 ? -28.268 4.674 15.635 1.00 87.38 727 TYR A N 1
ATOM 5745 C CA . TYR A 1 727 ? -29.114 3.967 14.688 1.00 87.38 727 TYR A CA 1
ATOM 5746 C C . TYR A 1 727 ? -29.124 2.448 14.941 1.00 87.38 727 TYR A C 1
ATOM 5748 O O . TYR A 1 727 ? -30.192 1.839 14.912 1.00 87.38 727 TYR A O 1
ATOM 5756 N N . ALA A 1 728 ? -27.960 1.841 15.196 1.00 83.38 728 ALA A N 1
ATOM 5757 C CA . ALA A 1 728 ? -27.817 0.406 15.434 1.00 83.38 728 ALA A CA 1
ATOM 5758 C C . ALA A 1 728 ? -28.487 -0.038 16.747 1.00 83.38 728 ALA A C 1
ATOM 5760 O O . ALA A 1 728 ? -29.137 -1.079 16.761 1.00 83.38 728 ALA A O 1
ATOM 5761 N N . GLU A 1 729 ? -28.404 0.772 17.810 1.00 81.75 729 GLU A N 1
ATOM 5762 C CA . GLU A 1 729 ? -29.079 0.531 19.101 1.00 81.75 729 GLU A CA 1
ATOM 5763 C C . GLU A 1 729 ? -30.611 0.404 18.964 1.00 81.75 729 GLU A C 1
ATOM 5765 O O . GLU A 1 729 ? -31.247 -0.342 19.705 1.00 81.75 729 GLU A O 1
ATOM 5770 N N . GLU A 1 730 ? -31.204 1.114 18.001 1.00 85.19 730 GLU A N 1
ATOM 5771 C CA . GLU A 1 730 ? -32.655 1.168 17.764 1.00 85.19 730 GLU A CA 1
ATOM 5772 C C . GLU A 1 730 ? -33.104 0.318 16.561 1.00 85.19 730 GLU A C 1
ATOM 5774 O O . GLU A 1 730 ? -34.261 0.375 16.124 1.00 85.19 730 GLU A O 1
ATOM 5779 N N . TYR A 1 731 ? -32.193 -0.469 15.986 1.00 82.50 731 TYR A N 1
ATOM 5780 C CA . TYR A 1 731 ? -32.487 -1.296 14.824 1.00 82.50 731 TYR A CA 1
ATOM 5781 C C . TYR A 1 731 ? -33.416 -2.476 15.194 1.00 82.50 731 TYR A C 1
ATOM 5783 O O . TYR A 1 731 ? -33.208 -3.139 16.212 1.00 82.50 731 TYR A O 1
ATOM 5791 N N . PRO A 1 732 ? -34.439 -2.813 14.376 1.00 87.19 732 PRO A N 1
ATOM 5792 C CA . PRO A 1 732 ? -34.791 -2.260 13.075 1.00 87.19 732 PRO A CA 1
ATOM 5793 C C . PRO A 1 732 ? -35.628 -0.983 13.172 1.00 87.19 732 PRO A C 1
ATOM 5795 O O . PRO A 1 732 ? -36.703 -0.954 13.788 1.00 87.19 732 PRO A O 1
ATOM 5798 N N . VAL A 1 733 ? -35.181 0.038 12.438 1.00 87.75 733 VAL A N 1
ATOM 5799 C CA . VAL A 1 733 ? -35.853 1.334 12.331 1.00 87.75 733 VAL A CA 1
ATOM 5800 C C . VAL A 1 733 ? -36.788 1.343 11.124 1.00 87.75 733 VAL A C 1
ATOM 5802 O O . VAL A 1 733 ? -36.396 1.027 10.001 1.00 87.75 733 VAL A O 1
ATOM 5805 N N . VAL A 1 734 ? -38.050 1.719 11.335 1.00 90.75 734 VAL A N 1
ATOM 5806 C CA . VAL A 1 734 ? -39.073 1.734 10.278 1.00 90.75 734 VAL A CA 1
ATOM 5807 C C . VAL A 1 734 ? -39.778 3.079 10.176 1.00 90.75 734 VAL A C 1
ATOM 5809 O O . VAL A 1 734 ? -39.939 3.820 11.146 1.00 90.75 734 VAL A O 1
ATOM 5812 N N . ASN A 1 735 ? -40.281 3.396 8.987 1.00 89.56 735 ASN A N 1
ATOM 5813 C CA . ASN A 1 735 ? -41.159 4.543 8.801 1.00 89.56 735 ASN A CA 1
ATOM 5814 C C . ASN A 1 735 ? -42.611 4.229 9.224 1.00 89.56 735 ASN A C 1
ATOM 5816 O O . ASN A 1 735 ? -42.981 3.097 9.541 1.00 89.56 735 ASN A O 1
ATOM 5820 N N . LYS A 1 736 ? -43.498 5.232 9.163 1.00 88.19 736 LYS A N 1
ATOM 5821 C CA . LYS A 1 736 ? -44.933 5.094 9.504 1.00 88.19 736 LYS A CA 1
ATOM 5822 C C . LYS A 1 736 ? -45.701 4.046 8.687 1.00 88.19 736 LYS A C 1
ATOM 5824 O O . LYS A 1 736 ? -46.804 3.666 9.079 1.00 88.19 736 LYS A O 1
ATOM 5829 N N . LYS A 1 737 ? -45.173 3.619 7.539 1.00 86.94 737 LYS A N 1
ATOM 5830 C CA . LYS A 1 737 ? -45.759 2.567 6.697 1.00 86.94 737 LYS A CA 1
ATOM 5831 C C . LYS A 1 737 ? -45.223 1.174 7.044 1.00 86.94 737 LYS A C 1
ATOM 5833 O O . LYS A 1 737 ? -45.721 0.198 6.489 1.00 86.94 737 LYS A O 1
ATOM 5838 N N . GLY A 1 738 ? -44.262 1.081 7.963 1.00 82.62 738 GLY A N 1
ATOM 5839 C CA . GLY A 1 738 ? -43.556 -0.151 8.299 1.00 82.62 738 GLY A CA 1
ATOM 5840 C C . GLY A 1 738 ? -42.487 -0.536 7.277 1.00 82.62 738 GLY A C 1
ATOM 5841 O O . GLY A 1 738 ? -42.060 -1.685 7.287 1.00 82.62 738 GLY A O 1
ATOM 5842 N N . GLU A 1 739 ? -42.097 0.383 6.388 1.00 86.12 739 GLU A N 1
ATOM 5843 C CA . GLU A 1 739 ? -40.953 0.188 5.493 1.00 86.12 739 GLU A CA 1
ATOM 5844 C C . GLU A 1 739 ? -39.677 0.462 6.296 1.00 86.12 739 GLU A C 1
ATOM 5846 O O . GLU A 1 739 ? -39.615 1.449 7.036 1.00 86.12 739 GLU A O 1
ATOM 5851 N N . GLU A 1 740 ? -38.696 -0.423 6.173 1.00 85.81 740 GLU A N 1
ATOM 5852 C CA . GLU A 1 740 ? -37.397 -0.295 6.826 1.00 85.81 740 GLU A CA 1
ATOM 5853 C C . GLU A 1 740 ? -36.629 0.914 6.286 1.00 85.81 740 GLU A C 1
ATOM 5855 O O . GLU A 1 740 ? -36.663 1.210 5.089 1.00 85.81 740 GLU A O 1
ATOM 5860 N N . ILE A 1 741 ? -35.975 1.635 7.189 1.00 87.56 741 ILE A N 1
ATOM 5861 C CA . ILE A 1 741 ? -35.050 2.713 6.858 1.00 87.56 741 ILE A CA 1
ATOM 5862 C C . ILE A 1 741 ? -33.645 2.122 6.864 1.00 87.56 741 ILE A C 1
ATOM 5864 O O . ILE A 1 741 ? -33.335 1.364 7.766 1.00 87.56 741 ILE A O 1
ATOM 5868 N N . ARG A 1 742 ? -32.813 2.446 5.867 1.00 86.75 742 ARG A N 1
ATOM 5869 C CA . ARG A 1 742 ? -31.403 2.020 5.816 1.00 86.75 742 ARG A CA 1
ATOM 5870 C C . ARG A 1 742 ? -30.492 3.003 6.572 1.00 86.75 742 ARG A C 1
ATOM 5872 O O . ARG A 1 742 ? -30.843 4.188 6.642 1.00 86.75 742 ARG A O 1
ATOM 5879 N N . PRO A 1 743 ? -29.304 2.570 7.047 1.00 86.44 743 PRO A N 1
ATOM 5880 C CA . PRO A 1 743 ? -28.304 3.448 7.667 1.00 86.44 743 PRO A CA 1
ATOM 5881 C C . PRO A 1 743 ? -27.992 4.725 6.869 1.00 86.44 743 PRO A C 1
ATOM 5883 O O . PRO A 1 743 ? -27.783 5.785 7.459 1.00 86.44 743 PRO A O 1
ATOM 5886 N N . ARG A 1 744 ? -28.034 4.671 5.530 1.00 84.44 744 ARG A N 1
ATOM 5887 C CA . ARG A 1 744 ? -27.864 5.839 4.643 1.00 84.44 744 ARG A CA 1
ATOM 5888 C C . ARG A 1 744 ? -28.708 7.058 5.033 1.00 84.44 744 ARG A C 1
ATOM 5890 O O . ARG A 1 744 ? -28.238 8.189 4.906 1.00 84.44 744 ARG A O 1
ATOM 5897 N N . GLU A 1 745 ? -29.938 6.856 5.502 1.00 85.06 745 GLU A N 1
ATOM 5898 C CA . GLU A 1 745 ? -30.812 7.965 5.905 1.00 85.06 745 GLU A CA 1
ATOM 5899 C C . GLU A 1 745 ? -30.311 8.630 7.201 1.00 85.06 745 GLU A C 1
ATOM 5901 O O . GLU A 1 745 ? -30.322 9.857 7.314 1.00 85.06 745 GLU A O 1
ATOM 5906 N N . ALA A 1 746 ? -29.794 7.838 8.151 1.00 86.94 746 ALA A N 1
ATOM 5907 C CA . ALA A 1 746 ? -29.150 8.331 9.373 1.00 86.94 746 ALA A CA 1
ATOM 5908 C C . ALA A 1 746 ? -27.893 9.147 9.055 1.00 86.94 746 ALA A C 1
ATOM 5910 O O . ALA A 1 746 ? -27.736 10.258 9.560 1.00 86.94 746 ALA A O 1
ATOM 5911 N N . LEU A 1 747 ? -27.052 8.653 8.143 1.00 85.00 747 LEU A N 1
ATOM 5912 C CA . LEU A 1 747 ? -25.861 9.366 7.674 1.00 85.00 747 LEU A CA 1
ATOM 5913 C C . LEU A 1 747 ? -26.207 10.708 7.018 1.00 85.00 747 LEU A C 1
ATOM 5915 O O . LEU A 1 747 ? -25.551 11.715 7.285 1.00 85.00 747 LEU A O 1
ATOM 5919 N N . SER A 1 748 ? -27.273 10.753 6.212 1.00 82.06 748 SER A N 1
ATOM 5920 C CA . SER A 1 748 ? -27.746 11.999 5.599 1.00 82.06 748 SER A CA 1
ATOM 5921 C C . SER A 1 748 ? -28.192 13.021 6.655 1.00 82.06 748 SER A C 1
ATOM 5923 O O . SER A 1 748 ? -27.818 14.194 6.575 1.00 82.06 748 SER A O 1
ATOM 5925 N N . GLN A 1 749 ? -28.910 12.582 7.698 1.00 85.19 749 GLN A N 1
ATOM 5926 C CA . GLN A 1 749 ? -29.290 13.451 8.819 1.00 85.19 749 GLN A CA 1
ATOM 5927 C C . GLN A 1 749 ? -28.086 13.954 9.620 1.00 85.19 749 GLN A C 1
ATOM 5929 O O . GLN A 1 749 ? -28.033 15.138 9.958 1.00 85.19 749 GLN A O 1
ATOM 5934 N N . ALA A 1 750 ? -27.104 13.092 9.892 1.00 85.50 750 ALA A N 1
ATOM 5935 C CA . ALA A 1 750 ? -25.868 13.504 10.547 1.00 85.50 750 ALA A CA 1
ATOM 5936 C C . ALA A 1 750 ? -25.116 14.547 9.724 1.00 85.50 750 ALA A C 1
ATOM 5938 O O . ALA A 1 750 ? -24.681 15.566 10.256 1.00 85.50 750 ALA A O 1
ATOM 5939 N N . ARG A 1 751 ? -25.023 14.347 8.407 1.00 80.75 751 ARG A N 1
ATOM 5940 C CA . ARG A 1 751 ? -24.347 15.284 7.509 1.00 80.75 751 ARG A CA 1
ATOM 5941 C C . ARG A 1 751 ? -24.992 16.668 7.523 1.00 80.75 751 ARG A C 1
ATOM 5943 O O . ARG A 1 751 ? -24.276 17.670 7.579 1.00 80.75 751 ARG A O 1
ATOM 5950 N N . GLU A 1 752 ? -26.321 16.735 7.492 1.00 81.38 752 GLU A N 1
ATOM 5951 C CA . GLU A 1 752 ? -27.064 17.993 7.629 1.00 81.38 752 GLU A CA 1
ATOM 5952 C C . GLU A 1 752 ? -26.741 18.679 8.967 1.00 81.38 752 GLU A C 1
ATOM 5954 O O . GLU A 1 752 ? -26.435 19.873 9.000 1.00 81.38 752 GLU A O 1
ATOM 5959 N N . ALA A 1 753 ? -26.728 17.908 10.056 1.00 86.56 753 ALA A N 1
ATOM 5960 C CA . ALA A 1 753 ? -26.452 18.395 11.401 1.00 86.56 753 ALA A CA 1
ATOM 5961 C C . ALA A 1 753 ? -25.036 18.984 11.538 1.00 86.56 753 ALA A C 1
ATOM 5963 O O . ALA A 1 753 ? -24.882 20.116 12.005 1.00 86.56 753 ALA A O 1
ATOM 5964 N N . VAL A 1 754 ? -24.016 18.256 11.071 1.00 85.69 754 VAL A N 1
ATOM 5965 C CA . VAL A 1 754 ? -22.614 18.701 11.104 1.00 85.69 754 VAL A CA 1
ATOM 5966 C C . VAL A 1 754 ? -22.403 19.919 10.215 1.00 85.69 754 VAL A C 1
ATOM 5968 O O . VAL A 1 754 ? -21.713 20.855 10.606 1.00 85.69 754 VAL A O 1
ATOM 5971 N N . THR A 1 755 ? -23.027 19.950 9.034 1.00 82.44 755 THR A N 1
ATOM 5972 C CA . THR A 1 755 ? -22.956 21.114 8.139 1.00 82.44 755 THR A CA 1
ATOM 5973 C C . THR A 1 755 ? -23.484 22.370 8.835 1.00 82.44 755 THR A C 1
ATOM 5975 O O . THR A 1 755 ? -22.895 23.441 8.690 1.00 82.44 755 THR A O 1
ATOM 5978 N N . GLY A 1 756 ? -24.550 22.235 9.632 1.00 83.31 756 GLY A N 1
ATOM 5979 C CA . GLY A 1 756 ? -25.057 23.305 10.492 1.00 83.31 756 GLY A CA 1
ATOM 5980 C C . GLY A 1 756 ? -24.021 23.786 11.510 1.00 83.31 756 GLY A C 1
ATOM 5981 O O . GLY A 1 756 ? -23.742 24.979 11.563 1.00 83.31 756 GLY A O 1
ATOM 5982 N N . VAL A 1 757 ? -23.389 22.868 12.251 1.00 87.50 757 VAL A N 1
ATOM 5983 C CA . VAL A 1 757 ? -22.339 23.197 13.239 1.00 87.50 757 VAL A CA 1
ATOM 5984 C C . VAL A 1 757 ? -21.143 23.896 12.585 1.00 87.50 757 VAL A C 1
ATOM 5986 O O . VAL A 1 757 ? -20.677 24.926 13.072 1.00 87.50 757 VAL A O 1
ATOM 5989 N N . LEU A 1 758 ? -20.662 23.384 11.449 1.00 84.62 758 LEU A N 1
ATOM 5990 C CA . LEU A 1 758 ? -19.549 23.983 10.710 1.00 84.62 758 LEU A CA 1
ATOM 5991 C C . LEU A 1 758 ? -19.898 25.386 10.207 1.00 84.62 758 LEU A C 1
ATOM 5993 O O . LEU A 1 758 ? -19.078 26.298 10.308 1.00 84.62 758 LEU A O 1
ATOM 5997 N N . ALA A 1 759 ? -21.114 25.578 9.694 1.00 83.25 759 ALA A N 1
ATOM 5998 C CA . ALA A 1 759 ? -21.582 26.894 9.290 1.00 83.25 759 ALA A CA 1
ATOM 5999 C C . ALA A 1 759 ? -21.643 27.855 10.489 1.00 83.25 759 ALA A C 1
ATOM 6001 O O . ALA A 1 759 ? -21.091 28.944 10.409 1.00 83.25 759 ALA A O 1
ATOM 6002 N N . GLU A 1 760 ? -22.230 27.443 11.615 1.00 83.62 760 GLU A N 1
ATOM 6003 C CA . GLU A 1 760 ? -22.317 28.248 12.844 1.00 83.62 760 GLU A CA 1
ATOM 6004 C C . GLU A 1 760 ? -20.932 28.636 13.402 1.00 83.62 760 GLU A C 1
ATOM 6006 O O . GLU A 1 760 ? -20.759 29.744 13.913 1.00 83.62 760 GLU A O 1
ATOM 6011 N N . ARG A 1 761 ? -19.934 27.745 13.305 1.00 83.56 761 ARG A N 1
ATOM 6012 C CA . ARG A 1 761 ? -18.584 27.967 13.852 1.00 83.56 761 ARG A CA 1
ATOM 6013 C C . ARG A 1 761 ? -17.696 28.819 12.948 1.00 83.56 761 ARG A C 1
ATOM 6015 O O . ARG A 1 761 ? -16.948 29.658 13.450 1.00 83.56 761 ARG A O 1
ATOM 6022 N N . PHE A 1 762 ? -17.736 28.577 11.638 1.00 83.19 762 PHE A N 1
ATOM 6023 C CA . PHE A 1 762 ? -16.764 29.136 10.692 1.00 83.19 762 PHE A CA 1
ATOM 6024 C C . PHE A 1 762 ? -17.314 30.269 9.823 1.00 83.19 762 PHE A C 1
ATOM 6026 O O . PHE A 1 762 ? -16.515 31.037 9.289 1.00 83.19 762 PHE A O 1
ATOM 6033 N N . LEU A 1 763 ? -18.637 30.413 9.699 1.00 83.38 763 LEU A N 1
ATOM 6034 C CA . LEU A 1 763 ? -19.247 31.542 8.997 1.00 83.38 763 LEU A CA 1
ATOM 6035 C C . LEU A 1 763 ? -19.683 32.601 10.008 1.00 83.38 763 LEU A C 1
ATOM 6037 O O . LEU A 1 763 ? -20.573 32.383 10.825 1.00 83.38 763 LEU A O 1
ATOM 6041 N N . LYS A 1 764 ? -19.070 33.784 9.934 1.00 81.94 764 LYS A N 1
ATOM 6042 C CA . LYS A 1 764 ? -19.453 34.945 10.760 1.00 81.94 764 LYS A CA 1
ATOM 6043 C C . LYS A 1 764 ? -20.592 35.735 10.122 1.00 81.94 764 LYS A C 1
ATOM 6045 O O . LYS A 1 764 ? -21.192 36.599 10.765 1.00 81.94 764 LYS A O 1
ATOM 6050 N N . THR A 1 765 ? -20.879 35.464 8.852 1.00 82.44 765 THR A N 1
ATOM 6051 C CA . THR A 1 765 ? -21.921 36.148 8.098 1.00 82.44 765 THR A CA 1
ATOM 6052 C C . THR A 1 765 ? -23.326 35.762 8.580 1.00 82.44 765 THR A C 1
ATOM 6054 O O . THR A 1 765 ? -23.848 34.690 8.273 1.00 82.44 765 THR A O 1
ATOM 6057 N N . ASP A 1 766 ? -24.004 36.702 9.242 1.00 78.94 766 ASP A N 1
ATOM 6058 C CA . ASP A 1 766 ? -25.414 36.566 9.620 1.00 78.94 766 ASP A CA 1
ATOM 6059 C C . ASP A 1 766 ? -26.358 36.589 8.403 1.00 78.94 766 ASP A C 1
ATOM 6061 O O . ASP A 1 766 ? -26.370 37.542 7.610 1.00 78.94 766 ASP A O 1
ATOM 6065 N N . GLY A 1 767 ? -27.264 35.608 8.333 1.00 80.69 767 GLY A N 1
ATOM 6066 C CA . GLY A 1 767 ? -28.372 35.585 7.370 1.00 80.69 767 GLY A CA 1
ATOM 6067 C C . GLY A 1 767 ? -28.178 34.668 6.162 1.00 80.69 767 GLY A C 1
ATOM 6068 O O . GLY A 1 767 ? -28.922 34.802 5.195 1.00 80.69 767 GLY A O 1
ATOM 6069 N N . ILE A 1 768 ? -27.242 33.715 6.207 1.00 81.56 768 ILE A N 1
ATOM 6070 C CA . ILE A 1 768 ? -27.056 32.696 5.152 1.00 81.56 768 ILE A CA 1
ATOM 6071 C C . ILE A 1 768 ? -28.306 31.833 4.917 1.00 81.56 768 ILE A C 1
ATOM 6073 O O . ILE A 1 768 ? -28.538 31.350 3.813 1.00 81.56 768 ILE A O 1
ATOM 6077 N N . GLU A 1 769 ? -29.181 31.681 5.905 1.00 78.69 769 GLU A N 1
ATOM 6078 C CA . GLU A 1 769 ? -30.471 31.009 5.700 1.00 78.69 769 GLU A CA 1
ATOM 6079 C C . GLU A 1 769 ? -31.449 31.810 4.821 1.00 78.69 769 GLU A C 1
ATOM 6081 O O . GLU A 1 769 ? -32.450 31.269 4.357 1.00 78.69 769 GLU A O 1
ATOM 6086 N N . GLN A 1 770 ? -31.185 33.104 4.605 1.00 82.94 770 GLN A N 1
ATOM 6087 C CA . GLN A 1 770 ? -32.059 34.022 3.868 1.00 82.94 770 GLN A CA 1
ATOM 6088 C C . GLN A 1 770 ? -31.690 34.128 2.382 1.00 82.94 770 GLN A C 1
ATOM 6090 O O . GLN A 1 770 ? -32.470 34.688 1.615 1.00 82.94 770 GLN A O 1
ATOM 6095 N N . ILE A 1 771 ? -30.524 33.613 1.972 1.00 90.25 771 ILE A N 1
ATOM 6096 C CA . ILE A 1 771 ? -30.129 33.554 0.559 1.00 90.25 771 ILE A CA 1
ATOM 6097 C C . ILE A 1 771 ? -30.734 32.324 -0.125 1.00 90.25 771 ILE A C 1
ATOM 6099 O O . ILE A 1 771 ? -31.135 31.351 0.514 1.00 90.25 771 ILE A O 1
ATOM 6103 N N . ASP A 1 772 ? -30.814 32.368 -1.453 1.00 93.12 772 ASP A N 1
ATOM 6104 C CA . ASP A 1 772 ? -31.363 31.267 -2.238 1.00 93.12 772 ASP A CA 1
ATOM 6105 C C . ASP A 1 772 ? -30.558 29.962 -2.074 1.00 93.12 772 ASP A C 1
ATOM 6107 O O . ASP A 1 772 ? -29.346 29.967 -1.838 1.00 93.12 772 ASP A O 1
ATOM 6111 N N . SER A 1 773 ? -31.246 28.830 -2.246 1.00 91.25 773 SER A N 1
ATOM 6112 C CA . SER A 1 773 ? -30.702 27.483 -2.036 1.00 91.25 773 SER A CA 1
ATOM 6113 C C . SER A 1 773 ? -29.459 27.185 -2.880 1.00 91.25 773 SER A C 1
ATOM 6115 O O . SER A 1 773 ? -28.564 26.483 -2.415 1.00 91.25 773 SER A O 1
ATOM 6117 N N . LEU A 1 774 ? -29.374 27.734 -4.099 1.00 93.38 774 LEU A N 1
ATOM 6118 C CA . LEU A 1 774 ? -28.221 27.541 -4.977 1.00 93.38 774 LEU A CA 1
ATOM 6119 C C . LEU A 1 774 ? -26.986 28.277 -4.457 1.00 93.38 774 LEU A C 1
ATOM 6121 O O . LEU A 1 774 ? -25.904 27.697 -4.386 1.00 93.38 774 LEU A O 1
ATOM 6125 N N . SER A 1 775 ? -27.142 29.550 -4.099 1.00 94.19 775 SER A N 1
ATOM 6126 C CA . SER A 1 775 ? -26.049 30.354 -3.549 1.00 94.19 775 SER A CA 1
ATOM 6127 C C . SER A 1 775 ? -25.564 29.776 -2.220 1.00 94.19 775 SER A C 1
ATOM 6129 O O . SER A 1 775 ? -24.358 29.670 -2.006 1.00 94.19 775 SER A O 1
ATOM 6131 N N . ARG A 1 776 ? -26.491 29.313 -1.368 1.00 91.56 776 ARG A N 1
ATOM 6132 C CA . ARG A 1 776 ? -26.165 28.629 -0.110 1.00 91.56 776 ARG A CA 1
ATOM 6133 C C . ARG A 1 776 ? -25.370 27.348 -0.344 1.00 91.56 776 ARG A C 1
ATOM 6135 O O . ARG A 1 776 ? -24.335 27.161 0.282 1.00 91.56 776 ARG A O 1
ATOM 6142 N N . TRP A 1 777 ? -25.816 26.502 -1.271 1.00 92.56 777 TRP A N 1
ATOM 6143 C CA . TRP A 1 777 ? -25.094 25.288 -1.650 1.00 92.56 777 TRP A CA 1
ATOM 6144 C C . TRP A 1 777 ? -23.669 25.585 -2.120 1.00 92.56 777 TRP A C 1
ATOM 6146 O O . TRP A 1 777 ? -22.728 24.929 -1.681 1.00 92.56 777 TRP A O 1
ATOM 6156 N N . TYR A 1 778 ? -23.501 26.600 -2.970 1.00 93.44 778 TYR A N 1
ATOM 6157 C CA . TYR A 1 778 ? -22.194 26.989 -3.493 1.00 93.44 778 TYR A CA 1
ATOM 6158 C C . TYR A 1 778 ? -21.249 27.470 -2.379 1.00 93.44 778 TYR A C 1
ATOM 6160 O O . TYR A 1 778 ? -20.090 27.071 -2.346 1.00 93.44 778 TYR A O 1
ATOM 6168 N N . ILE A 1 779 ? -21.749 28.265 -1.426 1.00 91.94 779 ILE A N 1
ATOM 6169 C CA . ILE A 1 779 ? -20.975 28.731 -0.262 1.00 91.94 779 ILE A CA 1
ATOM 6170 C C . ILE A 1 779 ? -20.592 27.566 0.657 1.00 91.94 779 ILE A C 1
ATOM 6172 O O . ILE A 1 779 ? -19.433 27.460 1.040 1.00 91.94 779 ILE A O 1
ATOM 6176 N N . LEU A 1 780 ? -21.534 26.677 0.989 1.00 88.25 780 LEU A N 1
ATOM 6177 C CA . LEU A 1 780 ? -21.261 25.512 1.843 1.00 88.25 780 LEU A CA 1
ATOM 6178 C C . LEU A 1 780 ? -20.271 24.540 1.189 1.00 88.25 780 LEU A C 1
ATOM 6180 O O . LEU A 1 780 ? -19.438 23.952 1.873 1.00 88.25 780 LEU A O 1
ATOM 6184 N N . SER A 1 781 ? -20.331 24.415 -0.138 1.00 89.69 781 SER A N 1
ATOM 6185 C CA . SER A 1 781 ? -19.381 23.621 -0.917 1.00 89.69 781 SER A CA 1
ATOM 6186 C C . SER A 1 781 ? -17.953 24.149 -0.748 1.00 89.69 781 SER A C 1
ATOM 6188 O O . SER A 1 781 ? -17.056 23.380 -0.415 1.00 89.69 781 SER A O 1
ATOM 6190 N N . TRP A 1 782 ? -17.756 25.466 -0.874 1.00 88.19 782 TRP A N 1
ATOM 6191 C CA . TRP A 1 782 ? -16.465 26.102 -0.591 1.00 88.19 782 TRP A CA 1
ATOM 6192 C C . TRP A 1 782 ? -16.072 26.024 0.887 1.00 88.19 782 TRP A C 1
ATOM 6194 O O . TRP A 1 782 ? -14.905 25.792 1.180 1.00 88.19 782 TRP A O 1
ATOM 6204 N N . LEU A 1 783 ? -17.029 26.157 1.814 1.00 85.94 783 LEU A N 1
ATOM 6205 C CA . LEU A 1 783 ? -16.762 26.082 3.251 1.00 85.94 783 LEU A CA 1
ATOM 6206 C C . LEU A 1 783 ? -16.135 24.743 3.644 1.00 85.94 783 LEU A C 1
ATOM 6208 O O . LEU A 1 783 ? -15.192 24.744 4.427 1.00 85.94 783 LEU A O 1
ATOM 6212 N N . ILE A 1 784 ? -16.702 23.632 3.167 1.00 79.44 784 ILE A N 1
ATOM 6213 C CA . ILE A 1 784 ? -16.356 22.276 3.621 1.00 79.44 784 ILE A CA 1
ATOM 6214 C C . ILE A 1 784 ? -15.146 21.714 2.874 1.00 79.44 784 ILE A C 1
ATOM 6216 O O . ILE A 1 784 ? -14.312 21.055 3.494 1.00 79.44 784 ILE A O 1
ATOM 6220 N N . TYR A 1 785 ? -15.061 21.954 1.562 1.00 79.69 785 TYR A N 1
ATOM 6221 C CA . TYR A 1 785 ? -14.030 21.355 0.708 1.00 79.69 785 TYR A CA 1
ATOM 6222 C C . TYR A 1 785 ? -12.830 22.260 0.462 1.00 79.69 785 TYR A C 1
ATOM 6224 O O . TYR A 1 785 ? -11.779 21.754 0.079 1.00 79.69 785 TYR A O 1
ATOM 6232 N N . GLU A 1 786 ? -12.992 23.577 0.626 1.00 79.50 786 GLU A N 1
ATOM 6233 C CA . GLU A 1 786 ? -11.937 24.583 0.423 1.00 79.50 786 GLU A CA 1
ATOM 6234 C C . GLU A 1 786 ? -11.250 24.487 -0.957 1.00 79.50 786 GLU A C 1
ATOM 6236 O O . GLU A 1 786 ? -10.152 24.994 -1.176 1.00 79.50 786 GLU A O 1
ATOM 6241 N N . ASN A 1 787 ? -11.915 23.843 -1.920 1.00 80.69 787 ASN A N 1
ATOM 6242 C CA . ASN A 1 787 ? -11.407 23.549 -3.250 1.00 80.69 787 ASN A CA 1
ATOM 6243 C C . ASN A 1 787 ? -12.556 23.571 -4.267 1.00 80.69 787 ASN A C 1
ATOM 6245 O O . ASN A 1 787 ? -13.721 23.361 -3.926 1.00 80.69 787 ASN A O 1
ATOM 6249 N N . ASP A 1 788 ? -12.223 23.803 -5.535 1.00 83.44 788 ASP A N 1
ATOM 6250 C CA . ASP A 1 788 ? -13.197 23.835 -6.620 1.00 83.44 788 ASP A CA 1
ATOM 6251 C C . ASP A 1 788 ? -13.670 22.436 -7.035 1.00 83.44 788 ASP A C 1
ATOM 6253 O O . ASP A 1 788 ? -14.641 22.327 -7.774 1.00 83.44 788 ASP A O 1
ATOM 6257 N N . THR A 1 789 ? -13.016 21.366 -6.581 1.00 83.31 789 THR A N 1
ATOM 6258 C CA . THR A 1 789 ? -13.318 19.987 -6.976 1.00 83.31 789 THR A CA 1
ATOM 6259 C C . THR A 1 789 ? -13.857 19.186 -5.793 1.00 83.31 789 THR A C 1
ATOM 6261 O O . THR A 1 789 ? -13.223 19.118 -4.743 1.00 83.31 789 THR A O 1
ATOM 6264 N N . ILE A 1 790 ? -15.033 18.575 -5.968 1.00 82.50 790 ILE A N 1
ATOM 6265 C CA . ILE A 1 790 ? -15.810 17.913 -4.908 1.00 82.50 790 ILE A CA 1
ATOM 6266 C C . ILE A 1 790 ? -16.359 16.582 -5.436 1.00 82.50 790 ILE A C 1
ATOM 6268 O O . ILE A 1 790 ? -16.886 16.573 -6.550 1.00 82.50 790 ILE A O 1
ATOM 6272 N N . PRO A 1 791 ? -16.319 15.471 -4.677 1.00 76.25 791 PRO A N 1
ATOM 6273 C CA . PRO A 1 791 ? -16.982 14.230 -5.078 1.00 76.25 791 PRO A CA 1
ATOM 6274 C C . PRO A 1 791 ? -18.467 14.451 -5.401 1.00 76.25 791 PRO A C 1
ATOM 6276 O O . PRO A 1 791 ? -19.158 15.213 -4.722 1.00 76.25 791 PRO A O 1
ATOM 6279 N N . TYR A 1 792 ? -18.980 13.808 -6.450 1.00 81.38 792 TYR A N 1
ATOM 6280 C CA . TYR A 1 792 ? -20.342 14.076 -6.920 1.00 81.38 792 TYR A CA 1
ATOM 6281 C C . TYR A 1 792 ? -21.421 13.771 -5.873 1.00 81.38 792 TYR A C 1
ATOM 6283 O O . TYR A 1 792 ? -22.321 14.591 -5.670 1.00 81.38 792 TYR A O 1
ATOM 6291 N N . ASP A 1 793 ? -21.315 12.641 -5.176 1.00 71.31 793 ASP A N 1
ATOM 6292 C CA . ASP A 1 793 ? -22.302 12.263 -4.161 1.00 71.31 793 ASP A CA 1
ATOM 6293 C C . ASP A 1 793 ? -22.303 13.225 -2.976 1.00 71.31 793 ASP A C 1
ATOM 6295 O O . ASP A 1 793 ? -23.362 13.607 -2.479 1.00 71.31 793 ASP A O 1
ATOM 6299 N N . GLU A 1 794 ? -21.129 13.711 -2.590 1.00 75.19 794 GLU A N 1
ATOM 6300 C CA . GLU A 1 794 ? -20.975 14.713 -1.540 1.00 75.19 794 GLU A CA 1
ATOM 6301 C C . GLU A 1 794 ? -21.620 16.048 -1.915 1.00 75.19 794 GLU A C 1
ATOM 6303 O O . GLU A 1 794 ? -22.403 16.628 -1.158 1.00 75.19 794 GLU A O 1
ATOM 6308 N N . ALA A 1 795 ? -21.362 16.512 -3.136 1.00 84.19 795 ALA A N 1
ATOM 6309 C CA . ALA A 1 795 ? -22.006 17.694 -3.678 1.00 84.19 795 ALA A CA 1
ATOM 6310 C C . ALA A 1 795 ? -23.536 17.552 -3.713 1.00 84.19 795 ALA A C 1
ATOM 6312 O O . ALA A 1 795 ? -24.259 18.515 -3.437 1.00 84.19 795 ALA A O 1
ATOM 6313 N N . ARG A 1 796 ? -24.042 16.353 -4.027 1.00 83.00 796 ARG A N 1
ATOM 6314 C CA . ARG A 1 796 ? -25.475 16.045 -4.026 1.00 83.00 796 ARG A CA 1
ATOM 6315 C C . ARG A 1 796 ? -26.066 16.096 -2.616 1.00 83.00 796 ARG A C 1
ATOM 6317 O O . ARG A 1 796 ? -27.153 16.647 -2.457 1.00 83.00 796 ARG A O 1
ATOM 6324 N N . GLN A 1 797 ? -25.357 15.603 -1.601 1.00 73.38 797 GLN A N 1
ATOM 6325 C CA . GLN A 1 797 ? -25.793 15.668 -0.198 1.00 73.38 797 GLN A CA 1
ATOM 6326 C C . GLN A 1 797 ? -25.794 17.086 0.361 1.00 73.38 797 GLN A C 1
ATOM 6328 O O . GLN A 1 797 ? -26.770 17.500 0.986 1.00 73.38 797 GLN A O 1
ATOM 6333 N N . LEU A 1 798 ? -24.762 17.880 0.064 1.00 82.12 798 LEU A N 1
ATOM 6334 C CA . LEU A 1 798 ? -24.812 19.314 0.349 1.00 82.12 798 LEU A CA 1
ATOM 6335 C C . LEU A 1 798 ? -25.996 19.969 -0.355 1.00 82.12 798 LEU A C 1
ATOM 6337 O O . LEU A 1 798 ? -26.588 20.903 0.178 1.00 82.12 798 LEU A O 1
ATOM 6341 N N . GLY A 1 799 ? -26.359 19.471 -1.539 1.00 85.69 799 GLY A N 1
ATOM 6342 C CA . GLY A 1 799 ? -27.581 19.849 -2.234 1.00 85.69 799 GLY A CA 1
ATOM 6343 C C . GLY A 1 799 ? -28.818 19.604 -1.375 1.00 85.69 799 GLY A C 1
ATOM 6344 O O . GLY A 1 799 ? -29.598 20.529 -1.167 1.00 85.69 799 GLY A O 1
ATOM 6345 N N . VAL A 1 800 ? -28.963 18.408 -0.800 1.00 77.50 800 VAL A N 1
ATOM 6346 C CA . VAL A 1 800 ? -30.061 18.065 0.123 1.00 77.50 800 VAL A CA 1
ATOM 6347 C C . VAL A 1 800 ? -30.093 19.015 1.325 1.00 77.50 800 VAL A C 1
ATOM 6349 O O . VAL A 1 800 ? -31.122 19.654 1.548 1.00 77.50 800 VAL A O 1
ATOM 6352 N N . ALA A 1 801 ? -28.968 19.205 2.023 1.00 72.06 801 ALA A N 1
ATOM 6353 C CA . ALA A 1 801 ? -28.868 20.117 3.171 1.00 72.06 801 ALA A CA 1
ATOM 6354 C C . ALA A 1 801 ? -29.185 21.579 2.789 1.00 72.06 801 ALA A C 1
ATOM 6356 O O . ALA A 1 801 ? -29.855 22.321 3.511 1.00 72.06 801 ALA A O 1
ATOM 6357 N N . ALA A 1 802 ? -28.762 22.003 1.597 1.00 81.62 802 ALA A N 1
ATOM 6358 C CA . ALA A 1 802 ? -29.063 23.320 1.055 1.00 81.62 802 ALA A CA 1
ATOM 6359 C C . ALA A 1 802 ? -30.451 23.412 0.393 1.00 81.62 802 ALA A C 1
ATOM 6361 O O . ALA A 1 802 ? -30.843 24.514 -0.004 1.00 81.62 802 ALA A O 1
ATOM 6362 N N . ASN A 1 803 ? -31.228 22.325 0.348 1.00 83.81 803 ASN A N 1
ATOM 6363 C CA . ASN A 1 803 ? -32.526 22.207 -0.319 1.00 83.81 803 ASN A CA 1
ATOM 6364 C C . ASN A 1 803 ? -32.476 22.546 -1.827 1.00 83.81 803 ASN A C 1
ATOM 6366 O O . ASN A 1 803 ? -33.277 23.330 -2.343 1.00 83.81 803 ASN A O 1
ATOM 6370 N N . VAL A 1 804 ? -31.500 21.980 -2.541 1.00 88.00 804 VAL A N 1
ATOM 6371 C CA . VAL A 1 804 ? -31.318 22.099 -3.990 1.00 88.00 804 VAL A CA 1
ATOM 6372 C C . VAL A 1 804 ? -30.948 20.755 -4.621 1.00 88.00 804 VAL A C 1
ATOM 6374 O O . VAL A 1 804 ? -30.033 20.063 -4.190 1.00 88.00 804 VAL A O 1
ATOM 6377 N N . ASP A 1 805 ? -31.643 20.401 -5.699 1.00 88.56 805 ASP A N 1
ATOM 6378 C CA . ASP A 1 805 ? -31.263 19.273 -6.551 1.00 88.56 805 ASP A CA 1
ATOM 6379 C C . ASP A 1 805 ? -30.232 19.753 -7.582 1.00 88.56 805 ASP A C 1
ATOM 6381 O O . ASP A 1 805 ? -30.562 20.503 -8.511 1.00 88.56 805 ASP A O 1
ATOM 6385 N N . ILE A 1 806 ? -28.975 19.339 -7.395 1.00 89.56 806 ILE A N 1
ATOM 6386 C CA . ILE A 1 806 ? -27.838 19.812 -8.190 1.00 89.56 806 ILE A CA 1
ATOM 6387 C C . ILE A 1 806 ? -27.882 19.345 -9.654 1.00 89.56 806 ILE A C 1
ATOM 6389 O O . ILE A 1 806 ? -27.315 20.016 -10.525 1.00 89.56 806 ILE A O 1
ATOM 6393 N N . ASP A 1 807 ? -28.578 18.249 -9.961 1.00 86.94 807 ASP A N 1
ATOM 6394 C CA . ASP A 1 807 ? -28.688 17.714 -11.321 1.00 86.94 807 ASP A CA 1
ATOM 6395 C C . ASP A 1 807 ? -29.700 18.498 -12.145 1.00 86.94 807 ASP A C 1
ATOM 6397 O O . ASP A 1 807 ? -29.448 18.829 -13.312 1.00 86.94 807 ASP A O 1
ATOM 6401 N N . ASN A 1 808 ? -30.813 18.877 -11.513 1.00 89.12 808 ASN A N 1
ATOM 6402 C CA . ASN A 1 808 ? -31.857 19.675 -12.149 1.00 89.12 808 ASN A CA 1
ATOM 6403 C C . ASN A 1 808 ? -31.354 21.063 -12.563 1.00 89.12 808 ASN A C 1
ATOM 6405 O O . ASN A 1 808 ? -31.755 21.588 -13.606 1.00 89.12 808 ASN A O 1
ATOM 6409 N N . ILE A 1 809 ? -30.443 21.653 -11.787 1.00 85.44 809 ILE A N 1
ATOM 6410 C CA . ILE A 1 809 ? -29.924 23.001 -12.048 1.00 85.44 809 ILE A CA 1
ATOM 6411 C C . ILE A 1 809 ? -28.703 23.026 -12.976 1.00 85.44 809 ILE A C 1
ATOM 6413 O O . ILE A 1 809 ? -28.428 24.070 -13.576 1.00 85.44 809 ILE A O 1
ATOM 6417 N N . LYS A 1 810 ? -27.992 21.900 -13.150 1.00 86.50 810 LYS A N 1
ATOM 6418 C CA . LYS A 1 810 ? -26.701 21.819 -13.859 1.00 86.50 810 LYS A CA 1
ATOM 6419 C C . LYS A 1 810 ? -26.721 22.504 -15.223 1.00 86.50 810 LYS A C 1
ATOM 6421 O O . LYS A 1 810 ? -25.871 23.338 -15.532 1.00 86.50 810 LYS A O 1
ATOM 6426 N N . ARG A 1 811 ? -27.700 22.153 -16.065 1.00 83.62 811 ARG A N 1
ATOM 6427 C CA . ARG A 1 811 ? -27.793 22.672 -17.443 1.00 83.62 811 ARG A CA 1
ATOM 6428 C C . ARG A 1 811 ? -28.174 24.149 -17.481 1.00 83.62 811 ARG A C 1
ATOM 6430 O O . ARG A 1 811 ? -27.668 24.871 -18.336 1.00 83.62 811 ARG A O 1
ATOM 6437 N N . SER A 1 812 ? -29.062 24.580 -16.585 1.00 84.94 812 SER A N 1
ATOM 6438 C CA . SER A 1 812 ? -29.568 25.954 -16.549 1.00 84.94 812 SER A CA 1
ATOM 6439 C C . SER A 1 812 ? -28.577 26.947 -15.957 1.00 84.94 812 SER A C 1
ATOM 6441 O O . SER A 1 812 ? -28.582 28.098 -16.370 1.00 84.94 812 SER A O 1
ATOM 6443 N N . THR A 1 813 ? -27.732 26.528 -15.013 1.00 89.19 813 THR A N 1
ATOM 6444 C CA . THR A 1 813 ? -26.847 27.444 -14.277 1.00 89.19 813 THR A CA 1
ATOM 6445 C C . THR A 1 813 ? -25.387 27.299 -14.677 1.00 89.19 813 THR A C 1
ATOM 6447 O O . THR A 1 813 ? -24.640 28.271 -14.566 1.00 89.19 813 THR A O 1
ATOM 6450 N N . LYS A 1 814 ? -24.971 26.108 -15.137 1.00 90.94 814 LYS A N 1
ATOM 6451 C CA . LYS A 1 814 ? -23.560 25.726 -15.315 1.00 90.94 814 LYS A CA 1
ATOM 6452 C C . LYS A 1 814 ? -22.689 26.066 -14.100 1.00 90.94 814 LYS A C 1
ATOM 6454 O O . LYS A 1 814 ? -21.519 26.375 -14.265 1.00 90.94 814 LYS A O 1
ATOM 6459 N N . ILE A 1 815 ? -23.269 26.043 -12.899 1.00 92.88 815 ILE A N 1
ATOM 6460 C CA . ILE A 1 815 ? -22.561 26.324 -11.640 1.00 92.88 815 ILE A CA 1
ATOM 6461 C C . ILE A 1 815 ? -21.525 25.240 -11.305 1.00 92.88 815 ILE A C 1
ATOM 6463 O O . ILE A 1 815 ? -20.627 25.467 -10.508 1.00 92.88 815 ILE A O 1
ATOM 6467 N N . TRP A 1 816 ? -21.650 24.060 -11.917 1.00 94.06 816 TRP A N 1
ATOM 6468 C CA . TRP A 1 816 ? -20.704 22.963 -11.780 1.00 94.06 816 TRP A CA 1
ATOM 6469 C C . TRP A 1 816 ? -20.556 22.185 -13.100 1.00 94.06 816 TRP A C 1
ATOM 6471 O O . TRP A 1 816 ? -21.470 22.156 -13.936 1.00 94.06 816 TRP A O 1
ATOM 6481 N N . GLY A 1 817 ? -19.400 21.548 -13.300 1.00 90.19 817 GLY A N 1
ATOM 6482 C CA . GLY A 1 817 ? -19.075 20.662 -14.424 1.00 90.19 817 GLY A CA 1
ATOM 6483 C C . GLY A 1 817 ? -18.649 19.269 -13.951 1.00 90.19 817 GLY A C 1
ATOM 6484 O O . GLY A 1 817 ? -18.207 19.119 -12.824 1.00 90.19 817 GLY A O 1
ATOM 6485 N N . LYS A 1 818 ? -18.794 18.235 -14.791 1.00 85.94 818 LYS A N 1
ATOM 6486 C CA . LYS A 1 818 ? -18.339 16.874 -14.443 1.00 85.94 818 LYS A CA 1
ATOM 6487 C C . LYS A 1 818 ? -16.828 16.758 -14.678 1.00 85.94 818 LYS A C 1
ATOM 6489 O O . LYS A 1 818 ? -16.379 17.123 -15.763 1.00 85.94 818 LYS A O 1
ATOM 6494 N N . SER A 1 819 ? -16.098 16.209 -13.712 1.00 76.06 819 SER A N 1
ATOM 6495 C CA . SER A 1 819 ? -14.665 15.909 -13.780 1.00 76.06 819 SER A CA 1
ATOM 6496 C C . SER A 1 819 ? -14.427 14.480 -13.275 1.00 76.06 819 SER A C 1
ATOM 6498 O O . SER A 1 819 ? -14.248 14.240 -12.089 1.00 76.06 819 SER A O 1
ATOM 6500 N N . GLY A 1 820 ? -14.504 13.482 -14.162 1.00 76.00 820 GLY A N 1
ATOM 6501 C CA . GLY A 1 820 ? -14.443 12.074 -13.742 1.00 76.00 820 GLY A CA 1
ATOM 6502 C C . GLY A 1 820 ? -15.636 11.672 -12.859 1.00 76.00 820 GLY A C 1
ATOM 6503 O O . GLY A 1 820 ? -16.782 11.792 -13.309 1.00 76.00 820 GLY A O 1
ATOM 6504 N N . LYS A 1 821 ? -15.357 11.185 -11.639 1.00 68.44 821 LYS A N 1
ATOM 6505 C CA . LYS A 1 821 ? -16.349 10.906 -10.577 1.00 68.44 821 LYS A CA 1
ATOM 6506 C C . LYS A 1 821 ? -16.703 12.153 -9.744 1.00 68.44 821 LYS A C 1
ATOM 6508 O O . LYS A 1 821 ? -17.680 12.136 -9.003 1.00 68.44 821 LYS A O 1
ATOM 6513 N N . ASP A 1 822 ? -15.970 13.246 -9.933 1.00 80.94 822 ASP A N 1
ATOM 6514 C CA . ASP A 1 822 ? -16.119 14.478 -9.168 1.00 80.94 822 ASP A CA 1
ATOM 6515 C C . ASP A 1 822 ? -16.904 15.536 -9.959 1.00 80.94 822 ASP A C 1
ATOM 6517 O O . ASP A 1 822 ? -17.133 15.440 -11.178 1.00 80.94 822 ASP A O 1
ATOM 6521 N N . ILE A 1 823 ? -17.303 16.590 -9.258 1.00 89.25 823 ILE A N 1
ATOM 6522 C CA . ILE A 1 823 ? -17.752 17.847 -9.834 1.00 89.25 823 ILE A CA 1
ATOM 6523 C C . ILE A 1 823 ? -16.680 18.912 -9.656 1.00 89.25 823 ILE A C 1
ATOM 6525 O O . ILE A 1 823 ? -15.986 18.946 -8.650 1.00 89.25 823 ILE A O 1
ATOM 6529 N N . GLN A 1 824 ? -16.587 19.809 -10.628 1.00 92.50 824 GLN A N 1
ATOM 6530 C CA . GLN A 1 824 ? -15.826 21.042 -10.506 1.00 92.50 824 GLN A CA 1
ATOM 6531 C C . GLN A 1 824 ? -16.806 22.212 -10.409 1.00 92.50 824 GLN A C 1
ATOM 6533 O O . GLN A 1 824 ? -17.591 22.425 -11.340 1.00 92.50 824 GLN A O 1
ATOM 6538 N N . LEU A 1 825 ? -16.773 22.953 -9.307 1.00 93.06 825 LEU A N 1
ATOM 6539 C CA . LEU A 1 825 ? -17.441 24.233 -9.123 1.00 93.06 825 LEU A CA 1
ATOM 6540 C C . LEU A 1 825 ? -16.953 25.232 -10.174 1.00 93.06 825 LEU A C 1
ATOM 6542 O O . LEU A 1 825 ? -15.788 25.253 -10.560 1.00 93.06 825 LEU A O 1
ATOM 6546 N N . LYS A 1 826 ? -17.878 26.037 -10.687 1.00 93.44 826 LYS A N 1
ATOM 6547 C CA . LYS A 1 826 ? -17.637 26.946 -11.805 1.00 93.44 826 LYS A CA 1
ATOM 6548 C C . LYS A 1 826 ? -17.753 28.389 -11.355 1.00 93.44 826 LYS A C 1
ATOM 6550 O O . LYS A 1 826 ? -18.783 28.790 -10.811 1.00 93.44 826 LYS A O 1
ATOM 6555 N N . ASP A 1 827 ? -16.714 29.161 -11.644 1.00 92.44 827 ASP A N 1
ATOM 6556 C CA . ASP A 1 827 ? -16.635 30.591 -11.360 1.00 92.44 827 ASP A CA 1
ATOM 6557 C C . ASP A 1 827 ? -17.347 31.432 -12.439 1.00 92.44 827 ASP A C 1
ATOM 6559 O O . ASP A 1 827 ? -18.156 30.931 -13.229 1.00 92.44 827 ASP A O 1
ATOM 6563 N N . HIS A 1 828 ? -17.109 32.745 -12.465 1.00 92.00 828 HIS A N 1
ATOM 6564 C CA . HIS A 1 828 ? -17.695 33.643 -13.461 1.00 92.00 828 HIS A CA 1
ATOM 6565 C C . HIS A 1 828 ? -17.182 33.402 -14.888 1.00 92.00 828 HIS A C 1
ATOM 6567 O O . HIS A 1 828 ? -17.971 33.546 -15.826 1.00 92.00 828 HIS A O 1
ATOM 6573 N N . THR A 1 829 ? -15.924 32.994 -15.078 1.00 89.69 829 THR A N 1
ATOM 6574 C CA . THR A 1 829 ? -15.308 32.771 -16.402 1.00 89.69 829 THR A CA 1
ATOM 6575 C C . THR A 1 829 ? -15.961 31.614 -17.164 1.00 89.69 829 THR A C 1
ATOM 6577 O O . THR A 1 829 ? -16.018 31.591 -18.402 1.00 89.69 829 THR A O 1
ATOM 6580 N N . ASP A 1 830 ? -16.531 30.679 -16.410 1.00 89.06 830 ASP A N 1
ATOM 6581 C CA . ASP A 1 830 ? -17.163 29.474 -16.920 1.00 89.06 830 ASP A CA 1
ATOM 6582 C C . ASP A 1 830 ? -18.666 29.614 -17.200 1.00 89.06 830 ASP A C 1
ATOM 6584 O O . ASP A 1 830 ? -19.252 28.756 -17.877 1.00 89.06 830 ASP A O 1
ATOM 6588 N N . ARG A 1 831 ? -19.319 30.674 -16.702 1.00 91.81 831 ARG A N 1
ATOM 6589 C CA . ARG A 1 831 ? -20.790 30.781 -16.759 1.00 91.81 831 ARG A CA 1
ATOM 6590 C C . ARG A 1 831 ? -21.375 32.151 -17.081 1.00 91.81 831 ARG A C 1
ATOM 6592 O O . ARG A 1 831 ? -22.570 32.204 -17.385 1.00 91.81 831 ARG A O 1
ATOM 6599 N N . VAL A 1 832 ? -20.584 33.223 -17.072 1.00 93.06 832 VAL A N 1
ATOM 6600 C CA . VAL A 1 832 ? -21.046 34.581 -17.398 1.00 93.06 832 VAL A CA 1
ATOM 6601 C C . VAL A 1 832 ? -20.734 34.929 -18.854 1.00 93.06 832 VAL A C 1
ATOM 6603 O O . VAL A 1 832 ? -19.647 34.682 -19.370 1.00 93.06 832 VAL A O 1
ATOM 6606 N N . GLN A 1 833 ? -21.718 35.488 -19.560 1.00 93.00 833 GLN A N 1
ATOM 6607 C CA . GLN A 1 833 ? -21.555 35.961 -20.934 1.00 93.00 833 GLN A CA 1
ATOM 6608 C C . GLN A 1 833 ? -20.648 37.196 -20.992 1.00 93.00 833 GLN A C 1
ATOM 6610 O O . GLN A 1 833 ? -20.665 38.046 -20.104 1.00 93.00 833 GLN A O 1
ATOM 6615 N N . ASP A 1 834 ? -19.900 37.359 -22.083 1.00 89.00 834 ASP A N 1
ATOM 6616 C CA . ASP A 1 834 ? -18.962 38.472 -22.198 1.00 89.00 834 ASP A CA 1
ATOM 6617 C C . ASP A 1 834 ? -19.692 39.804 -22.440 1.00 89.00 834 ASP A C 1
ATOM 6619 O O . ASP A 1 834 ? -20.161 40.079 -23.549 1.00 89.00 834 ASP A O 1
ATOM 6623 N N . ILE A 1 835 ? -19.761 40.646 -21.402 1.00 88.69 835 ILE A N 1
ATOM 6624 C CA . ILE A 1 835 ? -20.405 41.963 -21.456 1.00 88.69 835 ILE A CA 1
ATOM 6625 C C . ILE A 1 835 ? -19.880 42.871 -22.580 1.00 88.69 835 ILE A C 1
ATOM 6627 O O . ILE A 1 835 ? -20.665 43.613 -23.173 1.00 88.69 835 ILE A O 1
ATOM 6631 N N . VAL A 1 836 ? -18.591 42.794 -22.931 1.00 85.81 836 VAL A N 1
ATOM 6632 C CA . VAL A 1 836 ? -18.014 43.624 -24.002 1.00 85.81 836 VAL A CA 1
ATOM 6633 C C . VAL A 1 836 ? -18.558 43.180 -25.359 1.00 85.81 836 VAL A C 1
ATOM 6635 O O . VAL A 1 836 ? -18.939 44.008 -26.187 1.00 85.81 836 VAL A O 1
ATOM 6638 N N . MET A 1 837 ? -18.672 41.867 -25.565 1.00 83.38 837 MET A N 1
ATOM 6639 C CA . MET A 1 837 ? -19.231 41.291 -26.790 1.00 83.38 837 MET A CA 1
ATOM 6640 C C . MET A 1 837 ? -20.738 41.539 -26.902 1.00 83.38 837 MET A C 1
ATOM 6642 O O . MET A 1 837 ? -21.228 41.806 -27.998 1.00 83.38 837 MET A O 1
ATOM 6646 N N . LEU A 1 838 ? -21.469 41.506 -25.782 1.00 83.50 838 LEU A N 1
ATOM 6647 C CA . LEU A 1 838 ? -22.910 41.790 -25.736 1.00 83.50 838 LEU A CA 1
ATOM 6648 C C . LEU A 1 838 ? -23.254 43.236 -26.117 1.00 83.50 838 LEU A C 1
ATOM 6650 O O . LEU A 1 838 ? -24.345 43.490 -26.619 1.00 83.50 838 LEU A O 1
ATOM 6654 N N . LYS A 1 839 ? -22.328 44.176 -25.905 1.00 79.12 839 LYS A N 1
ATOM 6655 C CA . LYS A 1 839 ? -22.474 45.582 -26.311 1.00 79.12 839 LYS A CA 1
ATOM 6656 C C . LYS A 1 839 ? -22.088 45.836 -27.774 1.00 79.12 839 LYS A C 1
ATOM 6658 O O . LYS A 1 839 ? -22.286 46.948 -28.259 1.00 79.12 839 LYS A O 1
ATOM 6663 N N . SER A 1 840 ? -21.522 44.848 -28.473 1.00 75.69 840 SER A N 1
ATOM 6664 C CA . SER A 1 840 ? -21.149 44.970 -29.886 1.00 75.69 840 SER A CA 1
ATOM 6665 C C . SER A 1 840 ? -22.337 44.659 -30.807 1.00 75.69 840 SER A C 1
ATOM 6667 O O . SER A 1 840 ? -23.051 43.686 -30.588 1.00 75.69 840 SER A O 1
ATOM 6669 N N . ASP A 1 841 ? -22.513 45.424 -31.890 1.00 63.22 841 ASP A N 1
ATOM 6670 C CA . ASP A 1 841 ? -23.574 45.207 -32.898 1.00 63.22 841 ASP A CA 1
ATOM 6671 C C . ASP A 1 841 ? -23.346 43.951 -33.782 1.00 63.22 841 ASP A C 1
ATOM 6673 O O . ASP A 1 841 ? -23.963 43.796 -34.841 1.00 63.22 841 ASP A O 1
ATOM 6677 N N . SER A 1 842 ? -22.425 43.052 -33.406 1.00 61.62 842 SER A N 1
ATOM 6678 C CA . SER A 1 842 ? -22.136 41.848 -34.187 1.00 61.62 842 SER A CA 1
ATOM 6679 C C . SER A 1 842 ? -23.235 40.797 -33.989 1.00 61.62 842 SER A C 1
ATOM 6681 O O . SER A 1 842 ? -23.623 40.472 -32.870 1.00 61.62 842 SER A O 1
ATOM 6683 N N . ALA A 1 843 ? -23.749 40.245 -35.092 1.00 56.78 843 ALA A N 1
ATOM 6684 C CA . ALA A 1 843 ? -24.847 39.272 -35.063 1.00 56.78 843 ALA A CA 1
ATOM 6685 C C . ALA A 1 843 ? -24.445 37.886 -34.512 1.00 56.78 843 ALA A C 1
ATOM 6687 O O . ALA A 1 843 ? -25.309 37.029 -34.329 1.00 56.78 843 ALA A O 1
ATOM 6688 N N . ASP A 1 844 ? -23.153 37.650 -34.269 1.00 66.50 844 ASP A N 1
ATOM 6689 C CA . ASP A 1 844 ? -22.619 36.364 -33.830 1.00 66.50 844 ASP A CA 1
ATOM 6690 C C . ASP A 1 844 ? -21.761 36.563 -32.572 1.00 66.50 844 ASP A C 1
ATOM 6692 O O . ASP A 1 844 ? -20.553 36.752 -32.660 1.00 66.50 844 ASP A O 1
ATOM 6696 N N . ASN A 1 845 ? -22.399 36.561 -31.394 1.00 71.94 845 ASN A N 1
ATOM 6697 C CA . ASN A 1 845 ? -21.711 36.536 -30.100 1.00 71.94 845 ASN A CA 1
ATOM 6698 C C . ASN A 1 845 ? -21.657 35.085 -29.580 1.00 71.94 845 ASN A C 1
ATOM 6700 O O . ASN A 1 845 ? -22.668 34.594 -29.057 1.00 71.94 845 ASN A O 1
ATOM 6704 N N . PRO A 1 846 ? -20.502 34.394 -29.662 1.00 72.50 846 PRO A N 1
ATOM 6705 C CA . PRO A 1 846 ? -20.374 33.002 -29.234 1.00 72.50 846 PRO A CA 1
ATOM 6706 C C . PRO A 1 846 ? -20.683 32.798 -27.746 1.00 72.50 846 PRO A C 1
ATOM 6708 O O . PRO A 1 846 ? -21.174 31.735 -27.366 1.00 72.50 846 PRO A O 1
ATOM 6711 N N . SER A 1 847 ? -20.457 33.817 -26.905 1.00 77.31 847 SER A N 1
ATOM 6712 C CA . SER A 1 847 ? -20.696 33.726 -25.458 1.00 77.31 847 SER A CA 1
ATOM 6713 C C . SER A 1 847 ? -22.179 33.540 -25.118 1.00 77.31 847 SER A C 1
ATOM 6715 O O . SER A 1 847 ? -22.496 32.738 -24.247 1.00 77.31 847 SER A O 1
ATOM 6717 N N . SER A 1 848 ? -23.091 34.161 -25.878 1.00 75.38 848 SER A N 1
ATOM 6718 C CA . SER A 1 848 ? -24.548 34.057 -25.670 1.00 75.38 848 SER A CA 1
ATOM 6719 C C . SER A 1 848 ? -25.109 32.645 -25.882 1.00 75.38 848 SER A C 1
ATOM 6721 O O . SER A 1 848 ? -26.143 32.289 -25.324 1.00 75.38 848 SER A O 1
ATOM 6723 N N . ARG A 1 849 ? -24.414 31.817 -26.677 1.00 77.12 849 ARG A N 1
ATOM 6724 C CA . ARG A 1 849 ? -24.741 30.396 -26.883 1.00 77.12 849 ARG A CA 1
ATOM 6725 C C . ARG A 1 849 ? -24.033 29.487 -25.879 1.00 77.12 849 ARG A C 1
ATOM 6727 O O . ARG A 1 849 ? -24.459 28.354 -25.673 1.00 77.12 849 ARG A O 1
ATOM 6734 N N . LYS A 1 850 ? -22.924 29.960 -25.301 1.00 79.62 850 LYS A N 1
ATOM 6735 C CA . LYS A 1 850 ? -22.037 29.170 -24.443 1.00 79.62 850 LYS A CA 1
ATOM 6736 C C . LYS A 1 850 ? -22.391 29.295 -22.963 1.00 79.62 850 LYS A C 1
ATOM 6738 O O . LYS A 1 850 ? -22.283 28.294 -22.259 1.00 79.62 850 LYS A O 1
ATOM 6743 N N . TYR A 1 851 ? -22.824 30.462 -22.494 1.00 88.69 851 TYR A N 1
ATOM 6744 C CA . TYR A 1 851 ? -22.910 30.774 -21.067 1.00 88.69 851 TYR A CA 1
ATOM 6745 C C . TYR A 1 851 ? -24.324 31.203 -20.638 1.00 88.69 851 TYR A C 1
ATOM 6747 O O . TYR A 1 851 ? -24.947 32.010 -21.333 1.00 88.69 851 TYR A O 1
ATOM 6755 N N . PRO A 1 852 ? -24.857 30.661 -19.526 1.00 89.12 852 PRO A N 1
ATOM 6756 C CA . PRO A 1 852 ? -26.246 30.883 -19.130 1.00 89.12 852 PRO A CA 1
ATOM 6757 C C . PRO A 1 852 ? -26.499 32.237 -18.458 1.00 89.12 852 PRO A C 1
ATOM 6759 O O . PRO A 1 852 ? -27.620 32.730 -18.538 1.00 89.12 852 PRO A O 1
ATOM 6762 N N . VAL A 1 853 ? -25.496 32.846 -17.817 1.00 92.38 853 VAL A N 1
ATOM 6763 C CA . VAL A 1 853 ? -25.686 34.084 -17.050 1.00 92.38 853 VAL A CA 1
ATOM 6764 C C . VAL A 1 853 ? -25.420 35.293 -17.940 1.00 92.38 853 VAL A C 1
ATOM 6766 O O . VAL A 1 853 ? -24.296 35.511 -18.392 1.00 92.38 853 VAL A O 1
ATOM 6769 N N . ASN A 1 854 ? -26.450 36.098 -18.193 1.00 92.38 854 ASN A N 1
ATOM 6770 C CA . ASN A 1 854 ? -26.321 37.343 -18.940 1.00 92.38 854 ASN A CA 1
ATOM 6771 C C . ASN A 1 854 ? -26.093 38.520 -17.970 1.00 92.38 854 ASN A C 1
ATOM 6773 O O . ASN A 1 854 ? -27.031 38.940 -17.290 1.00 92.38 854 ASN A O 1
ATOM 6777 N N . PRO A 1 855 ? -24.896 39.136 -17.938 1.00 92.44 855 PRO A N 1
ATOM 6778 C CA . PRO A 1 855 ? -24.621 40.235 -17.018 1.00 92.44 855 PRO A CA 1
ATOM 6779 C C . PRO A 1 855 ? -25.419 41.505 -17.356 1.00 92.44 855 PRO A C 1
ATOM 6781 O O . PRO A 1 855 ? -25.423 42.448 -16.573 1.00 92.44 855 PRO A O 1
ATOM 6784 N N . THR A 1 856 ? -26.105 41.586 -18.503 1.00 89.88 856 THR A N 1
ATOM 6785 C CA . THR A 1 856 ? -26.976 42.732 -18.825 1.00 89.88 856 THR A CA 1
ATOM 6786 C C . THR A 1 856 ? -28.372 42.640 -18.211 1.00 89.88 856 THR A C 1
ATOM 6788 O O . THR A 1 856 ? -29.082 43.648 -18.197 1.00 89.88 856 THR A O 1
ATOM 6791 N N . ASP A 1 857 ? -28.744 41.502 -17.623 1.00 90.25 857 ASP A N 1
ATOM 6792 C CA . ASP A 1 857 ? -30.049 41.327 -16.991 1.00 90.25 857 ASP A CA 1
ATOM 6793 C C . ASP A 1 857 ? -30.213 42.266 -15.789 1.00 90.25 857 ASP A C 1
ATOM 6795 O O . ASP A 1 857 ? -29.271 42.544 -15.044 1.00 90.25 857 ASP A O 1
ATOM 6799 N N . THR A 1 858 ? -31.420 42.802 -15.604 1.00 85.69 858 THR A N 1
ATOM 6800 C CA . THR A 1 858 ? -31.730 43.739 -14.508 1.00 85.69 858 THR A CA 1
ATOM 6801 C C . THR A 1 858 ? -32.070 43.036 -13.194 1.00 85.69 858 THR A C 1
ATOM 6803 O O . THR A 1 858 ? -32.194 43.695 -12.165 1.00 85.69 858 THR A O 1
ATOM 6806 N N . ARG A 1 859 ? -32.301 41.719 -13.234 1.00 86.44 859 ARG A N 1
ATOM 6807 C CA . ARG A 1 859 ? -32.619 40.862 -12.085 1.00 86.44 859 ARG A CA 1
ATOM 6808 C C . ARG A 1 859 ? -32.030 39.481 -12.323 1.00 86.44 859 ARG A C 1
ATOM 6810 O O . ARG A 1 859 ? -32.076 39.002 -13.451 1.00 86.44 859 ARG A O 1
ATOM 6817 N N . PHE A 1 860 ? -31.566 38.852 -11.254 1.00 90.75 860 PHE A N 1
ATOM 6818 C CA . PHE A 1 860 ? -31.021 37.501 -11.268 1.00 90.75 860 PHE A CA 1
ATOM 6819 C C . PHE A 1 860 ? -31.933 36.570 -10.475 1.00 90.75 860 PHE A C 1
ATOM 6821 O O . PHE A 1 860 ? -32.579 37.003 -9.522 1.00 90.75 860 PHE A O 1
ATOM 6828 N N . THR A 1 861 ? -32.018 35.310 -10.902 1.00 88.81 861 THR A N 1
ATOM 6829 C CA . THR A 1 861 ? -32.769 34.274 -10.178 1.00 88.81 861 THR A CA 1
ATOM 6830 C C . THR A 1 861 ? -32.029 33.832 -8.922 1.00 88.81 861 THR A C 1
ATOM 6832 O O . THR A 1 861 ? -32.669 33.601 -7.904 1.00 88.81 861 THR A O 1
ATOM 6835 N N . TYR A 1 862 ? -30.701 33.749 -9.002 1.00 93.62 862 TYR A N 1
ATOM 6836 C CA . TYR A 1 862 ? -29.831 33.322 -7.914 1.00 93.62 862 TYR A CA 1
ATOM 6837 C C . TYR A 1 862 ? -28.845 34.439 -7.569 1.00 93.62 862 TYR A C 1
ATOM 6839 O O . TYR A 1 862 ? -28.327 35.115 -8.465 1.00 93.62 862 TYR A O 1
ATOM 6847 N N . ASN A 1 863 ? -28.565 34.637 -6.284 1.00 94.62 863 ASN A N 1
ATOM 6848 C CA . ASN A 1 863 ? -27.666 35.690 -5.814 1.00 94.62 863 ASN A CA 1
ATOM 6849 C C . ASN A 1 863 ? -26.234 35.497 -6.335 1.00 94.62 863 ASN A C 1
ATOM 6851 O O . ASN A 1 863 ? -25.593 36.468 -6.743 1.00 94.62 863 ASN A O 1
ATOM 6855 N N . ILE A 1 864 ? -25.768 34.251 -6.447 1.00 95.12 864 ILE A N 1
ATOM 6856 C CA . ILE A 1 864 ? -24.457 33.916 -7.013 1.00 95.12 864 ILE A CA 1
ATOM 6857 C C . ILE A 1 864 ? -24.290 34.392 -8.466 1.00 95.12 864 ILE A C 1
ATOM 6859 O O . ILE A 1 864 ? -23.202 34.801 -8.866 1.00 95.12 864 ILE A O 1
ATOM 6863 N N . ASP A 1 865 ? -25.370 34.432 -9.255 1.00 95.56 865 ASP A N 1
ATOM 6864 C CA . ASP A 1 865 ? -25.327 34.937 -10.634 1.00 95.56 865 ASP A CA 1
ATOM 6865 C C . ASP A 1 865 ? -25.083 36.449 -10.669 1.00 95.56 865 ASP A C 1
ATOM 6867 O O . ASP A 1 865 ? -24.375 36.948 -11.550 1.00 95.56 865 ASP A O 1
ATOM 6871 N N . ALA A 1 866 ? -25.636 37.181 -9.696 1.00 94.88 866 ALA A N 1
ATOM 6872 C CA . ALA A 1 866 ? -25.398 38.610 -9.540 1.00 94.88 866 ALA A CA 1
ATOM 6873 C C . ALA A 1 866 ? -23.946 38.887 -9.126 1.00 94.88 866 ALA A C 1
ATOM 6875 O O . ALA A 1 866 ? -23.325 39.798 -9.676 1.00 94.88 866 ALA A O 1
ATOM 6876 N N . VAL A 1 867 ? -23.394 38.084 -8.207 1.00 95.50 867 VAL A N 1
ATOM 6877 C CA . VAL A 1 867 ? -21.992 38.193 -7.769 1.00 95.50 867 VAL A CA 1
ATOM 6878 C C . VAL A 1 867 ? -21.038 37.896 -8.922 1.00 95.50 867 VAL A C 1
ATOM 6880 O O . VAL A 1 867 ? -20.213 38.742 -9.258 1.00 95.50 867 VAL A O 1
ATOM 6883 N N . HIS A 1 868 ? -21.196 36.757 -9.601 1.00 96.25 868 HIS A N 1
ATOM 6884 C CA . HIS A 1 868 ? -20.341 36.387 -10.733 1.00 96.25 868 HIS A CA 1
ATOM 6885 C C . HIS A 1 868 ? -20.435 37.412 -11.873 1.00 96.25 868 HIS A C 1
ATOM 6887 O O . HIS A 1 868 ? -19.431 37.738 -12.503 1.00 96.25 868 HIS A O 1
ATOM 6893 N N . SER A 1 869 ? -21.623 37.978 -12.117 1.00 96.06 869 SER A N 1
ATOM 6894 C CA . SER A 1 869 ? -21.780 39.069 -13.085 1.00 96.06 869 SER A CA 1
ATOM 6895 C C . SER A 1 869 ? -21.023 40.329 -12.662 1.00 96.06 869 SER A C 1
ATOM 6897 O O . SER A 1 869 ? -20.377 40.948 -13.502 1.00 96.06 869 SER A O 1
ATOM 6899 N N . ALA A 1 870 ? -21.061 40.705 -11.381 1.00 94.81 870 ALA A N 1
ATOM 6900 C CA . ALA A 1 870 ? -20.336 41.870 -10.877 1.00 94.81 870 ALA A CA 1
ATOM 6901 C C . ALA A 1 870 ? -18.811 41.701 -10.999 1.00 94.81 870 ALA A C 1
ATOM 6903 O O . ALA A 1 870 ? -18.141 42.617 -11.480 1.00 94.81 870 ALA A O 1
ATOM 6904 N N . ILE A 1 871 ? -18.290 40.520 -10.642 1.00 95.06 871 ILE A N 1
ATOM 6905 C CA . ILE A 1 871 ? -16.880 40.125 -10.813 1.00 95.06 871 ILE A CA 1
ATOM 6906 C C . ILE A 1 871 ? -16.479 40.245 -12.291 1.00 95.06 871 ILE A C 1
ATOM 6908 O O . ILE A 1 871 ? -15.534 40.958 -12.628 1.00 95.06 871 ILE A O 1
ATOM 6912 N N . HIS A 1 872 ? -17.264 39.650 -13.194 1.00 94.75 872 HIS A N 1
ATOM 6913 C CA . HIS A 1 872 ? -17.006 39.705 -14.636 1.00 94.75 872 HIS A CA 1
ATOM 6914 C C . HIS A 1 872 ? -16.972 41.137 -15.185 1.00 94.75 872 HIS A C 1
ATOM 6916 O O . HIS A 1 872 ? -16.091 41.494 -15.968 1.00 94.75 872 HIS A O 1
ATOM 6922 N N . VAL A 1 873 ? -17.923 41.989 -14.789 1.00 93.94 873 VAL A N 1
ATOM 6923 C CA . VAL A 1 873 ? -17.955 43.394 -15.233 1.00 93.94 873 VAL A CA 1
ATOM 6924 C C . VAL A 1 873 ? -16.745 44.162 -14.711 1.00 93.94 873 VAL A C 1
ATOM 6926 O O . VAL A 1 873 ? -16.164 44.957 -15.453 1.00 93.94 873 VAL A O 1
ATOM 6929 N N . TYR A 1 874 ? -16.345 43.912 -13.466 1.00 94.12 874 TYR A N 1
ATOM 6930 C CA . TYR A 1 874 ? -15.162 44.527 -12.880 1.00 94.12 874 TYR A CA 1
ATOM 6931 C C . TYR A 1 874 ? -13.891 44.158 -13.649 1.00 94.12 874 TYR A C 1
ATOM 6933 O O . TYR A 1 874 ? -13.137 45.051 -14.030 1.00 94.12 874 TYR A O 1
ATOM 6941 N N . GLU A 1 875 ? -13.683 42.879 -13.962 1.00 92.38 875 GLU A N 1
ATOM 6942 C CA . GLU A 1 875 ? -12.495 42.424 -14.696 1.00 92.38 875 GLU A CA 1
ATOM 6943 C C . GLU A 1 875 ? -12.454 42.918 -16.142 1.00 92.38 875 GLU A C 1
ATOM 6945 O O . GLU A 1 875 ? -11.394 43.292 -16.648 1.00 92.38 875 GLU A O 1
ATOM 6950 N N . ARG A 1 876 ? -13.599 42.923 -16.837 1.00 92.25 876 ARG A N 1
ATOM 6951 C CA . ARG A 1 876 ? -13.644 43.269 -18.267 1.00 92.25 876 ARG A CA 1
ATOM 6952 C C . ARG A 1 876 ? -13.688 44.769 -18.527 1.00 92.25 876 ARG A C 1
ATOM 6954 O O . ARG A 1 876 ? -13.163 45.214 -19.546 1.00 92.25 876 ARG A O 1
ATOM 6961 N N . GLU A 1 877 ? -14.342 45.542 -17.661 1.00 91.25 877 GLU A N 1
ATOM 6962 C CA . GLU A 1 877 ? -14.628 46.965 -17.903 1.00 91.25 877 GLU A CA 1
ATOM 6963 C C . GLU A 1 877 ? -14.106 47.907 -16.802 1.00 91.25 877 GLU A C 1
ATOM 6965 O O . GLU A 1 877 ? -14.148 49.130 -16.968 1.00 91.25 877 GLU A O 1
ATOM 6970 N N . GLY A 1 878 ? -13.569 47.364 -15.707 1.00 91.44 878 GLY A N 1
ATOM 6971 C CA . GLY A 1 878 ? -12.963 48.111 -14.607 1.00 91.44 878 GLY A CA 1
ATOM 6972 C C . GLY A 1 878 ? -13.956 48.648 -13.569 1.00 91.44 878 GLY A C 1
ATOM 6973 O O . GLY A 1 878 ? -15.174 48.687 -13.770 1.00 91.44 878 GLY A O 1
ATOM 6974 N N . ALA A 1 879 ? -13.408 49.139 -12.452 1.00 90.06 879 ALA A N 1
ATOM 6975 C CA . ALA A 1 879 ? -14.158 49.554 -11.262 1.00 90.06 879 ALA A CA 1
ATOM 6976 C C . ALA A 1 879 ? -15.292 50.556 -11.543 1.00 90.06 879 ALA A C 1
ATOM 6978 O O . ALA A 1 879 ? -16.407 50.394 -11.056 1.00 90.06 879 ALA A O 1
ATOM 6979 N N . ARG A 1 880 ? -15.059 51.569 -12.387 1.00 90.69 880 ARG A N 1
ATOM 6980 C CA . ARG A 1 880 ? -16.079 52.588 -12.689 1.00 90.69 880 ARG A CA 1
ATOM 6981 C C . ARG A 1 880 ? -17.295 52.016 -13.426 1.00 90.69 880 ARG A C 1
ATOM 6983 O O . ARG A 1 880 ? -18.418 52.465 -13.197 1.00 90.69 880 ARG A O 1
ATOM 6990 N N . ALA A 1 881 ? -17.080 51.057 -14.326 1.00 91.31 881 ALA A N 1
ATOM 6991 C CA . ALA A 1 881 ? -18.166 50.393 -15.039 1.00 91.31 881 ALA A CA 1
ATOM 6992 C C . ALA A 1 881 ? -18.941 49.458 -14.101 1.00 91.31 881 ALA A C 1
ATOM 6994 O O . ALA A 1 881 ? -20.171 49.491 -14.098 1.00 91.31 881 ALA A O 1
ATOM 6995 N N . ALA A 1 882 ? -18.231 48.710 -13.251 1.00 92.44 882 ALA A N 1
ATOM 6996 C CA . ALA A 1 882 ? -18.836 47.884 -12.211 1.00 92.44 882 ALA A CA 1
ATOM 6997 C C . ALA A 1 882 ? -19.662 48.717 -11.217 1.00 92.44 882 ALA A C 1
ATOM 6999 O O . ALA A 1 882 ? -20.787 48.346 -10.900 1.00 92.44 882 ALA A O 1
ATOM 7000 N N . TRP A 1 883 ? -19.179 49.892 -10.805 1.00 93.50 883 TRP A N 1
ATOM 7001 C CA . TRP A 1 883 ? -19.921 50.817 -9.940 1.00 93.50 883 TRP A CA 1
ATOM 7002 C C . TRP A 1 883 ? -21.270 51.206 -10.542 1.00 93.50 883 TRP A C 1
ATOM 7004 O O . TRP A 1 883 ? -22.308 51.099 -9.889 1.00 93.50 883 TRP A O 1
ATOM 7014 N N . GLN A 1 884 ? -21.268 51.613 -11.816 1.00 92.19 884 GLN A N 1
ATOM 7015 C CA . GLN A 1 884 ? -22.502 51.964 -12.516 1.00 92.19 884 GLN A CA 1
ATOM 7016 C C . GLN A 1 884 ? -23.421 50.746 -12.628 1.00 92.19 884 GLN A C 1
ATOM 7018 O O . GLN A 1 884 ? -24.616 50.850 -12.370 1.00 92.19 884 GLN A O 1
ATOM 7023 N N . TRP A 1 885 ? -22.854 49.584 -12.951 1.00 94.50 885 TRP A N 1
ATOM 7024 C CA . TRP A 1 885 ? -23.586 48.333 -13.096 1.00 94.50 885 TRP A CA 1
ATOM 7025 C C . TRP A 1 885 ? -24.286 47.892 -11.801 1.00 94.50 885 TRP A C 1
ATOM 7027 O O . TRP A 1 885 ? -25.453 47.488 -11.851 1.00 94.50 885 TRP A O 1
ATOM 7037 N N . LEU A 1 886 ? -23.596 48.008 -10.659 1.00 93.62 886 LEU A N 1
ATOM 7038 C CA . LEU A 1 886 ? -24.121 47.739 -9.316 1.00 93.62 886 LEU A CA 1
ATOM 7039 C C . LEU A 1 886 ? -25.224 48.742 -8.945 1.00 93.62 886 LEU A C 1
ATOM 7041 O O . LEU A 1 886 ? -26.265 48.356 -8.406 1.00 93.62 886 LEU A O 1
ATOM 7045 N N . SER A 1 887 ? -25.010 50.020 -9.275 1.00 90.75 887 SER A N 1
ATOM 7046 C CA . SER A 1 887 ? -25.940 51.121 -9.006 1.00 90.75 887 SER A CA 1
ATOM 7047 C C . SER A 1 887 ? -27.249 50.994 -9.781 1.00 90.75 887 SER A C 1
ATOM 7049 O O . SER A 1 887 ? -28.328 51.081 -9.193 1.00 90.75 887 SER A O 1
ATOM 7051 N N . ASP A 1 888 ? -27.169 50.671 -11.074 1.00 91.31 888 ASP A N 1
ATOM 7052 C CA . ASP A 1 888 ? -28.330 50.476 -11.952 1.00 91.31 888 ASP A CA 1
ATOM 7053 C C . ASP A 1 888 ? -29.250 49.337 -11.472 1.00 91.31 888 ASP A C 1
ATOM 7055 O O . ASP A 1 888 ? -30.445 49.320 -11.774 1.00 91.31 888 ASP A O 1
ATOM 7059 N N . ARG A 1 889 ? -28.699 48.389 -10.704 1.00 92.56 889 ARG A N 1
ATOM 7060 C CA . ARG A 1 889 ? -29.410 47.234 -10.133 1.00 92.56 889 ARG A CA 1
ATOM 7061 C C . ARG A 1 889 ? -29.764 47.401 -8.658 1.00 92.56 889 ARG A C 1
ATOM 7063 O O . ARG A 1 889 ? -30.383 46.508 -8.086 1.00 92.56 889 ARG A O 1
ATOM 7070 N N . ASN A 1 890 ? -29.419 48.539 -8.052 1.00 90.31 890 ASN A N 1
ATOM 7071 C CA . ASN A 1 890 ? -29.661 48.849 -6.643 1.00 90.31 890 ASN A CA 1
ATOM 7072 C C . ASN A 1 890 ? -29.096 47.789 -5.671 1.00 90.31 890 ASN A C 1
ATOM 7074 O O . ASN A 1 890 ? -29.715 47.482 -4.650 1.00 90.31 890 ASN A O 1
ATOM 7078 N N . LEU A 1 891 ? -27.924 47.221 -5.982 1.00 90.56 891 LEU A N 1
ATOM 7079 C CA . LEU A 1 891 ? -27.351 46.121 -5.196 1.00 90.56 891 LEU A CA 1
ATOM 7080 C C . LEU A 1 891 ? -26.804 46.556 -3.828 1.00 90.56 891 LEU A C 1
ATOM 7082 O O . LEU A 1 891 ? -26.755 45.728 -2.928 1.00 90.56 891 LEU A O 1
ATOM 7086 N N . LYS A 1 892 ? -26.523 47.852 -3.612 1.00 86.12 892 LYS A N 1
ATOM 7087 C CA . LYS A 1 892 ? -26.177 48.400 -2.281 1.00 86.12 892 LYS A CA 1
ATOM 7088 C C . LYS A 1 892 ? -27.239 48.091 -1.220 1.00 86.12 892 LYS A C 1
ATOM 7090 O O . LYS A 1 892 ? -26.921 47.901 -0.058 1.00 86.12 892 LYS A O 1
ATOM 7095 N N . SER A 1 893 ? -28.520 48.109 -1.592 1.00 84.00 893 SER A N 1
ATOM 7096 C CA . SER A 1 893 ? -29.626 47.862 -0.653 1.00 84.00 893 SER A CA 1
ATOM 7097 C C . SER A 1 893 ? -30.141 46.423 -0.701 1.00 84.00 893 SER A C 1
ATOM 7099 O O . SER A 1 893 ? -31.189 46.140 -0.121 1.00 84.00 893 SER A O 1
ATOM 7101 N N . ASN A 1 894 ? -29.455 45.529 -1.417 1.00 89.81 894 ASN A N 1
ATOM 7102 C CA . ASN A 1 894 ? -29.821 44.124 -1.487 1.00 89.81 894 ASN A CA 1
ATOM 7103 C C . ASN A 1 894 ? -29.064 43.340 -0.407 1.00 89.81 894 ASN A C 1
ATOM 7105 O O . ASN A 1 894 ? -27.885 43.032 -0.565 1.00 89.81 894 ASN A O 1
ATOM 7109 N N . ARG A 1 895 ? -29.771 43.000 0.677 1.00 89.62 895 ARG A N 1
ATOM 7110 C CA . ARG A 1 895 ? -29.203 42.242 1.796 1.00 89.62 895 ARG A CA 1
ATOM 7111 C C . ARG A 1 895 ? -28.726 40.848 1.382 1.00 89.62 895 ARG A C 1
ATOM 7113 O O . ARG A 1 895 ? -27.696 40.410 1.869 1.00 89.62 895 ARG A O 1
ATOM 7120 N N . GLU A 1 896 ? -29.431 40.166 0.482 1.00 91.50 896 GLU A N 1
ATOM 7121 C CA . GLU A 1 896 ? -29.037 38.826 0.022 1.00 91.50 896 GLU A CA 1
ATOM 7122 C C . GLU A 1 896 ? -27.736 38.871 -0.794 1.00 91.50 896 GLU A C 1
ATOM 7124 O O . GLU A 1 896 ? -26.872 38.009 -0.636 1.00 91.50 896 GLU A O 1
ATOM 7129 N N . PHE A 1 897 ? -27.553 39.916 -1.610 1.00 92.88 897 PHE A N 1
ATOM 7130 C CA . PHE A 1 897 ? -26.298 40.157 -2.327 1.00 92.88 897 PHE A CA 1
ATOM 7131 C C . PHE A 1 897 ? -25.147 40.440 -1.355 1.00 92.88 897 PHE A C 1
ATOM 7133 O O . PHE A 1 897 ? -24.085 39.842 -1.488 1.00 92.88 897 PHE A O 1
ATOM 7140 N N . GLU A 1 898 ? -25.370 41.312 -0.365 1.00 91.62 898 GLU A N 1
ATOM 7141 C CA . GLU A 1 898 ? -24.394 41.603 0.691 1.00 91.62 898 GLU A CA 1
ATOM 7142 C C . GLU A 1 898 ? -23.970 40.321 1.422 1.00 91.62 898 GLU A C 1
ATOM 7144 O O . GLU A 1 898 ? -22.783 40.026 1.485 1.00 91.62 898 GLU A O 1
ATOM 7149 N N . VAL A 1 899 ? -24.932 39.524 1.900 1.00 91.56 899 VAL A N 1
ATOM 7150 C CA . VAL A 1 899 ? -24.677 38.248 2.591 1.00 91.56 899 VAL A CA 1
ATOM 7151 C C . VAL A 1 899 ? -23.897 37.279 1.704 1.00 91.56 899 VAL A C 1
ATOM 7153 O O . VAL A 1 899 ? -22.928 36.686 2.161 1.00 91.56 899 VAL A O 1
ATOM 7156 N N . THR A 1 900 ? -24.274 37.144 0.429 1.00 93.44 900 THR A N 1
ATOM 7157 C CA . THR A 1 900 ? -23.591 36.231 -0.503 1.00 93.44 900 THR A CA 1
ATOM 7158 C C . THR A 1 900 ? -22.135 36.646 -0.725 1.00 93.44 900 THR A C 1
ATOM 7160 O O . THR A 1 900 ? -21.250 35.797 -0.726 1.00 93.44 900 THR A O 1
ATOM 7163 N N . VAL A 1 901 ? -21.869 37.945 -0.891 1.00 92.25 901 VAL A N 1
ATOM 7164 C CA . VAL A 1 901 ? -20.509 38.473 -1.070 1.00 92.25 901 VAL A CA 1
ATOM 7165 C C . VAL A 1 901 ? -19.665 38.275 0.188 1.00 92.25 901 VAL A C 1
ATOM 7167 O O . VAL A 1 901 ? -18.543 37.786 0.084 1.00 92.25 901 VAL A O 1
ATOM 7170 N N . THR A 1 902 ? -20.197 38.6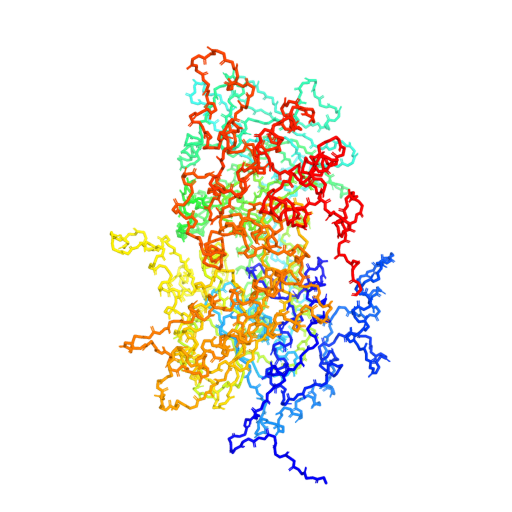23 1.361 1.00 90.50 902 THR A N 1
ATOM 7171 C CA . THR A 1 902 ? -19.487 38.488 2.642 1.00 90.50 902 THR A CA 1
ATOM 7172 C C . THR A 1 902 ? -19.162 37.023 2.932 1.00 90.50 902 THR A C 1
ATOM 7174 O O . THR A 1 902 ? -18.006 36.702 3.187 1.00 90.50 902 THR A O 1
ATOM 7177 N N . ALA A 1 903 ? -20.131 36.118 2.764 1.00 90.62 903 ALA A N 1
ATOM 7178 C CA . ALA A 1 903 ? -19.920 34.690 2.977 1.00 90.62 903 ALA A CA 1
ATOM 7179 C C . ALA A 1 903 ? -18.897 34.095 1.995 1.00 90.62 903 ALA A C 1
ATOM 7181 O O . ALA A 1 903 ? -18.058 33.297 2.396 1.00 90.62 903 ALA A O 1
ATOM 7182 N N . LEU A 1 904 ? -18.908 34.505 0.719 1.00 91.94 904 LEU A N 1
ATOM 7183 C CA . LEU A 1 904 ? -17.895 34.076 -0.254 1.00 91.94 904 LEU A CA 1
ATOM 7184 C C . LEU A 1 904 ? -16.486 34.545 0.123 1.00 91.94 904 LEU A C 1
ATOM 7186 O O . LEU A 1 904 ? -15.534 33.788 -0.023 1.00 91.94 904 LEU A O 1
ATOM 7190 N N . LEU A 1 905 ? -16.337 35.772 0.624 1.00 90.31 905 LEU A N 1
ATOM 7191 C CA . LEU A 1 905 ? -15.039 36.273 1.087 1.00 90.31 905 LEU A CA 1
ATOM 7192 C C . LEU A 1 905 ? -14.502 35.501 2.302 1.00 90.31 905 LEU A C 1
ATOM 7194 O O . LEU A 1 905 ? -13.283 35.419 2.460 1.00 90.31 905 LEU A O 1
ATOM 7198 N N . GLU A 1 906 ? -15.388 34.939 3.129 1.00 88.19 906 GLU A N 1
ATOM 7199 C CA . GLU A 1 906 ? -15.022 34.085 4.266 1.00 88.19 906 GLU A CA 1
ATOM 7200 C C . GLU A 1 906 ? -14.559 32.685 3.833 1.00 88.19 906 GLU A C 1
ATOM 7202 O O . GLU A 1 906 ? -13.629 32.155 4.436 1.00 88.19 906 GLU A O 1
ATOM 7207 N N . VAL A 1 907 ? -15.177 32.091 2.801 1.00 87.81 907 VAL A N 1
ATOM 7208 C CA . VAL A 1 907 ? -14.935 30.679 2.424 1.00 87.81 907 VAL A CA 1
ATOM 7209 C C . VAL A 1 907 ? -13.970 30.472 1.264 1.00 87.81 907 VAL A C 1
ATOM 7211 O O . VAL A 1 907 ? -13.484 29.360 1.075 1.00 87.81 907 VAL A O 1
ATOM 7214 N N . LEU A 1 908 ? -13.723 31.491 0.438 1.00 87.38 908 LEU A N 1
ATOM 7215 C CA . LEU A 1 908 ? -12.837 31.329 -0.711 1.00 87.38 908 LEU A CA 1
ATOM 7216 C C . LEU A 1 908 ? -11.364 31.290 -0.281 1.00 87.38 908 LEU A C 1
ATOM 7218 O O . LEU A 1 908 ? -10.963 32.123 0.537 1.00 87.38 908 LEU A O 1
ATOM 7222 N N . PRO A 1 909 ? -10.537 30.410 -0.881 1.00 83.50 909 PRO A N 1
ATOM 7223 C CA . PRO A 1 909 ? -9.103 30.356 -0.605 1.00 83.50 909 PRO A CA 1
ATOM 7224 C C . PRO A 1 909 ? -8.398 31.681 -0.909 1.00 83.50 909 PRO A C 1
ATOM 7226 O O . PRO A 1 909 ? -8.729 32.355 -1.891 1.00 83.50 909 PRO A O 1
ATOM 7229 N N . ALA A 1 910 ? -7.384 32.029 -0.114 1.00 75.81 910 ALA A N 1
ATOM 7230 C CA . ALA A 1 910 ? -6.632 33.280 -0.246 1.00 75.81 910 ALA A CA 1
ATOM 7231 C C . ALA A 1 910 ? -6.009 33.473 -1.639 1.00 75.81 910 ALA A C 1
ATOM 7233 O O . ALA A 1 910 ? -5.988 34.593 -2.158 1.00 75.81 910 ALA A O 1
ATOM 7234 N N . GLU A 1 911 ? -5.567 32.372 -2.248 1.00 75.06 911 GLU A N 1
ATOM 7235 C CA . GLU A 1 911 ? -4.920 32.318 -3.566 1.00 75.06 911 GLU A CA 1
ATOM 7236 C C . GLU A 1 911 ? -5.911 32.322 -4.741 1.00 75.06 911 GLU A C 1
ATOM 7238 O O . GLU A 1 911 ? -5.489 32.360 -5.895 1.00 75.06 911 GLU A O 1
ATOM 7243 N N . SER A 1 912 ? -7.221 32.256 -4.484 1.00 82.62 912 SER A N 1
ATOM 7244 C CA . SER A 1 912 ? -8.226 32.201 -5.546 1.00 82.62 912 SER A CA 1
ATOM 7245 C C . SER A 1 912 ? -8.313 33.530 -6.301 1.00 82.62 912 SER A C 1
ATOM 7247 O O . SER A 1 912 ? -8.616 34.568 -5.707 1.00 82.62 912 SER A O 1
ATOM 7249 N N . ASP A 1 913 ? -8.166 33.488 -7.630 1.00 84.88 913 ASP A N 1
ATOM 7250 C CA . ASP A 1 913 ? -8.385 34.647 -8.512 1.00 84.88 913 ASP A CA 1
ATOM 7251 C C . ASP A 1 913 ? -9.772 35.276 -8.285 1.00 84.88 913 ASP A C 1
ATOM 7253 O O . ASP A 1 913 ? -9.924 36.499 -8.242 1.00 84.88 913 ASP A O 1
ATOM 7257 N N . MET A 1 914 ? -10.793 34.441 -8.048 1.00 89.25 914 MET A N 1
ATOM 7258 C CA . MET A 1 914 ? -12.150 34.899 -7.752 1.00 89.25 914 MET A CA 1
ATOM 7259 C C . MET A 1 914 ? -12.209 35.689 -6.439 1.00 89.25 914 MET A C 1
ATOM 7261 O O . MET A 1 914 ? -12.896 36.711 -6.377 1.00 89.25 914 MET A O 1
ATOM 7265 N N . ARG A 1 915 ? -11.474 35.263 -5.401 1.00 88.25 915 ARG A N 1
ATOM 7266 C CA . ARG A 1 915 ? -11.373 36.001 -4.133 1.00 88.25 915 ARG A CA 1
ATOM 7267 C C . ARG A 1 915 ? -10.649 37.323 -4.327 1.00 88.25 915 ARG A C 1
ATOM 7269 O O . ARG A 1 915 ? -11.128 38.338 -3.831 1.00 88.25 915 ARG A O 1
ATOM 7276 N N . GLU A 1 916 ? -9.539 37.336 -5.065 1.00 87.81 916 GLU A N 1
ATOM 7277 C CA . GLU A 1 916 ? -8.788 38.563 -5.352 1.00 87.81 916 GLU A CA 1
ATOM 7278 C C . GLU A 1 916 ? -9.675 39.598 -6.058 1.00 87.81 916 GLU A C 1
ATOM 7280 O O . GLU A 1 916 ? -9.759 40.755 -5.631 1.00 87.81 916 GLU A O 1
ATOM 7285 N N . THR A 1 917 ? -10.411 39.187 -7.091 1.00 89.00 917 THR A N 1
ATOM 7286 C CA . THR A 1 917 ? -11.347 40.082 -7.776 1.00 89.00 917 THR A CA 1
ATOM 7287 C C . THR A 1 917 ? -12.502 40.505 -6.869 1.00 89.00 917 THR A C 1
ATOM 7289 O O . THR A 1 917 ? -12.889 41.675 -6.887 1.00 89.00 917 THR A O 1
ATOM 7292 N N . LEU A 1 918 ? -13.048 39.605 -6.047 1.00 90.69 918 LEU A N 1
ATOM 7293 C CA . LEU A 1 918 ? -14.131 39.937 -5.120 1.00 90.69 918 LEU A CA 1
ATOM 7294 C C . LEU A 1 918 ? -13.676 40.953 -4.060 1.00 90.69 918 LEU A C 1
ATOM 7296 O O . LEU A 1 918 ? -14.393 41.921 -3.811 1.00 90.69 918 LEU A O 1
ATOM 7300 N N . VAL A 1 919 ? -12.458 40.807 -3.524 1.00 88.56 919 VAL A N 1
ATOM 7301 C CA . VAL A 1 919 ? -11.794 41.783 -2.641 1.00 88.56 919 VAL A CA 1
ATOM 7302 C C . VAL A 1 919 ? -11.664 43.137 -3.336 1.00 88.56 919 VAL A C 1
ATOM 7304 O O . VAL A 1 919 ? -12.015 44.165 -2.757 1.00 88.56 919 VAL A O 1
ATOM 7307 N N . ASN A 1 920 ? -11.219 43.152 -4.593 1.00 88.56 920 ASN A N 1
ATOM 7308 C CA . ASN A 1 920 ? -11.090 44.372 -5.389 1.00 88.56 920 ASN A CA 1
ATOM 7309 C C . ASN A 1 920 ? -12.446 45.034 -5.693 1.00 88.56 920 ASN A C 1
ATOM 7311 O O . ASN A 1 920 ? -12.525 46.262 -5.761 1.00 88.56 920 ASN A O 1
ATOM 7315 N N . LEU A 1 921 ? -13.513 44.244 -5.852 1.00 89.88 921 LEU A N 1
ATOM 7316 C CA . LEU A 1 921 ? -14.879 44.723 -6.071 1.00 89.88 921 LEU A CA 1
ATOM 7317 C C . LEU A 1 921 ? -15.444 45.403 -4.818 1.00 89.88 921 LEU A C 1
ATOM 7319 O O . LEU A 1 921 ? -16.067 46.459 -4.923 1.00 89.88 921 LEU A O 1
ATOM 7323 N N . VAL A 1 922 ? -15.230 44.819 -3.639 1.00 88.69 922 VAL A N 1
ATOM 7324 C CA . VAL A 1 922 ? -15.705 45.383 -2.362 1.00 88.69 922 VAL A CA 1
ATOM 7325 C C . VAL A 1 922 ? -14.757 46.424 -1.764 1.00 88.69 922 VAL A C 1
ATOM 7327 O O . VAL A 1 922 ? -15.076 47.032 -0.746 1.00 88.69 922 VAL A O 1
ATOM 7330 N N . SER A 1 923 ? -13.616 46.662 -2.412 1.00 82.56 923 SER A N 1
ATOM 7331 C CA . SER A 1 923 ? -12.647 47.703 -2.068 1.00 82.56 923 SER A CA 1
ATOM 7332 C C . SER A 1 923 ? -12.708 48.871 -3.066 1.00 82.56 923 SER A C 1
ATOM 7334 O O . SER A 1 923 ? -13.238 48.756 -4.171 1.00 82.56 923 SER A O 1
ATOM 7336 N N . GLY A 1 924 ? -12.165 50.033 -2.696 1.00 80.62 924 GLY A N 1
ATOM 7337 C CA . GLY A 1 924 ? -12.097 51.200 -3.589 1.00 80.62 924 GLY A CA 1
ATOM 7338 C C . GLY A 1 924 ? -13.465 51.809 -3.942 1.00 80.62 924 GLY A C 1
ATOM 7339 O O . GLY A 1 924 ? -14.395 51.765 -3.144 1.00 80.62 924 GLY A O 1
ATOM 7340 N N . GLU A 1 925 ? -13.598 52.394 -5.142 1.00 78.31 925 GLU A N 1
ATOM 7341 C CA . GLU A 1 925 ? -14.792 53.170 -5.541 1.00 78.31 925 GLU A CA 1
ATOM 7342 C C . GLU A 1 925 ? -16.098 52.348 -5.514 1.00 78.31 925 GLU A C 1
ATOM 7344 O O . GLU A 1 925 ? -17.154 52.869 -5.152 1.00 78.31 925 GLU A O 1
ATOM 7349 N N . THR A 1 926 ? -16.046 51.068 -5.902 1.00 85.69 926 THR A N 1
ATOM 7350 C CA . THR A 1 926 ? -17.175 50.122 -5.828 1.00 85.69 926 THR A CA 1
ATOM 7351 C C . THR A 1 926 ? -17.483 49.712 -4.391 1.00 85.69 926 THR A C 1
ATOM 7353 O O . THR A 1 926 ? -18.658 49.654 -4.022 1.00 85.69 926 THR A O 1
ATOM 7356 N N . GLY A 1 927 ? -16.448 49.524 -3.569 1.00 82.69 927 GLY A N 1
ATOM 7357 C CA . GLY A 1 927 ? -16.567 49.282 -2.133 1.00 82.69 927 GLY A CA 1
ATOM 7358 C C . GLY A 1 927 ? -17.281 50.407 -1.389 1.00 82.69 927 GLY A C 1
ATOM 7359 O O . GLY A 1 927 ? -18.261 50.151 -0.690 1.00 82.69 927 GLY A O 1
ATOM 7360 N N . ASP A 1 928 ? -16.879 51.660 -1.628 1.00 83.25 928 ASP A N 1
ATOM 7361 C CA . ASP A 1 928 ? -17.507 52.856 -1.040 1.00 83.25 928 ASP A CA 1
ATOM 7362 C C . ASP A 1 928 ? -19.014 52.937 -1.348 1.00 83.25 928 ASP A C 1
ATOM 7364 O O . ASP A 1 928 ? -19.812 53.471 -0.571 1.00 83.25 928 ASP A O 1
ATOM 7368 N N . TYR A 1 929 ? -19.430 52.418 -2.508 1.00 86.62 929 TYR A N 1
ATOM 7369 C CA . TYR A 1 929 ? -20.841 52.333 -2.864 1.00 86.62 929 TYR A CA 1
ATOM 7370 C C . TYR A 1 929 ? -21.562 51.218 -2.123 1.00 86.62 929 TYR A C 1
ATOM 7372 O O . TYR A 1 929 ? -22.627 51.484 -1.558 1.00 86.62 929 TYR A O 1
ATOM 7380 N N . LEU A 1 930 ? -21.012 50.003 -2.140 1.00 87.25 930 LEU A N 1
ATOM 7381 C CA . LEU A 1 930 ? -21.641 48.840 -1.522 1.00 87.25 930 LEU A CA 1
ATOM 7382 C C . LEU A 1 930 ? -21.743 48.986 0.001 1.00 87.25 930 LEU A C 1
ATOM 7384 O O . LEU A 1 930 ? -22.769 48.601 0.548 1.00 87.25 930 LEU A O 1
ATOM 7388 N N . ASP A 1 931 ? -20.763 49.630 0.649 1.00 84.56 931 ASP A N 1
ATOM 7389 C CA . ASP A 1 931 ? -20.774 49.939 2.092 1.00 84.56 931 ASP A CA 1
ATOM 7390 C C . ASP A 1 931 ? -20.976 48.679 2.961 1.00 84.56 931 ASP A C 1
ATOM 7392 O O . ASP A 1 931 ? -21.697 48.688 3.958 1.00 84.56 931 ASP A O 1
ATOM 7396 N N . ILE A 1 932 ? -20.366 47.565 2.533 1.00 84.06 932 ILE A N 1
ATOM 7397 C CA . ILE A 1 932 ? -20.439 46.270 3.218 1.00 84.06 932 ILE A CA 1
ATOM 7398 C C . ILE A 1 932 ? -19.532 46.314 4.443 1.00 84.06 932 ILE A C 1
ATOM 7400 O O . ILE A 1 932 ? -18.361 46.694 4.359 1.00 84.06 932 ILE A O 1
ATOM 7404 N N . ASN A 1 933 ? -20.054 45.894 5.592 1.00 78.56 933 ASN A N 1
ATOM 7405 C CA . ASN A 1 933 ? -19.244 45.791 6.795 1.00 78.56 933 ASN A CA 1
ATOM 7406 C C . ASN A 1 933 ? -18.351 44.543 6.741 1.00 78.56 933 ASN A C 1
ATOM 7408 O O . ASN A 1 933 ? -18.779 43.451 7.098 1.00 78.56 933 ASN A O 1
ATOM 7412 N N . LEU A 1 934 ? -17.091 44.742 6.360 1.00 79.00 934 LEU A N 1
ATOM 7413 C CA . LEU A 1 934 ? -16.069 43.692 6.268 1.00 79.00 934 LEU A CA 1
ATOM 7414 C C . LEU A 1 934 ? -15.093 43.698 7.454 1.00 79.00 934 LEU A C 1
ATOM 7416 O O . LEU A 1 934 ? -14.021 43.114 7.378 1.00 79.00 934 LEU A O 1
ATOM 7420 N N . SER A 1 935 ? -15.432 44.366 8.563 1.00 74.56 935 SER A N 1
ATOM 7421 C CA . SER A 1 935 ? -14.515 44.536 9.708 1.00 74.56 935 SER A CA 1
ATOM 7422 C C . SER A 1 935 ? -14.059 43.232 10.380 1.00 74.56 935 SER A C 1
ATOM 7424 O O . SER A 1 935 ? -13.114 43.259 11.165 1.00 74.56 935 SER A O 1
ATOM 7426 N N . HIS A 1 936 ? -14.721 42.111 10.087 1.00 73.81 936 HIS A N 1
ATOM 7427 C CA . HIS A 1 936 ? -14.433 40.777 10.618 1.00 73.81 936 HIS A CA 1
ATOM 7428 C C . HIS A 1 936 ? -13.734 39.843 9.612 1.00 73.81 936 HIS A C 1
ATOM 7430 O O . HIS A 1 936 ? -13.404 38.715 9.990 1.00 73.81 936 HIS A O 1
ATOM 7436 N N . ILE A 1 937 ? -13.522 40.298 8.370 1.00 74.12 937 ILE A N 1
ATOM 7437 C CA . ILE A 1 937 ? -12.867 39.556 7.287 1.00 74.12 937 ILE A CA 1
ATOM 7438 C C . ILE A 1 937 ? -11.429 40.053 7.150 1.00 74.12 937 ILE A C 1
ATOM 7440 O O . ILE A 1 937 ? -11.186 41.258 7.052 1.00 74.12 937 ILE A O 1
ATOM 7444 N N . ASP A 1 938 ? -10.472 39.124 7.118 1.00 68.69 938 ASP A N 1
ATOM 7445 C CA . ASP A 1 938 ? -9.082 39.459 6.821 1.00 68.69 938 ASP A CA 1
ATOM 7446 C C . ASP A 1 938 ? -8.889 39.666 5.313 1.00 68.69 938 ASP A C 1
ATOM 7448 O O . ASP A 1 938 ? -9.004 38.751 4.493 1.00 68.69 938 ASP A O 1
ATOM 7452 N N . MET A 1 939 ? -8.604 40.914 4.952 1.00 67.81 939 MET A N 1
ATOM 7453 C CA . MET A 1 939 ? -8.431 41.367 3.573 1.00 67.81 939 MET A CA 1
ATOM 7454 C C . MET A 1 939 ? -6.958 41.345 3.124 1.00 67.81 939 MET A C 1
ATOM 7456 O O . MET A 1 939 ? -6.656 41.764 2.006 1.00 67.81 939 MET A O 1
ATOM 7460 N N . THR A 1 940 ? -6.026 40.902 3.975 1.00 56.91 940 THR A N 1
ATOM 7461 C CA . THR A 1 940 ? -4.594 40.804 3.652 1.00 56.91 940 THR A CA 1
ATOM 7462 C C . THR A 1 940 ? -4.232 39.412 3.117 1.00 56.91 940 THR A C 1
ATOM 7464 O O . THR A 1 940 ? -4.825 38.414 3.512 1.00 56.91 940 THR A O 1
ATOM 7467 N N . LYS A 1 941 ? -3.256 39.322 2.194 1.00 50.16 941 LYS A N 1
ATOM 7468 C CA . LYS A 1 941 ? -2.744 38.027 1.684 1.00 50.16 941 LYS A CA 1
ATOM 7469 C C . LYS A 1 941 ? -1.935 37.240 2.735 1.00 50.16 941 LYS A C 1
ATOM 7471 O O . LYS A 1 941 ? -1.591 36.100 2.477 1.00 50.16 941 LYS A O 1
ATOM 7476 N N . GLU A 1 942 ? -1.613 37.837 3.884 1.00 36.62 942 GLU A N 1
ATOM 7477 C CA . GLU A 1 942 ? -0.680 37.269 4.872 1.00 36.62 942 GLU A CA 1
ATOM 7478 C C . GLU A 1 942 ? -1.366 36.456 5.989 1.00 36.62 942 GLU A C 1
ATOM 7480 O O . GLU A 1 942 ? -0.674 35.774 6.734 1.00 36.62 942 GLU A O 1
ATOM 7485 N N . GLY A 1 943 ? -2.700 36.494 6.109 1.00 37.69 943 GLY A N 1
ATOM 7486 C CA . GLY A 1 943 ? -3.430 35.883 7.234 1.00 37.69 943 GLY A CA 1
ATOM 7487 C C . GLY A 1 943 ? -4.097 34.527 6.974 1.00 37.69 943 GLY A C 1
ATOM 7488 O O . GLY A 1 943 ? -4.773 34.016 7.860 1.00 37.69 943 GLY A O 1
ATOM 7489 N N . GLN A 1 944 ? -3.959 33.948 5.776 1.00 37.62 944 GLN A N 1
ATOM 7490 C CA . GLN A 1 944 ? -4.608 32.672 5.420 1.00 37.62 944 GLN A CA 1
ATOM 7491 C C . GLN A 1 944 ? -3.671 31.629 4.797 1.00 37.62 944 GLN A C 1
ATOM 7493 O O . GLN A 1 944 ? -4.123 30.532 4.490 1.00 37.62 944 GLN A O 1
ATOM 7498 N N . THR A 1 945 ? -2.374 31.917 4.659 1.00 31.12 945 THR A N 1
ATOM 7499 C CA . THR A 1 945 ? -1.405 30.916 4.181 1.00 31.12 945 THR A CA 1
ATOM 7500 C C . THR A 1 945 ? -0.897 29.966 5.265 1.00 31.12 945 THR A C 1
ATOM 7502 O O . THR A 1 945 ? -0.238 28.997 4.919 1.00 31.12 945 THR A O 1
ATOM 7505 N N . GLU A 1 946 ? -1.237 30.165 6.542 1.00 35.72 946 GLU A N 1
ATOM 7506 C CA . GLU A 1 946 ? -0.990 29.188 7.613 1.00 35.72 946 GLU A CA 1
ATOM 7507 C C . GLU A 1 946 ? -2.098 29.297 8.672 1.00 35.72 946 GLU A C 1
ATOM 7509 O O . GLU A 1 946 ? -2.096 30.192 9.512 1.00 35.72 946 GLU A O 1
ATOM 7514 N N . LEU A 1 947 ? -3.071 28.383 8.644 1.00 32.34 947 LEU A N 1
ATOM 7515 C CA . LEU A 1 947 ? -3.981 28.145 9.771 1.00 32.34 947 LEU A CA 1
ATOM 7516 C C . LEU A 1 947 ? -3.447 26.974 10.613 1.00 32.34 947 LEU A C 1
ATOM 7518 O O . LEU A 1 947 ? -4.099 25.950 10.784 1.00 32.34 947 LEU A O 1
ATOM 7522 N N . SER A 1 948 ? -2.223 27.143 11.121 1.00 30.27 948 SER A N 1
ATOM 7523 C CA . SER A 1 948 ? -1.764 26.549 12.386 1.00 30.27 948 SER A CA 1
ATOM 7524 C C . SER A 1 948 ? -2.030 27.475 13.579 1.00 30.27 948 SER A C 1
ATOM 7526 O O . SER A 1 948 ? -1.910 27.053 14.724 1.00 30.27 948 SER A O 1
ATOM 7528 N N . ASP A 1 949 ? -2.410 28.731 13.326 1.00 27.55 949 ASP A N 1
ATOM 7529 C CA . ASP A 1 949 ? -2.378 29.793 14.329 1.00 27.55 949 ASP A CA 1
ATOM 7530 C C . ASP A 1 949 ? -3.774 30.350 14.633 1.00 27.55 949 ASP A C 1
ATOM 7532 O O . ASP A 1 949 ? -4.042 31.543 14.482 1.00 27.55 949 ASP A O 1
ATOM 7536 N N . HIS A 1 950 ? -4.672 29.506 15.136 1.00 26.36 950 HIS A N 1
ATOM 7537 C CA . HIS A 1 950 ? -5.760 29.969 15.998 1.00 26.36 950 HIS A CA 1
ATOM 7538 C C . HIS A 1 950 ? -5.754 29.140 17.288 1.00 26.36 950 HIS A C 1
ATOM 7540 O O . HIS A 1 950 ? -5.822 27.919 17.242 1.00 26.36 950 HIS A O 1
ATOM 7546 N N . GLN A 1 951 ? -5.566 29.864 18.400 1.00 27.77 951 GLN A N 1
ATOM 7547 C CA . GLN A 1 951 ? -5.387 29.393 19.781 1.00 27.77 951 GLN A CA 1
ATOM 7548 C C . GLN A 1 951 ? -6.436 28.408 20.280 1.00 27.77 951 GLN A C 1
ATOM 7550 O O . GLN A 1 951 ? -7.620 28.599 19.918 1.00 27.77 951 GLN A O 1
#

Organism: NCBI:txid1033806

Secondary structure (DSSP, 8-state):
------B-TTS-BSSBGGGS---HHHHHHHHHHHTSTT-S-THHHHS--S----HHHHHHHHHHHHSBS---HHHHHHHTT-S-TT--S-HHHHHHHHHHSPP-SS-HHHHHTS--GGG-PPPHHHHHHHHHHHHHHTTTSPPPEEETT-TT-HHHHHHHHTT--EEEE-SSHHHHHHHIIIIIIHHHT---TTHHHHHHHHHHHHHHHHHGGGS--SSTT-EEEEEEEEEEEE-TTT--EEE--S--EEE--TTS-EEEEEEEETTEEEEEEEEGGGSPTT--TT--SEETTEEE-TTT--EE-HHHHHHHHHTT--EEEEEEEEEE-TTS-EEEEE--HHHHHHHHHHHHHHHH-HHHHHTT--B-----TTT-GGGGT--BGGGGS-HHHHHHHHHHHHHHHHHHHHHHHHS-HHHHHHHHHHHHHHHHHHHTTSSTTSBEETTTTEEPPTTSSSS-PPPSSEEEE-TTSTTTSHHHHHHHHHHHHHHHHHHHTTPPPPEEE-S-TT--TTTS-TT-EEEEEE----TTS--HHHHHHHHHHHHHHHHTTT-HHHH-SSS--SSS-----GGGGTTT--SSS-HHHHHHHHHHHHHHHHHHHHHHHEEEEEEEEEEE--SSHHHHHHHHHHHHHHTEEEEEEEEE--S----TTSTT-PPP--EEEEEEEE-----PPPEEHHHHHHHHHHHHHHHHHHHHHTT----HHHHHHHTHHHHHHHHHHTPSEE-TTSPBPPHHHHHHHHHHHHHHHHHHHH---TTGGGS-HHHHHHHHHHHHH-SSEEEHHHHHHHHHHHT--HHHHHHHH--EEEETTEEEE--STTTB--HHHHTS--S--HHHHH-SB-TT-SS-SSHHHHHHHHHHHHHHH-HHHHHHHHHHTTGGG-HHHHHHHHHHHHHS-TT-HHHHHHHHHHSHHHHHHH----TTS--STTSSS-TT---

Foldseek 3Di:
DDPDQQEDPQLAGPDFAQLDDELQQLLQLLLQVCPDPPLDALLCLLFDFDDDFRLSVLLCQQLRQQQHDHDDHVRSCVQLQQADPPDPDDSSVLSVVLVPDDDDPDDPCVSRVHDRSSLDFDDPVSLVVSQVNRCSRRVNHAFEEEELACQSNSNQLSCLLSQGAYAYEHQALVSLLNQCLQFPCLAPVNAPPPVLVVLLVLLLVQLLVVLVLLQDDPDPLKFFFKFWKFKWAADPPPRATFTQDQFFFLADDPVQGKGWDWDGDPRYIDTWIDRNVPDDPPDDRNGGQHDPQWGQDPPPRDIHDNVNVLVCLQVVRIDMAGQKTWMAGSVRDIDMTGDDPSNVVSLVVLVVVCVVDPVLVCQQQQFQDDLPVVQGCNSRNCGTLLSQARSSLSSSLVSSLVSLVVCLVVLPVPDPLSSSLNSLSSLLSLSLNLVQQATQQWANDSHHSGTDGNCPVLGNHGYSTHMHGDLSDPPSHSSVSSCSSSVSSNSSSVSNHVTDGHHRYNDQLLCCCVPAPFAQHQEYEYAADDAAPHQRQSSCQSSLSSSLSRPCVSCVRSNVDSGRDSPSHLYQDLSVCPVPDDPVGHSNNVSLVSNLVSLLSSLLSVLRNHHAFGKYKYWDDDLDCSVVLSNLVSCLSSQKAFSDKDKHQRAHPDPPDDPDDDDQRIIMITMITHHDDDDADEAECVVQLVVLLVQLLVQLVCCVVVLDPHALSSSLVRSLRSLSNSPSVNPQYAYPVRHGDTSSVSSLSSNLSSLVNLCVPQPPQPDLVVFALVLSLLLSCLSRVVFQKAQPSVSCSSCVSSVHRCVVCCVQQVQWDDDPRIIGGDALVQAEAQPVLVPDPDPDRPSVVRHNQYLPDLDDPGLRSVLSSLLNCCVRPNQVRSLVSCVSNVVLPPPNNLSSLLSCLSRHALPDPSNVSSLVCCDDPNVVSSVRPNVPGDSDSPPRPDPPDDD

Mean predicted aligned error: 10.89 Å

Nearest PDB structures (foldseek):
  6g4w-assembly1_q  TM=6.391E-01  e=2.216E-03  Homo sapiens
  4qtu-assembly1_B  TM=6.211E-01  e=2.873E-03  Saccharomyces cerevisiae S288C
  4qtt-assembly2_D  TM=6.836E-01  e=4.241E-03  Saccharomyces cerevisiae S288C
  4qtt-assembly1_B  TM=6.531E-01  e=1.307E-02  Saccharomyces cerevisiae S288C
  7o2h-assembly1_A  TM=6.531E-01  e=1.188E-01  Homo sapiens

InterPro domains:
  IPR002052 DNA methylase, N-6 adenine-specific, conserved site [PS00092] (524-530)
  IPR009537 Domain of unknown function DUF1156 [PF06634] (22-69)
  IPR029063 S-adenosyl-L-methionine-dependent methyltransferase superfamily [G3DSA:3.40.50.150] (503-715)
  IPR029063 S-adenosyl-L-methionine-dependent methyltransferase superfamily [SSF53335] (136-543)
  IPR029063 S-adenosyl-L-methionine-dependent methyltransferase superfamily [SSF53335] (506-676)

Solvent-accessible surface area (backbone atoms only — not comparable to full-atom values): 51029 Å² total; per-residue (Å²): 136,78,87,74,77,63,44,55,101,85,26,40,41,82,43,31,22,58,64,44,86,70,60,49,68,40,42,26,56,46,14,49,51,31,71,40,94,91,50,53,62,48,61,66,50,42,43,92,75,80,90,76,77,26,63,52,56,42,47,46,54,57,51,24,52,61,36,62,37,75,60,58,54,53,60,50,34,49,74,60,40,50,60,46,92,88,60,92,70,60,41,52,60,51,49,50,54,52,69,74,46,83,79,69,97,67,54,72,38,66,68,67,62,35,69,62,36,84,81,53,66,73,51,71,69,56,34,52,51,52,52,49,56,35,13,71,36,38,64,67,41,71,62,24,38,32,17,54,47,32,49,66,29,62,60,41,43,51,32,22,47,59,65,31,52,22,33,34,22,17,63,54,51,71,34,34,52,44,33,46,49,64,30,33,33,17,27,67,66,38,71,58,75,68,58,50,57,53,53,50,48,55,27,48,54,56,18,31,68,71,43,47,81,46,61,58,61,98,47,93,59,46,43,60,33,32,29,38,28,31,39,32,33,66,36,96,84,80,61,28,53,32,55,38,34,42,50,31,51,46,24,53,53,97,88,54,23,38,30,40,47,79,44,81,52,98,51,40,72,45,49,38,61,40,41,51,87,72,47,62,92,91,70,52,53,80,62,38,37,23,58,88,72,25,36,39,27,87,89,78,67,50,71,41,47,40,69,58,51,38,49,30,48,33,71,63,52,55,44,86,38,54,46,28,34,32,30,30,41,78,86,70,48,79,47,77,42,35,28,50,72,52,57,52,51,10,40,52,52,24,41,52,48,39,76,72,32,71,69,61,60,54,49,50,61,52,68,60,75,58,71,52,82,91,34,31,45,55,70,44,52,22,54,28,57,44,53,47,30,49,47,45,43,46,50,48,55,48,37,46,49,54,28,44,63,67,45,47,65,54,45,54,70,76,39,57,73,67,56,24,48,43,49,54,48,56,53,43,39,18,52,52,50,36,48,39,47,38,28,39,40,9,33,49,34,32,74,75,48,48,57,37,52,40,61,77,79,76,51,58,42,79,32,52,45,9,23,50,45,30,49,76,22,82,60,88,5,35,69,50,40,30,48,48,21,51,56,22,49,49,52,50,15,72,54,24,66,93,27,68,50,38,52,78,43,64,40,52,44,63,58,44,63,84,78,42,62,68,46,68,26,36,26,37,47,35,52,67,68,63,43,70,78,59,64,62,38,56,68,41,34,76,50,43,52,58,46,30,78,78,30,33,92,76,41,44,82,64,37,70,61,88,63,59,67,65,81,76,48,55,38,28,50,36,62,82,28,60,90,72,43,53,99,87,44,49,26,58,60,51,15,47,51,52,24,44,52,43,51,25,42,27,41,34,34,52,47,49,26,29,24,83,61,16,34,36,41,37,52,46,70,73,89,55,58,66,60,54,26,42,53,50,50,24,39,49,73,40,45,39,43,52,72,33,57,46,68,41,41,59,45,79,86,79,59,91,80,58,88,89,68,89,73,80,49,48,30,33,36,44,30,27,30,40,57,84,88,72,85,68,68,74,33,50,45,84,74,47,51,63,56,26,29,47,41,5,35,53,44,32,50,51,47,70,70,64,76,58,94,65,53,64,56,52,42,46,55,50,15,40,40,55,24,50,25,56,51,52,78,42,46,54,33,19,45,99,85,69,48,74,60,60,62,52,60,55,46,52,45,19,46,42,31,25,52,50,51,52,42,68,73,73,50,85,59,79,60,62,88,72,40,50,34,65,39,39,29,54,44,51,46,26,58,49,60,61,47,57,63,42,52,41,68,58,55,44,50,46,12,58,66,32,68,33,66,58,74,80,43,31,84,68,50,37,51,45,44,83,51,90,77,25,29,30,59,41,62,36,89,66,16,42,27,53,64,73,57,70,73,42,96,61,95,76,53,70,40,72,81,71,24,65,38,60,61,82,56,82,74,67,97,40,53,52,57,50,52,30,30,46,46,50,38,29,75,76,62,31,57,72,49,26,36,52,57,40,56,79,53,50,45,60,79,32,64,50,50,50,41,53,52,51,42,42,66,71,31,47,49,81,86,35,67,68,40,53,46,48,52,54,48,61,33,67,79,30,12,70,61,45,65,71,88,53,90,88,59,85,87,57,87,80,76,67,83,62,88,83,78,74,135

Radius of gyration: 31.58 Å; Cα contacts (8 Å, |Δi|>4): 1747; chains: 1; bounding box: 83×86×94 Å